Protein 8HN6 (pdb70)

Radius of gyration: 27.96 Å; Cα contacts (8 Å, |Δi|>4): 2318; chains: 6; bounding box: 73×72×74 Å

B-factor: mean 41.43, std 14.01, range [23.24, 123.13]

Structure (mmCIF, N/CA/C/O backbone):
data_8HN6
#
_entry.id   8HN6
#
_cell.length_a   98.680
_cell.length_b   105.730
_cell.length_c   209.760
_cell.angle_alpha   90.000
_cell.angle_beta   90.000
_cell.angle_gamma   90.000
#
_symmetry.space_group_name_H-M   'C 2 2 21'
#
loop_
_entity.id
_entity.type
_entity.pdbx_description
1 polymer 'Heavy chain of monoclonal antibody 3G10'
2 polymer 'Light chain of monoclonal antibody 3G10'
3 polymer 'Spike protein S1'
4 water water
#
loop_
_atom_site.group_PDB
_atom_site.id
_atom_site.type_symbol
_atom_site.label_atom_id
_atom_site.label_alt_id
_atom_site.label_comp_id
_atom_site.label_asym_id
_atom_site.label_entity_id
_atom_site.label_seq_id
_atom_site.pdbx_PDB_ins_code
_atom_site.Cartn_x
_atom_site.Cartn_y
_atom_site.Cartn_z
_atom_site.occupancy
_atom_site.B_iso_or_equiv
_atom_site.auth_seq_id
_atom_site.auth_comp_id
_atom_site.auth_asym_id
_atom_site.auth_atom_id
_atom_site.pdbx_PDB_model_num
ATOM 1 N N . VAL A 1 1 ? -53.48900 -10.04400 -12.91000 1.000 46.60674 2 VAL A N 1
ATOM 2 C CA . VAL A 1 1 ? -52.16600 -10.35500 -13.46900 1.000 45.46108 2 VAL A CA 1
ATOM 3 C C . VAL A 1 1 ? -51.81900 -11.82500 -13.29400 1.000 44.93799 2 VAL A C 1
ATOM 4 O O . VAL A 1 1 ? -51.76100 -12.32000 -12.16700 1.000 44.94065 2 VAL A O 1
ATOM 8 N N . GLN A 1 2 ? -51.55600 -12.52700 -14.39400 1.000 48.52012 3 GLN A N 1
ATOM 9 C CA . GLN A 1 2 ? -51.13300 -13.91300 -14.24600 1.000 48.96569 3 GLN A CA 1
ATOM 10 C C . GLN A 1 2 ? -50.50100 -14.42500 -15.53300 1.000 47.29897 3 GLN A C 1
ATOM 11 O O . GLN A 1 2 ? -50.80000 -13.94800 -16.63200 1.000 47.84716 3 GLN A O 1
ATOM 17 N N . LEU A 1 3 ? -49.60300 -15.38900 -15.37000 1.000 36.40452 4 LEU A N 1
ATOM 18 C CA . LEU A 1 3 ? -49.02000 -16.13900 -16.47000 1.000 35.66891 4 LEU A CA 1
ATOM 19 C C . LEU A 1 3 ? -49.44200 -17.58600 -16.27600 1.000 36.65708 4 LEU A C 1
ATOM 20 O O . LEU A 1 3 ? -49.35000 -18.10600 -15.16200 1.000 35.99240 4 LEU A O 1
ATOM 25 N N . VAL A 1 4 ? -49.94600 -18.22100 -17.33400 1.000 39.98469 5 VAL A N 1
ATOM 26 C CA . VAL A 1 4 ? -50.40000 -19.60800 -17.26200 1.000 39.92564 5 VAL A CA 1
ATOM 27 C C . VAL A 1 4 ? -49.69800 -20.39800 -18.35700 1.000 39.75900 5 VAL A C 1
ATOM 28 O O . VAL A 1 4 ? -49.94400 -20.18000 -19.55000 1.000 40.17449 5 VAL A O 1
ATOM 32 N N . GLU A 1 5 ? -48.93500 -21.36900 -17.87900 1.000 44.11693 6 GLU A N 1
ATOM 33 C CA . GLU A 1 5 ? -48.14400 -22.22400 -18.77700 1.000 43.49327 6 GLU A CA 1
ATOM 34 C C . GLU A 1 5 ? -48.89900 -23.51200 -19.04800 1.000 44.49630 6 GLU A C 1
ATOM 35 O O . GLU A 1 5 ? -49.73400 -23.89700 -18.22800 1.000 44.86789 6 GLU A O 1
ATOM 41 N N . SER A 1 6 ? -48.58500 -24.13900 -20.16200 1.000 44.18062 7 SER A N 1
ATOM 42 C CA . SER A 1 6 ? -49.18700 -25.40900 -20.53100 1.000 45.56847 7 SER A CA 1
ATOM 43 C C . SER A 1 6 ? -48.24500 -26.09500 -21.50900 1.000 44.65044 7 SER A C 1
ATOM 44 O O . SER A 1 6 ? -47.26600 -25.50300 -21.97100 1.000 43.61537 7 SER A O 1
ATOM 47 N N . GLY A 1 7 ? -48.57100 -27.33700 -21.86000 1.000 51.06991 8 GLY A N 1
ATOM 48 C CA . GLY A 1 7 ? -47.81300 -28.06600 -22.85600 1.000 50.57109 8 GLY A CA 1
ATOM 49 C C . GLY A 1 7 ? -46.85100 -29.08900 -22.30500 1.000 50.63016 8 GLY A C 1
ATOM 50 O O . GLY A 1 7 ? -46.21600 -29.80200 -23.09500 1.000 51.05031 8 GLY A O 1
ATOM 51 N N . GLY A 1 8 ? -46.71800 -29.17900 -20.97900 1.000 46.03095 9 GLY A N 1
ATOM 52 C CA . GLY A 1 8 ? -45.83200 -30.15800 -20.39100 1.000 45.82698 9 GLY A CA 1
ATOM 53 C C . GLY A 1 8 ? -46.42100 -31.55400 -20.43600 1.000 47.62583 9 GLY A C 1
ATOM 54 O O . GLY A 1 8 ? -47.63500 -31.74400 -20.52100 1.000 48.08563 9 GLY A O 1
ATOM 55 N N . GLY A 1 9 ? -45.53800 -32.54400 -20.38900 1.000 51.22320 10 GLY A N 1
ATOM 56 C CA . GLY A 1 9 ? -45.98800 -33.92300 -20.37600 1.000 52.17808 10 GLY A CA 1
ATOM 57 C C . GLY A 1 9 ? -44.81900 -34.87400 -20.48200 1.000 52.51762 10 GLY A C 1
ATOM 58 O O . GLY A 1 9 ? -43.65300 -34.46600 -20.53600 1.000 51.10309 10 GLY A O 1
ATOM 59 N N . LEU A 1 10 ? -45.16000 -36.16200 -20.48600 1.000 56.49477 11 LEU A N 1
ATOM 60 C CA . LEU A 1 10 ? -44.17400 -37.22200 -20.64000 1.000 56.81745 11 LEU A CA 1
ATOM 61 C C . LEU A 1 10 ? -43.68900 -37.28800 -22.07600 1.000 56.99649 11 LEU A C 1
ATOM 62 O O . LEU A 1 10 ? -44.48000 -37.20100 -23.01900 1.000 58.32639 11 LEU A O 1
ATOM 67 N N . VAL A 1 11 ? -42.38600 -37.48000 -22.25100 1.000 58.78396 12 VAL A N 1
ATOM 68 C CA . VAL A 1 11 ? -41.81300 -37.50600 -23.58400 1.000 59.68245 12 VAL A CA 1
ATOM 69 C C . VAL A 1 11 ? -40.66200 -38.50100 -23.54100 1.000 60.57531 12 VAL A C 1
ATOM 70 O O . VAL A 1 11 ? -40.12000 -38.80500 -22.47500 1.000 59.81731 12 VAL A O 1
ATOM 74 N N . GLN A 1 12 ? -40.31200 -39.04600 -24.70600 1.000 65.77326 13 GLN A N 1
ATOM 75 C CA . GLN A 1 12 ? -39.14700 -39.91500 -24.77000 1.000 66.23233 13 GLN A CA 1
ATOM 76 C C . GLN A 1 12 ? -37.92100 -39.10800 -25.16500 1.000 65.70530 13 GLN A C 1
ATOM 77 O O . GLN A 1 12 ? -38.03900 -38.04200 -25.78100 1.000 64.68548 13 GLN A O 1
ATOM 83 N N . PRO A 1 13 ? -36.72600 -39.58400 -24.82400 1.000 57.14745 14 PRO A N 1
ATOM 84 C CA . PRO A 1 13 ? -35.51800 -38.87200 -25.24400 1.000 56.44167 14 PRO A CA 1
ATOM 85 C C . PRO A 1 13 ? -35.50800 -38.69100 -26.75200 1.000 57.64141 14 PRO A C 1
ATOM 86 O O . PRO A 1 13 ? -35.98000 -39.54700 -27.50200 1.000 58.92504 14 PRO A O 1
ATOM 90 N N . GLY A 1 14 ? -35.02100 -37.53500 -27.19000 1.000 61.71571 15 GLY A N 1
ATOM 91 C CA . GLY A 1 14 ? -34.99600 -37.19900 -28.59300 1.000 61.66414 15 GLY A CA 1
ATOM 92 C C . GLY A 1 14 ? -36.26800 -36.59400 -29.13500 1.000 61.16735 15 GLY A C 1
ATOM 93 O O . GLY A 1 14 ? -36.22400 -35.94700 -30.18700 1.000 62.16295 15 GLY A O 1
ATOM 94 N N . GLU A 1 15 ? -37.40100 -36.76300 -28.45200 1.000 61.90002 16 GLU A N 1
ATOM 95 C CA . GLU A 1 15 ? -38.65800 -36.21700 -28.93900 1.000 61.24548 16 GLU A CA 1
ATOM 96 C C . GLU A 1 15 ? -38.69900 -34.70200 -28.71800 1.000 61.18714 16 GLU A C 1
ATOM 97 O O . GLU A 1 15 ? -37.74100 -34.08200 -28.23900 1.000 59.86501 16 GLU A O 1
ATOM 103 N N . SER A 1 16 ? -39.83200 -34.09100 -29.06000 1.000 56.21312 17 SER A N 1
ATOM 104 C CA . SER A 1 16 ? -39.95400 -32.64400 -29.03600 1.000 55.41835 17 SER A CA 1
ATOM 105 C C . SER A 1 16 ? -41.26100 -32.23700 -28.37100 1.000 55.21594 17 SER A C 1
ATOM 106 O O . SER A 1 16 ? -42.21700 -33.01200 -28.28300 1.000 55.88929 17 SER A O 1
ATOM 109 N N . LEU A 1 17 ? -41.29000 -30.99700 -27.89600 1.000 46.41837 18 LEU A N 1
ATOM 110 C CA . LEU A 1 17 ? -42.42600 -30.52100 -27.12800 1.000 45.73826 18 LEU A CA 1
ATOM 111 C C . LEU A 1 17 ? -42.46500 -29.00600 -27.23300 1.000 44.98510 18 LEU A C 1
ATOM 112 O O . LEU A 1 17 ? -41.41500 -28.35900 -27.25400 1.000 45.07663 18 LEU A O 1
ATOM 117 N N . ARG A 1 18 ? -43.66600 -28.44600 -27.33100 1.000 54.07119 19 ARG A N 1
ATOM 118 C CA . ARG A 1 18 ? -43.83800 -27.00100 -27.34600 1.000 53.75531 19 ARG A CA 1
ATOM 119 C C . ARG A 1 18 ? -44.60000 -26.58000 -26.10200 1.000 53.32759 19 ARG A C 1
ATOM 120 O O . ARG A 1 18 ? -45.69800 -27.07900 -25.83600 1.000 53.94843 19 ARG A O 1
ATOM 128 N N . LEU A 1 19 ? -44.01100 -25.66900 -25.34300 1.000 43.19078 20 LEU A N 1
ATOM 129 C CA . LEU A 1 19 ? -44.66100 -25.10000 -24.17600 1.000 42.68687 20 LEU A CA 1
ATOM 130 C C . LEU A 1 19 ? -45.23800 -23.74900 -24.55200 1.000 42.14072 20 LEU A C 1
ATOM 131 O O . LEU A 1 19 ? -44.69500 -23.03400 -25.39400 1.000 42.38785 20 LEU A O 1
ATOM 136 N N . SER A 1 20 ? -46.35400 -23.40600 -23.93600 1.000 42.71966 21 SER A N 1
ATOM 137 C CA . SER A 1 20 ? -46.95100 -22.10200 -24.15800 1.000 43.36875 21 SER A CA 1
ATOM 138 C C . SER A 1 20 ? -47.16200 -21.43800 -22.81100 1.000 42.51454 21 SER A C 1
ATOM 139 O O . SER A 1 20 ? -47.21600 -22.09800 -21.77300 1.000 42.36088 21 SER A O 1
ATOM 142 N N . CYS A 1 21 ? -47.24800 -20.11600 -22.83500 1.000 43.19193 22 CYS A N 1
ATOM 143 C CA . CYS A 1 21 ? -47.45800 -19.33300 -21.62500 1.000 43.37951 22 CYS A CA 1
ATOM 144 C C . CYS A 1 21 ? -48.42700 -18.21300 -21.96800 1.000 43.86963 22 CYS A C 1
ATOM 145 O O . CYS A 1 21 ? -48.05700 -17.25900 -22.66100 1.000 43.46873 22 CYS A O 1
ATOM 148 N N . ALA A 1 22 ? -49.65600 -18.32500 -21.47700 1.000 39.88594 23 ALA A N 1
ATOM 149 C CA . ALA A 1 22 ? -50.69500 -17.34500 -21.75800 1.000 41.16473 23 ALA A CA 1
ATOM 150 C C . ALA A 1 22 ? -50.65500 -16.26500 -20.68600 1.000 40.33938 23 ALA A C 1
ATOM 151 O O . ALA A 1 22 ? -50.80300 -16.56300 -19.49700 1.000 40.34991 23 ALA A O 1
ATOM 153 N N . ALA A 1 23 ? -50.46000 -15.01900 -21.10200 1.000 36.77639 24 ALA A N 1
ATOM 154 C CA . ALA A 1 23 ? -50.36400 -13.91700 -20.15700 1.000 37.69664 24 ALA A CA 1
ATOM 155 C C . ALA A 1 23 ? -51.64500 -13.10100 -20.13500 1.000 38.80781 24 ALA A C 1
ATOM 156 O O . ALA A 1 23 ? -52.32500 -12.92800 -21.15300 1.000 39.23119 24 ALA A O 1
ATOM 158 N N . SER A 1 24 ? -51.95100 -12.58000 -18.95300 1.000 40.20045 25 SER A N 1
ATOM 159 C CA . SER A 1 24 ? -53.00300 -11.59600 -18.79300 1.000 41.90560 25 SER A CA 1
ATOM 160 C C . SER A 1 24 ? -52.53900 -10.54600 -17.78500 1.000 40.89188 25 SER A C 1
ATOM 161 O O . SER A 1 24 ? -51.92600 -10.88100 -16.77000 1.000 40.87667 25 SER A O 1
ATOM 164 N N . GLY A 1 25 ? -52.81700 -9.27700 -18.07500 1.000 38.74614 26 GLY A N 1
ATOM 165 C CA . GLY A 1 25 ? -52.43000 -8.18700 -17.20100 1.000 38.56139 26 GLY A CA 1
ATOM 166 C C . GLY A 1 25 ? -51.04400 -7.63200 -17.44800 1.000 37.41830 26 GLY A C 1
ATOM 167 O O . GLY A 1 25 ? -50.57500 -6.80100 -16.66100 1.000 36.85489 26 GLY A O 1
ATOM 168 N N . LEU A 1 26 ? -50.36300 -8.10100 -18.48600 1.000 37.55469 27 LEU A N 1
ATOM 169 C CA . LEU A 1 26 ? -49.13800 -7.50900 -18.99600 1.000 36.58151 27 LEU A CA 1
ATOM 170 C C . LEU A 1 26 ? -49.03800 -7.94400 -20.44800 1.000 36.59517 27 LEU A C 1
ATOM 171 O O . LEU A 1 26 ? -49.59400 -8.97000 -20.83500 1.000 37.62796 27 LEU A O 1
ATOM 176 N N . THR A 1 27 ? -48.31400 -7.17300 -21.24100 1.000 36.48692 28 THR A N 1
ATOM 177 C CA . THR A 1 27 ? -48.19900 -7.41800 -22.67600 1.000 37.53986 28 THR A CA 1
ATOM 178 C C . THR A 1 27 ? -46.86900 -8.10700 -22.96100 1.000 36.47280 28 THR A C 1
ATOM 179 O O . THR A 1 27 ? -45.81400 -7.48900 -22.78600 1.000 35.33249 28 THR A O 1
ATOM 183 N N . VAL A 1 28 ? -46.91100 -9.36800 -23.42800 1.000 42.59384 29 VAL A N 1
ATOM 184 C CA . VAL A 1 28 ? -45.66700 -10.13900 -23.51300 1.000 42.12581 29 VAL A CA 1
ATOM 185 C C . VAL A 1 28 ? -44.69900 -9.45900 -24.46900 1.000 41.65041 29 VAL A C 1
ATOM 186 O O . VAL A 1 28 ? -43.49200 -9.38900 -24.20700 1.000 41.05953 29 VAL A O 1
ATOM 190 N N . SER A 1 29 ? -45.21200 -8.91600 -25.58000 1.000 35.73495 30 SER A N 1
ATOM 191 C CA . SER A 1 29 ? -44.34000 -8.29800 -26.57000 1.000 34.88885 30 SER A CA 1
ATOM 192 C C . SER A 1 29 ? -43.76700 -6.97700 -26.09400 1.000 35.11906 30 SER A C 1
ATOM 193 O O . SER A 1 29 ? -42.82700 -6.47000 -26.70900 1.000 35.07260 30 SER A O 1
ATOM 196 N N . SER A 1 30 ? -44.28800 -6.41600 -25.01600 1.000 34.75702 31 SER A N 1
ATOM 197 C CA . SER A 1 30 ? -43.70500 -5.21500 -24.44600 1.000 34.53071 31 SER A CA 1
ATOM 198 C C . SER A 1 30 ? -42.67400 -5.49300 -23.35600 1.000 33.45072 31 SER A C 1
ATOM 199 O O . SER A 1 30 ? -42.10600 -4.53600 -22.82400 1.000 32.09783 31 SER A O 1
ATOM 202 N N . ASN A 1 31 ? -42.39600 -6.76000 -23.03300 1.000 31.18849 32 ASN A N 1
ATOM 203 C CA . ASN A 1 31 ? -41.55600 -7.11400 -21.88900 1.000 31.06804 32 ASN A CA 1
ATOM 204 C C . ASN A 1 31 ? -40.42000 -8.04800 -22.27900 1.000 31.03421 32 ASN A C 1
ATOM 205 O O . ASN A 1 31 ? -40.49400 -8.77000 -23.27900 1.000 30.86972 32 ASN A O 1
ATOM 210 N N . TYR A 1 32 ? -39.35700 -8.02400 -21.46500 1.000 31.74510 33 TYR A N 1
ATOM 211 C CA . TYR A 1 32 ? -38.44700 -9.16000 -21.39100 1.000 30.90862 33 TYR A CA 1
ATOM 212 C C . TYR A 1 32 ? -39.21900 -10.33500 -20.81100 1.000 30.76789 33 TYR A C 1
ATOM 213 O O . TYR A 1 32 ? -39.75500 -10.24200 -19.70200 1.000 29.97323 33 TYR A O 1
ATOM 222 N N . MET A 1 33 ? -39.28400 -11.44400 -21.53200 1.000 31.27061 34 MET A N 1
ATOM 223 C CA . MET A 1 33 ? -40.00900 -12.60200 -21.03500 1.000 31.25004 34 MET A CA 1
ATOM 224 C C . MET A 1 33 ? -39.05700 -13.78700 -21.03300 1.000 31.25636 34 MET A C 1
ATOM 225 O O . MET A 1 33 ? -38.38300 -14.03700 -22.03700 1.000 31.36690 34 MET A O 1
ATOM 230 N N . SER A 1 34 ? -38.99300 -14.50300 -19.90900 1.000 33.94657 35 SER A N 1
ATOM 231 C CA . SER A 1 34 ? -38.04000 -15.59000 -19.73100 1.000 33.69512 35 SER A CA 1
ATOM 232 C C . SER A 1 34 ? -38.73400 -16.90700 -19.42100 1.000 33.88285 35 SER A C 1
ATOM 233 O O . SER A 1 34 ? -39.84300 -16.93300 -18.88700 1.000 33.54619 35 SER A O 1
ATOM 236 N N . TRP A 1 35 ? -38.06200 -17.99800 -19.78300 1.000 31.50306 36 TRP A N 1
ATOM 237 C CA . TRP A 1 35 ? -38.33800 -19.32000 -19.24300 1.000 31.53902 36 TRP A CA 1
ATOM 238 C C . TRP A 1 35 ? -37.23500 -19.66500 -18.25900 1.000 31.42343 36 TRP A C 1
ATOM 239 O O . TRP A 1 35 ? -36.05700 -19.45400 -18.55700 1.000 31.85488 36 TRP A O 1
ATOM 250 N N . VAL A 1 36 ? -37.60300 -20.15600 -17.07800 1.000 35.60655 37 VAL A N 1
ATOM 251 C CA . VAL A 1 36 ? -36.61000 -20.69600 -16.16100 1.000 36.32924 37 VAL A CA 1
ATOM 252 C C . VAL A 1 36 ? -37.16800 -22.03200 -15.68100 1.000 36.27690 37 VAL A C 1
ATOM 253 O O . VAL A 1 36 ? -38.37700 -22.16900 -15.46900 1.000 36.23482 37 VAL A O 1
ATOM 257 N N . ARG A 1 37 ? -36.30600 -23.02600 -15.54100 1.000 30.50013 38 ARG A N 1
ATOM 258 C CA . ARG A 1 37 ? -36.80000 -24.35100 -15.20000 1.000 31.83208 38 ARG A CA 1
ATOM 259 C C . ARG A 1 37 ? -36.16900 -24.82200 -13.90100 1.000 31.49520 38 ARG A C 1
ATOM 260 O O . ARG A 1 37 ? -35.20400 -24.24200 -13.40300 1.000 31.53540 38 ARG A O 1
ATOM 268 N N . GLN A 1 38 ? -36.72500 -25.90400 -13.36900 1.000 31.00742 39 GLN A N 1
ATOM 269 C CA . GLN A 1 38 ? -36.27000 -26.46300 -12.09900 1.000 31.74573 39 GLN A CA 1
ATOM 270 C C . GLN A 1 38 ? -36.41100 -27.97600 -12.18000 1.000 31.83950 39 GLN A C 1
ATOM 271 O O . GLN A 1 38 ? -37.53000 -28.49700 -12.23200 1.000 31.88894 39 GLN A O 1
ATOM 277 N N . ALA A 1 39 ? -35.28000 -28.67000 -12.21200 1.000 31.29178 40 ALA A N 1
ATOM 278 C CA . ALA A 1 39 ? -35.29900 -30.11900 -12.16900 1.000 31.95246 40 ALA A CA 1
ATOM 279 C C . ALA A 1 39 ? -35.67900 -30.58000 -10.76300 1.000 32.89857 40 ALA A C 1
ATOM 280 O O . ALA A 1 39 ? -35.44700 -29.86000 -9.78900 1.000 32.65379 40 ALA A O 1
ATOM 282 N N . PRO A 1 40 ? -36.26300 -31.77500 -10.62800 1.000 38.75547 41 PRO A N 1
ATOM 283 C CA . PRO A 1 40 ? -36.76000 -32.21100 -9.31100 1.000 38.96214 41 PRO A CA 1
ATOM 284 C C . PRO A 1 40 ? -35.65800 -32.17900 -8.25700 1.000 39.37360 41 PRO A C 1
ATOM 285 O O . PRO A 1 40 ? -34.56800 -32.70400 -8.46900 1.000 39.44610 41 PRO A O 1
ATOM 289 N N . GLY A 1 41 ? -35.94800 -31.54200 -7.11500 1.000 37.51484 42 GLY A N 1
ATOM 290 C CA . GLY A 1 41 ? -34.98700 -31.46300 -6.02300 1.000 37.66656 42 GLY A CA 1
ATOM 291 C C . GLY A 1 41 ? -33.81500 -30.52700 -6.24200 1.000 36.64996 42 GLY A C 1
ATOM 292 O O . GLY A 1 41 ? -32.91900 -30.46900 -5.39200 1.000 37.37376 42 GLY A O 1
ATOM 293 N N . LYS A 1 42 ? -33.79700 -29.78200 -7.34100 1.000 36.39777 43 LYS A N 1
ATOM 294 C CA . LYS A 1 42 ? -32.67800 -28.92200 -7.71800 1.000 36.24416 43 LYS A CA 1
ATOM 295 C C . LYS A 1 42 ? -33.14400 -27.47200 -7.77000 1.000 34.97960 43 LYS A C 1
ATOM 296 O O . LYS A 1 42 ? -34.30600 -27.16100 -7.49700 1.000 34.17627 43 LYS A O 1
ATOM 302 N N . GLY A 1 43 ? -32.21200 -26.58400 -8.11900 1.000 31.25417 44 GLY A N 1
ATOM 303 C CA . GLY A 1 43 ? -32.45100 -25.15800 -8.08900 1.000 30.92108 44 GLY A CA 1
ATOM 304 C C . GLY A 1 43 ? -32.92900 -24.61300 -9.42100 1.000 30.62815 44 GLY A C 1
ATOM 305 O O . GLY A 1 43 ? -33.20900 -25.34700 -10.37000 1.000 30.59124 44 GLY A O 1
ATOM 306 N N . LEU A 1 44 ? -33.02400 -23.28800 -9.47700 1.000 32.34940 45 LEU A N 1
ATOM 307 C CA . LEU A 1 44 ? -33.52900 -22.59300 -10.64900 1.000 32.48558 45 LEU A CA 1
ATOM 308 C C . LEU A 1 44 ? -32.44900 -22.49100 -11.70800 1.000 32.50173 45 LEU A C 1
ATOM 309 O O . LEU A 1 44 ? -31.28900 -22.20100 -11.40100 1.000 32.39488 45 LEU A O 1
ATOM 314 N N . GLU A 1 45 ? -32.83800 -22.71600 -12.96000 1.000 35.12711 46 GLU A N 1
ATOM 315 C CA . GLU A 1 45 ? -31.92100 -22.59300 -14.08300 1.000 36.17413 46 GLU A CA 1
ATOM 316 C C . GLU A 1 45 ? -32.61100 -21.79400 -15.18200 1.000 35.51344 46 GLU A C 1
ATOM 317 O O . GLU A 1 45 ? -33.65500 -22.20900 -15.69300 1.000 34.76818 46 GLU A O 1
ATOM 323 N N . TRP A 1 46 ? -32.04000 -20.64000 -15.52200 1.000 30.01140 47 TRP A N 1
ATOM 324 C CA . TRP A 1 46 ? -32.59800 -19.80800 -16.57600 1.000 29.34701 47 TRP A CA 1
ATOM 325 C C . TRP A 1 46 ? -32.35100 -20.45700 -17.93700 1.000 29.90680 47 TRP A C 1
ATOM 326 O O . TRP A 1 46 ? -31.27900 -21.01000 -18.19600 1.000 30.36068 47 TRP A O 1
ATOM 337 N N . VAL A 1 47 ? -33.35300 -20.38200 -18.80200 1.000 34.36163 48 VAL A N 1
ATOM 338 C CA . VAL A 1 47 ? -33.38800 -21.12100 -20.05600 1.000 35.21242 48 VAL A CA 1
ATOM 339 C C . VAL A 1 47 ? -33.25900 -20.19100 -21.25600 1.000 35.24879 48 VAL A C 1
ATOM 340 O O . VAL A 1 47 ? -32.43800 -20.42100 -22.14400 1.000 36.23337 48 VAL A O 1
ATOM 344 N N . SER A 1 48 ? -34.06000 -19.13000 -21.29400 1.000 34.42043 49 SER A N 1
ATOM 345 C CA . SER A 1 48 ? -34.12100 -18.28800 -22.48100 1.000 34.89559 49 SER A CA 1
ATOM 346 C C . SER A 1 48 ? -34.86500 -17.00300 -22.15000 1.000 34.51149 49 SER A C 1
ATOM 347 O O . SER A 1 48 ? -35.69200 -16.97400 -21.23600 1.000 34.02010 49 SER A O 1
ATOM 350 N N . VAL A 1 49 ? -34.58100 -15.95400 -22.92000 1.000 31.04049 50 VAL A N 1
ATOM 351 C CA . VAL A 1 49 ? -35.31600 -14.69900 -22.83800 1.000 31.21470 50 VAL A CA 1
ATOM 352 C C . VAL A 1 49 ? -35.57100 -14.19300 -24.25800 1.000 32.51409 50 VAL A C 1
ATOM 353 O O . VAL A 1 49 ? -34.77400 -14.42300 -25.17300 1.000 33.27314 50 VAL A O 1
ATOM 357 N N . ILE A 1 50 ? -36.69300 -13.50400 -24.44400 1.000 30.08244 51 ILE A N 1
ATOM 358 C CA . ILE A 1 50 ? -36.94400 -12.72500 -25.65000 1.000 31.23813 51 ILE A CA 1
ATOM 359 C C . ILE A 1 50 ? -37.21300 -11.28500 -25.23500 1.000 30.87169 51 ILE A C 1
ATOM 360 O O . ILE A 1 50 ? -38.05000 -11.02800 -24.36300 1.000 30.83277 51 ILE A O 1
ATOM 365 N N . TYR A 1 51 ? -36.47800 -10.35900 -25.83300 1.000 31.99750 52 TYR A N 1
ATOM 366 C CA . TYR A 1 51 ? -36.62700 -8.93500 -25.57700 1.000 32.69013 52 TYR A CA 1
ATOM 367 C C . TYR A 1 51 ? -37.90400 -8.39700 -26.22300 1.000 33.21742 52 TYR A C 1
ATOM 368 O O . TYR A 1 51 ? -38.42400 -8.95800 -27.19200 1.000 33.70111 52 TYR A O 1
ATOM 377 N N . ALA A 1 52 ? -38.37000 -7.25400 -25.71400 1.000 31.53887 53 ALA A N 1
ATOM 378 C CA . ALA A 1 52 ? -39.48600 -6.56300 -26.35900 1.000 32.26069 53 ALA A CA 1
ATOM 379 C C . ALA A 1 52 ? -39.19300 -6.29700 -27.82900 1.000 33.13358 53 ALA A C 1
ATOM 380 O O . ALA A 1 52 ? -40.07700 -6.43500 -28.68300 1.000 33.86758 53 ALA A O 1
ATOM 382 N N . GLY A 1 53 ? -37.96100 -5.90200 -28.13700 1.000 31.17092 54 GLY A N 1
ATOM 383 C CA . GLY A 1 53 ? -37.51000 -5.57400 -29.47300 1.000 31.78408 54 GLY A CA 1
ATOM 384 C C . GLY A 1 53 ? -37.21900 -6.76400 -30.34600 1.000 32.94819 54 GLY A C 1
ATOM 385 O O . GLY A 1 53 ? -36.86700 -6.59000 -31.51600 1.000 33.79747 54 GLY A O 1
ATOM 386 N N . GLY A 1 54 ? -37.35000 -7.97500 -29.79900 1.000 36.09772 55 GLY A N 1
ATOM 387 C CA . GLY A 1 54 ? -37.28300 -9.20300 -30.56600 1.000 36.63688 55 GLY A CA 1
ATOM 388 C C . GLY A 1 54 ? -36.00800 -10.01400 -30.41200 1.000 36.81736 55 GLY A C 1
ATOM 389 O O . GLY A 1 54 ? -36.00200 -11.18500 -30.81800 1.000 37.00060 55 GLY A O 1
ATOM 390 N N . SER A 1 55 ? -34.93200 -9.45500 -29.85200 1.000 33.91072 56 SER A N 1
ATOM 391 C CA . SER A 1 55 ? -33.72300 -10.24900 -29.65700 1.000 33.92602 56 SER A CA 1
ATOM 392 C C . SER A 1 55 ? -33.99600 -11.40800 -28.70000 1.000 34.03945 56 SER A C 1
ATOM 393 O O . SER A 1 55 ? -34.78600 -11.29300 -27.75100 1.000 32.58972 56 SER A O 1
ATOM 396 N N . THR A 1 56 ? -33.32100 -12.53200 -28.94600 1.000 33.71123 57 THR A N 1
ATOM 397 C CA . THR A 1 56 ? -33.48400 -13.73100 -28.13200 1.000 33.97479 57 THR A CA 1
ATOM 398 C C . THR A 1 56 ? -32.12800 -14.20100 -27.63500 1.000 33.87272 57 THR A C 1
ATOM 399 O O . THR A 1 56 ? -31.10400 -14.00500 -28.29800 1.000 34.77293 57 THR A O 1
ATOM 403 N N . PHE A 1 57 ? -32.12800 -14.84000 -26.46500 1.000 32.77766 58 PHE A N 1
ATOM 404 C CA . PHE A 1 57 ? -30.90700 -15.38400 -25.88500 1.000 33.20448 58 PHE A CA 1
ATOM 405 C C . PHE A 1 57 ? -31.21800 -16.70400 -25.19800 1.000 32.23625 58 PHE A C 1
ATOM 406 O O . PHE A 1 57 ? -32.35400 -16.95000 -24.78700 1.000 32.01173 58 PHE A O 1
ATOM 414 N N . TYR A 1 58 ? -30.19900 -17.56300 -25.09500 1.000 39.29567 59 TYR A N 1
ATOM 415 C CA . TYR A 1 58 ? -30.38200 -18.93600 -24.63400 1.000 38.98940 59 TYR A CA 1
ATOM 416 C C . TYR A 1 58 ? -29.26700 -19.33400 -23.68500 1.000 38.53364 59 TYR A C 1
ATOM 417 O O . TYR A 1 58 ? -28.13300 -18.86200 -23.80400 1.000 39.79286 59 TYR A O 1
ATOM 426 N N . ALA A 1 59 ? -29.59900 -20.21000 -22.73600 1.000 31.75137 60 ALA A N 1
ATOM 427 C CA . ALA A 1 59 ? -28.56100 -20.84000 -21.92800 1.000 32.26036 60 ALA A CA 1
ATOM 428 C C . ALA A 1 59 ? -27.68200 -21.73400 -22.81300 1.000 33.68013 60 ALA A C 1
ATOM 429 O O . ALA A 1 59 ? -28.12500 -22.25400 -23.83900 1.000 34.14193 60 ALA A O 1
ATOM 431 N N . ASP A 1 60 ? -26.42000 -21.91900 -22.41200 1.000 51.02593 61 ASP A N 1
ATOM 432 C CA . ASP A 1 60 ? -25.51900 -22.74900 -23.21900 1.000 52.51919 61 ASP A CA 1
ATOM 433 C C . ASP A 1 60 ? -26.06500 -24.16500 -23.40800 1.000 52.39743 61 ASP A C 1
ATOM 434 O O . ASP A 1 60 ? -25.93700 -24.74900 -24.49000 1.000 53.56484 61 ASP A O 1
ATOM 439 N N . SER A 1 61 ? -26.70300 -24.72100 -22.38400 1.000 45.84561 62 SER A N 1
ATOM 440 C CA . SER A 1 61 ? -27.11700 -26.11600 -22.42600 1.000 46.03931 62 SER A CA 1
ATOM 441 C C . SER A 1 61 ? -28.32400 -26.36900 -23.31600 1.000 46.91736 62 SER A C 1
ATOM 442 O O . SER A 1 61 ? -28.71500 -27.53400 -23.44900 1.000 47.23156 62 SER A O 1
ATOM 445 N N . VAL A 1 62 ? -28.93400 -25.33800 -23.90800 1.000 41.41704 63 VAL A N 1
ATOM 446 C CA . VAL A 1 62 ? -30.11200 -25.51400 -24.74900 1.000 41.03002 63 VAL A CA 1
ATOM 447 C C . VAL A 1 62 ? -29.97600 -24.84900 -26.11400 1.000 41.43362 63 VAL A C 1
ATOM 448 O O . VAL A 1 62 ? -30.89600 -24.95600 -26.93100 1.000 41.66365 63 VAL A O 1
ATOM 452 N N . LYS A 1 63 ? -28.85900 -24.17100 -26.40000 1.000 54.02116 64 LYS A N 1
ATOM 453 C CA . LYS A 1 63 ? -28.70800 -23.48500 -27.68400 1.000 55.16375 64 LYS A CA 1
ATOM 454 C C . LYS A 1 63 ? -28.78000 -24.45000 -28.85500 1.000 55.81789 64 LYS A C 1
ATOM 455 O O . LYS A 1 63 ? -28.36100 -25.60500 -28.76900 1.000 56.31228 64 LYS A O 1
ATOM 461 N N . GLY A 1 64 ? -29.29200 -23.94000 -29.97200 1.000 51.09150 65 GLY A N 1
ATOM 462 C CA . GLY A 1 64 ? -29.49700 -24.73000 -31.15900 1.000 51.46093 65 GLY A CA 1
ATOM 463 C C . GLY A 1 64 ? -30.56500 -25.78000 -31.01400 1.000 52.04484 65 GLY A C 1
ATOM 464 O O . GLY A 1 64 ? -30.83000 -26.51300 -31.97100 1.000 52.73624 65 GLY A O 1
ATOM 465 N N . ARG A 1 65 ? -31.20200 -25.86500 -29.85300 1.000 50.19609 66 ARG A N 1
ATOM 466 C CA . ARG A 1 65 ? -32.09400 -26.97500 -29.58800 1.000 49.37877 66 ARG A CA 1
ATOM 467 C C . ARG A 1 65 ? -33.44500 -26.47600 -29.08600 1.000 48.87256 66 ARG A C 1
ATOM 468 O O . ARG A 1 65 ? -34.47600 -27.09500 -29.35800 1.000 49.17404 66 ARG A O 1
ATOM 476 N N . PHE A 1 66 ? -33.45400 -25.34900 -28.36900 1.000 41.93339 67 PHE A N 1
ATOM 477 C CA . PHE A 1 66 ? -34.67700 -24.69900 -27.91400 1.000 41.01551 67 PHE A CA 1
ATOM 478 C C . PHE A 1 66 ? -34.87300 -23.40400 -28.69300 1.000 40.32353 67 PHE A C 1
ATOM 479 O O . PHE A 1 66 ? -33.90500 -22.74700 -29.08400 1.000 40.85556 67 PHE A O 1
ATOM 487 N N . THR A 1 67 ? -36.12600 -23.00800 -28.87200 1.000 37.57032 68 THR A N 1
ATOM 488 C CA . THR A 1 67 ? -36.43500 -21.74700 -29.53600 1.000 38.60060 68 THR A CA 1
ATOM 489 C C . THR A 1 67 ? -37.57000 -21.06200 -28.79000 1.000 37.90856 68 THR A C 1
ATOM 490 O O . THR A 1 67 ? -38.66000 -21.63000 -28.65200 1.000 37.68031 68 THR A O 1
ATOM 494 N N . ILE A 1 68 ? -37.31900 -19.82900 -28.32000 1.000 37.40389 69 ILE A N 1
ATOM 495 C CA . ILE A 1 68 ? -38.35500 -19.00400 -27.70700 1.000 37.36034 69 ILE A CA 1
ATOM 496 C C . ILE A 1 68 ? -39.02600 -18.15000 -28.78600 1.000 37.73756 69 ILE A C 1
ATOM 497 O O . ILE A 1 68 ? -38.39900 -17.72200 -29.76100 1.000 38.43696 69 ILE A O 1
ATOM 502 N N . SER A 1 69 ? -40.32600 -17.92700 -28.63100 1.000 36.40411 70 SER A N 1
ATOM 503 C CA . SER A 1 69 ? -41.07700 -17.09400 -29.56300 1.000 38.13776 70 SER A CA 1
ATOM 504 C C . SER A 1 69 ? -42.33500 -16.60300 -28.85900 1.000 37.48608 70 SER A C 1
ATOM 505 O O . SER A 1 69 ? -42.65200 -17.02900 -27.74600 1.000 37.49367 70 SER A O 1
ATOM 508 N N . ARG A 1 70 ? -43.05000 -15.69200 -29.51600 1.000 41.01061 71 ARG A N 1
ATOM 509 C CA . ARG A 1 70 ? -44.26600 -15.14700 -28.93100 1.000 41.40757 71 ARG A CA 1
ATOM 510 C C . ARG A 1 70 ? -45.28600 -14.89200 -30.03200 1.000 43.06259 71 ARG A C 1
ATOM 511 O O . ARG A 1 70 ? -44.94500 -14.79200 -31.21300 1.000 43.68587 71 ARG A O 1
ATOM 519 N N . ASP A 1 71 ? -46.54800 -14.79100 -29.62100 1.000 43.44889 72 ASP A N 1
ATOM 520 C CA . ASP A 1 71 ? -47.65200 -14.39600 -30.49000 1.000 44.65017 72 ASP A CA 1
ATOM 521 C C . ASP A 1 71 ? -48.33500 -13.17500 -29.87900 1.000 44.39661 72 ASP A C 1
ATOM 522 O O . ASP A 1 71 ? -49.04700 -13.29700 -28.87200 1.000 43.75309 72 ASP A O 1
ATOM 527 N N . ASN A 1 72 ? -48.14700 -12.00400 -30.50500 1.000 55.10708 73 ASN A N 1
ATOM 528 C CA . ASN A 1 72 ? -48.71200 -10.76800 -29.95900 1.000 55.73452 73 ASN A CA 1
ATOM 529 C C . ASN A 1 72 ? -50.23300 -10.84400 -29.87100 1.000 56.93030 73 ASN A C 1
ATOM 530 O O . ASN A 1 72 ? -50.82800 -10.46200 -28.85800 1.000 57.15405 73 ASN A O 1
ATOM 535 N N . SER A 1 73 ? -50.88500 -11.33900 -30.92900 1.000 56.19414 74 SER A N 1
ATOM 536 C CA . SER A 1 73 ? -52.34300 -11.32800 -30.95200 1.000 57.15180 74 SER A CA 1
ATOM 537 C C . SER A 1 73 ? -52.92600 -12.20400 -29.84900 1.000 57.20405 74 SER A C 1
ATOM 538 O O . SER A 1 73 ? -54.01600 -11.92200 -29.34300 1.000 57.54236 74 SER A O 1
ATOM 541 N N . LYS A 1 74 ? -52.21600 -13.25200 -29.44800 1.000 46.51166 75 LYS A N 1
ATOM 542 C CA . LYS A 1 74 ? -52.67900 -14.11100 -28.36900 1.000 45.50242 75 LYS A CA 1
ATOM 543 C C . LYS A 1 74 ? -52.06600 -13.76600 -27.01700 1.000 44.44851 75 LYS A C 1
ATOM 544 O O . LYS A 1 74 ? -52.38800 -14.43100 -26.02600 1.000 44.15125 75 LYS A O 1
ATOM 550 N N . ASN A 1 75 ? -51.19900 -12.75200 -26.95200 1.000 40.46903 76 ASN A N 1
ATOM 551 C CA . ASN A 1 75 ? -50.48600 -12.38800 -25.72100 1.000 39.47580 76 ASN A CA 1
ATOM 552 C C . ASN A 1 75 ? -49.88000 -13.62300 -25.05200 1.000 39.05511 76 ASN A C 1
ATOM 553 O O . ASN A 1 75 ? -50.12100 -13.90600 -23.87400 1.000 38.95991 76 ASN A O 1
ATOM 558 N N . THR A 1 76 ? -49.10900 -14.38200 -25.83400 1.000 42.40960 77 THR A N 1
ATOM 559 C CA . THR A 1 76 ? -48.66900 -15.71200 -25.44300 1.000 42.11522 77 THR A CA 1
ATOM 560 C C . THR A 1 76 ? -47.20800 -15.89900 -25.81100 1.000 41.30891 77 THR A C 1
ATOM 561 O O . THR A 1 76 ? -46.77500 -15.51100 -26.90000 1.000 41.85810 77 THR A O 1
ATOM 565 N N . LEU A 1 77 ? -46.45500 -16.48000 -24.88200 1.000 38.96996 78 LEU A N 1
ATOM 566 C CA . LEU A 1 77 ? -45.05000 -16.82100 -25.05500 1.000 38.29402 78 LEU A CA 1
ATOM 567 C C . LEU A 1 77 ? -44.92300 -18.32100 -25.30700 1.000 37.66446 78 LEU A C 1
ATOM 568 O O . LEU A 1 77 ? -45.68900 -19.11100 -24.75800 1.000 37.94270 78 LEU A O 1
ATOM 573 N N . TYR A 1 78 ? -43.94900 -18.71400 -26.13600 1.000 40.97934 79 TYR A N 1
ATOM 574 C CA . TYR A 1 78 ? -43.74700 -20.11900 -26.48400 1.000 41.50540 79 TYR A CA 1
ATOM 575 C C . TYR A 1 78 ? -42.29400 -20.52400 -26.27200 1.000 40.83115 79 TYR A C 1
ATOM 576 O O . TYR A 1 78 ? -41.38200 -19.70200 -26.35600 1.000 40.38295 79 TYR A O 1
ATOM 585 N N . LEU A 1 79 ? -42.08500 -21.81100 -26.01700 1.000 40.50443 80 LEU A N 1
ATOM 586 C CA . LEU A 1 79 ? -40.75200 -22.40100 -25.99500 1.000 40.42474 80 LEU A CA 1
ATOM 587 C C . LEU A 1 79 ? -40.79800 -23.71100 -26.76700 1.000 41.41613 80 LEU A C 1
ATOM 588 O O . LEU A 1 79 ? -41.37300 -24.69500 -26.29200 1.000 41.81669 80 LEU A O 1
ATOM 593 N N . GLN A 1 80 ? -40.18400 -23.73600 -27.94000 1.000 44.45278 81 GLN A N 1
ATOM 594 C CA . GLN A 1 80 ? -40.11900 -24.95000 -28.74300 1.000 45.42657 81 GLN A CA 1
ATOM 595 C C . GLN A 1 80 ? -38.90300 -25.75700 -28.30100 1.000 45.16031 81 GLN A C 1
ATOM 596 O O . GLN A 1 80 ? -37.77300 -25.27300 -28.39300 1.000 44.39369 81 GLN A O 1
ATOM 602 N N . MET A 1 81 ? -39.12900 -26.98100 -27.82500 1.000 46.51892 82 MET A N 1
ATOM 603 C CA . MET A 1 81 ? -38.05900 -27.82200 -27.29500 1.000 47.11213 82 MET A CA 1
ATOM 604 C C . MET A 1 81 ? -37.85900 -29.05000 -28.17900 1.000 47.56107 82 MET A C 1
ATOM 605 O O . MET A 1 81 ? -38.74500 -29.90500 -28.26300 1.000 48.66862 82 MET A O 1
ATOM 610 N N . ASN A 1 82 ? -36.69000 -29.14900 -28.80300 1.000 51.67066 83 ASN A N 1
ATOM 611 C CA . ASN A 1 82 ? -36.33300 -30.25800 -29.68000 1.000 53.56028 83 ASN A CA 1
ATOM 612 C C . ASN A 1 82 ? -35.24800 -31.11300 -29.03700 1.000 53.09374 83 ASN A C 1
ATOM 613 O O . ASN A 1 82 ? -34.48800 -30.64800 -28.18500 1.000 52.16953 83 ASN A O 1
ATOM 618 N N . SER A 1 83 ? -35.19100 -32.38100 -29.46100 1.000 52.53671 84 SER A N 1
ATOM 619 C CA . SER A 1 83 ? -34.15200 -33.32400 -29.03300 1.000 52.75793 84 SER A CA 1
ATOM 620 C C . SER A 1 83 ? -34.02400 -33.35600 -27.50900 1.000 51.28941 84 SER A C 1
ATOM 621 O O . SER A 1 83 ? -32.95000 -33.14400 -26.94000 1.000 50.73707 84 SER A O 1
ATOM 624 N N . LEU A 1 84 ? -35.14400 -33.63800 -26.85200 1.000 46.46642 85 LEU A N 1
ATOM 625 C CA . LEU A 1 84 ? -35.21700 -33.58700 -25.40000 1.000 45.79052 85 LEU A CA 1
ATOM 626 C C . LEU A 1 84 ? -34.34500 -34.66200 -24.76200 1.000 47.52529 85 LEU A C 1
ATOM 627 O O . LEU A 1 84 ? -34.31700 -35.81400 -25.20900 1.000 48.35569 85 LEU A O 1
ATOM 632 N N . ARG A 1 85 ? -33.63200 -34.27100 -23.70600 1.000 63.46881 86 ARG A N 1
ATOM 633 C CA . ARG A 1 85 ? -32.71100 -35.11800 -22.96200 1.000 64.04436 86 ARG A CA 1
ATOM 634 C C . ARG A 1 85 ? -33.17800 -35.21400 -21.51600 1.000 63.37008 86 ARG A C 1
ATOM 635 O O . ARG A 1 85 ? -34.09600 -34.50900 -21.09000 1.000 62.81382 86 ARG A O 1
ATOM 643 N N . ALA A 1 86 ? -32.52700 -36.09500 -20.74800 1.000 48.98084 87 ALA A N 1
ATOM 644 C CA . ALA A 1 86 ? -32.84800 -36.21100 -19.32700 1.000 48.63816 87 ALA A CA 1
ATOM 645 C C . ALA A 1 86 ? -32.51700 -34.92700 -18.57400 1.000 47.65086 87 ALA A C 1
ATOM 646 O O . ALA A 1 86 ? -33.17900 -34.59900 -17.57900 1.000 46.89289 87 ALA A O 1
ATOM 648 N N . GLU A 1 87 ? -31.50100 -34.19100 -19.03500 1.000 61.52342 88 GLU A N 1
ATOM 649 C CA . GLU A 1 87 ? -31.18600 -32.88900 -18.46100 1.000 61.36562 88 GLU A CA 1
ATOM 650 C C . GLU A 1 87 ? -32.34500 -31.90900 -18.58600 1.000 60.02269 88 GLU A C 1
ATOM 651 O O . GLU A 1 87 ? -32.38900 -30.92400 -17.84500 1.000 59.28305 88 GLU A O 1
ATOM 657 N N . ASP A 1 88 ? -33.26400 -32.13000 -19.52200 1.000 40.29790 89 ASP A N 1
ATOM 658 C CA . ASP A 1 88 ? -34.35100 -31.18500 -19.71200 1.000 39.75957 89 ASP A CA 1
ATOM 659 C C . ASP A 1 88 ? -35.54700 -31.47000 -18.82000 1.000 39.49760 89 ASP A C 1
ATOM 660 O O . ASP A 1 88 ? -36.46900 -30.65100 -18.78400 1.000 38.30451 89 ASP A O 1
ATOM 665 N N . MET A 1 89 ? -35.55600 -32.59400 -18.10300 1.000 41.10447 90 MET A N 1
ATOM 666 C CA . MET A 1 89 ? -36.68000 -32.92100 -17.23000 1.000 41.73176 90 MET A CA 1
ATOM 667 C C . MET A 1 89 ? -36.74800 -31.91900 -16.08400 1.000 40.30320 90 MET A C 1
ATOM 668 O O . MET A 1 89 ? -35.79900 -31.80100 -15.30200 1.000 40.52159 90 MET A O 1
ATOM 673 N N . ALA A 1 90 ? -37.87000 -31.21600 -15.97300 1.000 36.68777 91 ALA A N 1
ATOM 674 C CA . ALA A 1 90 ? -37.96200 -30.10000 -15.04200 1.000 35.81278 91 ALA A CA 1
ATOM 675 C C . ALA A 1 90 ? -39.37200 -29.53100 -15.07400 1.000 36.36344 91 ALA A C 1
ATOM 676 O O . ALA A 1 90 ? -40.15100 -29.78500 -16.00200 1.000 36.31237 91 ALA A O 1
ATOM 678 N N . ILE A 1 91 ? -39.68100 -28.72700 -14.06100 1.000 38.88016 92 ILE A N 1
ATOM 679 C CA . ILE A 1 91 ? -40.83000 -27.83200 -14.14200 1.000 38.65853 92 ILE A CA 1
ATOM 680 C C . ILE A 1 91 ? -40.37100 -26.56600 -14.84900 1.000 38.06816 92 ILE A C 1
ATOM 681 O O . ILE A 1 91 ? -39.31700 -26.01300 -14.52100 1.000 38.04746 92 ILE A O 1
ATOM 686 N N . TYR A 1 92 ? -41.13600 -26.11800 -15.83500 1.000 33.78661 93 TYR A N 1
ATOM 687 C CA . TYR A 1 92 ? -40.79000 -24.94000 -16.61300 1.000 33.24918 93 TYR A CA 1
ATOM 688 C C . TYR A 1 92 ? -41.68100 -23.78200 -16.18600 1.000 33.65679 93 TYR A C 1
ATOM 689 O O . TYR A 1 92 ? -42.90800 -23.87600 -16.28300 1.000 34.32139 93 TYR A O 1
ATOM 698 N N . TYR A 1 93 ? -41.06000 -22.69600 -15.72000 1.000 35.10452 94 TYR A N 1
ATOM 699 C CA . TYR A 1 93 ? -41.76800 -21.48800 -15.31900 1.000 34.67467 94 TYR A CA 1
ATOM 700 C C . TYR A 1 93 ? -41.59900 -20.40500 -16.37400 1.000 34.44582 94 TYR A C 1
ATOM 701 O O . TYR A 1 93 ? -40.50000 -20.17900 -16.89100 1.000 34.34040 94 TYR A O 1
ATOM 710 N N . CYS A 1 94 ? -42.69500 -19.73600 -16.67000 1.000 39.35534 95 CYS A N 1
ATOM 711 C CA . CYS A 1 94 ? -42.71600 -18.52500 -17.46200 1.000 40.17349 95 CYS A CA 1
ATOM 712 C C . CYS A 1 94 ? -42.61800 -17.33300 -16.51100 1.000 38.69524 95 CYS A C 1
ATOM 713 O O . CYS A 1 94 ? -43.26200 -17.33000 -15.46700 1.000 39.84721 95 CYS A O 1
ATOM 716 N N . ALA A 1 95 ? -41.80100 -16.33200 -16.84900 1.000 30.29589 96 ALA A N 1
ATOM 717 C CA . ALA A 1 95 ? -41.70400 -15.16700 -15.97400 1.000 30.09331 96 ALA A CA 1
ATOM 718 C C . ALA A 1 95 ? -41.49300 -13.90100 -16.77800 1.000 29.95065 96 ALA A C 1
ATOM 719 O O . ALA A 1 95 ? -40.82400 -13.91000 -17.81200 1.000 29.82860 96 ALA A O 1
ATOM 721 N N . ARG A 1 96 ? -42.03400 -12.79900 -16.25800 1.000 31.78254 97 ARG A N 1
ATOM 722 C CA . ARG A 1 96 ? -41.76100 -11.47000 -16.78900 1.000 31.37176 97 ARG A CA 1
ATOM 723 C C . ARG A 1 96 ? -40.53900 -10.90600 -16.08000 1.000 30.81826 97 ARG A C 1
ATOM 724 O O . ARG A 1 96 ? -40.48700 -10.90500 -14.84500 1.000 30.66134 97 ARG A O 1
ATOM 732 N N . ASP A 1 97 ? -39.56100 -10.42700 -16.85400 1.000 31.10790 98 ASP A N 1
ATOM 733 C CA . ASP A 1 97 ? -38.28500 -9.96900 -16.30900 1.000 31.59916 98 ASP A CA 1
ATOM 734 C C . ASP A 1 97 ? -38.21400 -8.45200 -16.38800 1.000 31.59797 98 ASP A C 1
ATOM 735 O O . ASP A 1 97 ? -38.36100 -7.87600 -17.47100 1.000 31.47345 98 ASP A O 1
ATOM 740 N N . LEU A 1 98 ? -37.98000 -7.80900 -15.24400 1.000 30.46032 99 LEU A N 1
ATOM 741 C CA . LEU A 1 98 ? -37.75500 -6.37400 -15.22700 1.000 31.44306 99 LEU A CA 1
ATOM 742 C C . LEU A 1 98 ? -36.28100 -6.02100 -15.15200 1.000 31.68775 99 LEU A C 1
ATOM 743 O O . LEU A 1 98 ? -35.95400 -4.85400 -14.91300 1.000 31.39234 99 LEU A O 1
ATOM 748 N N . SER A 1 99 ? -35.40600 -7.03000 -15.22600 1.000 47.07751 100 SER A N 1
ATOM 749 C CA . SER A 1 99 ? -33.97700 -6.98700 -15.52700 1.000 48.71717 100 SER A CA 1
ATOM 750 C C . SER A 1 99 ? -33.08800 -6.24100 -14.54000 1.000 48.95293 100 SER A C 1
ATOM 751 O O . SER A 1 99 ? -31.92400 -6.60400 -14.35400 1.000 51.52462 100 SER A O 1
ATOM 754 N N . TYR A 1 100 ? -33.63000 -5.27200 -13.83900 1.000 36.85519 101 TYR A N 1
ATOM 755 C CA . TYR A 1 100 ? -32.90100 -4.55500 -12.81000 1.000 36.56098 101 TYR A CA 1
ATOM 756 C C . TYR A 1 100 ? -33.75300 -4.74300 -11.56400 1.000 35.81620 101 TYR A C 1
ATOM 757 O O . TYR A 1 100 ? -33.25700 -4.77300 -10.43500 1.000 36.18272 101 TYR A O 1
ATOM 766 N N . TYR A 1 101 ? -35.05400 -4.90100 -11.79100 1.000 32.60736 102 TYR A N 1
ATOM 767 C CA . TYR A 1 101 ? -36.03900 -5.04100 -10.73000 1.000 32.42761 102 TYR A CA 1
ATOM 768 C C . TYR A 1 101 ? -36.40600 -6.48900 -10.47100 1.000 31.88374 102 TYR A C 1
ATOM 769 O O . TYR A 1 101 ? -37.41600 -6.74400 -9.80200 1.000 32.79310 102 TYR A O 1
ATOM 778 N N . GLY A 1 102 ? -35.62900 -7.44200 -11.00600 1.000 33.30994 103 GLY A N 1
ATOM 779 C CA . GLY A 1 102 ? -35.90700 -8.85700 -10.82700 1.000 33.13218 103 GLY A CA 1
ATOM 780 C C . GLY A 1 102 ? -37.04200 -9.33300 -11.71700 1.000 32.46447 103 GLY A C 1
ATOM 781 O O . GLY A 1 102 ? -37.59400 -8.59700 -12.53500 1.000 32.81762 103 GLY A O 1
ATOM 782 N N . MET A 1 103 ? -37.38300 -10.60700 -11.56000 1.000 31.30061 104 MET A N 1
ATOM 783 C CA . MET A 1 103 ? -38.55100 -11.19300 -12.20400 1.000 31.46074 104 MET A CA 1
ATOM 784 C C . MET A 1 103 ? -39.69900 -11.17200 -11.20600 1.000 31.91465 104 MET A C 1
ATOM 785 O O . MET A 1 103 ? -39.72900 -11.96800 -10.26000 1.000 31.69857 104 MET A O 1
ATOM 790 N N . ASP A 1 104 ? -40.65600 -10.28100 -11.43800 1.000 28.38067 105 ASP A N 1
ATOM 791 C CA . ASP A 1 104 ? -41.71200 -10.04700 -10.46600 1.000 29.17927 105 ASP A CA 1
ATOM 792 C C . ASP A 1 104 ? -42.94700 -10.92100 -10.68200 1.000 30.24206 105 ASP A C 1
ATOM 793 O O . ASP A 1 104 ? -43.61400 -11.26700 -9.70200 1.000 30.97074 105 ASP A O 1
ATOM 798 N N . VAL A 1 105 ? -43.26900 -11.31600 -11.91200 1.000 26.99152 106 VAL A N 1
ATOM 799 C CA . VAL A 1 105 ? -44.43400 -12.15800 -12.17900 1.000 28.12942 106 VAL A CA 1
ATOM 800 C C . VAL A 1 105 ? -43.95900 -13.50900 -12.69900 1.000 28.44708 106 VAL A C 1
ATOM 801 O O . VAL A 1 105 ? -43.19000 -13.57600 -13.67000 1.000 26.79826 106 VAL A O 1
ATOM 805 N N . TRP A 1 106 ? -44.42200 -14.57900 -12.04800 1.000 32.77658 107 TRP A N 1
ATOM 806 C CA . TRP A 1 106 ? -44.11300 -15.96300 -12.38900 1.000 32.81747 107 TRP A CA 1
ATOM 807 C C . TRP A 1 106 ? -45.41100 -16.71600 -12.64300 1.000 34.45280 107 TRP A C 1
ATOM 808 O O . TRP A 1 106 ? -46.41800 -16.45900 -11.97900 1.000 35.89871 107 TRP A O 1
ATOM 819 N N . GLY A 1 107 ? -45.39100 -17.64200 -13.60400 1.000 35.41602 108 GLY A N 1
ATOM 820 C CA . GLY A 1 107 ? -46.44800 -18.62700 -13.72100 1.000 36.61062 108 GLY A CA 1
ATOM 821 C C . GLY A 1 107 ? -46.23800 -19.72000 -12.70000 1.000 37.60070 108 GLY A C 1
ATOM 822 O O . GLY A 1 107 ? -45.25400 -19.72900 -11.96700 1.000 36.59214 108 GLY A O 1
ATOM 823 N N . GLN A 1 108 ? -47.17400 -20.66900 -12.63800 1.000 45.51294 109 GLN A N 1
ATOM 824 C CA . GLN A 1 108 ? -47.05500 -21.71900 -11.63000 1.000 46.76909 109 GLN A CA 1
ATOM 825 C C . GLN A 1 108 ? -46.38100 -22.98400 -12.16500 1.000 45.55279 109 GLN A C 1
ATOM 826 O O . GLN A 1 108 ? -46.24300 -23.96200 -11.42000 1.000 45.58723 109 GLN A O 1
ATOM 832 N N . GLY A 1 109 ? -45.91500 -22.96800 -13.40500 1.000 35.87537 110 GLY A N 1
ATOM 833 C CA . GLY A 1 109 ? -45.07800 -24.02300 -13.97700 1.000 35.74239 110 GLY A CA 1
ATOM 834 C C . GLY A 1 109 ? -45.88000 -25.08000 -14.71400 1.000 37.22079 110 GLY A C 1
ATOM 835 O O . GLY A 1 109 ? -47.04400 -25.34400 -14.41700 1.000 37.25017 110 GLY A O 1
ATOM 836 N N . THR A 1 110 ? -45.23900 -25.68600 -15.71600 1.000 38.15376 111 THR A N 1
ATOM 837 C CA . THR A 1 110 ? -45.75700 -26.86700 -16.39600 1.000 38.66100 111 THR A CA 1
ATOM 838 C C . THR A 1 110 ? -44.64500 -27.90900 -16.41000 1.000 38.94156 111 THR A C 1
ATOM 839 O O . THR A 1 110 ? -43.47100 -27.57000 -16.57500 1.000 37.70853 111 THR A O 1
ATOM 843 N N . THR A 1 111 ? -44.99400 -29.16900 -16.18000 1.000 42.17650 112 THR A N 1
ATOM 844 C CA . THR A 1 111 ? -43.98800 -30.18300 -15.89000 1.000 41.38827 112 THR A CA 1
ATOM 845 C C . THR A 1 111 ? -43.62900 -30.97600 -17.13700 1.000 41.71889 112 THR A C 1
ATOM 846 O O . THR A 1 111 ? -44.51600 -31.43700 -17.86000 1.000 42.88933 112 THR A O 1
ATOM 850 N N . VAL A 1 112 ? -42.32700 -31.11500 -17.38800 1.000 40.62257 113 VAL A N 1
ATOM 851 C CA . VAL A 1 112 ? -41.79800 -31.91500 -18.48400 1.000 40.85606 113 VAL A CA 1
ATOM 852 C C . VAL A 1 112 ? -41.08100 -33.11400 -17.87700 1.000 41.83592 113 VAL A C 1
ATOM 853 O O . VAL A 1 112 ? -40.16500 -32.95400 -17.05700 1.000 41.50073 113 VAL A O 1
ATOM 857 N N . THR A 1 113 ? -41.50600 -34.31000 -18.26900 1.000 47.54789 114 THR A N 1
ATOM 858 C CA . THR A 1 113 ? -40.90900 -35.55900 -17.82300 1.000 48.23431 114 THR A CA 1
ATOM 859 C C . THR A 1 113 ? -40.27400 -36.26500 -19.00600 1.000 49.82082 114 THR A C 1
ATOM 860 O O . THR A 1 113 ? -40.86800 -36.34300 -20.08500 1.000 50.80598 114 THR A O 1
ATOM 864 N N . VAL A 1 114 ? -39.06200 -36.76600 -18.80100 1.000 48.33705 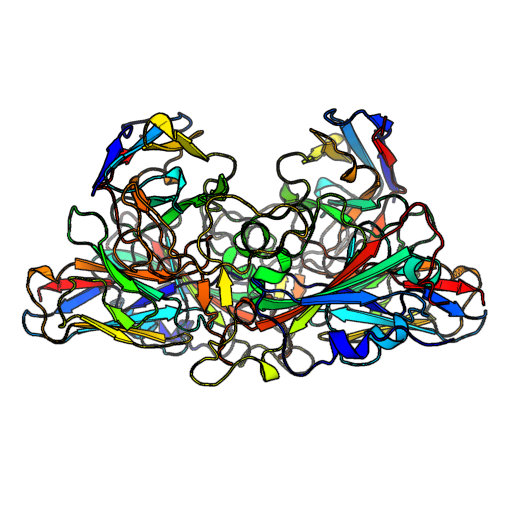115 VAL A N 1
ATOM 865 C CA . VAL A 1 114 ? -38.34500 -37.52700 -19.81100 1.000 49.39453 115 VAL A CA 1
ATOM 866 C C . VAL A 1 114 ? -38.13500 -38.94000 -19.28000 1.000 50.80008 115 VAL A C 1
ATOM 867 O O . VAL A 1 114 ? -37.49500 -39.13200 -18.23700 1.000 50.29695 115 VAL A O 1
ATOM 871 N N . SER A 1 115 ? -38.67400 -39.92400 -19.99800 1.000 66.59923 116 SER A N 1
ATOM 872 C CA . SER A 1 115 ? -38.55600 -41.31900 -19.60100 1.000 67.42229 116 SER A CA 1
ATOM 873 C C . SER A 1 115 ? -37.11700 -41.79300 -19.74900 1.000 68.18859 116 SER A C 1
ATOM 874 O O . SER A 1 115 ? -36.36400 -41.31000 -20.59900 1.000 67.93854 116 SER A O 1
ATOM 877 N N . SER A 1 116 ? -36.74200 -42.75100 -18.90700 1.000 88.00120 117 SER A N 1
ATOM 878 C CA . SER A 1 116 ? -35.40100 -43.32200 -18.93200 1.000 89.29378 117 SER A CA 1
ATOM 879 C C . SER A 1 116 ? -35.42100 -44.74300 -19.49300 1.000 91.17286 117 SER A C 1
ATOM 880 O O . SER A 1 116 ? -34.97600 -45.68700 -18.83600 1.000 92.95989 117 SER A O 1
ATOM 883 N N . MET B 2 1 ? -14.71100 -15.02300 -18.10400 1.000 62.14893 0 MET B N 1
ATOM 884 C CA . MET B 2 1 ? -15.33500 -15.73600 -16.99800 1.000 60.52940 0 MET B CA 1
ATOM 885 C C . MET B 2 1 ? -16.66900 -15.16500 -16.54600 1.000 59.67470 0 MET B C 1
ATOM 886 O O . MET B 2 1 ? -16.72500 -14.01000 -16.12500 1.000 59.21799 0 MET B O 1
ATOM 891 N N . ASP B 2 2 ? -17.72500 -15.97900 -16.56300 1.000 64.65723 1 ASP B N 1
ATOM 892 C CA . ASP B 2 2 ? -18.96600 -15.49400 -15.98400 1.000 63.66465 1 ASP B CA 1
ATOM 893 C C . ASP B 2 2 ? -18.87900 -15.40800 -14.46500 1.000 62.03825 1 ASP B C 1
ATOM 894 O O . ASP B 2 2 ? -18.02500 -16.01400 -13.80500 1.000 61.55135 1 ASP B O 1
ATOM 899 N N . ILE B 2 3 ? -19.80600 -14.62900 -13.91900 1.000 45.37193 2 ILE B N 1
ATOM 900 C CA . ILE B 2 3 ? -20.02100 -14.60200 -12.48900 1.000 44.31345 2 ILE B CA 1
ATOM 901 C C . ILE B 2 3 ? -20.66300 -15.91300 -12.07100 1.000 43.90399 2 ILE B C 1
ATOM 902 O O . ILE B 2 3 ? -21.52000 -16.46000 -12.77800 1.000 43.56795 2 ILE B O 1
ATOM 907 N N . GLN B 2 4 ? -20.22800 -16.44300 -10.93900 1.000 41.08964 3 GLN B N 1
ATOM 908 C CA . GLN B 2 4 ? -20.91300 -17.54400 -10.28300 1.000 40.04501 3 GLN B CA 1
ATOM 909 C C . GLN B 2 4 ? -21.43900 -17.04400 -8.94400 1.000 39.17702 3 GLN B C 1
ATOM 910 O O . GLN B 2 4 ? -20.78900 -16.23300 -8.28000 1.000 39.04617 3 GLN B O 1
ATOM 916 N N . LEU B 2 5 ? -22.62600 -17.49200 -8.55900 1.000 30.67838 4 LEU B N 1
ATOM 917 C CA . LEU B 2 5 ? -23.17000 -17.16200 -7.25000 1.000 29.92905 4 LEU B CA 1
ATOM 918 C C . LEU B 2 5 ? -23.15100 -18.39900 -6.36700 1.000 30.14367 4 LEU B C 1
ATOM 919 O O . LEU B 2 5 ? -23.52800 -19.48700 -6.80900 1.000 30.59817 4 LEU B O 1
ATOM 924 N N . THR B 2 6 ? -22.72600 -18.22900 -5.11600 1.000 28.74055 5 THR B N 1
ATOM 925 C CA . THR B 2 6 ? -22.72800 -19.32100 -4.15600 1.000 29.39883 5 THR B CA 1
ATOM 926 C C . THR B 2 6 ? -23.46000 -18.90500 -2.88700 1.000 29.83623 5 THR B C 1
ATOM 927 O O . THR B 2 6 ? -23.16600 -17.85600 -2.29700 1.000 29.00665 5 THR B O 1
ATOM 931 N N . GLN B 2 7 ? -24.39000 -19.75400 -2.46900 1.000 29.35908 6 GLN B N 1
ATOM 932 C CA . GLN B 2 7 ? -25.23200 -19.43800 -1.29600 1.000 29.81041 6 GLN B CA 1
ATOM 933 C C . GLN B 2 7 ? -24.87100 -20.34000 -0.11300 1.000 31.18387 6 GLN B C 1
ATOM 934 O O . GLN B 2 7 ? -24.61700 -21.52700 -0.33500 1.000 31.47744 6 GLN B O 1
ATOM 940 N N . PHE B 2 8 ? -24.87300 -19.78500 1.09100 1.000 32.73877 7 PHE B N 1
ATOM 941 C CA . PHE B 2 8 ? -24.62500 -20.58200 2.31300 1.000 34.02120 7 PHE B CA 1
ATOM 942 C C . PHE B 2 8 ? -25.28900 -19.86200 3.48700 1.000 34.19313 7 PHE B C 1
ATOM 943 O O . PHE B 2 8 ? -25.49400 -18.65400 3.40000 1.000 34.12865 7 PHE B O 1
ATOM 951 N N . PRO B 2 9 ? -25.68900 -20.56900 4.55800 1.000 33.20686 8 PRO B N 1
ATOM 952 C CA . PRO B 2 9 ? -25.54200 -22.02600 4.64100 1.000 34.07156 8 PRO B CA 1
ATOM 953 C C . PRO B 2 9 ? -26.38400 -22.83100 3.63100 1.000 33.63071 8 PRO B C 1
ATOM 954 O O . PRO B 2 9 ? -27.33800 -22.28700 3.15100 1.000 32.24724 8 PRO B O 1
ATOM 958 N N . PHE B 2 10 ? -25.99500 -24.08300 3.33000 1.000 33.01649 9 PHE B N 1
ATOM 959 C CA . PHE B 2 10 ? -26.76000 -24.85200 2.35500 1.000 32.71035 9 PHE B CA 1
ATOM 960 C C . PHE B 2 10 ? -28.14200 -25.16800 2.90100 1.000 32.76406 9 PHE B C 1
ATOM 961 O O . PHE B 2 10 ? -29.14200 -25.08600 2.18500 1.000 32.27030 9 PHE B O 1
ATOM 969 N N . SER B 2 11 ? -28.20600 -25.55100 4.16600 1.000 36.28733 10 SER B N 1
ATOM 970 C CA . SER B 2 11 ? -29.46100 -25.74400 4.85900 1.000 36.52598 10 SER B CA 1
ATOM 971 C C . SER B 2 11 ? -29.21800 -25.33500 6.29500 1.000 37.28485 10 SER B C 1
ATOM 972 O O . SER B 2 11 ? -28.10300 -25.46400 6.81100 1.000 37.99608 10 SER B O 1
ATOM 975 N N . LEU B 2 12 ? -30.26000 -24.80800 6.91600 1.000 37.73144 11 LEU B N 1
ATOM 976 C CA . LEU B 2 12 ? -30.18600 -24.24300 8.25200 1.000 38.07007 11 LEU B CA 1
ATOM 977 C C . LEU B 2 12 ? -31.45800 -24.62100 8.99400 1.000 38.45786 11 LEU B C 1
ATOM 978 O O . LEU B 2 12 ? -32.55800 -24.43700 8.47000 1.000 37.67304 11 LEU B O 1
ATOM 983 N N . SER B 2 13 ? -31.30800 -25.14500 10.19900 1.000 41.60724 12 SER B N 1
ATOM 984 C CA . SER B 2 13 ? -32.42800 -25.38500 11.09200 1.000 42.06717 12 SER B CA 1
ATOM 985 C C . SER B 2 13 ? -32.58600 -24.18200 12.00400 1.000 41.94586 12 SER B C 1
ATOM 986 O O . SER B 2 13 ? -31.59900 -23.64900 12.51400 1.000 42.50070 12 SER B O 1
ATOM 989 N N . ALA B 2 14 ? -33.82500 -23.74600 12.20200 1.000 38.82586 13 ALA B N 1
ATOM 990 C CA . ALA B 2 14 ? -34.06600 -22.62500 13.10000 1.000 38.79630 13 ALA B CA 1
ATOM 991 C C . ALA B 2 14 ? -35.47400 -22.72100 13.66400 1.000 38.74586 13 ALA B C 1
ATOM 992 O O . ALA B 2 14 ? -36.32900 -23.43900 13.14400 1.000 38.50554 13 ALA B O 1
ATOM 994 N N . SER B 2 15 ? -35.69500 -21.99600 14.75000 1.000 34.73844 14 SER B N 1
ATOM 995 C CA . SER B 2 15 ? -36.99100 -21.95400 15.40200 1.000 35.25465 14 SER B CA 1
ATOM 996 C C . SER B 2 15 ? -37.75500 -20.71500 14.97000 1.000 34.12727 14 SER B C 1
ATOM 997 O O . SER B 2 15 ? -37.16700 -19.67600 14.64500 1.000 33.26815 14 SER B O 1
ATOM 1000 N N . VAL B 2 16 ? -39.08100 -20.85100 14.95600 1.000 34.97709 15 VAL B N 1
ATOM 1001 C CA . VAL B 2 16 ? -39.95800 -19.69700 14.84500 1.000 34.38916 15 VAL B CA 1
ATOM 1002 C C . VAL B 2 16 ? -39.56400 -18.65900 15.88100 1.000 35.07334 15 VAL B C 1
ATOM 1003 O O . VAL B 2 16 ? -39.29700 -18.98500 17.04100 1.000 36.15295 15 VAL B O 1
ATOM 1007 N N . GLY B 2 17 ? -39.50200 -17.39900 15.45200 1.000 36.93516 16 GLY B N 1
ATOM 1008 C CA . GLY B 2 17 ? -39.02300 -16.31900 16.28700 1.000 37.16816 16 GLY B CA 1
ATOM 1009 C C . GLY B 2 17 ? -37.53800 -16.03300 16.19300 1.000 37.39603 16 GLY B C 1
ATOM 1010 O O . GLY B 2 17 ? -37.10300 -14.96200 16.64000 1.000 37.70369 16 GLY B O 1
ATOM 1011 N N . ASP B 2 18 ? -36.74300 -16.94300 15.62800 1.000 35.92981 17 ASP B N 1
ATOM 1012 C CA . ASP B 2 18 ? -35.31100 -16.69700 15.49000 1.000 35.87006 17 ASP B CA 1
ATOM 1013 C C . ASP B 2 18 ? -35.03800 -15.64100 14.42200 1.000 35.20002 17 ASP B C 1
ATOM 1014 O O . ASP B 2 18 ? -35.78100 -15.50700 13.44600 1.000 34.10260 17 ASP B O 1
ATOM 1019 N N . ARG B 2 19 ? -33.93400 -14.91500 14.60000 1.000 36.49399 18 ARG B N 1
ATOM 1020 C CA . ARG B 2 19 ? -33.35700 -14.08500 13.54600 1.000 36.11877 18 ARG B CA 1
ATOM 1021 C C . ARG B 2 19 ? -32.37600 -14.94100 12.75000 1.000 35.43386 18 ARG B C 1
ATOM 1022 O O . ARG B 2 19 ? -31.57200 -15.67100 13.33200 1.000 36.87705 18 ARG B O 1
ATOM 1030 N N . VAL B 2 20 ? -32.47600 -14.90300 11.42700 1.000 35.74446 19 VAL B N 1
ATOM 1031 C CA . VAL B 2 20 ? -31.59000 -15.69300 10.57600 1.000 35.56039 19 VAL B CA 1
ATOM 1032 C C . VAL B 2 20 ? -30.99400 -14.78100 9.52000 1.000 34.91123 19 VAL B C 1
ATOM 1033 O O . VAL B 2 20 ? -31.67000 -13.87900 9.00800 1.000 34.53487 19 VAL B O 1
ATOM 1037 N N . THR B 2 21 ? -29.72700 -15.00800 9.21500 1.000 33.06957 20 THR B N 1
ATOM 1038 C CA . THR B 2 21 ? -29.02600 -14.34500 8.12400 1.000 33.12020 20 THR B CA 1
ATOM 1039 C C . THR B 2 21 ? -28.43000 -15.41000 7.21800 1.000 33.53025 20 THR B C 1
ATOM 1040 O O . THR B 2 21 ? -27.73600 -16.31300 7.69000 1.000 34.37617 20 THR B O 1
ATOM 1044 N N . ILE B 2 22 ? -28.69500 -15.30000 5.92800 1.000 29.38909 21 ILE B N 1
ATOM 1045 C CA . ILE B 2 22 ? -28.14300 -16.21200 4.94500 1.000 30.23254 21 ILE B CA 1
ATOM 1046 C C . ILE B 2 22 ? -27.37300 -15.36900 3.93400 1.000 29.09938 21 ILE B C 1
ATOM 1047 O O . ILE B 2 22 ? -27.61900 -14.17200 3.77400 1.000 28.11677 21 ILE B O 1
ATOM 1052 N N . THR B 2 23 ? -26.42500 -16.00300 3.25300 1.000 30.10424 22 THR B N 1
ATOM 1053 C CA . THR B 2 23 ? -25.41100 -15.28500 2.49200 1.000 29.46375 22 THR B CA 1
ATOM 1054 C C . THR B 2 23 ? -25.38300 -15.73200 1.03800 1.000 29.36171 22 THR B C 1
ATOM 1055 O O . THR B 2 23 ? -25.62100 -16.90600 0.73400 1.000 29.50061 22 THR B O 1
ATOM 1059 N N . CYS B 2 24 ? -25.10200 -14.78200 0.14100 1.000 33.64354 23 CYS B N 1
ATOM 1060 C CA . CYS B 2 24 ? -24.82200 -15.06800 -1.26100 1.000 33.58576 23 CYS B CA 1
ATOM 1061 C C . CYS B 2 24 ? -23.49100 -14.41600 -1.61400 1.000 34.57482 23 CYS B C 1
ATOM 1062 O O . CYS B 2 24 ? -23.33400 -13.20000 -1.46600 1.000 34.31964 23 CYS B O 1
ATOM 1065 N N . ARG B 2 25 ? -22.52800 -15.21800 -2.05700 1.000 32.59997 24 ARG B N 1
ATOM 1066 C CA . ARG B 2 25 ? -21.21500 -14.71900 -2.43900 1.000 33.84116 24 ARG B CA 1
ATOM 1067 C C . ARG B 2 25 ? -21.06000 -14.78600 -3.95300 1.000 32.67608 24 ARG B C 1
ATOM 1068 O O . ARG B 2 25 ? -21.34300 -15.82100 -4.56000 1.000 32.91872 24 ARG B O 1
ATOM 1076 N N . ALA B 2 26 ? -20.61300 -13.68600 -4.55400 1.000 31.56078 25 ALA B N 1
ATOM 1077 C CA . ALA B 2 26 ? -20.34800 -13.61500 -5.98600 1.000 31.03039 25 ALA B CA 1
ATOM 1078 C C . ALA B 2 26 ? -18.85900 -13.83100 -6.26100 1.000 32.36023 25 ALA B C 1
ATOM 1079 O O . ALA B 2 26 ? -18.00500 -13.37900 -5.49400 1.000 32.52958 25 ALA B O 1
ATOM 1081 N N . SER B 2 27 ? -18.54600 -14.52500 -7.36100 1.000 32.15356 26 SER B N 1
ATOM 1082 C CA . SER B 2 27 ? -17.14800 -14.81300 -7.67700 1.000 32.84292 26 SER B CA 1
ATOM 1083 C C . SER B 2 27 ? -16.37400 -13.58400 -8.14400 1.000 33.82285 26 SER B C 1
ATOM 1084 O O . SER B 2 27 ? -15.14300 -13.64600 -8.20700 1.000 34.44627 26 SER B O 1
ATOM 1087 N N . GLN B 2 28 ? -17.05700 -12.49400 -8.49600 1.000 38.55708 27 GLN B N 1
ATOM 1088 C CA . GLN B 2 28 ? -16.43400 -11.19500 -8.74500 1.000 39.14658 27 GLN B CA 1
ATOM 1089 C C . GLN B 2 28 ? -17.40800 -10.10400 -8.31900 1.000 38.45792 27 GLN B C 1
ATOM 1090 O O . GLN B 2 28 ? -18.60400 -10.35200 -8.15100 1.000 38.02088 27 GLN B O 1
ATOM 1096 N N . GLY B 2 29 ? -16.89700 -8.88100 -8.18400 1.000 30.42722 28 GLY B N 1
ATOM 1097 C CA . GLY B 2 29 ? -17.72600 -7.76500 -7.76200 1.000 31.67687 28 GLY B CA 1
ATOM 1098 C C . GLY B 2 29 ? -18.86300 -7.45300 -8.72100 1.000 31.49619 28 GLY B C 1
ATOM 1099 O O . GLY B 2 29 ? -18.62000 -7.24800 -9.91600 1.000 31.04465 28 GLY B O 1
ATOM 1100 N N . ILE B 2 30 ? -20.10500 -7.41700 -8.21300 1.000 30.25619 29 ILE B N 1
ATOM 1101 C CA . ILE B 2 30 ? -21.30300 -7.23100 -9.04300 1.000 30.76776 29 ILE B CA 1
ATOM 1102 C C . ILE B 2 30 ? -22.16800 -6.06500 -8.57100 1.000 30.71817 29 ILE B C 1
ATOM 1103 O O . ILE B 2 30 ? -23.39700 -6.13500 -8.64300 1.000 29.85637 29 ILE B O 1
ATOM 1108 N N . SER B 2 31 ? -21.46200 -5.11000 -7.97900 1.000 34.95488 30 SER B N 1
ATOM 1109 C CA . SER B 2 31 ? -22.05600 -3.88300 -7.42900 1.000 35.47114 30 SER B CA 1
ATOM 1110 C C . SER B 2 31 ? -23.20900 -4.28300 -6.50700 1.000 34.48397 30 SER B C 1
ATOM 1111 O O . SER B 2 31 ? -22.99800 -4.95900 -5.54500 1.000 34.82810 30 SER B O 1
ATOM 1114 N N . THR B 2 32 ? -24.40600 -3.91700 -6.89100 1.000 29.02466 31 THR B N 1
ATOM 1115 C CA . THR B 2 32 ? -25.63200 -4.21300 -6.14800 1.000 29.23829 31 THR B CA 1
ATOM 1116 C C . THR B 2 32 ? -26.61200 -5.02100 -6.99300 1.000 28.70732 31 THR B C 1
ATOM 1117 O O . THR B 2 32 ? -27.81100 -5.02300 -6.71600 1.000 28.56695 31 THR B O 1
ATOM 1121 N N . TYR B 2 33 ? -26.10500 -5.74400 -7.99600 1.000 28.72826 32 TYR B N 1
ATOM 1122 C CA . TYR B 2 33 ? -26.95100 -6.42200 -8.98200 1.000 28.99483 32 TYR B CA 1
ATOM 1123 C C . TYR B 2 33 ? -27.39800 -7.79900 -8.48200 1.000 28.40760 32 TYR B C 1
ATOM 1124 O O . TYR B 2 33 ? -27.12300 -8.83600 -9.09900 1.000 28.03723 32 TYR B O 1
ATOM 1133 N N . LEU B 2 34 ? -28.12600 -7.80900 -7.36700 1.000 29.60578 33 LEU B N 1
ATOM 1134 C CA . LEU B 2 34 ? -28.57300 -9.06600 -6.77900 1.000 28.52758 33 LEU B CA 1
ATOM 1135 C C . LEU B 2 34 ? -30.04700 -8.99900 -6.37600 1.000 28.27085 33 LEU B C 1
ATOM 1136 O O . LEU B 2 34 ? -30.51500 -7.99200 -5.82700 1.000 28.28563 33 LEU B O 1
ATOM 1141 N N . ALA B 2 35 ? -30.78000 -10.07300 -6.66100 1.000 26.35047 34 ALA B N 1
ATOM 1142 C CA . ALA B 2 35 ? -32.14800 -10.22500 -6.20800 1.000 25.94432 34 ALA B CA 1
ATOM 1143 C C . ALA B 2 35 ? -32.25700 -11.48300 -5.36800 1.000 26.12510 34 ALA B C 1
ATOM 1144 O O . ALA B 2 35 ? -31.51500 -12.44900 -5.57600 1.000 25.38938 34 ALA B O 1
ATOM 1146 N N . TRP B 2 36 ? -33.19000 -11.45800 -4.41600 1.000 26.47685 35 TRP B N 1
ATOM 1147 C CA . TRP B 2 36 ? -33.49200 -12.60500 -3.57100 1.000 26.80206 35 TRP B CA 1
ATOM 1148 C C . TRP B 2 36 ? -34.91200 -13.09100 -3.83900 1.000 27.28671 35 TRP B C 1
ATOM 1149 O O . TRP B 2 36 ? -35.83600 -12.28100 -3.98400 1.000 27.75199 35 TRP B O 1
ATOM 1160 N N . TYR B 2 37 ? -35.08300 -14.41400 -3.87500 1.000 27.32179 36 TYR B N 1
ATOM 1161 C CA . TYR B 2 37 ? -36.36500 -15.05500 -4.13800 1.000 27.83732 36 TYR B CA 1
ATOM 1162 C C . TYR B 2 37 ? -36.67100 -16.04900 -3.03400 1.000 28.55906 36 TYR B C 1
ATOM 1163 O O . TYR B 2 37 ? -35.76700 -16.67500 -2.48700 1.000 28.05490 36 TYR B O 1
ATOM 1172 N N . GLN B 2 38 ? -37.95800 -16.20700 -2.73100 1.000 30.44554 37 GLN B N 1
ATOM 1173 C CA . GLN B 2 38 ? -38.42400 -17.20500 -1.78400 1.000 30.61700 37 GLN B CA 1
ATOM 1174 C C . GLN B 2 38 ? -39.22700 -18.23900 -2.54900 1.000 31.37822 37 GLN B C 1
ATOM 1175 O O . GLN B 2 38 ? -40.08400 -17.88100 -3.36200 1.000 32.13879 37 GLN B O 1
ATOM 1181 N N . GLN B 2 39 ? -38.95400 -19.51700 -2.29800 1.000 27.48029 38 GLN B N 1
ATOM 1182 C CA . GLN B 2 39 ? -39.73500 -20.58200 -2.91700 1.000 28.18582 38 GLN B CA 1
ATOM 1183 C C . GLN B 2 39 ? -40.23400 -21.51200 -1.82000 1.000 28.63687 38 GLN B C 1
ATOM 1184 O O . GLN B 2 39 ? -39.46300 -22.29200 -1.24600 1.000 28.26103 38 GLN B O 1
ATOM 1190 N N . LYS B 2 40 ? -41.52200 -21.40100 -1.53100 1.000 37.25203 39 LYS B N 1
ATOM 1191 C CA . LYS B 2 40 ? -42.28900 -22.25600 -0.64500 1.000 38.27446 39 LYS B CA 1
ATOM 1192 C C . LYS B 2 40 ? -42.57900 -23.59000 -1.32800 1.000 39.39998 39 LYS B C 1
ATOM 1193 O O . LYS B 2 40 ? -42.67400 -23.65400 -2.55700 1.000 39.12273 39 LYS B O 1
ATOM 1199 N N . PRO B 2 41 ? -42.72900 -24.66900 -0.55800 1.000 41.86150 40 PRO B N 1
ATOM 1200 C CA . PRO B 2 41 ? -42.92000 -25.98900 -1.18100 1.000 42.55929 40 PRO B CA 1
ATOM 1201 C C . PRO B 2 41 ? -44.09800 -26.00300 -2.14400 1.000 43.27379 40 PRO B C 1
ATOM 1202 O O . PRO B 2 41 ? -45.18100 -25.49800 -1.84000 1.000 43.44911 40 PRO B O 1
ATOM 1206 N N . GLY B 2 42 ? -43.86900 -26.58000 -3.32400 1.000 41.21963 41 GLY B N 1
ATOM 1207 C CA . GLY B 2 42 ? -44.92200 -26.70700 -4.31300 1.000 41.99181 41 GLY B CA 1
ATOM 1208 C C . GLY B 2 42 ? -45.33700 -25.42200 -4.99000 1.000 42.50876 41 GLY B C 1
ATOM 1209 O O . GLY B 2 42 ? -46.40200 -25.36800 -5.61200 1.000 43.43761 41 GLY B O 1
ATOM 1210 N N . ARG B 2 43 ? -44.52000 -24.38100 -4.90800 1.000 48.50171 42 ARG B N 1
ATOM 1211 C CA . ARG B 2 43 ? -44.87200 -23.09000 -5.46600 1.000 47.72808 42 ARG B CA 1
ATOM 1212 C C . ARG B 2 43 ? -43.74100 -22.55800 -6.33300 1.000 46.80134 42 ARG B C 1
ATOM 1213 O O . ARG B 2 43 ? -42.58700 -22.97900 -6.22300 1.000 46.02308 42 ARG B O 1
ATOM 1221 N N . ALA B 2 44 ? -44.09900 -21.61800 -7.19500 1.000 34.35502 43 ALA B N 1
ATOM 1222 C CA . ALA B 2 44 ? -43.13100 -20.89100 -7.97900 1.000 33.33543 43 ALA B CA 1
ATOM 1223 C C . ALA B 2 44 ? -42.34500 -19.92400 -7.09100 1.000 32.05058 43 ALA B C 1
ATOM 1224 O O . ALA B 2 44 ? -42.81200 -19.52700 -6.01900 1.000 32.04797 43 ALA B O 1
ATOM 1226 N N . PRO B 2 45 ? -41.14600 -19.52700 -7.52500 1.000 30.78168 44 PRO B N 1
ATOM 1227 C CA . PRO B 2 45 ? -40.37900 -18.52000 -6.78100 1.000 29.66834 44 PRO B CA 1
ATOM 1228 C C . PRO B 2 45 ? -41.13700 -17.20900 -6.68800 1.000 29.47191 44 PRO B C 1
ATOM 1229 O O . PRO B 2 45 ? -41.96500 -16.87800 -7.54100 1.000 30.38217 44 PRO B O 1
ATOM 1233 N N . LYS B 2 46 ? -40.85000 -16.47100 -5.62400 1.000 33.04284 45 LYS B N 1
ATOM 1234 C CA . LYS B 2 46 ? -41.45600 -15.17800 -5.36100 1.000 33.75948 45 LYS B CA 1
ATOM 1235 C C . LYS B 2 46 ? -40.35400 -14.16200 -5.09900 1.000 32.71600 45 LYS B C 1
ATOM 1236 O O . LYS B 2 46 ? -39.49500 -14.37800 -4.23700 1.000 31.54580 45 LYS B O 1
ATOM 1242 N N . LEU B 2 47 ? -40.41100 -13.04300 -5.81500 1.000 30.38490 46 LEU B N 1
ATOM 1243 C CA . LEU B 2 47 ? -39.40500 -11.99900 -5.68300 1.000 29.55693 46 LEU B CA 1
ATOM 1244 C C . LEU B 2 47 ? -39.55400 -11.28400 -4.34500 1.000 29.47779 46 LEU B C 1
ATOM 1245 O O . LEU B 2 47 ? -40.63600 -10.78000 -4.02300 1.000 29.90385 46 LEU B O 1
ATOM 1250 N N . LEU B 2 48 ? -38.46700 -11.23600 -3.56700 1.000 28.91111 47 LEU B N 1
ATOM 1251 C CA . LEU B 2 48 ? -38.43500 -10.55600 -2.27100 1.000 29.22706 47 LEU B CA 1
ATOM 1252 C C . LEU B 2 48 ? -37.70500 -9.22000 -2.31600 1.000 28.87613 47 LEU B C 1
ATOM 1253 O O . LEU B 2 48 ? -38.19100 -8.22600 -1.76600 1.000 29.32451 47 LEU B O 1
ATOM 1258 N N . ILE B 2 49 ? -36.52500 -9.19400 -2.92700 1.000 28.22310 48 ILE B N 1
ATOM 1259 C CA . ILE B 2 49 ? -35.62100 -8.05100 -2.88300 1.000 28.34441 48 ILE B CA 1
ATOM 1260 C C . ILE B 2 49 ? -34.93100 -7.95800 -4.23400 1.000 28.63996 48 ILE B C 1
ATOM 1261 O O . ILE B 2 49 ? -34.60200 -8.98000 -4.83800 1.000 28.26298 48 ILE B O 1
ATOM 1266 N N . TYR B 2 50 ? -34.72700 -6.74400 -4.71600 1.000 26.16412 49 TYR B N 1
ATOM 1267 C CA . TYR B 2 50 ? -33.90700 -6.51400 -5.89000 1.000 26.81844 49 TYR B CA 1
ATOM 1268 C C . TYR B 2 50 ? -32.95100 -5.36600 -5.58200 1.000 28.01885 49 TYR B C 1
ATOM 1269 O O . TYR B 2 50 ? -33.11100 -4.65800 -4.57800 1.000 27.53290 49 TYR B O 1
ATOM 1278 N N . ALA B 2 51 ? -31.94000 -5.19800 -6.45800 1.000 23.90082 50 ALA B N 1
ATOM 1279 C CA . ALA B 2 51 ? -30.88500 -4.19800 -6.27500 1.000 25.28668 50 ALA B CA 1
ATOM 1280 C C . ALA B 2 51 ? -30.25900 -4.32700 -4.89000 1.000 24.81010 50 ALA B C 1
ATOM 1281 O O . ALA B 2 51 ? -29.94100 -3.33300 -4.23600 1.000 24.61865 50 ALA B O 1
ATOM 1283 N N . ALA B 2 52 ? -30.15100 -5.57500 -4.43400 1.000 27.46384 51 ALA B N 1
ATOM 1284 C CA . ALA B 2 52 ? -29.51200 -6.02300 -3.20200 1.000 27.63189 51 ALA B CA 1
ATOM 1285 C C . ALA B 2 52 ? -30.25600 -5.64100 -1.92500 1.000 27.79221 51 ALA B C 1
ATOM 1286 O O . ALA B 2 52 ? -30.21500 -6.39600 -0.94900 1.000 26.98977 51 ALA B O 1
ATOM 1288 N N . SER B 2 53 ? -31.03500 -4.56000 -1.94100 1.000 28.63668 52 SER B N 1
ATOM 1289 C CA . SER B 2 53 ? -31.62800 -4.11600 -0.68600 1.000 29.51797 52 SER B CA 1
ATOM 1290 C C . SER B 2 53 ? -33.02900 -3.53500 -0.79200 1.000 29.52059 52 SER B C 1
ATOM 1291 O O . SER B 2 53 ? -33.60800 -3.21300 0.25200 1.000 30.78699 52 SER B O 1
ATOM 1294 N N . THR B 2 54 ? -33.61100 -3.40800 -1.98700 1.000 29.64611 53 THR B N 1
ATOM 1295 C CA . THR B 2 54 ? -34.95500 -2.84600 -2.12900 1.000 30.40941 53 THR B CA 1
ATOM 1296 C C . THR B 2 54 ? -35.99500 -3.95700 -2.03600 1.000 30.16018 53 THR B C 1
ATOM 1297 O O . THR B 2 54 ? -35.99100 -4.88200 -2.85700 1.000 29.50461 53 THR B O 1
ATOM 1301 N N . LEU B 2 55 ? -36.90700 -3.84100 -1.06900 1.000 31.68980 54 LEU B N 1
ATOM 1302 C CA . LEU B 2 55 ? -37.99700 -4.79800 -0.92700 1.000 31.78101 54 LEU B CA 1
ATOM 1303 C C . LEU B 2 55 ? -38.95900 -4.69700 -2.09000 1.000 32.62179 54 LEU B C 1
ATOM 1304 O O . LEU B 2 55 ? -39.36800 -3.59800 -2.46700 1.000 33.56387 54 LEU B O 1
ATOM 1309 N N . GLN B 2 56 ? -39.35200 -5.84900 -2.63100 1.000 28.99119 55 GLN B N 1
ATOM 1310 C CA . GLN B 2 56 ? -40.45000 -5.87700 -3.58000 1.000 30.17432 55 GLN B CA 1
ATOM 1311 C C . GLN B 2 56 ? -41.73500 -5.42100 -2.89000 1.000 31.24502 55 GLN B C 1
ATOM 1312 O O . GLN B 2 56 ? -41.96100 -5.69800 -1.70900 1.000 30.09057 55 GLN B O 1
ATOM 1318 N N . SER B 2 57 ? -42.57600 -4.70400 -3.63500 1.000 36.68225 56 SER B N 1
ATOM 1319 C CA . SER B 2 57 ? -43.83300 -4.21000 -3.09000 1.000 37.93050 56 SER B CA 1
ATOM 1320 C C . SER B 2 57 ? -44.62500 -5.34200 -2.44200 1.000 37.05723 56 SER B C 1
ATOM 1321 O O . SER B 2 57 ? -44.73900 -6.43700 -3.00300 1.000 36.71230 56 SER B O 1
ATOM 1324 N N . GLY B 2 58 ? -45.14400 -5.08500 -1.23800 1.000 38.61247 57 GLY B N 1
ATOM 1325 C CA . GLY B 2 58 ? -45.95100 -6.05500 -0.51800 1.000 38.00356 57 GLY B CA 1
ATOM 1326 C C . GLY B 2 58 ? -45.18200 -7.04700 0.33500 1.000 37.76549 57 GLY B C 1
ATOM 1327 O O . GLY B 2 58 ? -45.80400 -7.79200 1.10600 1.000 37.83811 57 GLY B O 1
ATOM 1328 N N . VAL B 2 59 ? -43.85900 -7.07400 0.23400 1.000 32.30931 58 VAL B N 1
ATOM 1329 C CA . VAL B 2 59 ? -43.04400 -8.03000 0.99000 1.000 31.16065 58 VAL B CA 1
ATOM 1330 C C . VAL B 2 59 ? -42.90600 -7.53600 2.43000 1.000 31.27303 58 VAL B C 1
ATOM 1331 O O . VAL B 2 59 ? -42.58200 -6.36000 2.64400 1.000 31.61233 58 VAL B O 1
ATOM 1335 N N . PRO B 2 60 ? -43.12800 -8.39100 3.42800 1.000 32.93053 59 PRO B N 1
ATOM 1336 C CA . PRO B 2 60 ? -43.09800 -7.93200 4.83000 1.000 33.85523 59 PRO B CA 1
ATOM 1337 C C . PRO B 2 60 ? -41.74200 -7.36200 5.22700 1.000 33.55767 59 PRO B C 1
ATOM 1338 O O . PRO B 2 60 ? -40.69500 -7.77900 4.72800 1.000 32.68324 59 PRO B O 1
ATOM 1342 N N . SER B 2 61 ? -41.76400 -6.42300 6.17900 1.000 37.11377 60 SER B N 1
ATOM 1343 C CA . SER B 2 61 ? -40.55200 -5.69400 6.54600 1.000 37.30395 60 SER B CA 1
ATOM 1344 C C . SER B 2 61 ? -39.57900 -6.50900 7.39000 1.000 36.69163 60 SER B C 1
ATOM 1345 O O . SER B 2 61 ? -38.45600 -6.04500 7.61100 1.000 36.76735 60 SER B O 1
ATOM 1348 N N . ARG B 2 62 ? -39.95900 -7.69900 7.86700 1.000 32.34386 61 ARG B N 1
ATOM 1349 C CA . ARG B 2 62 ? -38.97700 -8.52800 8.55200 1.000 32.91559 61 ARG B CA 1
ATOM 1350 C C . ARG B 2 62 ? -37.86800 -9.00100 7.61300 1.000 31.61687 61 ARG B C 1
ATOM 1351 O O . ARG B 2 62 ? -36.79700 -9.39200 8.09700 1.000 31.66011 61 ARG B O 1
ATOM 1359 N N . PHE B 2 63 ? -38.09600 -8.97000 6.29400 1.000 31.19405 62 PHE B N 1
ATOM 1360 C CA . PHE B 2 63 ? -37.06900 -9.29800 5.30900 1.000 30.60066 62 PHE B CA 1
ATOM 1361 C C . PHE B 2 63 ? -36.24100 -8.06300 5.02500 1.000 31.23460 62 PHE B C 1
ATOM 1362 O O . PHE B 2 63 ? -36.79500 -6.98800 4.78500 1.000 32.19524 62 PHE B O 1
ATOM 1370 N N . SER B 2 64 ? -34.92200 -8.21600 5.01700 1.000 30.38731 63 SER B N 1
ATOM 1371 C CA . SER B 2 64 ? -34.08800 -7.13400 4.51300 1.000 30.71477 63 SER B CA 1
ATOM 1372 C C . SER B 2 64 ? -32.84500 -7.71500 3.86300 1.000 30.56963 63 SER B C 1
ATOM 1373 O O . SER B 2 64 ? -32.37900 -8.79900 4.22700 1.000 30.42532 63 SER B O 1
ATOM 1376 N N . GLY B 2 65 ? -32.32700 -6.99200 2.87700 1.000 28.19024 64 GLY B N 1
ATOM 1377 C CA . GLY B 2 65 ? -31.13200 -7.40400 2.17000 1.000 27.78982 64 GLY B CA 1
ATOM 1378 C C . GLY B 2 65 ? -30.06300 -6.34300 2.31400 1.000 28.60535 64 GLY B C 1
ATOM 1379 O O . GLY B 2 65 ? -30.36700 -5.16200 2.47700 1.000 29.17310 64 GLY B O 1
ATOM 1380 N N . SER B 2 66 ? -28.80000 -6.77400 2.26200 1.000 31.74361 65 SER B N 1
ATOM 1381 C CA . SER B 2 66 ? -27.68600 -5.83100 2.27800 1.000 32.75581 65 SER B CA 1
ATOM 1382 C C . SER B 2 66 ? -26.49600 -6.41400 1.53700 1.000 32.07630 65 SER B C 1
ATOM 1383 O O . SER B 2 66 ? -26.49100 -7.57600 1.11400 1.000 31.77397 65 SER B O 1
ATOM 1386 N N . GLY B 2 67 ? -25.47400 -5.58700 1.39000 1.000 32.65658 66 GLY B N 1
ATOM 1387 C CA . GLY B 2 67 ? -24.23200 -6.00200 0.78300 1.000 32.94223 66 GLY B CA 1
ATOM 1388 C C . GLY B 2 67 ? -24.01800 -5.36500 -0.58100 1.000 32.75865 66 GLY B C 1
ATOM 1389 O O . GLY B 2 67 ? -24.89300 -4.71300 -1.14900 1.000 32.62478 66 GLY B O 1
ATOM 1390 N N . SER B 2 68 ? -22.81600 -5.57200 -1.09100 1.000 43.46396 67 SER B N 1
ATOM 1391 C CA . SER B 2 68 ? -22.37800 -4.94500 -2.32400 1.000 43.48068 67 SER B CA 1
ATOM 1392 C C . SER B 2 68 ? -21.09900 -5.65200 -2.74000 1.000 43.29489 67 SER B C 1
ATOM 1393 O O . SER B 2 68 ? -20.37700 -6.15900 -1.88800 1.000 43.88644 67 SER B O 1
ATOM 1396 N N . GLY B 2 69 ? -20.82900 -5.69600 -4.04200 1.000 31.76335 68 GLY B N 1
ATOM 1397 C CA . GLY B 2 69 ? -19.57800 -6.28400 -4.47400 1.000 32.21207 68 GLY B CA 1
ATOM 1398 C C . GLY B 2 69 ? -19.62400 -7.79400 -4.57300 1.000 31.38584 68 GLY B C 1
ATOM 1399 O O . GLY B 2 69 ? -20.19800 -8.32300 -5.52800 1.000 30.62799 68 GLY B O 1
ATOM 1400 N N . THR B 2 70 ? -19.02700 -8.50500 -3.60700 1.000 29.75137 69 THR B N 1
ATOM 1401 C CA . THR B 2 70 ? -19.01000 -9.96600 -3.64500 1.000 29.90055 69 THR B CA 1
ATOM 1402 C C . THR B 2 70 ? -19.80800 -10.62400 -2.52200 1.000 30.04949 69 THR B C 1
ATOM 1403 O O . THR B 2 70 ? -20.00600 -11.84400 -2.56300 1.000 30.06625 69 THR B O 1
ATOM 1407 N N . GLU B 2 71 ? -20.27300 -9.87400 -1.52700 1.000 37.76471 70 GLU B N 1
ATOM 1408 C CA . GLU B 2 71 ? -20.85500 -10.46200 -0.32400 1.000 37.99970 70 GLU B CA 1
ATOM 1409 C C . GLU B 2 71 ? -22.25000 -9.89800 -0.08300 1.000 37.15910 70 GLU B C 1
ATOM 1410 O O . GLU B 2 71 ? -22.40000 -8.70400 0.18800 1.000 37.68809 70 GLU B O 1
ATOM 1416 N N . PHE B 2 72 ? -23.26900 -10.75500 -0.13400 1.000 29.55256 71 PHE B N 1
ATOM 1417 C CA . PHE B 2 72 ? -24.64000 -10.29600 0.05000 1.000 28.94633 71 PHE B CA 1
ATOM 1418 C C . PHE B 2 72 ? -25.33600 -11.13000 1.11400 1.000 29.66631 71 PHE B C 1
ATOM 1419 O O . PHE B 2 72 ? -25.09200 -12.33700 1.23400 1.000 30.10934 71 PHE B O 1
ATOM 1427 N N . THR B 2 73 ? -26.22100 -10.48100 1.87700 1.000 32.67688 72 THR B N 1
ATOM 1428 C CA . THR B 2 73 ? -26.97700 -11.16000 2.92100 1.000 33.78088 72 THR B CA 1
ATOM 1429 C C . THR B 2 73 ? -28.46000 -10.82500 2.82800 1.000 33.35717 72 THR B C 1
ATOM 1430 O O . THR B 2 73 ? -28.84300 -9.69500 2.49400 1.000 32.71414 72 THR B O 1
ATOM 1434 N N . LEU B 2 74 ? -29.28200 -11.82700 3.12100 1.000 29.76850 73 LEU B N 1
ATOM 1435 C CA . LEU B 2 74 ? -30.70200 -11.66700 3.39800 1.000 29.96875 73 LEU B CA 1
ATOM 1436 C C . LEU B 2 74 ? -30.92800 -11.98600 4.86600 1.000 30.70950 73 LEU B C 1
ATOM 1437 O O . LEU B 2 74 ? -30.49000 -13.03700 5.35000 1.000 31.12696 73 LEU B O 1
ATOM 1442 N N . THR B 2 75 ? -31.60700 -11.08700 5.57100 1.000 28.92006 74 THR B N 1
ATOM 1443 C CA . THR B 2 75 ? -31.88600 -11.25800 6.99100 1.000 29.51089 74 THR B CA 1
ATOM 1444 C C . THR B 2 75 ? -33.38800 -11.32400 7.20900 1.000 28.89073 74 THR B C 1
ATOM 1445 O O . THR B 2 75 ? -34.14700 -10.55900 6.60900 1.000 28.75655 74 THR B O 1
ATOM 1449 N N . ILE B 2 76 ? -33.81300 -12.25600 8.04400 1.000 28.94263 75 ILE B N 1
ATOM 1450 C CA . ILE B 2 76 ? -35.19000 -12.32200 8.50900 1.000 29.28267 75 ILE B CA 1
ATOM 1451 C C . ILE B 2 76 ? -35.14600 -12.05900 10.01000 1.000 30.03497 75 ILE B C 1
ATOM 1452 O O . ILE B 2 76 ? -34.55600 -12.83200 10.77200 1.000 31.21302 75 ILE B O 1
ATOM 1457 N N . SER B 2 77 ? -35.75200 -10.95100 10.43800 1.000 36.30544 76 SER B N 1
ATOM 1458 C CA . SER B 2 77 ? -35.56000 -10.50200 11.81300 1.000 37.80874 76 SER B CA 1
ATOM 1459 C C . SER B 2 77 ? -36.24600 -11.42900 12.81000 1.000 39.34882 76 SER B C 1
ATOM 1460 O O . SER B 2 77 ? -35.74600 -11.63700 13.92400 1.000 40.02760 76 SER B O 1
ATOM 1463 N N . SER B 2 78 ? -37.40600 -11.96700 12.44700 1.000 37.22971 77 SER B N 1
ATOM 1464 C CA . SER B 2 78 ? -38.09700 -12.89900 13.32500 1.000 38.45576 77 SER B CA 1
ATOM 1465 C C . SER B 2 78 ? -38.84300 -13.87900 12.44200 1.000 37.97664 77 SER B C 1
ATOM 1466 O O . SER B 2 78 ? -39.81300 -13.50900 11.77400 1.000 37.16320 77 SER B O 1
ATOM 1469 N N . LEU B 2 79 ? -38.39300 -15.12100 12.47100 1.000 31.64250 78 LEU B N 1
ATOM 1470 C CA . LEU B 2 79 ? -38.80600 -16.08700 11.48200 1.000 32.00814 78 LEU B CA 1
ATOM 1471 C C . LEU B 2 79 ? -40.25200 -16.50700 11.77200 1.000 32.76652 78 LEU B C 1
ATOM 1472 O O . LEU B 2 79 ? -40.60300 -16.81500 12.91800 1.000 32.67067 78 LEU B O 1
ATOM 1477 N N . GLN B 2 80 ? -41.11600 -16.45100 10.74300 1.000 40.17481 79 GLN B N 1
ATOM 1478 C CA . GLN B 2 80 ? -42.49200 -16.94900 10.81300 1.000 41.11149 79 GLN B CA 1
ATOM 1479 C C . GLN B 2 80 ? -42.59100 -18.34200 10.19900 1.000 40.74142 79 GLN B C 1
ATOM 1480 O O . GLN B 2 80 ? -41.74900 -18.72800 9.38300 1.000 40.40666 79 GLN B O 1
ATOM 1486 N N . PRO B 2 81 ? -43.61500 -19.13000 10.56400 1.000 34.55217 80 PRO B N 1
ATOM 1487 C CA . PRO B 2 81 ? -43.71600 -20.49900 10.01800 1.000 34.97590 80 PRO B CA 1
ATOM 1488 C C . PRO B 2 81 ? -43.73000 -20.56600 8.49600 1.000 33.59108 80 PRO B C 1
ATOM 1489 O O . PRO B 2 81 ? -43.16900 -21.50900 7.93100 1.000 33.73974 80 PRO B O 1
ATOM 1493 N N . GLU B 2 82 ? -44.33900 -19.59900 7.81100 1.000 46.73305 81 GLU B N 1
ATOM 1494 C CA . GLU B 2 82 ? -44.34200 -19.62200 6.34900 1.000 47.17366 81 GLU B CA 1
ATOM 1495 C C . GLU B 2 82 ? -42.98000 -19.26800 5.75100 1.000 46.54476 81 GLU B C 1
ATOM 1496 O O . GLU B 2 82 ? -42.79500 -19.41500 4.53700 1.000 45.29332 81 GLU B O 1
ATOM 1502 N N . ASP B 2 83 ? -42.03100 -18.80400 6.56900 1.000 35.46142 82 ASP B N 1
ATOM 1503 C CA . ASP B 2 83 ? -40.71100 -18.43000 6.08200 1.000 35.26961 82 ASP B CA 1
ATOM 1504 C C . ASP B 2 83 ? -39.79500 -19.62700 5.88900 1.000 34.92184 82 ASP B C 1
ATOM 1505 O O . ASP B 2 83 ? -38.72400 -19.47400 5.29300 1.000 34.67306 82 ASP B O 1
ATOM 1510 N N . PHE B 2 84 ? -40.16900 -20.80100 6.38600 1.000 35.48555 83 PHE B N 1
ATOM 1511 C CA . PHE B 2 84 ? -39.37100 -21.98800 6.12200 1.000 35.41327 83 PHE B CA 1
ATOM 1512 C C . PHE B 2 84 ? -39.58300 -22.37200 4.66600 1.000 35.93373 83 PHE B C 1
ATOM 1513 O O . PHE B 2 84 ? -40.69200 -22.71200 4.24700 1.000 36.10703 83 PHE B O 1
ATOM 1521 N N . ALA B 2 85 ? -38.52600 -22.26300 3.88800 1.000 29.74732 84 ALA B N 1
ATOM 1522 C CA . ALA B 2 85 ? -38.61000 -22.36400 2.44600 1.000 29.50316 84 ALA B CA 1
ATOM 1523 C C . ALA B 2 85 ? -37.17500 -22.38800 1.94500 1.000 28.79963 84 ALA B C 1
ATOM 1524 O O . ALA B 2 85 ? -36.22900 -22.32600 2.73400 1.000 28.36522 84 ALA B O 1
ATOM 1526 N N . THR B 2 86 ? -37.01600 -22.45200 0.63200 1.000 29.74305 85 THR B N 1
ATOM 1527 C CA . THR B 2 86 ? -35.69900 -22.34800 0.01200 1.000 30.12087 85 THR B CA 1
ATOM 1528 C C . THR B 2 86 ? -35.56500 -20.97100 -0.61300 1.000 29.02774 85 THR B C 1
ATOM 1529 O O . THR B 2 86 ? -36.47900 -20.51200 -1.30600 1.000 29.29189 85 THR B O 1
ATOM 1533 N N . TYR B 2 87 ? -34.44000 -20.31100 -0.35300 1.000 27.91341 86 TYR B N 1
ATOM 1534 C CA . TYR B 2 87 ? -34.15900 -18.97700 -0.86900 1.000 27.11166 86 TYR B CA 1
ATOM 1535 C C . TYR B 2 87 ? -33.08200 -19.05100 -1.95200 1.000 27.16900 86 TYR B C 1
ATOM 1536 O O . TYR B 2 87 ? -32.08600 -19.76900 -1.79800 1.000 27.81723 86 TYR B O 1
ATOM 1545 N N . TYR B 2 88 ? -33.29500 -18.31600 -3.04900 1.000 27.25554 87 TYR B N 1
ATOM 1546 C CA . TYR B 2 88 ? -32.36600 -18.24000 -4.17200 1.000 27.66762 87 TYR B CA 1
ATOM 1547 C C . TYR B 2 88 ? -31.95900 -16.79200 -4.41700 1.000 27.46364 87 TYR B C 1
ATOM 1548 O O . TYR B 2 88 ? -32.79900 -15.88600 -4.35900 1.000 26.93957 87 TYR B O 1
ATOM 1557 N N . CYS B 2 89 ? -30.67400 -16.57200 -4.68900 1.000 31.06779 88 CYS B N 1
ATOM 1558 C CA . CYS B 2 89 ? -30.20500 -15.27200 -5.15300 1.000 31.56734 88 CYS B CA 1
ATOM 1559 C C . CYS B 2 89 ? -30.03200 -15.31900 -6.67200 1.000 32.00338 88 CYS B C 1
ATOM 1560 O O . CYS B 2 89 ? -29.88000 -16.39500 -7.26000 1.000 31.91570 88 CYS B O 1
ATOM 1563 N N . GLN B 2 90 ? -30.12900 -14.15200 -7.31200 1.000 29.61741 89 GLN B N 1
ATOM 1564 C CA . GLN B 2 90 ? -30.04800 -14.05200 -8.76700 1.000 30.48724 89 GLN B CA 1
ATOM 1565 C C . GLN B 2 90 ? -29.23400 -12.82900 -9.15900 1.000 31.06942 89 GLN B C 1
ATOM 1566 O O . GLN B 2 90 ? -29.45300 -11.73700 -8.62100 1.000 30.76152 89 GLN B O 1
ATOM 1572 N N . LEU B 2 91 ? -28.30400 -13.01800 -10.09600 1.000 26.48830 90 LEU B N 1
ATOM 1573 C CA . LEU B 2 91 ? -27.57600 -11.90100 -10.67800 1.000 27.36111 90 LEU B CA 1
ATOM 1574 C C . LEU B 2 91 ? -28.49200 -11.09900 -11.59600 1.000 27.98899 90 LEU B C 1
ATOM 1575 O O . LEU B 2 91 ? -29.14600 -11.65500 -12.48300 1.000 28.78238 90 LEU B O 1
ATOM 1580 N N . LEU B 2 92 ? -28.51600 -9.78800 -11.40700 1.000 26.74200 91 LEU B N 1
ATOM 1581 C CA . LEU B 2 92 ? -29.37200 -8.89900 -12.17800 1.000 28.19402 91 LEU B CA 1
ATOM 1582 C C . LEU B 2 92 ? -28.58600 -8.26200 -13.31700 1.000 28.77914 91 LEU B C 1
ATOM 1583 O O . LEU B 2 92 ? -27.36000 -8.18100 -13.28100 1.000 28.06077 91 LEU B O 1
ATOM 1588 N N . ASN B 2 93 ? -29.32300 -7.80900 -14.33400 1.000 34.16914 92 ASN B N 1
ATOM 1589 C CA . ASN B 2 93 ? -28.83300 -6.94800 -15.40800 1.000 35.35686 92 ASN B CA 1
ATOM 1590 C C . ASN B 2 93 ? -27.97600 -7.67800 -16.43600 1.000 35.87431 92 ASN B C 1
ATOM 1591 O O . ASN B 2 93 ? -27.31900 -7.02600 -17.25300 1.000 36.32305 92 ASN B O 1
ATOM 1596 N N . SER B 2 94 ? -27.92700 -9.00000 -16.36800 1.000 42.82312 93 SER B N 1
ATOM 1597 C CA . SER B 2 94 ? -27.09000 -9.79800 -17.29200 1.000 43.02823 93 SER B CA 1
ATOM 1598 C C . SER B 2 94 ? -27.93800 -10.95000 -17.81100 1.000 42.78952 93 SER B C 1
ATOM 1599 O O . SER B 2 94 ? -28.55400 -11.60500 -17.02100 1.000 41.90080 93 SER B O 1
ATOM 1602 N N . TYR B 2 95 ? -28.00400 -11.17400 -19.12600 1.000 58.27975 94 TYR B N 1
ATOM 1603 C CA . TYR B 2 95 ? -28.99200 -12.19600 -19.59300 1.000 60.16662 94 TYR B CA 1
ATOM 1604 C C . TYR B 2 95 ? -28.53600 -13.64700 -19.38300 1.000 61.25933 94 TYR B C 1
ATOM 1605 O O . TYR B 2 95 ? -29.44800 -14.47800 -19.21200 1.000 62.33313 94 TYR B O 1
ATOM 1614 N N . PRO B 2 96 ? -27.24500 -14.03000 -19.48800 1.000 42.15428 95 PRO B N 1
ATOM 1615 C CA . PRO B 2 96 ? -26.83300 -15.37500 -19.08600 1.000 41.01906 95 PRO B CA 1
ATOM 1616 C C . PRO B 2 96 ? -27.24500 -15.26900 -17.61600 1.000 39.44437 95 PRO B C 1
ATOM 1617 O O . PRO B 2 96 ? -26.40100 -14.93600 -16.80700 1.000 39.14323 95 PRO B O 1
ATOM 1621 N N . VAL B 2 97 ? -28.51800 -15.53100 -17.30200 1.000 36.38473 96 VAL B N 1
ATOM 1622 C CA . VAL B 2 97 ? -29.01700 -15.26100 -15.92200 1.000 34.20144 96 VAL B CA 1
ATOM 1623 C C . VAL B 2 97 ? -28.46200 -16.33300 -14.98200 1.000 33.74110 96 VAL B C 1
ATOM 1624 O O . VAL B 2 97 ? -28.67900 -17.50400 -15.24900 1.000 33.91415 96 VAL B O 1
ATOM 1628 N N . HIS B 2 98 ? -27.74000 -15.91200 -13.94900 1.000 36.00580 97 HIS B N 1
ATOM 1629 C CA . HIS B 2 98 ? -27.16700 -16.86600 -13.01400 1.000 35.68227 97 HIS B CA 1
ATOM 1630 C C . HIS B 2 98 ? -27.92800 -16.81000 -11.70200 1.000 35.03003 97 HIS B C 1
ATOM 1631 O O . HIS B 2 98 ? -28.24400 -15.72500 -11.20500 1.000 34.55726 97 HIS B O 1
ATOM 1638 N N . PHE B 2 99 ? -28.22300 -17.98600 -11.16200 1.000 27.66072 98 PHE B N 1
ATOM 1639 C CA . PHE B 2 99 ? -28.82500 -18.14900 -9.84900 1.000 27.80059 98 PHE B CA 1
ATOM 1640 C C . PHE B 2 99 ? -27.80500 -18.80100 -8.92500 1.000 27.98515 98 PHE B C 1
ATOM 1641 O O . PHE B 2 99 ? -26.93800 -19.55900 -9.37000 1.000 27.82464 98 PHE B O 1
ATOM 1649 N N . GLY B 2 100 ? -27.91400 -18.52000 -7.63300 1.000 29.92929 99 GLY B N 1
ATOM 1650 C CA . GLY B 2 100 ? -27.33100 -19.41900 -6.65500 1.000 29.67088 99 GLY B CA 1
ATOM 1651 C C . GLY B 2 100 ? -28.10900 -20.73000 -6.62100 1.000 30.10592 99 GLY B C 1
ATOM 1652 O O . GLY B 2 100 ? -29.18000 -20.88100 -7.22500 1.000 30.21031 99 GLY B O 1
ATOM 1653 N N . GLN B 2 101 ? -27.55900 -21.70700 -5.90600 1.000 26.66926 100 GLN B N 1
ATOM 1654 C CA . GLN B 2 101 ? -28.18000 -23.02000 -5.81300 1.000 27.42092 100 GLN B CA 1
ATOM 1655 C C . GLN B 2 101 ? -28.98300 -23.20500 -4.53200 1.000 27.46109 100 GLN B C 1
ATOM 1656 O O . GLN B 2 101 ? -29.36200 -24.33700 -4.20800 1.000 28.48333 100 GLN B O 1
ATOM 1662 N N . GLY B 2 102 ? -29.23500 -22.14400 -3.79000 1.000 28.69767 101 GLY B N 1
ATOM 1663 C CA . GLY B 2 102 ? -30.27800 -22.27000 -2.79200 1.000 29.10565 101 GLY B CA 1
ATOM 1664 C C . GLY B 2 102 ? -29.75300 -22.36000 -1.36100 1.000 29.91009 101 GLY B C 1
ATOM 1665 O O . GLY B 2 102 ? -28.65100 -22.86200 -1.09500 1.000 30.97069 101 GLY B O 1
ATOM 1666 N N . THR B 2 103 ? -30.55400 -21.83400 -0.43200 1.000 27.26179 102 THR B N 1
ATOM 1667 C CA . THR B 2 103 ? -30.42600 -22.08100 1.00500 1.000 28.21695 102 THR B CA 1
ATOM 1668 C C . THR B 2 103 ? -31.79200 -22.54100 1.50500 1.000 29.08978 102 THR B C 1
ATOM 1669 O O . THR B 2 103 ? -32.79000 -21.83100 1.32600 1.000 27.87521 102 THR B O 1
ATOM 1673 N N . LYS B 2 104 ? -31.84900 -23.71100 2.13100 1.000 32.67988 103 LYS B N 1
ATOM 1674 C CA . LYS B 2 104 ? -33.10300 -24.20800 2.68300 1.000 33.36985 103 LYS B CA 1
ATOM 1675 C C . LYS B 2 104 ? -33.15700 -23.93400 4.18000 1.000 34.17588 103 LYS B C 1
ATOM 1676 O O . LYS B 2 104 ? -32.26300 -24.35000 4.92100 1.000 34.38855 103 LYS B O 1
ATOM 1682 N N . LEU B 2 105 ? -34.21400 -23.25000 4.62400 1.000 38.04298 104 LEU B N 1
ATOM 1683 C CA . LEU B 2 105 ? -34.48700 -23.08900 6.05100 1.000 38.92185 104 LEU B CA 1
ATOM 1684 C C . LEU B 2 105 ? -35.48900 -24.14600 6.48700 1.000 39.60276 104 LEU B C 1
ATOM 1685 O O . LEU B 2 105 ? -36.59000 -24.21400 5.93700 1.000 39.27825 104 LEU B O 1
ATOM 1690 N N . GLU B 2 106 ? -35.12900 -24.91300 7.50700 1.000 51.10969 105 GLU B N 1
ATOM 1691 C CA . GLU B 2 106 ? -35.93700 -25.98600 8.06500 1.000 52.15765 105 GLU B CA 1
ATOM 1692 C C . GLU B 2 106 ? -36.25900 -25.68500 9.52100 1.000 52.72906 105 GLU B C 1
ATOM 1693 O O . GLU B 2 106 ? -35.47600 -25.04000 10.22300 1.000 52.15858 105 GLU B O 1
ATOM 1699 N N . ILE B 2 107 ? -37.40600 -26.18600 9.98200 1.000 50.77816 106 ILE B N 1
ATOM 1700 C CA . ILE B 2 107 ? -37.79600 -26.01300 11.37900 1.000 51.82612 106 ILE B CA 1
ATOM 1701 C C . ILE B 2 107 ? -36.91800 -26.89200 12.26600 1.000 52.80710 106 ILE B C 1
ATOM 1702 O O . ILE B 2 107 ? -36.58100 -28.02600 11.90300 1.000 53.93492 106 ILE B O 1
ATOM 1707 N N . LYS B 2 108 ? -36.50000 -26.35700 13.41600 1.000 66.43670 107 LYS B N 1
ATOM 1708 C CA . LYS B 2 108 ? -35.54500 -27.07000 14.28300 1.000 67.73974 107 LYS B CA 1
ATOM 1709 C C . LYS B 2 108 ? -36.22600 -28.04200 15.24600 1.000 70.45898 107 LYS B C 1
ATOM 1710 O O . LYS B 2 108 ? -37.33100 -27.79000 15.73700 1.000 71.32590 107 LYS B O 1
ATOM 1716 N N . THR C 3 1 ? -3.06800 21.27400 -42.81900 1.000 112.89929 333 THR E N 1
ATOM 1717 C CA . THR C 3 1 ? -1.99500 21.43500 -41.84100 1.000 114.53690 333 THR E CA 1
ATOM 1718 C C . THR C 3 1 ? -2.51300 21.36600 -40.40200 1.000 113.48206 333 THR E C 1
ATOM 1719 O O . THR C 3 1 ? -1.76500 21.03900 -39.47800 1.000 114.67442 333 THR E O 1
ATOM 1723 N N . ASN C 3 2 ? -3.79700 21.66900 -40.22000 1.000 91.85028 334 ASN E N 1
ATOM 1724 C CA . ASN C 3 2 ? -4.40700 21.66200 -38.89600 1.000 91.11228 334 ASN E CA 1
ATOM 1725 C C . ASN C 3 2 ? -4.84100 20.24400 -38.54200 1.000 89.41279 334 ASN E C 1
ATOM 1726 O O . ASN C 3 2 ? -5.60100 19.61500 -39.29100 1.000 87.99019 334 ASN E O 1
ATOM 1731 N N . LEU C 3 3 ? -4.35800 19.73800 -37.40900 1.000 82.84163 335 LEU E N 1
ATOM 1732 C CA . LEU C 3 3 ? -4.72000 18.39400 -36.98200 1.000 81.13744 335 LEU E CA 1
ATOM 1733 C C . LEU C 3 3 ? -6.19700 18.33000 -36.61900 1.000 79.59073 335 LEU E C 1
ATOM 1734 O O . LEU C 3 3 ? -6.79200 19.31000 -36.15800 1.000 80.05169 335 LEU E O 1
ATOM 1739 N N . CYS C 3 4 ? -6.79200 17.16300 -36.84400 1.000 64.41324 336 CYS E N 1
ATOM 1740 C CA . CYS C 3 4 ? -8.17700 16.95800 -36.44900 1.000 63.22801 336 CYS E CA 1
ATOM 1741 C C . CYS C 3 4 ? -8.30100 17.00200 -34.92700 1.000 62.64809 336 CYS E C 1
ATOM 1742 O O . CYS C 3 4 ? -7.46200 16.43600 -34.21700 1.000 62.60890 336 CYS E O 1
ATOM 1745 N N . PRO C 3 5 ? -9.33300 17.67000 -34.39600 1.000 65.65905 337 PRO E N 1
ATOM 1746 C CA . PRO C 3 5 ? -9.45000 17.81200 -32.93800 1.000 65.76323 337 PRO E CA 1
ATOM 1747 C C . PRO C 3 5 ? -9.90400 16.53100 -32.24700 1.000 65.89012 337 PRO E C 1
ATOM 1748 O O . PRO C 3 5 ? -11.01000 16.47000 -31.69200 1.000 64.77129 337 PRO E O 1
ATOM 1752 N N . PHE C 3 6 ? -9.05300 15.49600 -32.27900 1.000 69.96714 338 PHE E N 1
ATOM 1753 C CA . PHE C 3 6 ? -9.37300 14.23800 -31.61000 1.000 68.62760 338 PHE E CA 1
ATOM 1754 C C . PHE C 3 6 ? -9.26400 14.35800 -30.09400 1.000 70.56628 338 PHE E C 1
ATOM 1755 O O . PHE C 3 6 ? -9.93800 13.61600 -29.36700 1.000 69.96650 338 PHE E O 1
ATOM 1763 N N . GLY C 3 7 ? -8.41700 15.27100 -29.60400 1.000 67.68325 339 GLY E N 1
ATOM 1764 C CA . GLY C 3 7 ? -8.22000 15.40100 -28.16900 1.000 67.26801 339 GLY E CA 1
ATOM 1765 C C . GLY C 3 7 ? -9.46700 15.86800 -27.44700 1.000 67.35127 339 GLY E C 1
ATOM 1766 O O . GLY C 3 7 ? -9.72600 15.46400 -26.31000 1.000 67.97213 339 GLY E O 1
ATOM 1767 N N . GLU C 3 8 ? -10.25000 16.73300 -28.09400 1.000 70.82435 340 GLU E N 1
ATOM 1768 C CA . GLU C 3 8 ? -11.53300 17.15200 -27.53800 1.000 71.59222 340 GLU E CA 1
ATOM 1769 C C . GLU C 3 8 ? -12.40100 15.94700 -27.19800 1.000 70.20918 340 GLU E C 1
ATOM 1770 O O . GLU C 3 8 ? -12.98200 15.87000 -26.11100 1.000 70.14388 340 GLU E O 1
ATOM 1776 N N . VAL C 3 9 ? -12.49900 14.99500 -28.12900 1.000 61.31598 341 VAL E N 1
ATOM 1777 C CA . VAL C 3 9 ? -13.36200 13.83500 -27.93000 1.000 60.26521 341 VAL E CA 1
ATOM 1778 C C . VAL C 3 9 ? -12.74900 12.87900 -26.91000 1.000 60.60250 341 VAL E C 1
ATOM 1779 O O . VAL C 3 9 ? -13.36800 12.55200 -25.88800 1.000 60.23554 341 VAL E O 1
ATOM 1783 N N . PHE C 3 10 ? -11.51300 12.43300 -27.16500 1.000 55.97501 342 PHE E N 1
ATOM 1784 C CA . PHE C 3 10 ? -10.92300 11.35100 -26.37900 1.000 55.23737 342 PHE E CA 1
ATOM 1785 C C . PHE C 3 10 ? -10.62300 11.77000 -24.95700 1.000 56.19694 342 PHE E C 1
ATOM 1786 O O . PHE C 3 10 ? -10.69800 10.96100 -24.02900 1.000 55.30478 342 PHE E O 1
ATOM 1794 N N . ASN C 3 11 ? -10.21600 13.01300 -24.77500 1.000 72.10405 343 ASN E N 1
ATOM 1795 C CA . ASN C 3 11 ? -9.46200 13.38200 -23.59400 1.000 73.58295 343 ASN E CA 1
ATOM 1796 C C . ASN C 3 11 ? -10.31400 14.25800 -22.67800 1.000 74.05780 343 ASN E C 1
ATOM 1797 O O . ASN C 3 11 ? -9.81900 14.78900 -21.68100 1.000 75.39169 343 ASN E O 1
ATOM 1802 N N . ALA C 3 12 ? -11.60200 14.38300 -23.00800 1.000 57.43659 344 ALA E N 1
ATOM 1803 C CA . ALA C 3 12 ? -12.58400 15.18800 -22.28800 1.000 57.09481 344 ALA E CA 1
ATOM 1804 C C . ALA C 3 12 ? -12.88300 14.64000 -20.89500 1.000 56.16075 344 ALA E C 1
ATOM 1805 O O . ALA C 3 12 ? -12.87100 13.42900 -20.66200 1.000 55.92728 344 ALA E O 1
ATOM 1807 N N . THR C 3 13 ? -13.21700 15.55500 -19.97700 1.000 67.71251 345 THR E N 1
ATOM 1808 C CA . THR C 3 13 ? -13.34600 15.19800 -18.56300 1.000 68.85634 345 THR E CA 1
ATOM 1809 C C . THR C 3 13 ? -14.48900 14.21700 -18.32100 1.000 67.80601 345 THR E C 1
ATOM 1810 O O . THR C 3 13 ? -14.29200 13.15900 -17.71200 1.000 68.23431 345 THR E O 1
ATOM 1814 N N . ARG C 3 14 ? -15.69100 14.54800 -18.78800 1.000 81.57038 346 ARG E N 1
ATOM 1815 C CA . ARG C 3 14 ? -16.86100 13.70900 -18.57000 1.000 80.54194 346 ARG E CA 1
ATOM 1816 C C . ARG C 3 14 ? -17.37600 13.18000 -19.90100 1.000 78.13361 346 ARG E C 1
ATOM 1817 O O . ARG C 3 14 ? -17.32100 13.87900 -20.92500 1.000 78.67717 346 ARG E O 1
ATOM 1825 N N . PHE C 3 15 ? -17.81300 11.91900 -19.90100 1.000 42.80736 347 PHE E N 1
ATOM 1826 C CA . PHE C 3 15 ? -18.46700 11.35300 -21.07100 1.000 41.56638 347 PHE E CA 1
ATOM 1827 C C . PHE C 3 15 ? -19.98100 11.31400 -20.91100 1.000 39.49722 347 PHE E C 1
ATOM 1828 O O . PHE C 3 15 ? -20.53300 11.36500 -19.80800 1.000 39.57093 347 PHE E O 1
ATOM 1836 N N . ALA C 3 16 ? -20.64400 11.20700 -22.05200 1.000 36.92244 348 ALA E N 1
ATOM 1837 C CA . ALA C 3 16 ? -22.08200 11.03400 -22.08800 1.000 34.64232 348 ALA E CA 1
ATOM 1838 C C . ALA C 3 16 ? -22.47100 9.64800 -21.58300 1.000 33.80653 348 ALA E C 1
ATOM 1839 O O . ALA C 3 16 ? -21.69200 8.69100 -21.65200 1.000 33.42797 348 ALA E O 1
ATOM 1841 N N . SER C 3 17 ? -23.68400 9.56100 -21.04200 1.000 31.94030 349 SER E N 1
ATOM 1842 C CA . SER C 3 17 ? -24.36100 8.28400 -20.88400 1.000 30.88305 349 SER E CA 1
ATOM 1843 C C . SER C 3 17 ? -24.65500 7.69000 -22.24700 1.000 29.52310 349 SER E C 1
ATOM 1844 O O . SER C 3 17 ? -24.96800 8.41100 -23.19500 1.000 29.45397 349 SER E O 1
ATOM 1847 N N . VAL C 3 18 ? -24.60200 6.35600 -22.33300 1.000 29.71179 350 VAL E N 1
ATOM 1848 C CA . VAL C 3 18 ? -24.70400 5.70200 -23.64000 1.000 28.72557 350 VAL E CA 1
ATOM 1849 C C . VAL C 3 18 ? -26.05000 5.99100 -24.31000 1.000 27.91919 350 VAL E C 1
ATOM 1850 O O . VAL C 3 18 ? -26.11800 6.16500 -25.53400 1.000 27.59169 350 VAL E O 1
ATOM 1854 N N . TYR C 3 19 ? -27.14300 6.06700 -23.53900 1.000 29.49780 351 TYR E N 1
ATOM 1855 C CA . TYR C 3 19 ? -28.43500 6.33000 -24.18600 1.000 28.77624 351 TYR E CA 1
ATOM 1856 C C . TYR C 3 19 ? -28.45700 7.69500 -24.85700 1.000 28.99837 351 TYR E C 1
ATOM 1857 O O . TYR C 3 19 ? -29.16100 7.88400 -25.85800 1.000 29.45255 351 TYR E O 1
ATOM 1866 N N . ALA C 3 20 ? -27.66800 8.63400 -24.35300 1.000 28.89471 352 ALA E N 1
ATOM 1867 C CA . ALA C 3 20 ? -27.58300 10.00400 -24.85800 1.000 30.54839 352 ALA E CA 1
ATOM 1868 C C . ALA C 3 20 ? -26.20100 10.30000 -25.42800 1.000 30.97298 352 ALA E C 1
ATOM 1869 O O . ALA C 3 20 ? -25.61300 11.34600 -25.15000 1.000 32.41422 352 ALA E O 1
ATOM 1871 N N . TRP C 3 21 ? -25.67200 9.36300 -26.22400 1.000 30.80776 353 TRP E N 1
ATOM 1872 C CA . TRP C 3 21 ? -24.28600 9.41000 -26.68400 1.000 31.29899 353 TRP E CA 1
ATOM 1873 C C . TRP C 3 21 ? -23.98800 10.68600 -27.46700 1.000 32.55023 353 TRP E C 1
ATOM 1874 O O . TRP C 3 21 ? -24.80600 11.14300 -28.27100 1.000 31.97679 353 TRP E O 1
ATOM 1885 N N . ASN C 3 22 ? -22.79900 11.25400 -27.23500 1.000 42.70517 354 ASN E N 1
ATOM 1886 C CA . ASN C 3 22 ? -22.37500 12.45900 -27.94200 1.000 43.39406 354 ASN E CA 1
ATOM 1887 C C . ASN C 3 22 ? -21.82700 12.12400 -29.31900 1.000 43.70338 354 ASN E C 1
ATOM 1888 O O . ASN C 3 22 ? -21.27700 11.04500 -29.54500 1.000 43.80415 354 ASN E O 1
ATOM 1893 N N . ARG C 3 23 ? -21.99900 13.05700 -30.24800 1.000 39.37479 355 ARG E N 1
ATOM 1894 C CA . ARG C 3 23 ? -21.40100 12.95300 -31.57100 1.000 40.74457 355 ARG E CA 1
ATOM 1895 C C . ARG C 3 23 ? -20.67100 14.24900 -31.88000 1.000 42.33989 355 ARG E C 1
ATOM 1896 O O . ARG C 3 23 ? -21.20900 15.33600 -31.65800 1.000 42.65020 355 ARG E O 1
ATOM 1904 N N . LYS C 3 24 ? -19.44100 14.13700 -32.36000 1.000 41.78814 356 LYS E N 1
ATOM 1905 C CA . LYS C 3 24 ? -18.70700 15.28200 -32.86700 1.000 44.06695 356 LYS E CA 1
ATOM 1906 C C . LYS C 3 24 ? -18.38200 15.02300 -34.33000 1.000 43.85002 356 LYS E C 1
ATOM 1907 O O . LYS C 3 24 ? -17.93500 13.92900 -34.68300 1.000 42.61519 356 LYS E O 1
ATOM 1913 N N . ARG C 3 25 ? -18.64500 16.00200 -35.18400 1.000 57.26325 357 ARG E N 1
ATOM 1914 C CA . ARG C 3 25 ? -18.25900 15.87700 -36.57900 1.000 57.78772 357 ARG E CA 1
ATOM 1915 C C . ARG C 3 25 ? -16.82600 16.36100 -36.72700 1.000 59.24963 357 ARG E C 1
ATOM 1916 O O . ARG C 3 25 ? -16.41900 17.34400 -36.10200 1.000 60.42985 357 ARG E O 1
ATOM 1924 N N . ILE C 3 26 ? -16.04400 15.63900 -37.51900 1.000 52.86219 358 ILE E N 1
ATOM 1925 C CA . ILE C 3 26 ? -14.65900 16.00900 -37.76500 1.000 54.05578 358 ILE E CA 1
ATOM 1926 C C . ILE C 3 26 ? -14.45200 16.06800 -39.27000 1.000 54.65475 358 ILE E C 1
ATOM 1927 O O . ILE C 3 26 ? -14.74100 15.09600 -39.98000 1.000 53.26747 358 ILE E O 1
ATOM 1932 N N . SER C 3 27 ? -13.98800 17.21900 -39.75300 1.000 62.40594 359 SER E N 1
ATOM 1933 C CA . SER C 3 27 ? -13.81200 17.46300 -41.18000 1.000 63.25704 359 SER E CA 1
ATOM 1934 C C . SER C 3 27 ? -12.80400 18.59100 -41.35000 1.000 64.40016 359 SER E C 1
ATOM 1935 O O . SER C 3 27 ? -12.43300 19.26400 -40.38600 1.000 65.14107 359 SER E O 1
ATOM 1938 N N . ASN C 3 28 ? -12.32100 18.75200 -42.58800 1.000 64.95687 360 ASN E N 1
ATOM 1939 C CA . ASN C 3 28 ? -11.38600 19.82500 -42.95000 1.000 65.76105 360 ASN E CA 1
ATOM 1940 C C . ASN C 3 28 ? -10.13500 19.80800 -42.07200 1.000 66.60733 360 ASN E C 1
ATOM 1941 O O . ASN C 3 28 ? -9.77500 20.81700 -41.45900 1.000 68.02088 360 ASN E O 1
ATOM 1946 N N . CYS C 3 29 ? -9.46700 18.65800 -42.00200 1.000 61.37559 361 CYS E N 1
ATOM 1947 C CA . CYS C 3 29 ? -8.33200 18.56100 -41.09100 1.000 62.46122 361 CYS E CA 1
ATOM 1948 C C . CYS C 3 29 ? -7.50900 17.32500 -41.42200 1.000 62.59047 361 CYS E C 1
ATOM 1949 O O . CYS C 3 29 ? -7.91700 16.46800 -42.21200 1.000 61.80214 361 CYS E O 1
ATOM 1952 N N . VAL C 3 30 ? -6.34500 17.24300 -40.78100 1.000 59.16392 362 VAL E N 1
ATOM 1953 C CA . VAL C 3 30 ? -5.38400 16.16500 -40.98300 1.000 59.83832 362 VAL E CA 1
ATOM 1954 C C . VAL C 3 30 ? -5.53100 15.16700 -39.84300 1.000 58.67213 362 VAL E C 1
ATOM 1955 O O . VAL C 3 30 ? -5.29500 15.50400 -38.67600 1.000 59.57436 362 VAL E O 1
ATOM 1959 N N . ALA C 3 31 ? -5.90400 13.93400 -40.18500 1.000 62.15959 363 ALA E N 1
ATOM 1960 C CA . ALA C 3 31 ? -6.17700 12.88300 -39.20400 1.000 61.39903 363 ALA E CA 1
ATOM 1961 C C . ALA C 3 31 ? -4.91400 12.06400 -38.97700 1.000 61.94098 363 ALA E C 1
ATOM 1962 O O . ALA C 3 31 ? -4.64700 11.08000 -39.66600 1.000 61.26466 363 ALA E O 1
ATOM 1964 N N . ASP C 3 32 ? -4.13300 12.46300 -37.98500 1.000 79.08723 364 ASP E N 1
ATOM 1965 C CA . ASP C 3 32 ? -2.97900 11.67500 -37.56900 1.000 80.52024 364 ASP E CA 1
ATOM 1966 C C . ASP C 3 32 ? -3.46600 10.68800 -36.51800 1.000 79.89514 364 ASP E C 1
ATOM 1967 O O . ASP C 3 32 ? -3.62600 11.03600 -35.34800 1.000 80.19669 364 ASP E O 1
ATOM 1972 N N . TYR C 3 33 ? -3.73500 9.45300 -36.94000 1.000 60.75391 365 TYR E N 1
ATOM 1973 C CA . TYR C 3 33 ? -4.08400 8.43200 -35.96400 1.000 59.88399 365 TYR E CA 1
ATOM 1974 C C . TYR C 3 33 ? -2.88800 8.02700 -35.11900 1.000 60.64590 365 TYR E C 1
ATOM 1975 O O . TYR C 3 33 ? -3.06300 7.35300 -34.10200 1.000 59.71700 365 TYR E O 1
ATOM 1984 N N . SER C 3 34 ? -1.68200 8.45000 -35.50300 1.000 97.13424 366 SER E N 1
ATOM 1985 C CA . SER C 3 34 ? -0.49500 8.17200 -34.70300 1.000 97.99498 366 SER E CA 1
ATOM 1986 C C . SER C 3 34 ? -0.48900 8.96300 -33.40200 1.000 98.89130 366 SER E C 1
ATOM 1987 O O . SER C 3 34 ? -0.05200 8.44100 -32.37200 1.000 98.89177 366 SER E O 1
ATOM 1990 N N . VAL C 3 35 ? -0.96000 10.21500 -33.42100 1.000 104.81037 367 VAL E N 1
ATOM 1991 C CA . VAL C 3 35 ? -1.08400 10.97400 -32.17900 1.000 106.24470 367 VAL E CA 1
ATOM 1992 C C . VAL C 3 35 ? -2.13400 10.36500 -31.26600 1.000 105.28438 367 VAL E C 1
ATOM 1993 O O . VAL C 3 35 ? -2.18000 10.69000 -30.07300 1.000 106.34815 367 VAL E O 1
ATOM 1997 N N . LEU C 3 36 ? -2.96400 9.471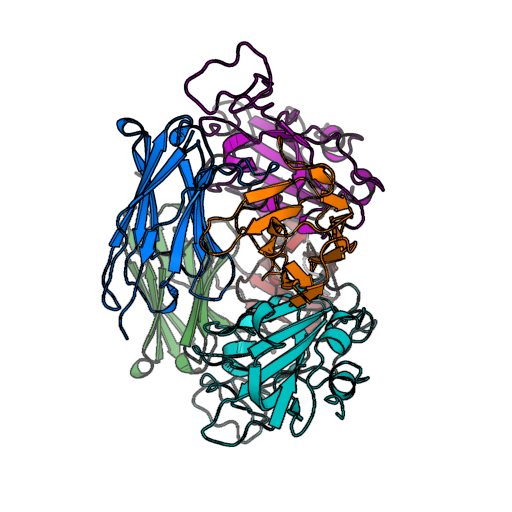00 -31.80900 1.000 92.78578 368 LEU E N 1
ATOM 1998 C CA . LEU C 3 36 ? -4.02700 8.82600 -31.05200 1.000 91.19059 368 LEU E CA 1
ATOM 1999 C C . LEU C 3 36 ? -3.49500 7.67600 -30.20300 1.000 91.67470 368 LEU E C 1
ATOM 2000 O O . LEU C 3 36 ? -3.80800 7.57900 -29.01100 1.000 93.00394 368 LEU E O 1
ATOM 2005 N N . TYR C 3 37 ? -2.72100 6.76800 -30.80900 1.000 86.19239 369 TYR E N 1
ATOM 2006 C CA . TYR C 3 37 ? -2.20600 5.62800 -30.05600 1.000 85.86485 369 TYR E CA 1
ATOM 2007 C C . TYR C 3 37 ? -1.16700 6.06900 -29.03000 1.000 86.90705 369 TYR E C 1
ATOM 2008 O O . TYR C 3 37 ? -1.22200 5.65100 -27.86800 1.000 86.87831 369 TYR E O 1
ATOM 2010 N N . ASN C 3 38 ? -0.23500 6.94100 -29.43300 1.000 78.08618 370 ASN E N 1
ATOM 2011 C CA . ASN C 3 38 ? 0.94300 7.21700 -28.61200 1.000 79.68342 370 ASN E CA 1
ATOM 2012 C C . ASN C 3 38 ? 0.58600 7.92300 -27.31100 1.000 80.75277 370 ASN E C 1
ATOM 2013 O O . ASN C 3 38 ? 1.17000 7.62800 -26.26100 1.000 80.84451 370 ASN E O 1
ATOM 2018 N N . SER C 3 39 ? -0.35200 8.86200 -27.35700 1.000 91.35250 371 SER E N 1
ATOM 2019 C CA . SER C 3 39 ? -0.76600 9.60000 -26.17300 1.000 92.46215 371 SER E CA 1
ATOM 2020 C C . SER C 3 39 ? -2.09700 9.05200 -25.67500 1.000 90.88610 371 SER E C 1
ATOM 2021 O O . SER C 3 39 ? -2.78500 8.29700 -26.37300 1.000 88.69742 371 SER E O 1
ATOM 2024 N N . ALA C 3 40 ? -2.43000 9.42100 -24.43700 1.000 122.66865 372 ALA E N 1
ATOM 2025 C CA . ALA C 3 40 ? -3.73700 9.14000 -23.83900 1.000 121.74458 372 ALA E CA 1
ATOM 2026 C C . ALA C 3 40 ? -4.07200 7.65000 -23.93900 1.000 119.87976 372 ALA E C 1
ATOM 2027 O O . ALA C 3 40 ? -4.96400 7.24800 -24.68800 1.000 118.58836 372 ALA E O 1
ATOM 2029 N N . SER C 3 41 ? -3.32400 6.84800 -23.15800 1.000 94.58744 373 SER E N 1
ATOM 2030 C CA . SER C 3 41 ? -3.21100 5.40500 -23.37200 1.000 91.68807 373 SER E CA 1
ATOM 2031 C C . SER C 3 41 ? -4.55700 4.80900 -23.73200 1.000 89.85664 373 SER E C 1
ATOM 2032 O O . SER C 3 41 ? -5.42600 4.62700 -22.87300 1.000 89.35158 373 SER E O 1
ATOM 2035 N N . PHE C 3 42 ? -4.78300 4.60400 -25.04200 1.000 106.04995 374 PHE E N 1
ATOM 2036 C CA . PHE C 3 42 ? -6.13600 4.22900 -25.55800 1.000 105.81246 374 PHE E CA 1
ATOM 2037 C C . PHE C 3 42 ? -6.26900 2.73100 -25.74000 1.000 101.62294 374 PHE E C 1
ATOM 2038 O O . PHE C 3 42 ? -6.80900 2.30600 -26.75200 1.000 100.75258 374 PHE E O 1
ATOM 2040 N N . SER C 3 43 ? -5.83600 1.99800 -24.73900 1.000 70.68754 375 SER E N 1
ATOM 2041 C CA . SER C 3 43 ? -5.85300 0.52500 -24.78200 1.000 68.62177 375 SER E CA 1
ATOM 2042 C C . SER C 3 43 ? -6.40900 -0.12600 -26.03900 1.000 67.82096 375 SER E C 1
ATOM 2043 O O . SER C 3 43 ? -5.58600 -0.63700 -26.80200 1.000 68.20943 375 SER E O 1
ATOM 2046 N N . THR C 3 44 ? -7.71400 -0.06300 -26.29300 1.000 69.10048 376 THR E N 1
ATOM 2047 C CA . THR C 3 44 ? -8.36000 -0.94400 -27.27000 1.000 68.11486 376 THR E CA 1
ATOM 2048 C C . THR C 3 44 ? -8.83000 -0.19700 -28.51200 1.000 67.13442 376 THR E C 1
ATOM 2049 O O . THR C 3 44 ? -9.43600 0.86600 -28.39600 1.000 67.34211 376 THR E O 1
ATOM 2053 N N . PHE C 3 45 ? -8.56800 -0.77500 -29.69700 1.000 54.00906 377 PHE E N 1
ATOM 2054 C CA . PHE C 3 45 ? -8.67900 -0.05500 -30.97400 1.000 54.64186 377 PHE E CA 1
ATOM 2055 C C . PHE C 3 45 ? -8.93700 -1.07500 -32.08500 1.000 54.72181 377 PHE E C 1
ATOM 2056 O O . PHE C 3 45 ? -7.98400 -1.67400 -32.59000 1.000 54.73073 377 PHE E O 1
ATOM 2064 N N . LYS C 3 46 ? -10.19500 -1.23700 -32.49800 1.000 48.13403 378 LYS E N 1
ATOM 2065 C CA . LYS C 3 46 ? -10.53600 -2.23900 -33.50300 1.000 47.01010 378 LYS E CA 1
ATOM 2066 C C . LYS C 3 46 ? -11.34400 -1.63200 -34.64800 1.000 47.67170 378 LYS E C 1
ATOM 2067 O O . LYS C 3 46 ? -12.31100 -0.90400 -34.40800 1.000 47.56301 378 LYS E O 1
ATOM 2073 N N . CYS C 3 47 ? -10.98300 -1.97300 -35.88600 1.000 37.22908 379 CYS E N 1
ATOM 2074 C CA . CYS C 3 47 ? -11.57000 -1.36500 -37.07200 1.000 37.62406 379 CYS E CA 1
ATOM 2075 C C . CYS C 3 47 ? -12.35700 -2.38300 -37.88100 1.000 37.77306 379 CYS E C 1
ATOM 2076 O O . CYS C 3 47 ? -12.06200 -3.58200 -37.87100 1.000 36.89246 379 CYS E O 1
ATOM 2079 N N . TYR C 3 48 ? -13.37200 -1.88100 -38.57700 1.000 38.85352 380 TYR E N 1
ATOM 2080 C CA . TYR C 3 48 ? -14.27900 -2.68800 -39.37300 1.000 38.84836 380 TYR E CA 1
ATOM 2081 C C . TYR C 3 48 ? -14.39200 -2.06800 -40.75600 1.000 40.15406 380 TYR E C 1
ATOM 2082 O O . TYR C 3 48 ? -14.38400 -0.83800 -40.89300 1.000 39.79034 380 TYR E O 1
ATOM 2091 N N . GLY C 3 49 ? -14.47800 -2.92200 -41.77700 1.000 36.26132 381 GLY E N 1
ATOM 2092 C CA . GLY C 3 49 ? -14.59600 -2.45900 -43.14400 1.000 37.57099 381 GLY E CA 1
ATOM 2093 C C . GLY C 3 49 ? -13.37100 -1.75500 -43.68300 1.000 37.97614 381 GLY E C 1
ATOM 2094 O O . GLY C 3 49 ? -13.39400 -1.28400 -44.82200 1.000 39.29592 381 GLY E O 1
ATOM 2095 N N . VAL C 3 50 ? -12.29600 -1.67900 -42.90600 1.000 41.26050 382 VAL E N 1
ATOM 2096 C CA . VAL C 3 50 ? -11.07300 -1.01700 -43.32500 1.000 41.59157 382 VAL E CA 1
ATOM 2097 C C . VAL C 3 50 ? -9.98000 -1.53100 -42.40900 1.000 41.61397 382 VAL E C 1
ATOM 2098 O O . VAL C 3 50 ? -10.22500 -1.81600 -41.23100 1.000 41.00766 382 VAL E O 1
ATOM 2102 N N . SER C 3 51 ? -8.77700 -1.66300 -42.95100 1.000 40.91092 383 SER E N 1
ATOM 2103 C CA . SER C 3 51 ? -7.65800 -2.09200 -42.12300 1.000 41.42527 383 SER E CA 1
ATOM 2104 C C . SER C 3 51 ? -6.99200 -0.89000 -41.46500 1.000 40.78640 383 SER E C 1
ATOM 2105 O O . SER C 3 51 ? -6.82800 0.14800 -42.10200 1.000 42.00854 383 SER E O 1
ATOM 2108 N N . PRO C 3 52 ? -6.57000 -1.00500 -40.20800 1.000 39.60483 384 PRO E N 1
ATOM 2109 C CA . PRO C 3 52 ? -5.78200 0.08200 -39.61700 1.000 40.51128 384 PRO E CA 1
ATOM 2110 C C . PRO C 3 52 ? -4.53200 0.38900 -40.42000 1.000 41.48087 384 PRO E C 1
ATOM 2111 O O . PRO C 3 52 ? -4.12300 1.55300 -40.47700 1.000 42.26864 384 PRO E O 1
ATOM 2115 N N . THR C 3 53 ? -3.91500 -0.62800 -41.03700 1.000 41.14740 385 THR E N 1
ATOM 2116 C CA . THR C 3 53 ? -2.71300 -0.42800 -41.84800 1.000 42.51170 385 THR E CA 1
ATOM 2117 C C . THR C 3 53 ? -2.96500 0.46300 -43.05900 1.000 43.36073 385 THR E C 1
ATOM 2118 O O . THR C 3 53 ? -2.01200 1.00400 -43.62700 1.000 44.04407 385 THR E O 1
ATOM 2122 N N . LYS C 3 54 ? -4.21600 0.62400 -43.47100 1.000 55.65564 386 LYS E N 1
ATOM 2123 C CA . LYS C 3 54 ? -4.55600 1.41800 -44.64100 1.000 56.26367 386 LYS E CA 1
ATOM 2124 C C . LYS C 3 54 ? -4.93400 2.85000 -44.27500 1.000 56.93133 386 LYS E C 1
ATOM 2125 O O . LYS C 3 54 ? -5.01000 3.70200 -45.16400 1.000 57.73435 386 LYS E O 1
ATOM 2131 N N . LEU C 3 55 ? -5.09300 3.14100 -42.97600 1.000 52.95346 387 LEU E N 1
ATOM 2132 C CA . LEU C 3 55 ? -5.73300 4.38000 -42.53200 1.000 53.07589 387 LEU E CA 1
ATOM 2133 C C . LEU C 3 55 ? -4.98900 5.61700 -43.01400 1.000 54.64097 387 LEU E C 1
ATOM 2134 O O . LEU C 3 55 ? -5.60900 6.59700 -43.44500 1.000 55.13804 387 LEU E O 1
ATOM 2139 N N . ASN C 3 56 ? -3.66200 5.59900 -42.94000 1.000 69.55334 388 ASN E N 1
ATOM 2140 C CA . ASN C 3 56 ? -2.88300 6.76900 -43.31400 1.000 70.94851 388 ASN E CA 1
ATOM 2141 C C . ASN C 3 56 ? -2.86100 6.98800 -44.82200 1.000 71.19395 388 ASN E C 1
ATOM 2142 O O . ASN C 3 56 ? -2.37400 8.02500 -45.27800 1.000 73.31902 388 ASN E O 1
ATOM 2147 N N . ASP C 3 57 ? -3.37700 6.03600 -45.59300 1.000 79.65194 389 ASP E N 1
ATOM 2148 C CA . ASP C 3 57 ? -3.47600 6.11500 -47.04100 1.000 80.51651 389 ASP E CA 1
ATOM 2149 C C . ASP C 3 57 ? -4.84900 6.58600 -47.52000 1.000 80.27907 389 ASP E C 1
ATOM 2150 O O . ASP C 3 57 ? -5.04700 6.71600 -48.72900 1.000 80.88744 389 ASP E O 1
ATOM 2155 N N . LEU C 3 58 ? -5.80400 6.83100 -46.61700 1.000 57.55645 390 LEU E N 1
ATOM 2156 C CA . LEU C 3 58 ? -7.19700 7.04800 -46.99300 1.000 56.95094 390 LEU E CA 1
ATOM 2157 C C . LEU C 3 58 ? -7.69600 8.43200 -46.59800 1.000 57.55521 390 LEU E C 1
ATOM 2158 O O . LEU C 3 58 ? -7.26300 9.01400 -45.59600 1.000 57.40540 390 LEU E O 1
ATOM 2163 N N . CYS C 3 59 ? -8.62300 8.94300 -47.41100 1.000 58.16906 391 CYS E N 1
ATOM 2164 C CA . CYS C 3 59 ? -9.29900 10.21200 -47.19500 1.000 58.33309 391 CYS E CA 1
ATOM 2165 C C . CYS C 3 59 ? -10.79800 9.98200 -47.11700 1.000 57.39314 391 CYS E C 1
ATOM 2166 O O . CYS C 3 59 ? -11.34200 9.10000 -47.78900 1.000 57.42076 391 CYS E O 1
ATOM 2169 N N . PHE C 3 60 ? -11.46900 10.79200 -46.30000 1.000 51.29117 392 PHE E N 1
ATOM 2170 C CA . PHE C 3 60 ? -12.90700 10.66300 -46.10500 1.000 51.02477 392 PHE E CA 1
ATOM 2171 C C . PHE C 3 60 ? -13.58000 12.02800 -46.16100 1.000 50.85236 392 PHE E C 1
ATOM 2172 O O . PHE C 3 60 ? -12.96500 13.05300 -45.85000 1.000 51.83966 392 PHE E O 1
ATOM 2180 N N . THR C 3 61 ? -14.85800 12.02300 -46.55500 1.000 60.18721 393 THR E N 1
ATOM 2181 C CA . THR C 3 61 ? -15.65300 13.25000 -46.53900 1.000 60.85141 393 THR E CA 1
ATOM 2182 C C . THR C 3 61 ? -15.77800 13.79900 -45.12600 1.000 61.47473 393 THR E C 1
ATOM 2183 O O . THR C 3 61 ? -15.46900 14.96900 -44.86700 1.000 62.03825 393 THR E O 1
ATOM 2187 N N . ASN C 3 62 ? -16.22400 12.95800 -44.19300 1.000 55.51291 394 ASN E N 1
ATOM 2188 C CA . ASN C 3 62 ? -16.37800 13.33100 -42.79500 1.000 54.45410 394 ASN E CA 1
ATOM 2189 C C . ASN C 3 62 ? -16.00200 12.15600 -41.90800 1.000 53.65709 394 ASN E C 1
ATOM 2190 O O . ASN C 3 62 ? -16.21700 10.99300 -42.26100 1.000 52.86008 394 ASN E O 1
ATOM 2195 N N . VAL C 3 63 ? -15.47900 12.47500 -40.73000 1.000 45.80394 395 VAL E N 1
ATOM 2196 C CA . VAL C 3 63 ? -15.34300 11.51800 -39.64400 1.000 44.58132 395 VAL E CA 1
ATOM 2197 C C . VAL C 3 63 ? -16.27800 11.95300 -38.52700 1.000 44.96772 395 VAL E C 1
ATOM 2198 O O . VAL C 3 63 ? -16.24100 13.11600 -38.10100 1.000 45.19753 395 VAL E O 1
ATOM 2202 N N . TYR C 3 64 ? -17.12600 11.02700 -38.07000 1.000 48.98077 396 TYR E N 1
ATOM 2203 C CA . TYR C 3 64 ? -17.93600 11.22400 -36.87500 1.000 48.72130 396 TYR E CA 1
ATOM 2204 C C . TYR C 3 64 ? -17.31500 10.47600 -35.69900 1.000 48.38830 396 TYR E C 1
ATOM 2205 O O . TYR C 3 64 ? -16.90200 9.31600 -35.83900 1.000 48.30173 396 TYR E O 1
ATOM 2214 N N . ALA C 3 65 ? -17.23300 11.14900 -34.55400 1.000 35.70606 397 ALA E N 1
ATOM 2215 C CA . ALA C 3 65 ? -16.71600 10.57600 -33.31800 1.000 35.78961 397 ALA E CA 1
ATOM 2216 C C . ALA C 3 65 ? -17.83900 10.53800 -32.28100 1.000 35.63139 397 ALA E C 1
ATOM 2217 O O . ALA C 3 65 ? -18.26100 11.58200 -31.77100 1.000 36.12301 397 ALA E O 1
ATOM 2219 N N . ASP C 3 66 ? -18.32100 9.34000 -31.97800 1.000 35.22934 398 ASP E N 1
ATOM 2220 C CA . ASP C 3 66 ? -19.36100 9.12200 -30.98300 1.000 33.88740 398 ASP E CA 1
ATOM 2221 C C . ASP C 3 66 ? -18.72000 8.59700 -29.70800 1.000 35.51441 398 ASP E C 1
ATOM 2222 O O . ASP C 3 66 ? -17.82300 7.75000 -29.77000 1.000 36.08496 398 ASP E O 1
ATOM 2227 N N . SER C 3 67 ? -19.15700 9.10800 -28.55100 1.000 33.68304 399 SER E N 1
ATOM 2228 C CA . SER C 3 67 ? -18.52700 8.72800 -27.29300 1.000 34.88051 399 SER E CA 1
ATOM 2229 C C . SER C 3 67 ? -19.56700 8.57500 -26.18800 1.000 34.28094 399 SER E C 1
ATOM 2230 O O . SER C 3 67 ? -20.60200 9.24900 -26.17900 1.000 33.24306 399 SER E O 1
ATOM 2233 N N . PHE C 3 68 ? -19.26500 7.67900 -25.25100 1.000 33.89963 400 PHE E N 1
ATOM 2234 C CA . PHE C 3 68 ? -20.18100 7.30800 -24.17600 1.000 33.33518 400 PHE E CA 1
ATOM 2235 C C . PHE C 3 68 ? -19.45100 6.34400 -23.24800 1.000 34.33918 400 PHE E C 1
ATOM 2236 O O . PHE C 3 68 ? -18.33700 5.90100 -23.53200 1.000 34.63509 400 PHE E O 1
ATOM 2244 N N . VAL C 3 69 ? -20.11300 6.00800 -22.14600 1.000 32.50537 401 VAL E N 1
ATOM 2245 C CA . VAL C 3 69 ? -19.60000 5.07200 -21.15100 1.000 32.59754 401 VAL E CA 1
ATOM 2246 C C . VAL C 3 69 ? -20.54400 3.87500 -21.10100 1.000 31.38838 401 VAL E C 1
ATOM 2247 O O . VAL C 3 69 ? -21.77400 4.03600 -21.09500 1.000 29.59332 401 VAL E O 1
ATOM 2251 N N . ILE C 3 70 ? -19.96900 2.67400 -21.12000 1.000 30.77884 402 ILE E N 1
ATOM 2252 C CA . ILE C 3 70 ? -20.71000 1.45100 -20.89800 1.000 28.58475 402 ILE E CA 1
ATOM 2253 C C . ILE C 3 70 ? -19.87600 0.54300 -20.00200 1.000 29.30540 402 ILE E C 1
ATOM 2254 O O . ILE C 3 70 ? -18.77900 0.88700 -19.56000 1.000 30.62640 402 ILE E O 1
ATOM 2259 N N . ARG C 3 71 ? -20.40800 -0.64000 -19.77500 1.000 38.87588 403 ARG E N 1
ATOM 2260 C CA . ARG C 3 71 ? -19.85000 -1.65200 -18.90400 1.000 39.20276 403 ARG E CA 1
ATOM 2261 C C . ARG C 3 71 ? -18.88000 -2.49000 -19.73600 1.000 39.06503 403 ARG E C 1
ATOM 2262 O O . ARG C 3 71 ? -19.11900 -2.72200 -20.92500 1.000 38.23649 403 ARG E O 1
ATOM 2270 N N . GLY C 3 72 ? -17.80100 -2.96600 -19.10500 1.000 34.34539 404 GLY E N 1
ATOM 2271 C CA . GLY C 3 72 ? -16.76800 -3.67700 -19.85500 1.000 33.84637 404 GLY E CA 1
ATOM 2272 C C . GLY C 3 72 ? -17.30200 -4.84400 -20.66700 1.000 33.02753 404 GLY E C 1
ATOM 2273 O O . GLY C 3 72 ? -16.98200 -4.99300 -21.85100 1.000 32.87417 404 GLY E O 1
ATOM 2274 N N . ASP C 3 73 ? -18.16000 -5.66300 -20.06800 1.000 41.17478 405 ASP E N 1
ATOM 2275 C CA . ASP C 3 73 ? -18.70000 -6.78800 -20.82700 1.000 40.36788 405 ASP E CA 1
ATOM 2276 C C . ASP C 3 73 ? -19.78600 -6.36400 -21.82700 1.000 39.92444 405 ASP E C 1
ATOM 2277 O O . ASP C 3 73 ? -20.38000 -7.22800 -22.49200 1.000 39.30844 405 ASP E O 1
ATOM 2282 N N . GLU C 3 74 ? -20.04000 -5.06200 -21.97300 1.000 31.58827 406 GLU E N 1
ATOM 2283 C CA . GLU C 3 74 ? -20.92500 -4.57400 -23.02800 1.000 31.25497 406 GLU E CA 1
ATOM 2284 C C . GLU C 3 74 ? -20.16500 -4.00800 -24.22600 1.000 32.01143 406 GLU E C 1
ATOM 2285 O O . GLU C 3 74 ? -20.78600 -3.75600 -25.26200 1.000 31.42669 406 GLU E O 1
ATOM 2291 N N . VAL C 3 75 ? -18.84200 -3.82400 -24.12200 1.000 34.59966 407 VAL E N 1
ATOM 2292 C CA . VAL C 3 75 ? -18.07500 -3.26500 -25.23800 1.000 35.09592 407 VAL E CA 1
ATOM 2293 C C . VAL C 3 75 ? -18.20500 -4.14400 -26.47600 1.000 35.25373 407 VAL E C 1
ATOM 2294 O O . VAL C 3 75 ? -18.26200 -3.63000 -27.60500 1.000 35.02841 407 VAL E O 1
ATOM 2298 N N . ARG C 3 76 ? -18.34400 -5.46500 -26.29000 1.000 40.20826 408 ARG E N 1
ATOM 2299 C CA . ARG C 3 76 ? -18.54900 -6.35800 -27.42700 1.000 40.70000 408 ARG E CA 1
ATOM 2300 C C . ARG C 3 76 ? -19.82500 -6.04800 -28.19800 1.000 40.96308 408 ARG E C 1
ATOM 2301 O O . ARG C 3 76 ? -19.95900 -6.48400 -29.34900 1.000 40.66741 408 ARG E O 1
ATOM 2309 N N . GLN C 3 77 ? -20.77900 -5.32700 -27.60400 1.000 30.03374 409 GLN E N 1
ATOM 2310 C CA . GLN C 3 77 ? -21.96100 -4.96900 -28.38500 1.000 30.29401 409 GLN E CA 1
ATOM 2311 C C . GLN C 3 77 ? -21.72100 -3.77500 -29.29300 1.000 29.87429 409 GLN E C 1
ATOM 2312 O O . GLN C 3 77 ? -22.53200 -3.53800 -30.19600 1.000 31.29329 409 GLN E O 1
ATOM 2318 N N . ILE C 3 78 ? -20.63300 -3.03500 -29.10000 1.000 29.25817 410 ILE E N 1
ATOM 2319 C CA . ILE C 3 78 ? -20.31900 -1.89700 -29.98700 1.000 30.11365 410 ILE E CA 1
ATOM 2320 C C . ILE C 3 78 ? -19.54200 -2.48600 -31.16800 1.000 30.89309 410 ILE E C 1
ATOM 2321 O O . ILE C 3 78 ? -18.33100 -2.32100 -31.30900 1.000 30.78473 410 ILE E O 1
ATOM 2326 N N . ALA C 3 79 ? -20.28200 -3.10400 -32.07600 1.000 32.37646 411 ALA E N 1
ATOM 2327 C CA . ALA C 3 79 ? -19.70800 -3.76900 -33.24100 1.000 33.49343 411 ALA E CA 1
ATOM 2328 C C . ALA C 3 79 ? -20.84900 -4.14600 -34.18500 1.000 33.85774 411 ALA E C 1
ATOM 2329 O O . ALA C 3 79 ? -21.99000 -4.31300 -33.73900 1.000 33.43632 411 ALA E O 1
ATOM 2331 N N . PRO C 3 80 ? -20.54900 -4.31600 -35.47700 1.000 35.38189 412 PRO E N 1
ATOM 2332 C CA . PRO C 3 80 ? -21.57400 -4.76400 -36.43100 1.000 36.07554 412 PRO E CA 1
ATOM 2333 C C . PRO C 3 80 ? -22.19000 -6.10000 -36.02800 1.000 36.80895 412 PRO E C 1
ATOM 2334 O O . PRO C 3 80 ? -21.49600 -7.01000 -35.57000 1.000 35.93799 412 PRO E O 1
ATOM 2338 N N . GLY C 3 81 ? -23.49900 -6.22100 -36.24600 1.000 39.34291 413 GLY E N 1
ATOM 2339 C CA . GLY C 3 81 ? -24.18000 -7.49600 -36.12400 1.000 39.97935 413 GLY E CA 1
ATOM 2340 C C . GLY C 3 81 ? -24.47400 -7.98000 -34.71800 1.000 39.58698 413 GLY E C 1
ATOM 2341 O O . GLY C 3 81 ? -24.77200 -9.16400 -34.53900 1.000 41.13702 413 GLY E O 1
ATOM 2342 N N . GLN C 3 82 ? -24.42100 -7.11700 -33.71300 1.000 38.13750 414 GLN E N 1
ATOM 2343 C CA . GLN C 3 82 ? -24.60900 -7.55200 -32.33300 1.000 36.83527 414 GLN E CA 1
ATOM 2344 C C . GLN C 3 82 ? -26.02900 -7.27600 -31.86200 1.000 37.60507 414 GLN E C 1
ATOM 2345 O O . GLN C 3 82 ? -26.73600 -6.41800 -32.40000 1.000 37.24531 414 GLN E O 1
ATOM 2351 N N . THR C 3 83 ? -26.45300 -8.03900 -30.85600 1.000 35.06918 415 THR E N 1
ATOM 2352 C CA . THR C 3 83 ? -27.71400 -7.79800 -30.17200 1.000 35.20265 415 THR E CA 1
ATOM 2353 C C . THR C 3 83 ? -27.46300 -7.72000 -28.67300 1.000 34.48383 415 THR E C 1
ATOM 2354 O O . THR C 3 83 ? -26.39200 -8.08000 -28.16800 1.000 33.09543 415 THR E O 1
ATOM 2358 N N . GLY C 3 84 ? -28.47100 -7.25000 -27.96000 1.000 31.15316 416 GLY E N 1
ATOM 2359 C CA . GLY C 3 84 ? -28.37400 -7.02300 -26.53900 1.000 29.91985 416 GLY E CA 1
ATOM 2360 C C . GLY C 3 84 ? -28.84900 -5.64100 -26.17600 1.000 29.46776 416 GLY E C 1
ATOM 2361 O O . GLY C 3 84 ? -29.20600 -4.82700 -27.03000 1.000 29.64333 416 GLY E O 1
ATOM 2362 N N . LYS C 3 85 ? -28.81900 -5.36000 -24.88700 1.000 35.60441 417 LYS E N 1
ATOM 2363 C CA . LYS C 3 85 ? -29.48100 -4.17200 -24.37700 1.000 35.90898 417 LYS E CA 1
ATOM 2364 C C . LYS C 3 85 ? -28.85000 -2.89700 -24.93900 1.000 35.61836 417 LYS E C 1
ATOM 2365 O O . LYS C 3 85 ? -29.56300 -1.95400 -25.30500 1.000 35.13958 417 LYS E O 1
ATOM 2371 N N . ILE C 3 86 ? -27.52300 -2.87300 -25.07100 1.000 29.41524 418 ILE E N 1
ATOM 2372 C CA . ILE C 3 86 ? -26.84700 -1.69600 -25.60900 1.000 29.02657 418 ILE E CA 1
ATOM 2373 C C . ILE C 3 86 ? -27.10700 -1.56700 -27.11100 1.000 30.70565 418 ILE E C 1
ATOM 2374 O O . ILE C 3 86 ? -27.57700 -0.52500 -27.59100 1.000 30.69600 418 ILE E O 1
ATOM 2379 N N . ALA C 3 87 ? -26.82300 -2.62400 -27.87500 1.000 31.66077 419 ALA E N 1
ATOM 2380 C CA . ALA C 3 87 ? -27.00200 -2.54300 -29.32700 1.000 32.77828 419 ALA E CA 1
ATOM 2381 C C . ALA C 3 87 ? -28.46400 -2.36500 -29.71000 1.000 33.88884 419 ALA E C 1
AT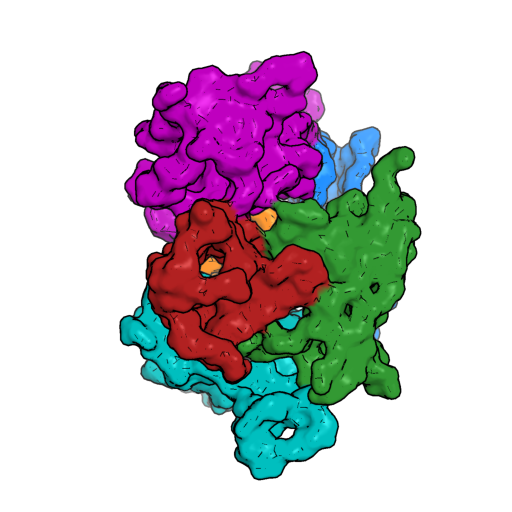OM 2382 O O . ALA C 3 87 ? -28.77100 -1.66600 -30.68400 1.000 34.61811 419 ALA E O 1
ATOM 2384 N N . ASP C 3 88 ? -29.38500 -3.02200 -28.99400 1.000 31.06964 420 ASP E N 1
ATOM 2385 C CA . ASP C 3 88 ? -30.79800 -2.92900 -29.36600 1.000 32.36024 420 ASP E CA 1
ATOM 2386 C C . ASP C 3 88 ? -31.40600 -1.58200 -28.97900 1.000 32.11281 420 ASP E C 1
ATOM 2387 O O . ASP C 3 88 ? -32.25200 -1.04600 -29.71000 1.000 32.92665 420 ASP E O 1
ATOM 2392 N N . TYR C 3 89 ? -31.03600 -1.03600 -27.81800 1.000 32.83846 421 TYR E N 1
ATOM 2393 C CA . TYR C 3 89 ? -31.79300 0.07800 -27.26100 1.000 33.16959 421 TYR E CA 1
ATOM 2394 C C . TYR C 3 89 ? -30.98600 1.33700 -26.98800 1.000 31.81004 421 TYR E C 1
ATOM 2395 O O . TYR C 3 89 ? -31.58100 2.34000 -26.57400 1.000 31.00899 421 TYR E O 1
ATOM 2404 N N . ASN C 3 90 ? -29.66200 1.31000 -27.12800 1.000 28.69053 422 ASN E N 1
ATOM 2405 C CA . ASN C 3 90 ? -28.85500 2.46800 -26.76200 1.000 28.16249 422 ASN E CA 1
ATOM 2406 C C . ASN C 3 90 ? -27.98700 2.98600 -27.89300 1.000 29.02860 422 ASN E C 1
ATOM 2407 O O . ASN C 3 90 ? -28.04000 4.17800 -28.20300 1.000 28.62821 422 ASN E O 1
ATOM 2412 N N . TYR C 3 91 ? -27.17300 2.12600 -28.51100 1.000 28.44909 423 TYR E N 1
ATOM 2413 C CA . TYR C 3 91 ? -26.27600 2.55500 -29.57500 1.000 28.61800 423 TYR E CA 1
ATOM 2414 C C . TYR C 3 91 ? -26.09200 1.38500 -30.52800 1.000 30.15018 423 TYR E C 1
ATOM 2415 O O . TYR C 3 91 ? -25.55700 0.34100 -30.13400 1.000 28.96002 423 TYR E O 1
ATOM 2424 N N . LYS C 3 92 ? -26.53500 1.56400 -31.77300 1.000 28.94334 424 LYS E N 1
ATOM 2425 C CA . LYS C 3 92 ? -26.54500 0.50500 -32.77400 1.000 30.65029 424 LYS E CA 1
ATOM 2426 C C . LYS C 3 92 ? -25.59100 0.84100 -33.91300 1.000 31.50066 424 LYS E C 1
ATOM 2427 O O . LYS C 3 92 ? -25.69700 1.91300 -34.52100 1.000 32.05738 424 LYS E O 1
ATOM 2433 N N . LEU C 3 93 ? -24.61600 -0.10500 -34.20000 1.000 32.23649 425 LEU E N 1
ATOM 2434 C CA . LEU C 3 93 ? -23.78800 0.05200 -35.38700 1.000 32.79769 425 LEU E CA 1
ATOM 2435 C C . LEU C 3 93 ? -24.40900 -0.69900 -36.56500 1.000 34.45757 425 LEU E C 1
ATOM 2436 O O . LEU C 3 93 ? -25.06200 -1.73400 -36.37500 1.000 34.42858 425 LEU E O 1
ATOM 2441 N N . PRO C 3 94 ? -24.25500 -0.18700 -37.79100 1.000 34.30412 426 PRO E N 1
ATOM 2442 C CA . PRO C 3 94 ? -24.82500 -0.87500 -38.95800 1.000 35.56200 426 PRO E CA 1
ATOM 2443 C C . PRO C 3 94 ? -24.00300 -2.10100 -39.32700 1.000 35.83950 426 PRO E C 1
ATOM 2444 O O . PRO C 3 94 ? -22.82800 -2.22100 -38.97500 1.000 34.59858 426 PRO E O 1
ATOM 2448 N N . ASP C 3 95 ? -24.64800 -3.01200 -40.06300 1.000 52.03941 427 ASP E N 1
ATOM 2449 C CA . ASP C 3 95 ? -23.97400 -4.22900 -40.52000 1.000 52.20181 427 ASP E CA 1
ATOM 2450 C C . ASP C 3 95 ? -22.74600 -3.90700 -41.35800 1.000 52.61803 427 ASP E C 1
ATOM 2451 O O . ASP C 3 95 ? -21.69400 -4.53900 -41.20000 1.000 52.16442 427 ASP E O 1
ATOM 2456 N N . ASP C 3 96 ? -22.84900 -2.90100 -42.22800 1.000 49.27702 428 ASP E N 1
ATOM 2457 C CA . ASP C 3 96 ? -21.76800 -2.52300 -43.13100 1.000 49.90942 428 ASP E CA 1
ATOM 2458 C C . ASP C 3 96 ? -20.87400 -1.42500 -42.55700 1.000 49.49668 428 ASP E C 1
ATOM 2459 O O . ASP C 3 96 ? -20.33900 -0.60100 -43.31300 1.000 50.30019 428 ASP E O 1
ATOM 2464 N N . PHE C 3 97 ? -20.68700 -1.40700 -41.23900 1.000 37.55759 429 PHE E N 1
ATOM 2465 C CA . PHE C 3 97 ? -19.95200 -0.33600 -40.58700 1.000 36.68217 429 PHE E CA 1
ATOM 2466 C C . PHE C 3 97 ? -18.53300 -0.21900 -41.13200 1.000 37.31975 429 PHE E C 1
ATOM 2467 O O . PHE C 3 97 ? -17.82000 -1.21500 -41.27400 1.000 37.26957 429 PHE E O 1
ATOM 2475 N N . THR C 3 98 ? -18.12500 1.01300 -41.42700 1.000 41.33994 430 THR E N 1
ATOM 2476 C CA . THR C 3 98 ? -16.75300 1.34300 -41.79600 1.000 42.11026 430 THR E CA 1
ATOM 2477 C C . THR C 3 98 ? -16.23500 2.34600 -40.76800 1.000 41.52774 430 THR E C 1
ATOM 2478 O O . THR C 3 98 ? -16.60400 3.52300 -40.79800 1.000 41.31608 430 THR E O 1
ATOM 2482 N N . GLY C 3 99 ? -15.38900 1.87300 -39.85800 1.000 38.57002 431 GLY E N 1
ATOM 2483 C CA . GLY C 3 99 ? -14.78500 2.74400 -38.87000 1.000 38.93771 431 GLY E CA 1
ATOM 2484 C C . GLY C 3 99 ? -14.06500 1.92900 -37.81200 1.000 38.59728 431 GLY E C 1
ATOM 2485 O O . GLY C 3 99 ? -13.78600 0.74600 -38.00500 1.000 38.28686 431 GLY E O 1
ATOM 2486 N N . CYS C 3 100 ? -13.75700 2.58200 -36.69700 1.000 39.46695 432 CYS E N 1
ATOM 2487 C CA . CYS C 3 100 ? -13.00900 1.93500 -35.63100 1.000 39.29304 432 CYS E CA 1
ATOM 2488 C C . CYS C 3 100 ? -13.68100 2.19800 -34.29200 1.000 39.52418 432 CYS E C 1
ATOM 2489 O O . CYS C 3 100 ? -14.27400 3.25600 -34.07100 1.000 39.96338 432 CYS E O 1
ATOM 2492 N N . VAL C 3 101 ? -13.58200 1.21800 -33.40300 1.000 35.40071 433 VAL E N 1
ATOM 2493 C CA . VAL C 3 101 ? -14.14400 1.29400 -32.05700 1.000 34.49097 433 VAL E CA 1
ATOM 2494 C C . VAL C 3 101 ? -12.97900 1.30000 -31.07000 1.000 35.97339 433 VAL E C 1
ATOM 2495 O O . VAL C 3 101 ? -12.19500 0.34700 -31.01900 1.000 35.07511 433 VAL E O 1
ATOM 2499 N N . ILE C 3 102 ? -12.87100 2.36900 -30.28600 1.000 33.61691 434 ILE E N 1
ATOM 2500 C CA . ILE C 3 102 ? -11.77800 2.57200 -29.34500 1.000 34.68510 434 ILE E CA 1
ATOM 2501 C C . ILE C 3 102 ? -12.35200 2.54900 -27.93000 1.000 35.41402 434 ILE E C 1
ATOM 2502 O O . ILE C 3 102 ? -13.33900 3.23400 -27.64100 1.000 34.66164 434 ILE E O 1
ATOM 2507 N N . ALA C 3 103 ? -11.74700 1.75800 -27.05400 1.000 34.25626 435 ALA E N 1
ATOM 2508 C CA . ALA C 3 103 ? -12.26800 1.61200 -25.70200 1.000 35.16376 435 ALA E CA 1
ATOM 2509 C C . ALA C 3 103 ? -11.11300 1.55100 -24.71600 1.000 36.23593 435 ALA E C 1
ATOM 2510 O O . ALA C 3 103 ? -10.03700 1.03400 -25.02900 1.000 35.44905 435 ALA E O 1
ATOM 2512 N N . TRP C 3 104 ? -11.33800 2.09200 -23.52100 1.000 36.09678 436 TRP E N 1
ATOM 2513 C CA . TRP C 3 104 ? -10.36700 1.92900 -22.45400 1.000 36.82258 436 TRP E CA 1
ATOM 2514 C C . TRP C 3 104 ? -11.09300 1.86500 -21.11600 1.000 37.08038 436 TRP E C 1
ATOM 2515 O O . TRP C 3 104 ? -12.15100 2.47300 -20.92800 1.000 36.46743 436 TRP E O 1
ATOM 2526 N N . ASN C 3 105 ? -10.50900 1.10200 -20.19700 1.000 36.84674 437 ASN E N 1
ATOM 2527 C CA . ASN C 3 105 ? -11.03500 1.00800 -18.84800 1.000 36.66769 437 ASN E CA 1
ATOM 2528 C C . ASN C 3 105 ? -10.94400 2.36100 -18.15700 1.000 38.06311 437 ASN E C 1
ATOM 2529 O O . ASN C 3 105 ? -9.87200 2.95700 -18.07900 1.000 39.09289 437 ASN E O 1
ATOM 2534 N N . SER C 3 106 ? -12.07200 2.84200 -17.63100 1.000 36.35128 438 SER E N 1
ATOM 2535 C CA . SER C 3 106 ? -12.11000 4.13200 -16.95100 1.000 37.60099 438 SER E CA 1
ATOM 2536 C C . SER C 3 106 ? -12.46200 3.98500 -15.46900 1.000 38.02960 438 SER E C 1
ATOM 2537 O O . SER C 3 106 ? -12.99800 4.91000 -14.85900 1.000 38.32382 438 SER E O 1
ATOM 2540 N N . ASN C 3 107 ? -12.11800 2.83700 -14.87100 1.000 39.59046 439 ASN E N 1
ATOM 2541 C CA . ASN C 3 107 ? -12.46000 2.57200 -13.47600 1.000 39.93947 439 ASN E CA 1
ATOM 2542 C C . ASN C 3 107 ? -11.92700 3.64700 -12.53800 1.000 41.90827 439 ASN E C 1
ATOM 2543 O O . ASN C 3 107 ? -12.57000 3.96400 -11.53500 1.000 41.75141 439 ASN E O 1
ATOM 2548 N N . ASN C 3 108 ? -10.75900 4.21700 -12.83900 1.000 54.82779 440 ASN E N 1
ATOM 2549 C CA . ASN C 3 108 ? -10.13800 5.18100 -11.94000 1.000 56.10314 440 ASN E CA 1
ATOM 2550 C C . ASN C 3 108 ? -10.81800 6.54000 -11.99800 1.000 57.25418 440 ASN E C 1
ATOM 2551 O O . ASN C 3 108 ? -10.67000 7.33300 -11.06500 1.000 58.85995 440 ASN E O 1
ATOM 2556 N N . LEU C 3 109 ? -11.56400 6.81800 -13.06300 1.000 47.24384 441 LEU E N 1
ATOM 2557 C CA . LEU C 3 109 ? -12.26500 8.08500 -13.23700 1.000 48.22138 441 LEU E CA 1
ATOM 2558 C C . LEU C 3 109 ? -13.76300 7.99600 -12.98300 1.000 48.11327 441 LEU E C 1
ATOM 2559 O O . LEU C 3 109 ? -14.35400 8.97200 -12.52300 1.000 47.69318 441 LEU E O 1
ATOM 2564 N N . ASP C 3 110 ? -14.39300 6.85400 -13.28300 1.000 38.38390 442 ASP E N 1
ATOM 2565 C CA . ASP C 3 110 ? -15.84100 6.77500 -13.38000 1.000 37.94860 442 ASP E CA 1
ATOM 2566 C C . ASP C 3 110 ? -16.50400 5.90700 -12.31100 1.000 36.96444 442 ASP E C 1
ATOM 2567 O O . ASP C 3 110 ? -17.73000 5.93100 -12.20400 1.000 37.25604 442 ASP E O 1
ATOM 2572 N N . SER C 3 111 ? -15.74500 5.14200 -11.53400 1.000 50.20127 443 SER E N 1
ATOM 2573 C CA . SER C 3 111 ? -16.27600 4.43600 -10.38100 1.000 50.32415 443 SER E CA 1
ATOM 2574 C C . SER C 3 111 ? -16.06400 5.30100 -9.15200 1.000 52.02434 443 SER E C 1
ATOM 2575 O O . SER C 3 111 ? -15.06000 6.00200 -9.04900 1.000 52.03290 443 SER E O 1
ATOM 2578 N N . LYS C 3 112 ? -17.00200 5.21900 -8.20800 1.000 53.91281 444 LYS E N 1
ATOM 2579 C CA . LYS C 3 112 ? -16.88500 5.87000 -6.90800 1.000 55.16023 444 LYS E CA 1
ATOM 2580 C C . LYS C 3 112 ? -17.11900 4.82600 -5.82800 1.000 55.05720 444 LYS E C 1
ATOM 2581 O O . LYS C 3 112 ? -17.93800 3.91900 -6.00700 1.000 54.04766 444 LYS E O 1
ATOM 2587 N N . VAL C 3 113 ? -16.40300 4.94900 -4.70800 1.000 60.99106 445 VAL E N 1
ATOM 2588 C CA . VAL C 3 113 ? -16.73900 4.14400 -3.54200 1.000 60.92483 445 VAL E CA 1
ATOM 2589 C C . VAL C 3 113 ? -18.18700 4.41300 -3.17100 1.000 60.58302 445 VAL E C 1
ATOM 2590 O O . VAL C 3 113 ? -18.63400 5.56700 -3.14400 1.000 61.62666 445 VAL E O 1
ATOM 2594 N N . GLY C 3 114 ? -18.94200 3.34800 -2.92000 1.000 53.69623 446 GLY E N 1
ATOM 2595 C CA . GLY C 3 114 ? -20.36100 3.50100 -2.69000 1.000 53.34002 446 GLY E CA 1
ATOM 2596 C C . GLY C 3 114 ? -21.16600 3.58200 -3.96000 1.000 53.28604 446 GLY E C 1
ATOM 2597 O O . GLY C 3 114 ? -22.40400 3.62000 -3.89900 1.000 52.60324 446 GLY E O 1
ATOM 2598 N N . GLY C 3 115 ? -20.49600 3.61100 -5.10800 1.000 56.49136 447 GLY E N 1
ATOM 2599 C CA . GLY C 3 115 ? -21.16600 3.58200 -6.38000 1.000 54.81097 447 GLY E CA 1
ATOM 2600 C C . GLY C 3 115 ? -21.32200 4.92000 -7.06000 1.000 55.79139 447 GLY E C 1
ATOM 2601 O O . GLY C 3 115 ? -21.80700 5.88100 -6.46100 1.000 56.31954 447 GLY E O 1
ATOM 2602 N N . ASN C 3 116 ? -20.90900 4.99600 -8.31900 1.000 49.14926 448 ASN E N 1
ATOM 2603 C CA . ASN C 3 116 ? -21.28800 6.11600 -9.15900 1.000 49.47798 448 ASN E CA 1
ATOM 2604 C C . ASN C 3 116 ? -22.54000 5.73500 -9.93300 1.000 49.33492 448 ASN E C 1
ATOM 2605 O O . ASN C 3 116 ? -22.61600 4.64400 -10.50300 1.000 48.33903 448 ASN E O 1
ATOM 2610 N N . TYR C 3 117 ? -23.51800 6.64500 -9.95400 1.000 63.34039 449 TYR E N 1
ATOM 2611 C CA . TYR C 3 117 ? -24.80600 6.36500 -10.56600 1.000 62.28246 449 TYR E CA 1
ATOM 2612 C C . TYR C 3 117 ? -25.20300 7.40100 -11.60600 1.000 61.91504 449 TYR E C 1
ATOM 2613 O O . TYR C 3 117 ? -26.35700 7.40000 -12.04900 1.000 61.55023 449 TYR E O 1
ATOM 2622 N N . ASN C 3 118 ? -24.27600 8.26000 -12.03100 1.000 51.85097 450 ASN E N 1
ATOM 2623 C CA . ASN C 3 118 ? -24.59000 9.26300 -13.03400 1.000 51.24189 450 ASN E CA 1
ATOM 2624 C C . ASN C 3 118 ? -24.61100 8.70800 -14.45800 1.000 50.39431 450 ASN E C 1
ATOM 2625 O O . ASN C 3 118 ? -25.12600 9.38700 -15.35000 1.000 49.90390 450 ASN E O 1
ATOM 2630 N N . TYR C 3 119 ? -24.06300 7.51200 -14.70900 1.000 35.04842 451 TYR E N 1
ATOM 2631 C CA . TYR C 3 119 ? -24.08900 6.93600 -16.05200 1.000 33.32868 451 TYR E CA 1
ATOM 2632 C C . TYR C 3 119 ? -25.30700 6.03200 -16.18200 1.000 31.95307 451 TYR E C 1
ATOM 2633 O O . TYR C 3 119 ? -25.49300 5.10200 -15.38600 1.000 31.96165 451 TYR E O 1
ATOM 2642 N N . LEU C 3 120 ? -26.12600 6.30500 -17.19000 1.000 34.97186 452 LEU E N 1
ATOM 2643 C CA . LEU C 3 120 ? -27.39400 5.63200 -17.40800 1.000 34.20677 452 LEU E CA 1
ATOM 2644 C C . LEU C 3 120 ? -27.37000 4.85400 -18.72000 1.000 32.67550 452 LEU E C 1
ATOM 2645 O O . LEU C 3 120 ? -26.59200 5.14200 -19.63500 1.000 32.85698 452 LEU E O 1
ATOM 2650 N N . TYR C 3 121 ? -28.24400 3.86000 -18.80000 1.000 35.15620 453 TYR E N 1
ATOM 2651 C CA . TYR C 3 121 ? -28.55200 3.19100 -20.05500 1.000 34.09713 453 TYR E CA 1
ATOM 2652 C C . TYR C 3 121 ? -30.06700 3.03200 -20.14700 1.000 34.30000 453 TYR E C 1
ATOM 2653 O O . TYR C 3 121 ? -30.76700 3.00500 -19.12500 1.000 33.69101 453 TYR E O 1
ATOM 2662 N N . ARG C 3 122 ? -30.57300 2.94100 -21.37500 1.000 29.31981 454 ARG E N 1
ATOM 2663 C CA . ARG C 3 122 ? -31.98000 2.63200 -21.56400 1.000 29.52812 454 ARG E CA 1
ATOM 2664 C C . ARG C 3 122 ? -32.17400 1.13600 -21.38200 1.000 29.97428 454 ARG E C 1
ATOM 2665 O O . ARG C 3 122 ? -31.49100 0.32600 -22.02100 1.000 29.88896 454 ARG E O 1
ATOM 2673 N N . LEU C 3 123 ? -33.10600 0.78400 -20.50500 1.000 31.99640 455 LEU E N 1
ATOM 2674 C CA . LEU C 3 123 ? -33.45100 -0.57300 -20.11300 1.000 32.84776 455 LEU E CA 1
ATOM 2675 C C . LEU C 3 123 ? -34.68900 -1.09500 -20.82000 1.000 34.56593 455 LEU E C 1
ATOM 2676 O O . LEU C 3 123 ? -34.74000 -2.27300 -21.19100 1.000 35.16352 455 LEU E O 1
ATOM 2681 N N . PHE C 3 124 ? -35.69200 -0.24200 -21.02500 1.000 29.39989 456 PHE E N 1
ATOM 2682 C CA . PHE C 3 124 ? -36.96100 -0.64500 -21.62100 1.000 31.16995 456 PHE E CA 1
ATOM 2683 C C . PHE C 3 124 ? -37.19600 0.15400 -22.88900 1.000 31.12174 456 PHE E C 1
ATOM 2684 O O . PHE C 3 124 ? -37.09400 1.39000 -22.88200 1.000 30.18740 456 PHE E O 1
ATOM 2692 N N . ARG C 3 125 ? -37.51100 -0.55600 -23.96600 1.000 32.09536 457 ARG E N 1
ATOM 2693 C CA . ARG C 3 125 ? -37.88500 0.04100 -25.23900 1.000 33.13826 457 ARG E CA 1
ATOM 2694 C C . ARG C 3 125 ? -38.63700 -1.02000 -26.02200 1.000 35.28520 457 ARG E C 1
ATOM 2695 O O . ARG C 3 125 ? -38.34300 -2.21200 -25.90700 1.000 36.29172 457 ARG E O 1
ATOM 2703 N N . LYS C 3 126 ? -39.63300 -0.57400 -26.79200 1.000 43.74490 458 LYS E N 1
ATOM 2704 C CA . LYS C 3 126 ? -40.53000 -1.49900 -27.47800 1.000 45.50326 458 LYS E CA 1
ATOM 2705 C C . LYS C 3 126 ? -39.90700 -2.07500 -28.74300 1.000 46.19968 458 LYS E C 1
ATOM 2706 O O . LYS C 3 126 ? -40.21900 -3.20900 -29.12600 1.000 48.24150 458 LYS E O 1
ATOM 2712 N N . SER C 3 127 ? -39.03300 -1.32400 -29.40400 1.000 35.38813 459 SER E N 1
ATOM 2713 C CA . SER C 3 127 ? -38.42500 -1.77300 -30.64700 1.000 37.09153 459 SER E CA 1
ATOM 2714 C C . SER C 3 127 ? -36.96600 -1.33600 -30.68600 1.000 35.57882 459 SER E C 1
ATOM 2715 O O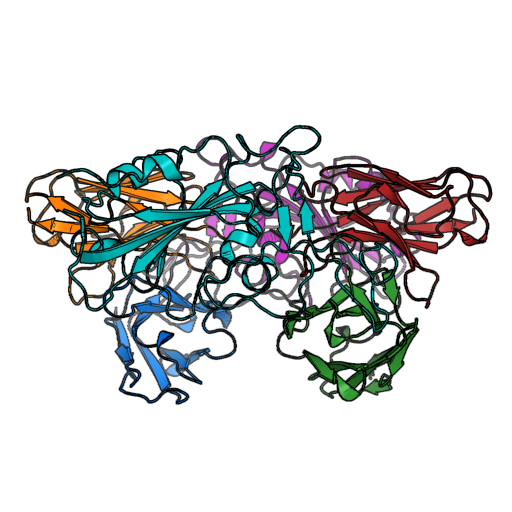 . SER C 3 127 ? -36.55200 -0.43300 -29.96200 1.000 33.91847 459 SER E O 1
ATOM 2718 N N . ASN C 3 128 ? -36.19300 -1.99300 -31.54300 1.000 34.89743 460 ASN E N 1
ATOM 2719 C CA . ASN C 3 128 ? -34.76000 -1.77500 -31.61500 1.000 34.07690 460 ASN E CA 1
ATOM 2720 C C . ASN C 3 128 ? -34.45500 -0.46400 -32.31400 1.000 34.01679 460 ASN E C 1
ATOM 2721 O O . ASN C 3 128 ? -35.18000 -0.02700 -33.21600 1.000 34.40261 460 ASN E O 1
ATOM 2726 N N . LEU C 3 129 ? -33.34900 0.14500 -31.89700 1.000 32.17600 461 LEU E N 1
ATOM 2727 C CA . LEU C 3 129 ? -32.79100 1.26700 -32.62800 1.000 31.60707 461 LEU E CA 1
ATOM 2728 C C . LEU C 3 129 ? -32.29100 0.84600 -34.01100 1.000 33.46727 461 LEU E C 1
ATOM 2729 O O . LEU C 3 129 ? -31.68400 -0.22700 -34.18600 1.000 33.55977 461 LEU E O 1
ATOM 2734 N N . LYS C 3 130 ? -32.54500 1.73000 -34.98900 1.000 39.86848 462 LYS E N 1
ATOM 2735 C CA . LYS C 3 130 ? -31.87300 1.66500 -36.26200 1.000 40.54798 462 LYS E CA 1
ATOM 2736 C C . LYS C 3 130 ? -30.42300 2.14100 -36.09700 1.000 39.73382 462 LYS E C 1
ATOM 2737 O O . LYS C 3 130 ? -30.08900 2.80600 -35.10800 1.000 37.49370 462 LYS E O 1
ATOM 2743 N N . PRO C 3 131 ? -29.54200 1.81100 -37.05400 1.000 32.65486 463 PRO E N 1
ATOM 2744 C CA . PRO C 3 131 ? -28.12400 2.18300 -36.92000 1.000 31.75189 463 PRO E CA 1
ATOM 2745 C C . PRO C 3 131 ? -27.99400 3.68500 -36.76600 1.000 30.46894 463 PRO E C 1
ATOM 2746 O O . PRO C 3 131 ? -28.63500 4.44600 -37.47900 1.000 31.33185 463 PRO E O 1
ATOM 2750 N N . PHE C 3 132 ? -27.18700 4.09900 -35.79400 1.000 31.18548 464 PHE E N 1
ATOM 2751 C CA . PHE C 3 132 ? -26.89500 5.49300 -35.47200 1.000 31.15359 464 PHE E CA 1
ATOM 2752 C C . PHE C 3 132 ? -28.11900 6.28200 -34.99500 1.000 31.17182 464 PHE E C 1
ATOM 2753 O O . PHE C 3 132 ? -28.06100 7.51600 -34.91000 1.000 31.25433 464 PHE E O 1
ATOM 2761 N N . GLU C 3 133 ? -29.21600 5.61100 -34.65900 1.000 35.72212 465 GLU E N 1
ATOM 2762 C CA . GLU C 3 133 ? -30.36300 6.28500 -34.06300 1.000 36.16016 465 GLU E CA 1
ATOM 2763 C C . GLU C 3 133 ? -30.07500 6.62400 -32.60300 1.000 34.77978 465 GLU E C 1
ATOM 2764 O O . GLU C 3 133 ? -29.37200 5.89600 -31.90200 1.000 34.03586 465 GLU E O 1
ATOM 2770 N N . ARG C 3 134 ? -30.62300 7.74800 -32.14800 1.000 37.28633 466 ARG E N 1
ATOM 2771 C CA . ARG C 3 134 ? -30.39400 8.25400 -30.79500 1.000 36.28643 466 ARG E CA 1
ATOM 2772 C C . ARG C 3 134 ? -31.73800 8.56800 -30.14900 1.000 36.46101 466 ARG E C 1
ATOM 2773 O O . ARG C 3 134 ? -32.52700 9.33800 -30.70300 1.000 36.67667 466 ARG E O 1
ATOM 2781 N N . ASP C 3 135 ? -31.99500 7.98100 -28.98100 1.000 32.59154 467 ASP E N 1
ATOM 2782 C CA . ASP C 3 135 ? -33.25600 8.15100 -28.26400 1.000 32.47519 467 ASP E CA 1
ATOM 2783 C C . ASP C 3 135 ? -32.93300 8.61700 -26.85000 1.000 32.25337 467 ASP E C 1
ATOM 2784 O O . ASP C 3 135 ? -32.41400 7.83800 -26.04400 1.000 31.47578 467 ASP E O 1
ATOM 2789 N N . ILE C 3 136 ? -33.24700 9.87500 -26.53900 1.000 32.98538 468 ILE E N 1
ATOM 2790 C CA . ILE C 3 136 ? -33.02200 10.42400 -25.20400 1.000 32.30850 468 ILE E CA 1
ATOM 2791 C C . ILE C 3 136 ? -34.33900 10.64900 -24.45400 1.000 32.72446 468 ILE E C 1
ATOM 2792 O O . ILE C 3 136 ? -34.35300 11.32900 -23.42700 1.000 33.34549 468 ILE E O 1
ATOM 2797 N N . SER C 3 137 ? -35.44500 10.07200 -24.92300 1.000 33.04147 469 SER E N 1
ATOM 2798 C CA . SER C 3 137 ? -36.71200 10.28500 -24.23700 1.000 32.88862 469 SER E CA 1
ATOM 2799 C C . SER C 3 137 ? -36.71000 9.60400 -22.87000 1.000 33.36425 469 SER E C 1
ATOM 2800 O O . SER C 3 137 ? -36.01600 8.61000 -22.64100 1.000 32.09943 469 SER E O 1
ATOM 2803 N N . THR C 3 138 ? -37.49300 10.15700 -21.94600 1.000 35.39414 470 THR E N 1
ATOM 2804 C CA . THR C 3 138 ? -37.63300 9.57500 -20.62000 1.000 35.54250 470 THR E CA 1
ATOM 2805 C C . THR C 3 138 ? -39.09500 9.32600 -20.26900 1.000 35.66709 470 THR E C 1
ATOM 2806 O O . THR C 3 138 ? -39.49300 9.43700 -19.11100 1.000 36.76881 470 THR E O 1
ATOM 2810 N N . GLU C 3 139 ? -39.89500 8.96700 -21.26500 1.000 45.73846 471 GLU E N 1
ATOM 2811 C CA . GLU C 3 139 ? -41.29700 8.63200 -21.05200 1.000 46.41905 471 GLU E CA 1
ATOM 2812 C C . GLU C 3 139 ? -41.43600 7.37800 -20.18400 1.000 46.44769 471 GLU E C 1
ATOM 2813 O O . GLU C 3 139 ? -40.72900 6.38500 -20.37600 1.000 45.70370 471 GLU E O 1
ATOM 2819 N N . ILE C 3 140 ? -42.36700 7.41700 -19.22800 1.000 35.80457 472 ILE E N 1
ATOM 2820 C CA . ILE C 3 140 ? -42.71100 6.20900 -18.48400 1.000 35.27331 472 ILE E CA 1
ATOM 2821 C C . ILE C 3 140 ? -43.11800 5.11700 -19.46500 1.000 36.28651 472 ILE E C 1
ATOM 2822 O O . ILE C 3 140 ? -43.97700 5.32500 -20.33000 1.000 37.17396 472 ILE E O 1
ATOM 2827 N N . TYR C 3 141 ? -42.50200 3.94200 -19.33900 1.000 28.84677 473 TYR E N 1
ATOM 2828 C CA . TYR C 3 141 ? -42.65500 2.86600 -20.31500 1.000 28.94227 473 TYR E CA 1
ATOM 2829 C C . TYR C 3 141 ? -43.87100 1.99700 -19.98800 1.000 30.26932 473 TYR E C 1
ATOM 2830 O O . TYR C 3 141 ? -43.99800 1.48700 -18.87400 1.000 30.28530 473 TYR E O 1
ATOM 2839 N N . GLN C 3 142 ? -44.74800 1.80100 -20.97400 1.000 35.87658 474 GLN E N 1
ATOM 2840 C CA . GLN C 3 142 ? -46.00400 1.07400 -20.78000 1.000 36.64054 474 GLN E CA 1
ATOM 2841 C C . GLN C 3 142 ? -45.79400 -0.41600 -21.04600 1.000 37.46781 474 GLN E C 1
ATOM 2842 O O . GLN C 3 142 ? -45.69100 -0.84500 -22.19700 1.000 38.75970 474 GLN E O 1
ATOM 2848 N N . ALA C 3 143 ? -45.75600 -1.21300 -19.98000 1.000 34.64460 475 ALA E N 1
ATOM 2849 C CA . ALA C 3 143 ? -45.50200 -2.64100 -20.08800 1.000 35.49530 475 ALA E CA 1
ATOM 2850 C C . ALA C 3 143 ? -46.77400 -3.46500 -20.19000 1.000 37.71523 475 ALA E C 1
ATOM 2851 O O . ALA C 3 143 ? -46.69100 -4.67200 -20.43100 1.000 38.65783 475 ALA E O 1
ATOM 2853 N N . GLY C 3 144 ? -47.93900 -2.84900 -20.00100 1.000 37.84364 476 GLY E N 1
ATOM 2854 C CA . GLY C 3 144 ? -49.21100 -3.52200 -20.19100 1.000 39.08789 476 GLY E CA 1
ATOM 2855 C C . GLY C 3 144 ? -50.16900 -2.71500 -21.04600 1.000 39.54929 476 GLY E C 1
ATOM 2856 O O . GLY C 3 144 ? -49.74900 -1.82200 -21.79600 1.000 38.78390 476 GLY E O 1
ATOM 2857 N N . SER C 3 145 ? -51.46400 -3.01200 -20.93600 1.000 40.97831 477 SER E N 1
ATOM 2858 C CA A SER C 3 145 ? -52.47100 -2.33300 -21.74600 0.680 41.97077 477 SER E CA 1
ATOM 2859 C CA B SER C 3 145 ? -52.47100 -2.33200 -21.74400 0.320 42.21451 477 SER E CA 1
ATOM 2860 C C . SER C 3 145 ? -52.90600 -0.99500 -21.15600 1.000 41.08581 477 SER E C 1
ATOM 2861 O O . SER C 3 145 ? -53.43200 -0.15400 -21.88800 1.000 41.31965 477 SER E O 1
ATOM 2866 N N . THR C 3 146 ? -52.69700 -0.77600 -19.86600 1.000 51.26469 478 THR E N 1
ATOM 2867 C CA . THR C 3 146 ? -53.11400 0.47200 -19.23100 1.000 50.44943 478 THR E CA 1
ATOM 2868 C C . THR C 3 146 ? -52.10700 1.58400 -19.52100 1.000 50.28286 478 THR E C 1
ATOM 2869 O O . THR C 3 146 ? -50.92700 1.44900 -19.16500 1.000 48.65583 478 THR E O 1
ATOM 2873 N N . PRO C 3 147 ? -52.51400 2.68700 -20.15400 1.000 47.40178 479 PRO E N 1
ATOM 2874 C CA . PRO C 3 147 ? -51.57400 3.79400 -20.36100 1.000 45.17325 479 PRO E CA 1
ATOM 2875 C C . PRO C 3 147 ? -51.14200 4.39900 -19.03500 1.000 45.01994 479 PRO E C 1
ATOM 2876 O O . PRO C 3 147 ? -51.87800 4.38800 -18.04900 1.000 45.15044 479 PRO E O 1
ATOM 2880 N N . CYS C 3 148 ? -49.90600 4.89500 -19.01200 1.000 40.76749 480 CYS E N 1
ATOM 2881 C CA . CYS C 3 148 ? -49.27900 5.32500 -17.76800 1.000 40.36843 480 CYS E CA 1
ATOM 2882 C C . CYS C 3 148 ? -49.56700 6.78100 -17.42600 1.000 40.21163 480 CYS E C 1
ATOM 2883 O O . CYS C 3 148 ? -49.54800 7.13800 -16.24100 1.000 39.53018 480 CYS E O 1
ATOM 2886 N N . ASN C 3 149 ? -49.83800 7.62500 -18.43300 1.000 39.07608 481 ASN E N 1
ATOM 2887 C CA . ASN C 3 149 ? -50.07500 9.05300 -18.21000 1.000 38.94911 481 ASN E CA 1
ATOM 2888 C C . ASN C 3 149 ? -48.95800 9.67400 -17.38500 1.000 38.47354 481 ASN E C 1
ATOM 2889 O O . ASN C 3 149 ? -49.18600 10.60600 -16.60300 1.000 38.58087 481 ASN E O 1
ATOM 2894 N N . GLY C 3 150 ? -47.74300 9.14300 -17.55100 1.000 37.37555 482 GLY E N 1
ATOM 2895 C CA . GLY C 3 150 ? -46.56200 9.67300 -16.90400 1.000 36.49838 482 GLY E CA 1
ATOM 2896 C C . GLY C 3 150 ? -46.39800 9.30700 -15.44900 1.000 36.17992 482 GLY E C 1
ATOM 2897 O O . GLY C 3 150 ? -45.53700 9.89000 -14.78400 1.000 36.73753 482 GLY E O 1
ATOM 2898 N N . VAL C 3 151 ? -47.18600 8.36500 -14.93200 1.000 35.69608 483 VAL E N 1
ATOM 2899 C CA . VAL C 3 151 ? -47.12600 7.97700 -13.52600 1.000 36.45318 483 VAL E CA 1
ATOM 2900 C C . VAL C 3 151 ? -46.40200 6.63800 -13.41500 1.000 35.66868 483 VAL E C 1
ATOM 2901 O O . VAL C 3 151 ? -46.82600 5.64500 -14.01900 1.000 35.97689 483 VAL E O 1
ATOM 2905 N N . GLU C 3 152 ? -45.32000 6.61100 -12.63800 1.000 44.61095 484 GLU E N 1
ATOM 2906 C CA . GLU C 3 152 ? -44.61700 5.36400 -12.36000 1.000 44.77317 484 GLU E CA 1
ATOM 2907 C C . GLU C 3 152 ? -45.47200 4.46600 -11.48100 1.000 45.13970 484 GLU E C 1
ATOM 2908 O O . GLU C 3 152 ? -46.08400 4.92600 -10.51300 1.000 46.00716 484 GLU E O 1
ATOM 2914 N N . GLY C 3 153 ? -45.51500 3.18300 -11.81800 1.000 34.16836 485 GLY E N 1
ATOM 2915 C CA . GLY C 3 153 ? -46.29200 2.23000 -11.04500 1.000 34.52354 485 GLY E CA 1
ATOM 2916 C C . GLY C 3 153 ? -46.13900 0.85200 -11.65000 1.000 34.94360 485 GLY E C 1
ATOM 2917 O O . GLY C 3 153 ? -45.25000 0.62100 -12.47000 1.000 35.08472 485 GLY E O 1
ATOM 2918 N N . PHE C 3 154 ? -47.01900 -0.06800 -11.25900 1.000 33.44740 486 PHE E N 1
ATOM 2919 C CA . PHE C 3 154 ? -46.98100 -1.38900 -11.87000 1.000 35.01444 486 PHE E CA 1
ATOM 2920 C C . PHE C 3 154 ? -47.19000 -1.26800 -13.37500 1.000 35.09985 486 PHE E C 1
ATOM 2921 O O . PHE C 3 154 ? -48.08400 -0.54600 -13.83300 1.000 34.78718 486 PHE E O 1
ATOM 2929 N N . ASN C 3 155 ? -46.34100 -1.96200 -14.14200 1.000 32.95969 487 ASN E N 1
ATOM 2930 C CA . ASN C 3 155 ? -46.35000 -1.94600 -15.60800 1.000 33.67188 487 ASN E CA 1
ATOM 2931 C C . ASN C 3 155 ? -46.06600 -0.56400 -16.18500 1.000 32.82811 487 ASN E C 1
ATOM 2932 O O . ASN C 3 155 ? -46.32500 -0.31900 -17.36800 1.000 33.14054 487 ASN E O 1
ATOM 2937 N N . CYS C 3 156 ? -45.52800 0.35300 -15.38600 1.000 34.75696 488 CYS E N 1
ATOM 2938 C CA . CYS C 3 156 ? -45.29400 1.73600 -15.81800 1.000 34.10180 488 CYS E CA 1
ATOM 2939 C C . CYS C 3 156 ? -43.95500 2.12900 -15.20600 1.000 33.17319 488 CYS E C 1
ATOM 2940 O O . CYS C 3 156 ? -43.91000 2.56100 -14.05100 1.000 32.90122 488 CYS E O 1
ATOM 2943 N N . TYR C 3 157 ? -42.87500 1.97100 -15.98000 1.000 32.32558 489 TYR E N 1
ATOM 2944 C CA . TYR C 3 157 ? -41.50800 2.04100 -15.45700 1.000 31.38181 489 TYR E CA 1
ATOM 2945 C C . TYR C 3 157 ? -40.71400 3.16600 -16.09600 1.000 30.71435 489 TYR E C 1
ATOM 2946 O O . TYR C 3 157 ? -40.82300 3.41900 -17.30100 1.000 30.39338 489 TYR E O 1
ATOM 2955 N N . PHE C 3 158 ? -39.93400 3.85300 -15.28100 1.000 30.82890 490 PHE E N 1
ATOM 2956 C CA . PHE C 3 158 ? -38.93600 4.75300 -15.82500 1.000 30.62800 490 PHE E CA 1
ATOM 2957 C C . PHE C 3 158 ? -38.02900 3.93600 -16.74800 1.000 30.57731 490 PHE E C 1
ATOM 2958 O O . PHE C 3 158 ? -37.61800 2.82900 -16.37700 1.000 30.46611 490 PHE E O 1
ATOM 2966 N N . PRO C 3 159 ? -37.74700 4.41200 -17.96600 1.000 31.93447 491 PRO E N 1
ATOM 2967 C CA . PRO C 3 159 ? -37.10100 3.55600 -18.97300 1.000 31.16267 491 PRO E CA 1
ATOM 2968 C C . PRO C 3 159 ? -35.58400 3.48100 -18.88500 1.000 31.22296 491 PRO E C 1
ATOM 2969 O O . PRO C 3 159 ? -34.98500 2.63800 -19.57200 1.000 30.60733 491 PRO E O 1
ATOM 2973 N N . LEU C 3 160 ? -34.94900 4.33200 -18.08700 1.000 29.50076 492 LEU E N 1
ATOM 2974 C CA . LEU C 3 160 ? -33.51200 4.30500 -17.89000 1.000 29.44579 492 LEU E CA 1
ATOM 2975 C C . LEU C 3 160 ? -33.19300 3.73200 -16.52400 1.000 30.59786 492 LEU E C 1
ATOM 2976 O O . LEU C 3 160 ? -33.99100 3.81000 -15.59000 1.000 30.86470 492 LEU E O 1
ATOM 2981 N N . GLN C 3 161 ? -32.00300 3.17100 -16.40400 1.000 35.90370 493 GLN E N 1
ATOM 2982 C CA . GLN C 3 161 ? -31.54200 2.80300 -15.08300 1.000 36.82787 493 GLN E CA 1
ATOM 2983 C C . GLN C 3 161 ? -30.03700 3.02300 -15.04300 1.000 37.70818 493 GLN E C 1
ATOM 2984 O O . GLN C 3 161 ? -29.39500 3.32400 -16.05300 1.000 37.02118 493 GLN E O 1
ATOM 2990 N N . SER C 3 162 ? -29.49900 2.96900 -13.84800 1.000 38.03847 494 SER E N 1
ATOM 2991 C CA . SER C 3 162 ? -28.18600 3.51100 -13.57100 1.000 39.14000 494 SER E CA 1
ATOM 2992 C C . SER C 3 162 ? -27.19100 2.36100 -13.51200 1.000 39.11335 494 SER E C 1
ATOM 2993 O O . SER C 3 162 ? -27.52100 1.27000 -13.02300 1.000 38.75002 494 SER E O 1
ATOM 2996 N N . TYR C 3 163 ? -26.00900 2.57900 -14.09500 1.000 34.83224 495 TYR E N 1
ATOM 2997 C CA . TYR C 3 163 ? -24.90700 1.64200 -13.91000 1.000 34.84201 495 TYR E CA 1
ATOM 2998 C C . TYR C 3 163 ? -24.43900 1.70300 -12.46800 1.000 36.45459 495 TYR E C 1
ATOM 2999 O O . TYR C 3 163 ? -24.36500 2.78300 -11.87000 1.000 37.81690 495 TYR E O 1
ATOM 3008 N N . GLY C 3 164 ? -24.13600 0.54500 -11.89800 1.000 42.90469 496 GLY E N 1
ATOM 3009 C CA . GLY C 3 164 ? -23.46600 0.56600 -10.61500 1.000 44.97709 496 GLY E CA 1
ATOM 3010 C C . GLY C 3 164 ? -21.96300 0.44100 -10.79100 1.000 45.28359 496 GLY E C 1
ATOM 3011 O O . GLY C 3 164 ? -21.46600 -0.68000 -10.96000 1.000 43.77499 496 GLY E O 1
ATOM 3012 N N . PHE C 3 165 ? -21.22700 1.57300 -10.78100 1.000 35.11200 497 PHE E N 1
ATOM 3013 C CA . PHE C 3 165 ? -19.76900 1.57400 -10.97900 1.000 35.51189 497 PHE E CA 1
ATOM 3014 C C . PHE C 3 165 ? -19.11000 1.78500 -9.62100 1.000 36.04034 497 PHE E C 1
ATOM 3015 O O . PHE C 3 165 ? -19.05400 2.90800 -9.11000 1.000 37.44875 497 PHE E O 1
ATOM 3023 N N . GLN C 3 166 ? -18.61400 0.69800 -9.03800 1.000 48.23685 498 GLN E N 1
ATOM 3024 C CA . GLN C 3 166 ? -17.80000 0.72400 -7.84100 1.000 49.63154 498 GLN E CA 1
ATOM 3025 C C . GLN C 3 166 ? -16.41400 0.18200 -8.14900 1.000 49.12255 498 GLN E C 1
ATOM 3026 O O . GLN C 3 166 ? -16.29200 -0.77600 -8.91100 1.000 48.82188 498 GLN E O 1
ATOM 3032 N N . PRO C 3 167 ? -15.36400 0.72700 -7.53200 1.000 46.80483 499 PRO E N 1
ATOM 3033 C CA . PRO C 3 167 ? -14.00500 0.26700 -7.86300 1.000 46.68566 499 PRO E CA 1
ATOM 3034 C C . PRO C 3 167 ? -13.79000 -1.21800 -7.62900 1.000 45.94628 499 PRO E C 1
ATOM 3035 O O . PRO C 3 167 ? -12.91800 -1.81000 -8.27200 1.000 45.82169 499 PRO E O 1
ATOM 3039 N N . THR C 3 168 ? -14.57100 -1.84400 -6.75800 1.000 47.40150 500 THR E N 1
ATOM 3040 C CA . THR C 3 168 ? -14.42700 -3.26800 -6.49400 1.000 47.68237 500 THR E CA 1
ATOM 3041 C C . THR C 3 168 ? -15.18900 -4.14000 -7.49100 1.000 46.38683 500 THR E C 1
ATOM 3042 O O . THR C 3 168 ? -15.20400 -5.36300 -7.32800 1.000 45.45970 500 THR E O 1
ATOM 3046 N N . ASN C 3 169 ? -15.81000 -3.55400 -8.51600 1.000 36.65713 501 ASN E N 1
ATOM 3047 C CA . ASN C 3 169 ? -16.46500 -4.35200 -9.54700 1.000 35.46535 501 ASN E CA 1
ATOM 3048 C C . ASN C 3 169 ? -15.46700 -5.25900 -10.26300 1.000 35.62994 501 ASN E C 1
ATOM 3049 O O . ASN C 3 169 ? -14.31200 -4.88800 -10.49300 1.000 35.10412 501 ASN E O 1
ATOM 3054 N N . GLY C 3 170 ? -15.92600 -6.45400 -10.63700 1.000 36.12276 502 GLY E N 1
ATOM 3055 C CA . GLY C 3 170 ? -15.19200 -7.22500 -11.62000 1.000 35.65163 502 GLY E CA 1
ATOM 3056 C C . GLY C 3 170 ? -15.02500 -6.42800 -12.90000 1.000 35.76918 502 GLY E C 1
ATOM 3057 O O . GLY C 3 170 ? -15.82700 -5.53900 -13.21300 1.000 34.35609 502 GLY E O 1
ATOM 3058 N N . VAL C 3 171 ? -13.96100 -6.74000 -13.64700 1.000 38.51124 503 VAL E N 1
ATOM 3059 C CA . VAL C 3 171 ? -13.55200 -5.83300 -14.71900 1.000 38.36211 503 VAL E CA 1
ATOM 3060 C C . VAL C 3 171 ? -14.63500 -5.76000 -15.79100 1.000 37.41490 503 VAL E C 1
ATOM 3061 O O . VAL C 3 171 ? -14.86200 -4.69900 -16.38100 1.000 38.11082 503 VAL E O 1
ATOM 3065 N N . GLY C 3 172 ? -15.37000 -6.85100 -16.00800 1.000 34.50858 504 GLY E N 1
ATOM 3066 C CA . GLY C 3 172 ? -16.52900 -6.80500 -16.89100 1.000 34.18739 504 GLY E CA 1
ATOM 3067 C C . GLY C 3 172 ? -17.63400 -5.86100 -16.43800 1.000 33.81852 504 GLY E C 1
ATOM 3068 O O . GLY C 3 172 ? -18.49800 -5.49800 -17.24600 1.000 33.72484 504 GLY E O 1
ATOM 3069 N N . TYR C 3 173 ? -17.64500 -5.48000 -15.16100 1.000 38.60188 505 TYR E N 1
ATOM 3070 C CA . TYR C 3 173 ? -18.65300 -4.58900 -14.59800 1.000 39.17618 505 TYR E CA 1
ATOM 3071 C C . TYR C 3 173 ? -18.10000 -3.20200 -14.34200 1.000 39.63256 505 TYR E C 1
ATOM 3072 O O . TYR C 3 173 ? -18.80700 -2.36000 -13.78500 1.000 39.35895 505 TYR E O 1
ATOM 3081 N N . GLN C 3 174 ? -16.86000 -2.96200 -14.70100 1.000 34.87412 506 GLN E N 1
ATOM 3082 C CA . GLN C 3 174 ? -16.24700 -1.65500 -14.54100 1.000 35.91331 506 GLN E CA 1
ATOM 3083 C C . GLN C 3 174 ? -16.56900 -0.77700 -15.73800 1.000 35.17737 506 GLN E C 1
ATOM 3084 O O . GLN C 3 174 ? -16.89400 -1.27900 -16.81900 1.000 35.07705 506 GLN E O 1
ATOM 3090 N N . PRO C 3 175 ? -16.50800 0.54300 -15.57300 1.000 30.83628 507 PRO E N 1
ATOM 3091 C CA . PRO C 3 175 ? -16.85400 1.43700 -16.68200 1.000 32.11451 507 PRO E CA 1
ATOM 3092 C C . PRO C 3 175 ? -15.76400 1.45100 -17.74400 1.000 32.37350 507 PRO E C 1
ATOM 3093 O O . PRO C 3 175 ? -14.57300 1.44500 -17.43000 1.000 32.61130 507 PRO E O 1
ATOM 3097 N N . TYR C 3 176 ? -16.18600 1.49600 -19.00500 1.000 32.29095 508 TYR E N 1
ATOM 3098 C CA . TYR C 3 176 ? -15.29300 1.67300 -20.14200 1.000 32.76442 508 TYR E CA 1
ATOM 3099 C C . TYR C 3 176 ? -15.74700 2.89300 -20.92300 1.000 33.75677 508 TYR E C 1
ATOM 3100 O O . TYR C 3 176 ? -16.93100 3.01600 -21.25000 1.000 33.25723 508 TYR E O 1
ATOM 3109 N N . ARG C 3 177 ? -14.81500 3.80000 -21.18900 1.000 34.47501 509 ARG E N 1
ATOM 3110 C CA . ARG C 3 177 ? -15.05800 4.90200 -22.10600 1.000 35.32318 509 ARG E CA 1
ATOM 3111 C C . ARG C 3 177 ? -14.84700 4.42600 -23.53000 1.000 35.27237 509 ARG E C 1
ATOM 3112 O O . ARG C 3 177 ? -13.85400 3.75700 -23.83100 1.000 34.35086 509 ARG E O 1
ATOM 3120 N N . VAL C 3 178 ? -15.79400 4.74800 -24.40000 1.000 34.92946 510 VAL E N 1
ATOM 3121 C CA . VAL C 3 178 ? -15.80500 4.25700 -25.76900 1.000 33.71220 510 VAL E CA 1
ATOM 3122 C C . VAL C 3 178 ? -15.88900 5.45600 -26.70100 1.000 35.17376 510 VAL E C 1
ATOM 3123 O O . VAL C 3 178 ? -16.67500 6.38300 -26.46400 1.000 35.00669 510 VAL E O 1
ATOM 3127 N N . VAL C 3 179 ? -15.07200 5.44200 -27.74800 1.000 33.71478 511 VAL E N 1
ATOM 3128 C CA . VAL C 3 179 ? -15.17300 6.38300 -28.85500 1.000 34.13588 511 VAL E CA 1
ATOM 3129 C C . VAL C 3 179 ? -15.31900 5.56700 -30.13000 1.000 33.17814 511 VAL E C 1
ATOM 3130 O O . VAL C 3 179 ? -14.50300 4.67500 -30.39900 1.000 33.16805 511 VAL E O 1
ATOM 3134 N N . VAL C 3 180 ? -16.36500 5.85800 -30.89400 1.000 34.60375 512 VAL E N 1
ATOM 3135 C CA . VAL C 3 180 ? -16.62400 5.21500 -32.17300 1.000 34.15695 512 VAL E CA 1
ATOM 3136 C C . VAL C 3 180 ? -16.36000 6.23300 -33.27600 1.000 35.95883 512 VAL E C 1
ATOM 3137 O O . VAL C 3 180 ? -17.02300 7.27800 -33.34600 1.000 34.97277 512 VAL E O 1
ATOM 3141 N N . LEU C 3 181 ? -15.38700 5.92800 -34.13000 1.000 36.37656 513 LEU E N 1
ATOM 3142 C CA . LEU C 3 181 ? -15.07400 6.73600 -35.29700 1.000 36.99256 513 LEU E CA 1
ATOM 3143 C C . LEU C 3 181 ? -15.77700 6.12800 -36.50100 1.000 36.31053 513 LEU E C 1
ATOM 3144 O O . LEU C 3 181 ? -15.53400 4.96600 -36.84200 1.000 36.60329 513 LEU E O 1
ATOM 3149 N N . SER C 3 182 ? -16.66000 6.90400 -37.12400 1.000 40.60094 514 SER E N 1
ATOM 3150 C CA . SER C 3 182 ? -17.31400 6.52500 -38.36900 1.000 41.26372 514 SER E CA 1
ATOM 3151 C C . SER C 3 182 ? -16.62100 7.22300 -39.52900 1.000 42.06945 514 SER E C 1
ATOM 3152 O O . SER C 3 182 ? -16.39900 8.43600 -39.47800 1.000 42.28640 514 SER E O 1
ATOM 3155 N N . PHE C 3 183 ? -16.30300 6.46100 -40.57700 1.000 47.54119 515 PHE E N 1
ATOM 3156 C CA . PHE C 3 183 ? -15.63400 6.98700 -41.76400 1.000 48.61162 515 PHE E CA 1
ATOM 3157 C C . PHE C 3 183 ? -16.67100 7.12300 -42.87600 1.000 48.86621 515 PHE E C 1
ATOM 3158 O O . PHE C 3 183 ? -17.13600 6.12200 -43.42600 1.000 48.56753 515 PHE E O 1
ATOM 3166 N N . GLU C 3 184 ? -17.05100 8.35600 -43.19200 1.000 55.70012 516 GLU E N 1
ATOM 3167 C CA . GLU C 3 184 ? -18.08800 8.61500 -44.18300 1.000 56.34506 516 GLU E CA 1
ATOM 3168 C C . GLU C 3 184 ? -17.45300 9.02000 -45.50800 1.000 57.91206 516 GLU E C 1
ATOM 3169 O O . GLU C 3 184 ? -16.61600 9.93100 -45.55300 1.000 57.43440 516 GLU E O 1
ATOM 3175 N N . LEU C 3 185 ? -17.83900 8.33500 -46.58000 1.000 73.80368 517 LEU E N 1
ATOM 3176 C CA . LEU C 3 185 ? -17.38300 8.68600 -47.92200 1.000 75.92855 517 LEU E CA 1
ATOM 3177 C C . LEU C 3 185 ? -18.61400 9.01700 -48.75000 1.000 76.63923 517 LEU E C 1
ATOM 3178 O O . LEU C 3 185 ? -19.30500 8.11700 -49.24100 1.000 77.42806 517 LEU E O 1
ATOM 3183 N N . LEU C 3 186 ? -18.89000 10.30800 -48.88300 1.000 72.58789 518 LEU E N 1
ATOM 3184 C CA . LEU C 3 186 ? -20.02500 10.76900 -49.66100 1.000 73.98193 518 LEU E CA 1
ATOM 3185 C C . LEU C 3 186 ? -19.57400 11.11000 -51.08000 1.000 75.53815 518 LEU E C 1
ATOM 3186 O O . LEU C 3 186 ? -18.37900 11.19600 -51.38000 1.000 75.01884 518 LEU E O 1
ATOM 3191 N N . HIS C 3 187 ? -20.55600 11.30100 -51.96300 1.000 113.00492 519 HIS E N 1
ATOM 3192 C CA . HIS C 3 187 ? -20.29300 11.75400 -53.33000 1.000 114.34156 519 HIS E CA 1
ATOM 3193 C C . HIS C 3 187 ? -20.00200 13.25600 -53.28100 1.000 113.95580 519 HIS E C 1
ATOM 3194 O O . HIS C 3 187 ? -20.81500 14.10600 -53.65200 1.000 115.80883 519 HIS E O 1
ATOM 3201 N N . ALA C 3 188 ? -18.80200 13.57300 -52.79000 1.000 81.17018 520 ALA E N 1
ATOM 3202 C CA . ALA C 3 188 ? -18.39600 14.92900 -52.44000 1.000 81.23249 520 ALA E CA 1
ATOM 3203 C C . ALA C 3 188 ? -16.88600 14.96200 -52.22200 1.000 80.76872 520 ALA E C 1
ATOM 3204 O O . ALA C 3 188 ? -16.25200 13.90100 -52.16000 1.000 80.58968 520 ALA E O 1
ATOM 3206 N N . PRO C 3 189 ? -16.27100 16.14100 -52.11900 1.000 82.19243 521 PRO E N 1
ATOM 3207 C CA . PRO C 3 189 ? -14.82400 16.19800 -51.87200 1.000 81.71596 521 PRO E CA 1
ATOM 3208 C C . PRO C 3 189 ? -14.42900 15.63600 -50.51400 1.000 80.67646 521 PRO E C 1
ATOM 3209 O O . PRO C 3 189 ? -15.20200 15.65100 -49.55200 1.000 79.72469 521 PRO E O 1
ATOM 3213 N N . ALA C 3 190 ? -13.19200 15.14200 -50.44700 1.000 67.84490 522 ALA E N 1
ATOM 3214 C CA . ALA C 3 190 ? -12.63600 14.58100 -49.22300 1.000 66.05838 522 ALA E CA 1
ATOM 3215 C C . ALA C 3 190 ? -11.99700 15.68400 -48.39500 1.000 67.04945 522 ALA E C 1
ATOM 3216 O O . ALA C 3 190 ? -11.22500 16.49400 -48.91600 1.000 68.54439 522 ALA E O 1
ATOM 3218 N N . THR C 3 191 ? -12.31500 15.70800 -47.10300 1.000 73.51281 523 THR E N 1
ATOM 3219 C CA . THR C 3 191 ? -11.86100 16.75900 -46.20900 1.000 73.83360 523 THR E CA 1
ATOM 3220 C C . THR C 3 191 ? -10.98700 16.26800 -45.05900 1.000 73.04484 523 THR E C 1
ATOM 3221 O O . THR C 3 191 ? -10.36000 17.09900 -44.38900 1.000 74.07183 523 THR E O 1
ATOM 3225 N N . VAL C 3 192 ? -10.91700 14.96000 -44.81200 1.000 57.26506 524 VAL E N 1
ATOM 3226 C CA . VAL C 3 192 ? -10.10700 14.38400 -43.73900 1.000 57.22287 524 VAL E CA 1
ATOM 3227 C C . VAL C 3 192 ? -9.15900 13.38700 -44.38400 1.000 56.57864 524 VAL E C 1
ATOM 3228 O O . VAL C 3 192 ? -9.61100 12.38800 -44.95800 1.000 55.89147 524 VAL E O 1
ATOM 3232 N N . CYS C 3 193 ? -7.85600 13.65100 -44.32200 1.000 64.32288 525 CYS E N 1
ATOM 3233 C CA . CYS C 3 193 ? -6.90600 12.75800 -44.97900 1.000 64.77248 525 CYS E CA 1
ATOM 3234 C C . CYS C 3 193 ? -5.85700 12.18400 -44.04200 1.000 65.20859 525 CYS E C 1
ATOM 3235 O O . CYS C 3 193 ? -5.67300 10.96300 -44.00800 1.000 65.81902 525 CYS E O 1
ATOM 3238 N N . GLY C 3 194 ? -5.14300 13.02500 -43.30300 1.000 78.05976 526 GLY E N 1
ATOM 3239 C CA . GLY C 3 194 ? -4.12400 12.55300 -42.39400 1.000 79.41946 526 GLY E CA 1
ATOM 3240 C C . GLY C 3 194 ? -2.94300 11.82700 -43.02500 1.000 80.54752 526 GLY E C 1
ATOM 3241 O O . GLY C 3 194 ? -2.80700 10.60600 -42.88900 1.000 80.39901 526 GLY E O 1
ATOM 3242 N N . PRO C 3 195 ? -2.05700 12.55500 -43.73300 1.000 89.70186 527 PRO E N 1
ATOM 3243 C CA . PRO C 3 195 ? -0.84700 11.88300 -44.23900 1.000 90.89486 527 PRO E CA 1
ATOM 3244 C C . PRO C 3 195 ? 0.04900 11.37400 -43.11400 1.000 90.29404 527 PRO E C 1
ATOM 3245 O O . PRO C 3 195 ? -0.14100 11.79700 -41.97200 1.000 90.19151 527 PRO E O 1
ATOM 3249 N N . VAL D 1 1 ? 6.98800 -31.40100 -45.56500 1.000 43.07567 2 VAL C N 1
ATOM 3250 C CA . VAL D 1 1 ? 5.77100 -31.05500 -44.82800 1.000 42.69455 2 VAL C CA 1
ATOM 3251 C C . VAL D 1 1 ? 4.95200 -30.06000 -45.64500 1.000 42.34471 2 VAL C C 1
ATOM 3252 O O . VAL D 1 1 ? 5.41600 -28.95700 -45.94900 1.000 42.03831 2 VAL C O 1
ATOM 3256 N N . GLN D 1 2 ? 3.73500 -30.46100 -46.00800 1.000 43.65203 3 GLN C N 1
ATOM 3257 C CA . GLN D 1 2 ? 2.87000 -29.67100 -46.87400 1.000 43.84520 3 GLN C CA 1
ATOM 3258 C C . GLN D 1 2 ? 1.43500 -29.70300 -46.36100 1.000 43.11648 3 GLN C C 1
ATOM 3259 O O . GLN D 1 2 ? 0.94200 -30.74800 -45.92400 1.000 42.83184 3 GLN C O 1
ATOM 3265 N N . LEU D 1 3 ? 0.76300 -28.55800 -46.43300 1.000 31.72400 4 LEU C N 1
ATOM 3266 C CA . LEU D 1 3 ? -0.68500 -28.48400 -46.31700 1.000 31.21250 4 LEU C CA 1
ATOM 3267 C C . LEU D 1 3 ? -1.21000 -27.89000 -47.61600 1.000 31.49464 4 LEU C C 1
ATOM 3268 O O . LEU D 1 3 ? -0.72600 -26.84500 -48.05300 1.000 31.86186 4 LEU C O 1
ATOM 3273 N N . VAL D 1 4 ? -2.19000 -28.54400 -48.23600 1.000 29.23559 5 VAL C N 1
ATOM 3274 C CA . VAL D 1 4 ? -2.64700 -28.14400 -49.56600 1.000 30.20621 5 VAL C CA 1
ATOM 3275 C C . VAL D 1 4 ? -4.16700 -28.00200 -49.55700 1.000 29.70027 5 VAL C C 1
ATOM 3276 O O . VAL D 1 4 ? -4.88300 -29.00900 -49.55100 1.000 30.13605 5 VAL C O 1
ATOM 3280 N N . GLU D 1 5 ? -4.65800 -26.76200 -49.60200 1.000 31.89640 6 GLU C N 1
ATOM 3281 C CA . GLU D 1 5 ? -6.08900 -26.50100 -49.57900 1.000 32.18543 6 GLU C CA 1
ATOM 3282 C C . GLU D 1 5 ? -6.68000 -26.55400 -50.98200 1.000 32.92381 6 GLU C C 1
ATOM 3283 O O . GLU D 1 5 ? -6.01300 -26.25200 -51.97200 1.000 33.70262 6 GLU C O 1
ATOM 3289 N N . SER D 1 6 ? -7.94900 -26.93100 -51.06000 1.000 34.52131 7 SER C N 1
ATOM 3290 C CA . SER D 1 6 ? -8.67500 -26.82700 -52.32200 1.000 35.60833 7 SER C CA 1
ATOM 3291 C C . SER D 1 6 ? -10.15400 -26.67400 -52.03400 1.000 35.58379 7 SER C C 1
ATOM 3292 O O . SER D 1 6 ? -10.60700 -26.76300 -50.88400 1.000 35.22197 7 SER C O 1
ATOM 3295 N N . GLY D 1 7 ? -10.91300 -26.42800 -53.10300 1.000 35.91693 8 GLY C N 1
ATOM 3296 C CA . GLY D 1 7 ? -12.34500 -26.30200 -53.00900 1.000 34.85117 8 GLY C CA 1
ATOM 3297 C C . GLY D 1 7 ? -12.86700 -24.88200 -53.02100 1.000 35.70436 8 GLY C C 1
ATOM 3298 O O . GLY D 1 7 ? -14.09400 -24.69000 -52.99700 1.000 35.49191 8 GLY C O 1
ATOM 3299 N N . GLY D 1 8 ? -11.98900 -23.88500 -53.05500 1.000 34.07160 9 GLY C N 1
ATOM 3300 C CA . GLY D 1 8 ? -12.45200 -22.52300 -53.18400 1.000 34.56008 9 GLY C CA 1
ATOM 3301 C C . GLY D 1 8 ? -13.06800 -22.26600 -54.54800 1.000 34.98699 9 GLY C C 1
ATOM 3302 O O . GLY D 1 8 ? -12.90400 -23.02900 -55.49500 1.000 35.30701 9 GLY C O 1
ATOM 3303 N N . GLY D 1 9 ? -13.79800 -21.16500 -54.65200 1.000 33.68033 10 GLY C N 1
ATOM 3304 C CA . GLY D 1 9 ? -14.44100 -20.84100 -55.90500 1.000 34.51340 10 GLY C CA 1
ATOM 3305 C C . GLY D 1 9 ? -15.44300 -19.72600 -55.70400 1.000 33.99332 10 GLY C C 1
ATOM 3306 O O . GLY D 1 9 ? -15.53100 -19.12900 -54.62700 1.000 33.85494 10 GLY C O 1
ATOM 3307 N N . LEU D 1 10 ? -16.18900 -19.45900 -56.76700 1.000 37.41792 11 LEU C N 1
ATOM 3308 C CA . LEU D 1 10 ? -17.19500 -18.40400 -56.77000 1.000 38.0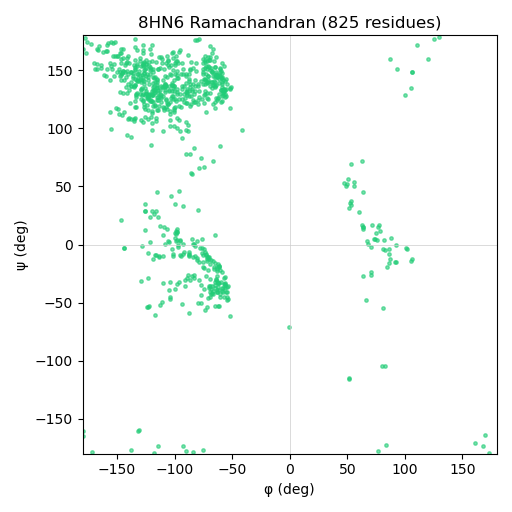0467 11 LEU C CA 1
ATOM 3309 C C . LEU D 1 10 ? -18.53100 -18.96000 -56.29100 1.000 37.70688 11 LEU C C 1
ATOM 3310 O O . LEU D 1 10 ? -18.98900 -19.99800 -56.77900 1.000 38.75645 11 LEU C O 1
ATOM 3315 N N . VAL D 1 11 ? -19.15600 -18.26900 -55.34100 1.000 40.48748 12 VAL C N 1
ATOM 3316 C CA . VAL D 1 11 ? -20.45000 -18.68100 -54.81100 1.000 41.33537 12 VAL C CA 1
ATOM 3317 C C . VAL D 1 11 ? -21.37400 -17.47800 -54.76900 1.000 42.16697 12 VAL C C 1
ATOM 3318 O O . VAL D 1 11 ? -20.92500 -16.32800 -54.71200 1.000 41.77428 12 VAL C O 1
ATOM 3322 N N . GLN D 1 12 ? -22.69400 -17.76200 -54.81800 1.000 48.65924 13 GLN C N 1
ATOM 3323 C CA . GLN D 1 12 ? -23.74300 -16.79900 -54.52400 1.000 49.22432 13 GLN C CA 1
ATOM 3324 C C . GLN D 1 12 ? -24.02100 -16.79800 -53.02800 1.000 48.30816 13 GLN C C 1
ATOM 3325 O O . GLN D 1 12 ? -23.88100 -17.83300 -52.37200 1.000 48.27396 13 GLN C O 1
ATOM 3331 N N . PRO D 1 13 ? -24.44800 -15.66700 -52.47100 1.000 47.15161 14 PRO C N 1
ATOM 3332 C CA . PRO D 1 13 ? -24.85400 -15.66600 -51.06400 1.000 46.91399 14 PRO C CA 1
ATOM 3333 C C . PRO D 1 13 ? -25.91700 -16.72700 -50.83000 1.000 47.49153 14 PRO C C 1
ATOM 3334 O O . PRO D 1 13 ? -26.82100 -16.91700 -51.64500 1.000 47.94950 14 PRO C O 1
ATOM 3338 N N . GLY D 1 14 ? -25.77900 -17.44000 -49.71700 1.000 50.33574 15 GLY C N 1
ATOM 3339 C CA . GLY D 1 14 ? -26.69300 -18.49900 -49.36900 1.000 49.45689 15 GLY C CA 1
ATOM 3340 C C . GLY D 1 14 ? -26.27500 -19.86800 -49.84100 1.000 49.57592 15 GLY C C 1
ATOM 3341 O O . GLY D 1 14 ? -26.82600 -20.86500 -49.36300 1.000 50.12648 15 GLY C O 1
ATOM 3342 N N . GLU D 1 15 ? -25.31900 -19.96000 -50.75600 1.000 45.37816 16 GLU C N 1
ATOM 3343 C CA . GLU D 1 15 ? -24.87900 -21.27400 -51.18200 1.000 46.00334 16 GLU C CA 1
ATOM 3344 C C . GLU D 1 15 ? -23.88500 -21.86300 -50.17200 1.000 45.28741 16 GLU C C 1
ATOM 3345 O O . GLU D 1 15 ? -23.49700 -21.23400 -49.17700 1.000 44.45043 16 GLU C O 1
ATOM 3351 N N . SER D 1 16 ? -23.48700 -23.10000 -50.42800 1.000 48.90852 17 SER C N 1
ATOM 3352 C CA . SER D 1 16 ? -22.59100 -23.79900 -49.53000 1.000 48.62031 17 SER C CA 1
ATOM 3353 C C . SER D 1 16 ? -21.36700 -24.27000 -50.30000 1.000 48.60178 17 SER C C 1
ATOM 3354 O O . SER D 1 16 ? -21.38100 -24.37800 -51.53000 1.000 48.49839 17 SER C O 1
ATOM 3357 N N . LEU D 1 17 ? -20.28800 -24.52500 -49.56200 1.000 39.80241 18 LEU C N 1
ATOM 3358 C CA . LEU D 1 17 ? -19.02600 -24.91600 -50.16700 1.000 39.56427 18 LEU C CA 1
ATOM 3359 C C . LEU D 1 17 ? -18.25200 -25.75700 -49.16300 1.000 39.40992 18 LEU C C 1
ATOM 3360 O O . LEU D 1 17 ? -18.34500 -25.52000 -47.95500 1.000 38.84650 18 LEU C O 1
ATOM 3365 N N . ARG D 1 18 ? -17.50900 -26.74600 -49.66000 1.000 41.34898 19 ARG C N 1
ATOM 3366 C CA . ARG D 1 18 ? -16.67300 -27.58900 -48.81100 1.000 41.94282 19 ARG C CA 1
ATOM 3367 C C . ARG D 1 18 ? -15.20600 -27.42800 -49.18300 1.000 41.59327 19 ARG C C 1
ATOM 3368 O O . ARG D 1 18 ? -14.80600 -27.75100 -50.30500 1.000 41.60189 19 ARG C O 1
ATOM 3376 N N . LEU D 1 19 ? -14.40200 -26.96600 -48.23600 1.000 33.75062 20 LEU C N 1
ATOM 3377 C CA . LEU D 1 19 ? -12.96300 -26.89500 -48.44400 1.000 33.20575 20 LEU C CA 1
ATOM 3378 C C . LEU D 1 19 ? -12.30300 -28.16600 -47.92700 1.000 34.05465 20 LEU C C 1
ATOM 3379 O O . LEU D 1 19 ? -12.81400 -28.83000 -47.01700 1.000 34.04535 20 LEU C O 1
ATOM 3384 N N . SER D 1 20 ? -11.17800 -28.51300 -48.54700 1.000 34.25257 21 SER C N 1
ATOM 3385 C CA . SER D 1 20 ? -10.33700 -29.63500 -48.15800 1.000 35.40961 21 SER C CA 1
ATOM 3386 C C . SER D 1 20 ? -8.92000 -29.14400 -47.91400 1.000 34.84735 21 SER C C 1
ATOM 3387 O O . SER D 1 20 ? -8.46800 -28.17800 -48.53100 1.000 33.71980 21 SER C O 1
ATOM 3390 N N . CYS D 1 21 ? -8.20700 -29.84300 -47.03600 1.000 34.07655 22 CYS C N 1
ATOM 3391 C CA . CYS D 1 21 ? -6.80800 -29.53500 -46.76900 1.000 34.13012 22 CYS C CA 1
ATOM 3392 C C . CYS D 1 21 ? -6.05500 -30.84700 -46.62900 1.000 35.12462 22 CYS C C 1
ATOM 3393 O O . CYS D 1 21 ? -6.23100 -31.56800 -45.64100 1.000 35.26564 22 CYS C O 1
ATOM 3396 N N . ALA D 1 22 ? -5.22800 -31.15400 -47.61800 1.000 35.20666 23 ALA C N 1
ATOM 3397 C CA . ALA D 1 22 ? -4.49800 -32.41000 -47.65600 1.000 36.42643 23 ALA C CA 1
ATOM 3398 C C . ALA D 1 22 ? -3.11800 -32.19000 -47.05900 1.000 36.40984 23 ALA C C 1
ATOM 3399 O O . ALA D 1 22 ? -2.41100 -31.24700 -47.44300 1.000 35.80219 23 ALA C O 1
ATOM 3401 N N . ALA D 1 23 ? -2.74600 -33.04800 -46.11000 1.000 34.29461 24 ALA C N 1
ATOM 3402 C CA . ALA D 1 23 ? -1.50400 -32.90500 -45.37600 1.000 33.92946 24 ALA C CA 1
ATOM 3403 C C . ALA D 1 23 ? -0.51300 -33.97900 -45.79600 1.000 34.53553 24 ALA C C 1
ATOM 3404 O O . ALA D 1 23 ? -0.89300 -35.11400 -46.10000 1.000 35.02761 24 ALA C O 1
ATOM 3406 N N . SER D 1 24 ? 0.75700 -33.60400 -45.82100 1.000 37.33328 25 SER C N 1
ATOM 3407 C CA . SER D 1 24 ? 1.85300 -34.54600 -45.92300 1.000 37.74605 25 SER C CA 1
ATOM 3408 C C . SER D 1 24 ? 2.91300 -34.12800 -44.92600 1.000 37.88771 25 SER C C 1
ATOM 3409 O O . SER D 1 24 ? 3.23800 -32.94200 -44.82900 1.000 38.28370 25 SER C O 1
ATOM 3412 N N . GLY D 1 25 ? 3.46800 -35.09100 -44.19900 1.000 33.69355 26 GLY C N 1
ATOM 3413 C CA . GLY D 1 25 ? 4.55100 -34.77400 -43.29400 1.000 33.93202 26 GLY C CA 1
ATOM 3414 C C . GLY D 1 25 ? 4.12300 -34.44800 -41.87900 1.000 33.03682 26 GLY C C 1
ATOM 3415 O O . GLY D 1 25 ? 4.98400 -34.13800 -41.04200 1.000 32.73560 26 GLY C O 1
ATOM 3416 N N . LEU D 1 26 ? 2.82500 -34.46700 -41.60200 1.000 31.62767 27 LEU C N 1
ATOM 3417 C CA . LEU D 1 26 ? 2.28600 -34.46400 -40.25000 1.000 31.34958 27 LEU C CA 1
ATOM 3418 C C . LEU D 1 26 ? 0.97600 -35.21900 -40.31800 1.000 31.47286 27 LEU C C 1
ATOM 3419 O O . LEU D 1 26 ? 0.40800 -35.39000 -41.40000 1.000 31.97283 27 LEU C O 1
ATOM 3424 N N . THR D 1 27 ? 0.48900 -35.65900 -39.15600 1.000 31.00160 28 THR C N 1
ATOM 3425 C CA . THR D 1 27 ? -0.72600 -36.46600 -39.07600 1.000 31.56456 28 THR C CA 1
ATOM 3426 C C . THR D 1 27 ? -1.86900 -35.58800 -38.58600 1.000 31.55510 28 THR C C 1
ATOM 3427 O O . THR D 1 27 ? -1.87600 -35.17400 -37.42100 1.000 31.06522 28 THR C O 1
ATOM 3431 N N . VAL D 1 28 ? -2.84800 -35.34200 -39.47200 1.000 30.87005 29 VAL C N 1
ATOM 3432 C CA . VAL D 1 28 ? -3.94800 -34.41600 -39.18200 1.000 30.67913 29 VAL C CA 1
ATOM 3433 C C . VAL D 1 28 ? -4.65000 -34.81400 -37.89000 1.000 31.46435 29 VAL C C 1
ATOM 3434 O O . VAL D 1 28 ? -4.88300 -33.98400 -37.00600 1.000 30.83568 29 VAL C O 1
ATOM 3438 N N . SER D 1 29 ? -4.96700 -36.10100 -37.75100 1.000 30.53299 30 SER C N 1
ATOM 3439 C CA . SER D 1 29 ? -5.69400 -36.58300 -36.58800 1.000 31.30566 30 SER C CA 1
ATOM 3440 C C . SER D 1 29 ? -4.88700 -36.50900 -35.29700 1.000 30.98023 30 SER C C 1
ATOM 3441 O O . SER D 1 29 ? -5.46800 -36.67300 -34.22200 1.000 31.69252 30 SER C O 1
ATOM 3444 N N . SER D 1 30 ? -3.57700 -36.29500 -35.37000 1.000 31.43284 31 SER C N 1
ATOM 3445 C CA . SER D 1 30 ? -2.73800 -36.17700 -34.18700 1.000 31.22397 31 SER C CA 1
ATOM 3446 C C . SER D 1 30 ? -2.50200 -34.73600 -33.75700 1.000 30.41069 31 SER C C 1
ATOM 3447 O O . SER D 1 30 ? -1.75500 -34.51300 -32.79200 1.000 29.90403 31 SER C O 1
ATOM 3450 N N . ASN D 1 31 ? -3.10800 -33.75300 -34.43100 1.000 27.05736 32 ASN C N 1
ATOM 3451 C CA . ASN D 1 31 ? -2.77500 -32.35500 -34.17900 1.000 26.66329 32 ASN C CA 1
ATOM 3452 C C . ASN D 1 31 ? -4.01000 -31.50000 -33.94000 1.000 26.83126 32 ASN C C 1
ATOM 3453 O O . ASN D 1 31 ? -5.11100 -31.80800 -34.39800 1.000 27.61804 32 ASN C O 1
ATOM 3458 N N . TYR D 1 32 ? -3.78100 -30.37000 -33.27300 1.000 27.74942 33 TYR C N 1
ATOM 3459 C CA . TYR D 1 32 ? -4.65700 -29.21800 -33.42600 1.000 27.48414 33 TYR C CA 1
ATOM 3460 C C . TYR D 1 32 ? -4.54600 -28.71200 -34.86100 1.000 27.01965 33 TYR C C 1
ATOM 3461 O O . TYR D 1 32 ? -3.47200 -28.28000 -35.29200 1.000 27.48177 33 TYR C O 1
ATOM 3470 N N . MET D 1 33 ? -5.64900 -28.76400 -35.59600 1.000 28.28416 34 MET C N 1
ATOM 3471 C CA . MET D 1 33 ? -5.72600 -28.32500 -36.98300 1.000 27.85787 34 MET C CA 1
ATOM 3472 C C . MET D 1 33 ? -6.75700 -27.20200 -37.05900 1.000 28.46467 34 MET C C 1
ATOM 3473 O O . MET D 1 33 ? -7.92100 -27.39800 -36.67500 1.000 28.35277 34 MET C O 1
ATOM 3478 N N . SER D 1 34 ? -6.34500 -26.03700 -37.56700 1.000 31.75767 35 SER C N 1
ATOM 3479 C CA . SER D 1 34 ? -7.21500 -24.87100 -37.64400 1.000 31.08669 35 SER C CA 1
ATOM 3480 C C . SER D 1 34 ? -7.41900 -24.40100 -39.08200 1.000 31.97216 35 SER C C 1
ATOM 3481 O O . SER D 1 34 ? -6.61100 -24.66500 -39.98800 1.000 31.14197 35 SER C O 1
ATOM 3484 N N . TRP D 1 35 ? -8.51900 -23.67900 -39.28100 1.000 28.66830 36 TRP C N 1
ATOM 3485 C CA . TRP D 1 35 ? -8.70900 -22.84800 -40.46500 1.000 28.77026 36 TRP C CA 1
ATOM 3486 C C . TRP D 1 35 ? -8.61200 -21.39100 -40.04200 1.000 28.54847 36 TRP C C 1
ATOM 3487 O O . TRP D 1 35 ? -9.21100 -21.00300 -39.03400 1.000 29.21898 36 TRP C O 1
ATOM 3498 N N . VAL D 1 36 ? -7.84700 -20.58500 -40.78300 1.000 28.75406 37 VAL C N 1
ATOM 3499 C CA . VAL D 1 36 ? -7.84700 -19.14700 -40.55000 1.000 30.12238 37 VAL C CA 1
ATOM 3500 C C . VAL D 1 36 ? -8.02300 -18.48000 -41.91100 1.000 30.82901 37 VAL C C 1
ATOM 3501 O O . VAL D 1 36 ? -7.47500 -18.94000 -42.92100 1.000 30.37191 37 VAL C O 1
ATOM 3505 N N . ARG D 1 37 ? -8.80300 -17.41000 -41.94300 1.000 28.98933 38 ARG C N 1
ATOM 3506 C CA . ARG D 1 37 ? -9.16400 -16.78600 -43.19900 1.000 29.54215 38 ARG C CA 1
ATOM 3507 C C . ARG D 1 37 ? -8.69500 -15.34200 -43.20100 1.000 30.76696 38 ARG C C 1
ATOM 3508 O O . ARG D 1 37 ? -8.35100 -14.77000 -42.16000 1.000 31.15613 38 ARG C O 1
ATOM 3516 N N . GLN D 1 38 ? -8.66000 -14.76200 -44.39600 1.000 29.10104 39 GLN C N 1
ATOM 3517 C CA . GLN D 1 38 ? -8.22400 -13.38300 -44.56400 1.000 29.87553 39 GLN C CA 1
ATOM 3518 C C . GLN D 1 38 ? -9.05800 -12.74200 -45.66400 1.000 30.78983 39 GLN C C 1
ATOM 3519 O O . GLN D 1 38 ? -8.95700 -13.13200 -46.83500 1.000 29.71019 39 GLN C O 1
ATOM 3525 N N . ALA D 1 39 ? -9.86300 -11.75400 -45.29200 1.000 30.75441 40 ALA C N 1
ATOM 3526 C CA . ALA D 1 39 ? -10.66100 -11.04900 -46.27900 1.000 31.92215 40 ALA C CA 1
ATOM 3527 C C . ALA D 1 39 ? -9.75900 -10.13700 -47.10900 1.000 33.12366 40 ALA C C 1
ATOM 3528 O O . ALA D 1 39 ? -8.71800 -9.66400 -46.62000 1.000 32.59490 40 ALA C O 1
ATOM 3530 N N . PRO D 1 40 ? -10.13900 -9.86200 -48.36700 1.000 36.36439 41 PRO C N 1
ATOM 3531 C CA . PRO D 1 40 ? -9.29300 -9.01500 -49.21700 1.000 37.21849 41 PRO C CA 1
ATOM 3532 C C . PRO D 1 40 ? -8.94400 -7.71000 -48.52900 1.000 38.08960 41 PRO C C 1
ATOM 3533 O O . PRO D 1 40 ? -9.83700 -6.92400 -48.19600 1.000 38.62133 41 PRO C O 1
ATOM 3537 N N . GLY D 1 41 ? -7.65400 -7.49100 -48.28800 1.000 36.07227 42 GLY C N 1
ATOM 3538 C CA . GLY D 1 41 ? -7.17700 -6.26600 -47.68600 1.000 38.10502 42 GLY C CA 1
ATOM 3539 C C . GLY D 1 41 ? -7.26100 -6.17600 -46.16900 1.000 37.91589 42 GLY C C 1
ATOM 3540 O O . GLY D 1 41 ? -6.93100 -5.11800 -45.62100 1.000 38.77035 42 GLY C O 1
ATOM 3541 N N . LYS D 1 42 ? -7.68400 -7.24000 -45.46700 1.000 38.19516 43 LYS C N 1
ATOM 3542 C CA . LYS D 1 42 ? -7.88700 -7.20800 -44.02200 1.000 38.73001 43 LYS C CA 1
ATOM 3543 C C . LYS D 1 42 ? -6.89400 -8.13300 -43.32700 1.000 37.04023 43 LYS C C 1
ATOM 3544 O O . LYS D 1 42 ? -6.02800 -8.74800 -43.95600 1.000 36.94209 43 LYS C O 1
ATOM 3550 N N . GLY D 1 43 ? -7.08600 -8.29200 -42.01500 1.000 32.27845 44 GLY C N 1
ATOM 3551 C CA . GLY D 1 43 ? -6.20700 -9.10100 -41.20600 1.000 32.66161 44 GLY C CA 1
ATOM 3552 C C . GLY D 1 43 ? -6.64400 -10.55300 -41.13400 1.000 30.97262 44 GLY C C 1
ATOM 3553 O O . GLY D 1 43 ? -7.62700 -10.96400 -41.74600 1.000 30.36352 44 GLY C O 1
ATOM 3554 N N . LEU D 1 44 ? -5.88300 -11.32700 -40.36000 1.000 30.85796 45 LEU C N 1
ATOM 3555 C CA . LEU D 1 44 ? -6.15600 -12.74200 -40.15300 1.000 29.61441 45 LEU C CA 1
ATOM 3556 C C . LEU D 1 44 ? -7.30800 -12.91700 -39.18200 1.000 29.87649 45 LEU C C 1
ATOM 3557 O O . LEU D 1 44 ? -7.41000 -12.20000 -38.17700 1.000 30.13854 45 LEU C O 1
ATOM 3562 N N . GLU D 1 45 ? -8.15900 -13.89500 -39.46400 1.000 33.85732 46 GLU C N 1
ATOM 3563 C CA . GLU D 1 45 ? -9.29100 -14.21200 -38.60300 1.000 32.88284 46 GLU C CA 1
ATOM 3564 C C . GLU D 1 45 ? -9.35800 -15.71900 -38.42600 1.000 32.25636 46 GLU C C 1
ATOM 3565 O O . GLU D 1 45 ? -9.52800 -16.45400 -39.40600 1.000 31.95828 46 GLU C O 1
ATOM 3571 N N . TRP D 1 46 ? -9.22100 -16.18000 -37.18500 1.000 29.56033 47 TRP C N 1
ATOM 3572 C CA . TRP D 1 46 ? -9.33700 -17.60600 -36.91500 1.000 28.23413 47 TRP C CA 1
ATOM 3573 C C . TRP D 1 46 ? -10.79400 -18.04400 -37.06700 1.000 28.60355 47 TRP C C 1
ATOM 3574 O O . TRP D 1 46 ? -11.72000 -17.32600 -36.67300 1.000 28.60671 47 TRP C O 1
ATOM 3585 N N . VAL D 1 47 ? -10.99700 -19.23800 -37.62600 1.000 30.08967 48 VAL C N 1
ATOM 3586 C CA . VAL D 1 47 ? -12.31900 -19.72300 -38.00400 1.000 29.50399 48 VAL C CA 1
ATOM 3587 C C . VAL D 1 47 ? -12.75800 -20.91600 -37.15700 1.000 29.89632 48 VAL C C 1
ATOM 3588 O O . VAL D 1 47 ? -13.87000 -20.93400 -36.63400 1.000 30.19235 48 VAL C O 1
ATOM 3592 N N . SER D 1 48 ? -11.91900 -21.94700 -37.06200 1.000 28.12906 49 SER C N 1
ATOM 3593 C CA . SER D 1 48 ? -12.30600 -23.19300 -36.41700 1.000 28.44568 49 SER C CA 1
ATOM 3594 C C . SER D 1 48 ? -11.05200 -23.99900 -36.11300 1.000 29.16630 49 SER C C 1
ATOM 3595 O O . SER D 1 48 ? -10.02800 -23.84500 -36.78300 1.000 28.56582 49 SER C O 1
ATOM 3598 N N . VAL D 1 49 ? -11.14000 -24.85600 -35.09800 1.000 25.67427 50 VAL C N 1
ATOM 3599 C CA . VAL D 1 49 ? -10.08100 -25.81100 -34.79100 1.000 25.84408 50 VAL C CA 1
ATOM 3600 C C . VAL D 1 49 ? -10.73200 -27.16100 -34.53800 1.000 27.38761 50 VAL C C 1
ATOM 3601 O O . VAL D 1 49 ? -11.88500 -27.24500 -34.09400 1.000 27.33017 50 VAL C O 1
ATOM 3605 N N . ILE D 1 50 ? -10.00200 -28.22900 -34.85000 1.000 26.11662 51 ILE C N 1
ATOM 3606 C CA . ILE D 1 50 ? -10.36500 -29.56400 -34.38700 1.000 27.00966 51 ILE C CA 1
ATOM 3607 C C . ILE D 1 50 ? -9.18200 -30.14000 -33.61400 1.000 26.97325 51 ILE C C 1
ATOM 3608 O O . ILE D 1 50 ? -8.04500 -30.13900 -34.11000 1.000 26.01189 51 ILE C O 1
ATOM 3613 N N . TYR D 1 51 ? -9.45400 -30.59300 -32.38600 1.000 30.58274 52 TYR C N 1
ATOM 3614 C CA . TYR D 1 51 ? -8.45600 -31.20200 -31.51200 1.000 30.41028 52 TYR C CA 1
ATOM 3615 C C . TYR D 1 51 ? -8.09300 -32.61100 -31.99300 1.000 30.45687 52 TYR C C 1
ATOM 3616 O O . TYR D 1 51 ? -8.88400 -33.29400 -32.64600 1.000 31.20651 52 TYR C O 1
ATOM 3625 N N . ALA D 1 52 ? -6.90100 -33.07400 -31.60800 1.000 27.41077 53 ALA C N 1
ATOM 3626 C CA . ALA D 1 52 ? -6.54800 -34.46700 -31.88300 1.000 28.19509 53 ALA C CA 1
ATOM 3627 C C . ALA D 1 52 ? -7.59500 -35.41000 -31.31200 1.000 29.60786 53 ALA C C 1
ATOM 3628 O O . ALA D 1 52 ? -8.01400 -36.37000 -31.97800 1.000 30.02627 53 ALA C O 1
ATOM 3630 N N . GLY D 1 53 ? -8.08500 -35.11300 -30.11000 1.000 29.49708 54 GLY C N 1
ATOM 3631 C CA . GLY D 1 53 ? -9.10100 -35.95000 -29.50800 1.000 29.77659 54 GLY C CA 1
ATOM 3632 C C . GLY D 1 53 ? -10.49700 -35.78800 -30.06000 1.000 30.65975 54 GLY C C 1
ATOM 3633 O O . GLY D 1 53 ? -11.42300 -36.48600 -29.62000 1.000 31.58186 54 GLY C O 1
ATOM 3634 N N . GLY D 1 54 ? -10.69000 -34.86500 -30.99600 1.000 31.58842 55 GLY C N 1
ATOM 3635 C CA . GLY D 1 54 ? -11.95300 -34.72100 -31.68600 1.000 32.29452 55 GLY C CA 1
ATOM 3636 C C . GLY D 1 54 ? -12.80600 -33.52900 -31.29600 1.000 31.71826 55 GLY C C 1
ATOM 3637 O O . GLY D 1 54 ? -13.76700 -33.24100 -32.01700 1.000 32.10548 55 GLY C O 1
ATOM 3638 N N . SER D 1 55 ? -12.51300 -32.82700 -30.20100 1.000 29.78179 56 SER C N 1
ATOM 3639 C CA . SER D 1 55 ? -13.29500 -31.64000 -29.86600 1.000 30.05128 56 SER C CA 1
ATOM 3640 C C . SER D 1 55 ? -13.17700 -30.57900 -30.96500 1.000 30.06623 56 SER C C 1
ATOM 3641 O O . SER D 1 55 ? -12.13300 -30.42600 -31.60400 1.000 29.42323 56 SER C O 1
ATOM 3644 N N . THR D 1 56 ? -14.25600 -29.82900 -31.18500 1.000 29.51379 57 THR C N 1
ATOM 3645 C CA . THR D 1 56 ? -14.23600 -28.76800 -32.18500 1.000 29.05350 57 THR C CA 1
ATOM 3646 C C . THR D 1 56 ? -14.65600 -27.44500 -31.56300 1.000 28.91056 57 THR C C 1
ATOM 3647 O O . THR D 1 56 ? -15.40600 -27.40800 -30.58100 1.000 28.56712 57 THR C O 1
ATOM 3651 N N . PHE D 1 57 ? -14.13300 -26.35600 -32.12600 1.000 30.13249 58 PHE C N 1
ATOM 3652 C CA . PHE D 1 57 ? -14.46800 -25.01200 -31.67400 1.000 29.25338 58 PHE C CA 1
ATOM 3653 C C . PHE D 1 57 ? -14.56100 -24.09100 -32.88500 1.000 29.09783 58 PHE C C 1
ATOM 3654 O O . PHE D 1 57 ? -13.97500 -24.36300 -33.93100 1.000 28.30767 58 PHE C O 1
ATOM 3662 N N . TYR D 1 58 ? -15.32100 -22.99700 -32.73900 1.000 30.57194 59 TYR C N 1
ATOM 3663 C CA . TYR D 1 58 ? -15.69400 -22.14300 -33.86400 1.000 30.68806 59 TYR C CA 1
ATOM 3664 C C . TYR D 1 58 ? -15.69300 -20.67600 -33.45900 1.000 30.67367 59 TYR C C 1
ATOM 3665 O O . TYR D 1 58 ? -16.07800 -20.33800 -32.33800 1.000 30.58991 59 TYR C O 1
ATOM 3674 N N . ALA D 1 59 ? -15.27800 -19.80400 -34.37800 1.000 30.22078 60 ALA C N 1
ATOM 3675 C CA . ALA D 1 59 ? -15.50100 -18.37900 -34.16700 1.000 31.14447 60 ALA C CA 1
ATOM 3676 C C . ALA D 1 59 ? -16.99900 -18.10800 -34.11400 1.000 32.11150 60 ALA C C 1
ATOM 3677 O O . ALA D 1 59 ? -17.78000 -18.75500 -34.81800 1.000 31.63203 60 ALA C O 1
ATOM 3679 N N . ASP D 1 60 ? -17.39800 -17.14900 -33.26700 1.000 42.58537 61 ASP C N 1
ATOM 3680 C CA . ASP D 1 60 ? -18.81800 -16.81500 -33.12800 1.000 42.28651 61 ASP C CA 1
ATOM 3681 C C . ASP D 1 60 ? -19.44700 -16.49500 -34.47900 1.000 43.04554 61 ASP C C 1
ATOM 3682 O O . ASP D 1 60 ? -20.60200 -16.85000 -34.73300 1.000 43.37579 61 ASP C O 1
ATOM 3687 N N . SER D 1 61 ? -18.68900 -15.85400 -35.37500 1.000 47.25480 62 SER C N 1
ATOM 3688 C CA . SER D 1 61 ? -19.25000 -15.43100 -36.65300 1.000 47.56147 62 SER C CA 1
ATOM 3689 C C . SER D 1 61 ? -19.55700 -16.59000 -37.60200 1.000 47.45755 62 SER C C 1
ATOM 3690 O O . SER D 1 61 ? -20.21500 -16.35900 -38.62100 1.000 47.86732 62 SER C O 1
ATOM 3693 N N . VAL D 1 62 ? -19.12000 -17.81700 -37.31200 1.000 36.14377 63 VAL C N 1
ATOM 3694 C CA . VAL D 1 62 ? -19.42000 -18.95500 -38.17600 1.000 35.99468 63 VAL C CA 1
ATOM 3695 C C . VAL D 1 62 ? -20.16300 -20.07600 -37.45700 1.000 36.80941 63 VAL C C 1
ATOM 3696 O O . VAL D 1 62 ? -20.45900 -21.10200 -38.08300 1.000 36.66420 63 VAL C O 1
ATOM 3700 N N . LYS D 1 63 ? -20.49400 -19.91200 -36.17300 1.000 45.50703 64 LYS C N 1
ATOM 3701 C CA . LYS D 1 63 ? -21.20700 -20.95100 -35.43100 1.000 45.52610 64 LYS C CA 1
ATOM 3702 C C . LYS D 1 63 ? -22.54900 -21.25300 -36.08200 1.000 47.09792 64 LYS C C 1
ATOM 3703 O O . LYS D 1 63 ? -23.31400 -20.34000 -36.40900 1.000 46.82727 64 LYS C O 1
ATOM 3709 N N . GLY D 1 64 ? -22.84700 -22.53800 -36.25300 1.000 40.48752 65 GLY C N 1
ATOM 3710 C CA . GLY D 1 64 ? -24.09600 -22.94100 -36.84500 1.000 41.50429 65 GLY C CA 1
ATOM 3711 C C . GLY D 1 64 ? -24.08900 -23.00500 -38.35500 1.000 41.11096 65 GLY C C 1
ATOM 3712 O O . GLY D 1 64 ? -24.98200 -23.62400 -38.93300 1.000 41.96585 65 GLY C O 1
ATOM 3713 N N . ARG D 1 65 ? -23.09500 -22.40300 -39.00900 1.000 39.77763 66 ARG C N 1
ATOM 3714 C CA . ARG D 1 65 ? -22.97000 -22.46600 -40.46000 1.000 39.33330 66 ARG C CA 1
ATOM 3715 C C . ARG D 1 65 ? -21.79200 -23.30500 -40.93400 1.000 39.24198 66 ARG C C 1
ATOM 3716 O O . ARG D 1 65 ? -21.91100 -23.96600 -41.97100 1.000 38.90632 66 ARG C O 1
ATOM 3724 N N . PHE D 1 66 ? -20.68000 -23.32800 -40.18900 1.000 35.32583 67 PHE C N 1
ATOM 3725 C CA . PHE D 1 66 ? -19.46900 -24.04000 -40.58100 1.000 34.82598 67 PHE C CA 1
ATOM 3726 C C . PHE D 1 66 ? -19.30100 -25.29700 -39.73300 1.000 35.62358 67 PHE C C 1
ATOM 3727 O O . PHE D 1 66 ? -19.62800 -25.30700 -38.54000 1.000 36.11368 67 PHE C O 1
ATOM 3735 N N . THR D 1 67 ? -18.79100 -26.35700 -40.34400 1.000 35.47758 68 THR C N 1
ATOM 3736 C CA . THR D 1 67 ? -18.44300 -27.56600 -39.61200 1.000 35.63853 68 THR C CA 1
ATOM 3737 C C . THR D 1 67 ? -17.06400 -28.01900 -40.05500 1.000 35.77553 68 THR C C 1
ATOM 3738 O O . THR D 1 67 ? -16.80200 -28.13500 -41.25700 1.000 35.81334 68 THR C O 1
ATOM 3742 N N . ILE D 1 68 ? -16.18100 -28.25600 -39.08700 1.000 30.04759 69 ILE C N 1
ATOM 3743 C CA . ILE D 1 68 ? -14.83800 -28.75300 -39.35600 1.000 29.83825 69 ILE C CA 1
ATOM 3744 C C . ILE D 1 68 ? -14.84400 -30.26000 -39.14100 1.000 31.17420 69 ILE C C 1
ATOM 3745 O O . ILE D 1 68 ? -15.53900 -30.77200 -38.25600 1.000 31.83864 69 ILE C O 1
ATOM 3750 N N . SER D 1 69 ? -14.09900 -30.98200 -39.96900 1.000 30.85907 70 SER C N 1
ATOM 3751 C CA . SER D 1 69 ? -14.02900 -32.43000 -39.83400 1.000 32.01341 70 SER C CA 1
ATOM 3752 C C . SER D 1 69 ? -12.72300 -32.90000 -40.44300 1.000 31.87680 70 SER C C 1
ATOM 3753 O O . SER D 1 69 ? -11.97100 -32.11600 -41.03200 1.000 30.97336 70 SER C O 1
ATOM 3756 N N . ARG D 1 70 ? -12.45700 -34.19400 -40.29600 1.000 29.08059 71 ARG C N 1
ATOM 3757 C CA . ARG D 1 70 ? -11.26600 -34.77300 -40.89200 1.000 29.65313 71 ARG C CA 1
ATOM 3758 C C . ARG D 1 70 ? -11.56800 -36.19900 -41.32200 1.000 30.69427 71 ARG C C 1
ATOM 3759 O O . ARG D 1 70 ? -12.59400 -36.78500 -40.96100 1.000 31.06880 71 ARG C O 1
ATOM 3767 N N . ASP D 1 71 ? -10.64400 -36.74500 -42.10300 1.000 38.93487 72 ASP C N 1
ATOM 3768 C CA . ASP D 1 71 ? -10.70400 -38.11500 -42.60200 1.000 39.96622 72 ASP C CA 1
ATOM 3769 C C . ASP D 1 71 ? -9.30800 -38.67700 -42.40200 1.000 40.13673 72 ASP C C 1
ATOM 3770 O O . ASP D 1 71 ? -8.36700 -38.27200 -43.09600 1.000 39.45424 72 ASP C O 1
ATOM 3775 N N . ASN D 1 72 ? -9.16400 -39.58500 -41.43900 1.000 48.57032 73 ASN C N 1
ATOM 3776 C CA . ASN D 1 72 ? -7.82600 -40.02200 -41.06800 1.000 48.11548 73 ASN C CA 1
ATOM 3777 C C . ASN D 1 72 ? -7.18300 -40.82300 -42.18700 1.000 48.58379 73 ASN C C 1
ATOM 3778 O O . ASN D 1 72 ? -5.99100 -40.67300 -42.45300 1.000 48.52863 73 ASN C O 1
ATOM 3783 N N . SER D 1 73 ? -7.96400 -41.65700 -42.87200 1.000 43.87924 74 SER C N 1
ATOM 3784 C CA . SER D 1 73 ? -7.41000 -42.48200 -43.93500 1.000 43.69763 74 SER C CA 1
ATOM 3785 C C . SER D 1 73 ? -6.92300 -41.64400 -45.10200 1.000 43.34265 74 SER C C 1
ATOM 3786 O O . SER D 1 73 ? -6.07600 -42.10600 -45.87200 1.000 44.64295 74 SER C O 1
ATOM 3789 N N . LYS D 1 74 ? -7.41200 -40.41700 -45.23900 1.000 38.26056 75 LYS C N 1
ATOM 3790 C CA . LYS D 1 74 ? -6.94400 -39.52000 -46.28600 1.000 38.09132 75 LYS C CA 1
ATOM 3791 C C . LYS D 1 74 ? -5.97900 -38.46700 -45.77100 1.000 37.19607 75 LYS C C 1
ATOM 3792 O O . LYS D 1 74 ? -5.44300 -37.69300 -46.57600 1.000 36.28761 75 LYS C O 1
ATOM 3798 N N . ASN D 1 75 ? -5.73800 -38.43000 -44.45700 1.000 35.65860 76 ASN C N 1
ATOM 3799 C CA . ASN D 1 75 ? -4.91400 -37.40000 -43.82600 1.000 34.13894 76 ASN C CA 1
ATOM 3800 C C . ASN D 1 75 ? -5.34300 -36.01500 -44.30200 1.000 33.55894 76 ASN C C 1
ATOM 3801 O O . ASN D 1 75 ? -4.53700 -35.20200 -44.76200 1.000 32.92488 76 ASN C O 1
ATOM 3806 N N . THR D 1 76 ? -6.64300 -35.76400 -44.22000 1.000 34.40411 77 THR C N 1
ATOM 3807 C CA . THR D 1 76 ? -7.22900 -34.58100 -44.82600 1.000 33.72117 77 THR C CA 1
ATOM 3808 C C . THR D 1 76 ? -8.19100 -33.92000 -43.85700 1.000 33.95325 77 THR C C 1
ATOM 3809 O O . THR D 1 76 ? -8.98800 -34.59300 -43.19400 1.000 34.78635 77 THR C O 1
ATOM 3813 N N . LEU D 1 77 ? -8.11100 -32.59500 -43.79200 1.000 33.18070 78 LEU C N 1
ATOM 3814 C CA . LEU D 1 77 ? -8.99900 -31.75600 -43.00600 1.000 33.29865 78 LEU C CA 1
ATOM 3815 C C . LEU D 1 77 ? -10.04300 -31.12800 -43.92900 1.000 32.70616 78 LEU C C 1
ATOM 3816 O O . LEU D 1 77 ? -9.76900 -30.88300 -45.10600 1.000 32.43367 78 LEU C O 1
ATOM 3821 N N . TYR D 1 78 ? -11.24500 -30.86600 -43.39300 1.000 32.54498 79 TYR C N 1
ATOM 3822 C CA . TYR D 1 78 ? -12.33700 -30.29600 -44.18000 1.000 32.34257 79 TYR C CA 1
ATOM 3823 C C . TYR D 1 78 ? -12.99600 -29.13500 -43.43900 1.000 32.06428 79 TYR C C 1
ATOM 3824 O O . TYR D 1 78 ? -12.97500 -29.06600 -42.20700 1.000 31.95784 79 TYR C O 1
ATOM 3833 N N . LEU D 1 79 ? -13.58800 -28.22100 -44.20600 1.000 32.26574 80 LEU C N 1
ATOM 3834 C CA . LEU D 1 79 ? -14.43200 -27.16200 -43.66100 1.000 32.40684 80 LEU C CA 1
ATOM 3835 C C . LEU D 1 79 ? -15.68400 -27.08100 -44.53000 1.000 33.23290 80 LEU C C 1
ATOM 3836 O O . LEU D 1 79 ? -15.62400 -26.61900 -45.67600 1.000 32.60666 80 LEU C O 1
ATOM 3841 N N . GLN D 1 80 ? -16.80400 -27.56400 -44.00100 1.000 36.19472 81 GLN C N 1
ATOM 3842 C CA . GLN D 1 80 ? -18.09500 -27.41200 -44.65600 1.000 37.03073 81 GLN C CA 1
ATOM 3843 C C . GLN D 1 80 ? -18.66000 -26.04300 -44.30600 1.000 37.20269 81 GLN C C 1
ATOM 3844 O O . GLN D 1 80 ? -18.83000 -25.72300 -43.12500 1.000 37.21097 81 GLN C O 1
ATOM 3850 N N . MET D 1 81 ? -18.94600 -25.22700 -45.31800 1.000 38.90245 82 MET C N 1
ATOM 3851 C CA . MET D 1 81 ? -19.46200 -23.88000 -45.09800 1.000 38.78492 82 MET C CA 1
ATOM 3852 C C . MET D 1 81 ? -20.83900 -23.74400 -45.73300 1.000 40.62833 82 MET C C 1
ATOM 3853 O O . MET D 1 81 ? -20.97600 -23.85400 -46.95800 1.000 40.26630 82 MET C O 1
ATOM 3858 N N . ASN D 1 82 ? -21.84300 -23.45900 -44.91100 1.000 41.47380 83 ASN C N 1
ATOM 3859 C CA . ASN D 1 82 ? -23.20800 -23.29100 -45.37700 1.000 42.50698 83 ASN C CA 1
ATOM 3860 C C . ASN D 1 82 ? -23.62700 -21.83300 -45.23600 1.000 42.68521 83 ASN C C 1
ATOM 3861 O O . ASN D 1 82 ? -23.01200 -21.05900 -44.49500 1.000 42.35889 83 ASN C O 1
ATOM 3866 N N . SER D 1 83 ? -24.66800 -21.45700 -45.98900 1.000 41.55383 84 SER C N 1
ATOM 3867 C CA . SER D 1 83 ? -25.26000 -20.11300 -45.92500 1.000 41.69360 84 SER C CA 1
ATOM 3868 C C . SER D 1 83 ? -24.19400 -19.01800 -46.03400 1.000 41.52700 84 SER C C 1
ATOM 3869 O O . SER D 1 83 ? -24.11800 -18.09600 -45.21300 1.000 41.28569 84 SER C O 1
ATOM 3872 N N . LEU D 1 84 ? -23.36300 -19.12400 -47.06400 1.000 40.79823 85 LEU C N 1
ATOM 3873 C CA . LEU D 1 84 ? -22.25400 -18.19000 -47.21000 1.000 40.36276 85 LEU C CA 1
ATOM 3874 C C . LEU D 1 84 ? -22.77200 -16.77200 -47.39400 1.000 41.40416 85 LEU C C 1
ATOM 3875 O O . LEU D 1 84 ? -23.81600 -16.55100 -48.00600 1.000 41.92092 85 LEU C O 1
ATOM 3880 N N . ARG D 1 85 ? -22.04600 -15.81600 -46.83400 1.000 50.66600 86 ARG C N 1
ATOM 3881 C CA . ARG D 1 85 ? -22.39300 -14.40400 -46.88000 1.000 51.84772 86 ARG C CA 1
ATOM 3882 C C . ARG D 1 85 ? -21.19500 -13.62900 -47.40100 1.000 52.31975 86 ARG C C 1
ATOM 3883 O O . ARG D 1 85 ? -20.08700 -14.16600 -47.50600 1.000 51.16236 86 ARG C O 1
ATOM 3891 N N . ALA D 1 86 ? -21.42100 -12.33500 -47.66100 1.000 38.12686 87 ALA C N 1
ATOM 3892 C CA . ALA D 1 86 ? -20.34900 -11.47000 -48.14300 1.000 39.38452 87 ALA C CA 1
ATOM 3893 C C . ALA D 1 86 ? -19.14300 -11.50500 -47.21200 1.000 39.01462 87 ALA C C 1
ATOM 3894 O O . ALA D 1 86 ? -17.99600 -11.47200 -47.67300 1.000 38.21277 87 ALA C O 1
ATOM 3896 N N . GLU D 1 87 ? -19.38000 -11.59300 -45.90000 1.000 51.56873 88 GLU C N 1
ATOM 3897 C CA . GLU D 1 87 ? -18.30000 -11.52900 -44.92700 1.000 51.66882 88 GLU C CA 1
ATOM 3898 C C . GLU D 1 87 ? -17.49100 -12.82000 -44.84200 1.000 50.61182 88 GLU C C 1
ATOM 3899 O O . GLU D 1 87 ? -16.49600 -12.85200 -44.11700 1.000 49.90364 88 GLU C O 1
ATOM 3905 N N . ASP D 1 88 ? -17.91100 -13.88800 -45.52200 1.000 40.10165 89 ASP C N 1
ATOM 3906 C CA . ASP D 1 88 ? -17.10600 -15.09600 -45.65600 1.000 39.15187 89 ASP C CA 1
ATOM 3907 C C . ASP D 1 88 ? -16.15500 -15.04300 -46.85100 1.000 39.26522 89 ASP C C 1
ATOM 3908 O O . ASP D 1 88 ? -15.30600 -15.93300 -46.99200 1.000 38.20169 89 ASP C O 1
ATOM 3913 N N . MET D 1 89 ? -16.27600 -14.03500 -47.71400 1.000 35.68596 90 MET C N 1
ATOM 3914 C CA . MET D 1 89 ? -15.32200 -13.86300 -48.80600 1.000 36.06732 90 MET C CA 1
ATOM 3915 C C . MET D 1 89 ? -13.91900 -13.69000 -48.23800 1.000 35.55174 90 MET C C 1
ATOM 3916 O O . MET D 1 89 ? -13.68100 -12.76900 -47.45100 1.000 36.26470 90 MET C O 1
ATOM 3921 N N . ALA D 1 90 ? -12.98900 -14.55900 -48.64100 1.000 29.77426 91 ALA C N 1
ATOM 3922 C CA . ALA D 1 90 ? -11.65600 -14.54100 -48.03900 1.000 30.56826 91 ALA C CA 1
ATOM 3923 C C . ALA D 1 90 ? -10.80100 -15.62100 -48.68100 1.000 30.12431 91 ALA C C 1
ATOM 3924 O O . ALA D 1 90 ? -11.30300 -16.51300 -49.37400 1.000 29.31587 91 ALA C O 1
ATOM 3926 N N . ILE D 1 91 ? -9.50600 -15.56000 -48.40200 1.000 30.76520 92 ILE C N 1
ATOM 3927 C CA . ILE D 1 91 ? -8.62900 -16.70800 -48.61800 1.000 30.38394 92 ILE C CA 1
ATOM 3928 C C . ILE D 1 91 ? -8.62900 -17.52200 -47.33400 1.000 29.17286 92 ILE C C 1
ATOM 3929 O O . ILE D 1 91 ? -8.48500 -16.96400 -46.24000 1.000 29.59195 92 ILE C O 1
ATOM 3934 N N . TYR D 1 92 ? -8.83300 -18.83200 -47.45800 1.000 30.44534 93 TYR C N 1
ATOM 3935 C CA . TYR D 1 92 ? -8.94800 -19.72900 -46.31300 1.000 30.40030 93 TYR C CA 1
ATOM 3936 C C . TYR D 1 92 ? -7.67500 -20.55700 -46.20800 1.000 29.70622 93 TYR C C 1
ATOM 3937 O O . TYR D 1 92 ? -7.38200 -21.35000 -47.10600 1.000 29.97310 93 TYR C O 1
ATOM 3946 N N . TYR D 1 93 ? -6.93400 -20.37900 -45.11200 1.000 29.20022 94 TYR C N 1
ATOM 3947 C CA . TYR D 1 93 ? -5.70900 -21.12800 -44.84600 1.000 29.06630 94 TYR C CA 1
ATOM 3948 C C . TYR D 1 93 ? -5.97800 -22.25000 -43.85300 1.000 28.55132 94 TYR C C 1
ATOM 3949 O O . TYR D 1 93 ? -6.63300 -22.05100 -42.83300 1.000 28.15819 94 TYR C O 1
ATOM 3958 N N . CYS D 1 94 ? -5.43200 -23.40800 -44.15100 1.000 34.15422 95 CYS C N 1
ATOM 3959 C CA . CYS D 1 94 ? -5.31400 -24.51700 -43.22500 1.000 34.47097 95 CYS C CA 1
ATOM 3960 C C . CYS D 1 94 ? -3.98500 -24.40200 -42.47500 1.000 34.59185 95 CYS C C 1
ATOM 3961 O O . CYS D 1 94 ? -2.96200 -24.07000 -43.07700 1.000 34.96970 95 CYS C O 1
ATOM 3964 N N . ALA D 1 95 ? -3.98900 -24.68500 -41.16700 1.000 26.80847 96 ALA C N 1
ATOM 3965 C CA . ALA D 1 95 ? -2.77100 -24.54200 -40.37100 1.000 26.03092 96 ALA C CA 1
ATOM 3966 C C . ALA D 1 95 ? -2.69400 -25.58500 -39.26100 1.000 26.55738 96 ALA C C 1
ATOM 3967 O O . ALA D 1 95 ? -3.70200 -25.90300 -38.61700 1.000 26.43642 96 ALA C O 1
ATOM 3969 N N . ARG D 1 96 ? -1.48000 -26.09200 -39.01800 1.000 27.50787 97 ARG C N 1
ATOM 3970 C CA . ARG D 1 96 ? -1.23400 -26.92100 -37.84600 1.000 27.22057 97 ARG C CA 1
ATOM 3971 C C . ARG D 1 96 ? -0.90900 -26.01700 -36.66500 1.000 27.20917 97 ARG C C 1
ATOM 3972 O O . ARG D 1 96 ? -0.02600 -25.15000 -36.75900 1.000 27.11600 97 ARG C O 1
ATOM 3980 N N . ASP D 1 97 ? -1.63000 -26.21300 -35.56100 1.000 28.07574 98 ASP C N 1
ATOM 3981 C CA . ASP D 1 97 ? -1.49300 -25.37100 -34.38000 1.000 28.31775 98 ASP C CA 1
ATOM 3982 C C . ASP D 1 97 ? -0.77700 -26.17500 -33.30600 1.000 28.39488 98 ASP C C 1
ATOM 3983 O O . ASP D 1 97 ? -1.19000 -27.29600 -32.99200 1.000 28.44923 98 ASP C O 1
ATOM 3988 N N . LEU D 1 98 ? 0.31500 -25.63100 -32.78600 1.000 27.71995 99 LEU C N 1
ATOM 3989 C CA . LEU D 1 98 ? 1.01400 -26.20300 -31.64100 1.000 28.25995 99 LEU C CA 1
ATOM 3990 C C . LEU D 1 98 ? 0.64700 -25.50000 -30.33900 1.000 28.84383 99 LEU C C 1
ATOM 3991 O O . LEU D 1 98 ? 1.27900 -25.74500 -29.30000 1.000 28.73882 99 LEU C O 1
ATOM 3996 N N . SER D 1 99 ? -0.27100 -24.54100 -30.42300 1.000 35.12739 100 SER C N 1
ATOM 3997 C CA . SER D 1 99 ? -1.03700 -23.87500 -29.37300 1.000 35.61442 100 SER C CA 1
ATOM 3998 C C . SER D 1 99 ? -0.23400 -23.01600 -28.41000 1.000 36.06509 100 SER C C 1
ATOM 3999 O O . SER D 1 99 ? -0.44900 -21.80400 -28.35300 1.000 37.52072 100 SER C O 1
ATOM 4002 N N . TYR D 1 100 ? 0.85700 -23.54700 -27.90300 1.000 29.90649 101 TYR C N 1
ATOM 4003 C CA . TYR D 1 100 ? 1.77700 -22.77900 -27.08400 1.000 30.40037 101 TYR C CA 1
ATOM 4004 C C . TYR D 1 100 ? 2.91700 -22.25800 -27.93300 1.000 30.22440 101 TYR C C 1
ATOM 4005 O O . TYR D 1 100 ? 3.40000 -21.14000 -27.71900 1.000 31.40744 101 TYR C O 1
ATOM 4014 N N . TYR D 1 101 ? 3.28300 -23.03400 -28.94200 1.000 30.13754 102 TYR C N 1
ATOM 4015 C CA . TYR D 1 101 ? 4.37300 -22.73400 -29.86000 1.000 30.54492 102 TYR C CA 1
ATOM 4016 C C . TYR D 1 101 ? 3.88600 -22.10700 -31.15900 1.000 30.49517 102 TYR C C 1
ATOM 4017 O O . TYR D 1 101 ? 4.66500 -22.00700 -32.11100 1.000 30.49546 102 TYR C O 1
ATOM 4026 N N . GLY D 1 102 ? 2.60900 -21.70800 -31.22900 1.000 28.90223 103 GLY C N 1
ATOM 4027 C CA . GLY D 1 102 ? 2.09200 -21.02900 -32.40200 1.000 28.66725 103 GLY C CA 1
ATOM 4028 C C . GLY D 1 102 ? 1.67400 -21.98300 -33.51100 1.000 28.39910 103 GLY C C 1
ATOM 4029 O O . GLY D 1 102 ? 1.63100 -23.20400 -33.35500 1.000 27.71345 103 GLY C O 1
ATOM 4030 N N . MET D 1 103 ? 1.33800 -21.39100 -34.65500 1.000 29.69554 104 MET C N 1
ATOM 4031 C CA . MET D 1 103 ? 0.95600 -22.13800 -35.85800 1.000 29.67121 104 MET C CA 1
ATOM 4032 C C . MET D 1 103 ? 2.18100 -22.15500 -36.76400 1.000 29.71084 104 MET C C 1
ATOM 4033 O O . MET D 1 103 ? 2.51500 -21.14900 -37.39400 1.000 29.52504 104 MET C O 1
ATOM 4038 N N . ASP D 1 104 ? 2.88600 -23.28500 -36.78400 1.000 28.71050 105 ASP C N 1
ATOM 4039 C CA . ASP D 1 104 ? 4.14700 -23.34200 -37.49600 1.000 28.89128 105 ASP C CA 1
ATOM 4040 C C . ASP D 1 104 ? 3.98900 -23.74900 -38.95300 1.000 29.25497 105 ASP C C 1
ATOM 4041 O O . ASP D 1 104 ? 4.80200 -23.32500 -39.78100 1.000 29.67998 105 ASP C O 1
ATOM 4046 N N . VAL D 1 105 ? 2.96400 -24.53000 -39.30600 1.000 29.30236 106 VAL C N 1
ATOM 4047 C CA . VAL D 1 105 ? 2.78900 -25.01600 -40.67700 1.000 29.37903 106 VAL C CA 1
ATOM 4048 C C . VAL D 1 105 ? 1.46700 -24.50500 -41.23800 1.000 28.82754 106 VAL C C 1
ATOM 4049 O O . VAL D 1 105 ? 0.41400 -24.68100 -40.61600 1.000 28.61998 106 VAL C O 1
ATOM 4053 N N . TRP D 1 106 ? 1.53200 -23.88900 -42.42600 1.000 27.61671 107 TRP C N 1
ATOM 4054 C CA . TRP D 1 106 ? 0.38500 -23.34100 -43.14000 1.000 27.85326 107 TRP C CA 1
ATOM 4055 C C . TRP D 1 106 ? 0.39400 -23.80300 -44.59200 1.000 28.89971 107 TRP C C 1
ATOM 4056 O O . TRP D 1 106 ? 1.45500 -24.00000 -45.17900 1.000 29.65663 107 TRP C O 1
ATOM 4067 N N . GLY D 1 107 ? -0.79700 -23.95200 -45.18400 1.000 32.35955 108 GLY C N 1
ATOM 4068 C CA . GLY D 1 107 ? -0.88800 -24.03900 -46.62200 1.000 33.06281 108 GLY C CA 1
ATOM 4069 C C . GLY D 1 107 ? -0.91500 -22.65300 -47.20800 1.000 33.02723 108 GLY C C 1
ATOM 4070 O O . GLY D 1 107 ? -0.80800 -21.63900 -46.51200 1.000 32.60001 108 GLY C O 1
ATOM 4071 N N . GLN D 1 108 ? -1.02600 -22.59500 -48.53100 1.000 40.08460 109 GLN C N 1
ATOM 4072 C CA . GLN D 1 108 ? -1.01500 -21.28700 -49.17600 1.000 41.40518 109 GLN C CA 1
ATOM 4073 C C . GLN D 1 108 ? -2.41200 -20.79300 -49.48500 1.000 39.87146 109 GLN C C 1
ATOM 4074 O O . GLN D 1 108 ? -2.57500 -19.72200 -50.08300 1.000 40.71354 109 GLN C O 1
ATOM 4080 N N . GLY D 1 109 ? -3.41800 -21.55300 -49.05700 1.000 28.59217 110 GLY C N 1
ATOM 4081 C CA . GLY D 1 109 ? -4.78300 -21.08500 -48.95300 1.000 27.90742 110 GLY C CA 1
ATOM 4082 C C . GLY D 1 109 ? -5.56400 -21.24600 -50.25000 1.000 28.44126 110 GLY C C 1
ATOM 4083 O O . GLY D 1 109 ? -5.00800 -21.40400 -51.33300 1.000 28.55418 110 GLY C O 1
ATOM 4084 N N . THR D 1 110 ? -6.89200 -21.24200 -50.12200 1.000 30.40965 111 THR C N 1
ATOM 4085 C CA . THR D 1 110 ? -7.79300 -21.35100 -51.26600 1.000 30.41910 111 THR C CA 1
ATOM 4086 C C . THR D 1 110 ? -8.77700 -20.19100 -51.17700 1.000 30.90564 111 THR C C 1
ATOM 4087 O O . THR D 1 110 ? -9.18900 -19.80700 -50.07700 1.000 30.36193 111 THR C O 1
ATOM 4091 N N . THR D 1 111 ? -9.12000 -19.60900 -52.32300 1.000 31.10444 112 THR C N 1
ATOM 4092 C CA . THR D 1 111 ? -9.87400 -18.36200 -52.36800 1.000 32.16944 112 THR C CA 1
ATOM 4093 C C . THR D 1 111 ? -11.37200 -18.64000 -52.44500 1.000 32.19151 112 THR C C 1
ATOM 4094 O O . THR D 1 111 ? -11.82500 -19.44000 -53.26700 1.000 31.76828 112 THR C O 1
ATOM 4098 N N . VAL D 1 112 ? -12.13800 -18.00100 -51.57500 1.000 35.16740 113 VAL C N 1
ATOM 4099 C CA . VAL D 1 112 ? -13.59100 -18.05500 -51.64000 1.000 35.77986 113 VAL C CA 1
ATOM 4100 C C . VAL D 1 112 ? -14.07400 -16.68000 -52.07600 1.000 35.82812 113 VAL C C 1
ATOM 4101 O O . VAL D 1 112 ? -13.83400 -15.68700 -51.38000 1.000 35.99446 113 VAL C O 1
ATOM 4105 N N . THR D 1 113 ? -14.73900 -16.61500 -53.23000 1.000 34.51279 114 THR C N 1
ATOM 4106 C CA . THR D 1 113 ? -15.31000 -15.37100 -53.73400 1.000 35.47552 114 THR C CA 1
ATOM 4107 C C . THR D 1 113 ? -16.82800 -15.44400 -53.64700 1.000 35.52824 114 THR C C 1
ATOM 4108 O O . THR D 1 113 ? -17.43700 -16.39200 -54.15700 1.000 35.78430 114 THR C O 1
ATOM 4112 N N . VAL D 1 114 ? -17.43600 -14.44100 -53.02300 1.000 37.16030 115 VAL C N 1
ATOM 4113 C CA . VAL D 1 114 ? -18.89000 -14.34300 -52.90900 1.000 37.77217 115 VAL C CA 1
ATOM 4114 C C . VAL D 1 114 ? -19.35600 -13.22900 -53.84000 1.000 38.57829 115 VAL C C 1
ATOM 4115 O O . VAL D 1 114 ? -18.96200 -12.07000 -53.67100 1.000 39.09353 115 VAL C O 1
ATOM 4119 N N . SER D 1 115 ? -20.18500 -13.57000 -54.82400 1.000 46.04655 116 SER C N 1
ATOM 4120 C CA . SER D 1 115 ? -20.58600 -12.58100 -55.82400 1.000 47.69584 116 SER C CA 1
ATOM 4121 C C . SER D 1 115 ? -21.46800 -11.49800 -55.21000 1.000 48.71628 116 SER C C 1
ATOM 4122 O O . SER D 1 115 ? -22.32100 -11.77400 -54.36200 1.000 47.41204 116 SER C O 1
ATOM 4125 N N . SER D 1 116 ? -21.23900 -10.25200 -55.63700 1.000 72.17538 117 SER C N 1
ATOM 4126 C CA . SER D 1 116 ? -21.92200 -9.08500 -55.08200 1.000 73.51492 117 SER C CA 1
ATOM 4127 C C . SER D 1 116 ? -23.24700 -8.80700 -55.78600 1.000 76.17322 117 SER C C 1
ATOM 4128 O O . SER D 1 116 ? -24.30300 -8.79000 -55.14300 1.000 78.62262 117 SER C O 1
ATOM 4131 N N . ALA D 1 117 ? -23.20900 -8.57400 -57.09800 1.000 76.00468 118 ALA C N 1
ATOM 4132 C CA . ALA D 1 117 ? -24.44800 -8.38400 -57.86500 1.000 78.36114 118 ALA C CA 1
ATOM 4133 C C . ALA D 1 117 ? -24.18400 -8.53200 -59.35100 1.000 78.23846 118 ALA C C 1
ATOM 4134 O O . ALA D 1 117 ? -23.05700 -8.82000 -59.75200 1.000 78.04194 118 ALA C O 1
ATOM 4136 N N . MET E 2 1 ? -13.60400 -10.77600 -19.85600 1.000 65.14070 0 MET D N 1
ATOM 4137 C CA . MET E 2 1 ? -13.97900 -10.50600 -21.24100 1.000 63.53785 0 MET D CA 1
ATOM 4138 C C . MET E 2 1 ? -12.94600 -11.10000 -22.18700 1.000 62.31777 0 MET D C 1
ATOM 4139 O O . MET E 2 1 ? -11.93800 -11.65800 -21.73800 1.000 62.79207 0 MET D O 1
ATOM 4144 N N . ASP E 2 2 ? -13.18900 -10.97000 -23.49000 1.000 69.87014 1 ASP D N 1
ATOM 4145 C CA . ASP E 2 2 ? -12.14900 -11.28900 -24.45500 1.000 69.51583 1 ASP D CA 1
ATOM 4146 C C . ASP E 2 2 ? -10.96500 -10.35100 -24.33400 1.000 67.48777 1 ASP D C 1
ATOM 4147 O O . ASP E 2 2 ? -11.10800 -9.14100 -24.12500 1.000 66.50985 1 ASP D O 1
ATOM 4152 N N . ILE E 2 3 ? -9.78400 -10.94800 -24.46300 1.000 47.43008 2 ILE D N 1
ATOM 4153 C CA . ILE E 2 3 ? -8.58600 -10.20500 -24.78100 1.000 46.41576 2 ILE D CA 1
ATOM 4154 C C . ILE E 2 3 ? -8.74300 -9.59900 -26.16500 1.000 45.78352 2 ILE D C 1
ATOM 4155 O O . ILE E 2 3 ? -9.22600 -10.25700 -27.09900 1.000 46.03864 2 ILE D O 1
ATOM 4160 N N . GLN E 2 4 ? -8.33400 -8.34400 -26.30700 1.000 50.27966 3 GLN D N 1
ATOM 4161 C CA . GLN E 2 4 ? -8.11400 -7.74200 -27.61300 1.000 50.70258 3 GLN D CA 1
ATOM 4162 C C . GLN E 2 4 ? -6.64500 -7.36600 -27.73200 1.000 49.12224 3 GLN D C 1
ATOM 4163 O O . GLN E 2 4 ? -6.03200 -6.91300 -26.76000 1.000 49.05611 3 GLN D O 1
ATOM 4169 N N . LEU E 2 5 ? -6.07400 -7.58400 -28.91100 1.000 37.90750 4 LEU D N 1
ATOM 4170 C CA . LEU E 2 5 ? -4.69300 -7.22200 -29.19600 1.000 37.48194 4 LEU D CA 1
ATOM 4171 C C . LEU E 2 5 ? -4.69900 -6.02800 -30.13100 1.000 37.68899 4 LEU D C 1
ATOM 4172 O O . LEU E 2 5 ? -5.51200 -5.96700 -31.05700 1.000 37.88838 4 LEU D O 1
ATOM 4177 N N . THR E 2 6 ? -3.81500 -5.06800 -29.88100 1.000 35.80634 5 THR D N 1
ATOM 4178 C CA . THR E 2 6 ? -3.76900 -3.87600 -30.71500 1.000 36.22031 5 THR D CA 1
ATOM 4179 C C . THR E 2 6 ? -2.32700 -3.60000 -31.09700 1.000 35.58137 5 THR D C 1
ATOM 4180 O O . THR E 2 6 ? -1.44500 -3.57400 -30.23000 1.000 35.10144 5 THR D O 1
ATOM 4184 N N . GLN E 2 7 ? -2.14000 -3.40000 -32.39800 1.000 31.72121 6 GLN D N 1
ATOM 4185 C CA . GLN E 2 7 ? -0.77900 -3.22700 -32.94500 1.000 31.59358 6 GLN D CA 1
ATOM 4186 C C . GLN E 2 7 ? -0.50700 -1.78400 -33.37300 1.000 31.92792 6 GLN D C 1
ATOM 4187 O O . GLN E 2 7 ? -1.37500 -1.18500 -33.98600 1.000 33.39979 6 GLN D O 1
ATOM 4193 N N . PHE E 2 8 ? 0.68900 -1.30200 -33.06500 1.000 36.02584 7 PHE D N 1
ATOM 4194 C CA . PHE E 2 8 ? 1.13800 0.04800 -33.46800 1.000 37.70069 7 PHE D CA 1
ATOM 4195 C C . PHE E 2 8 ? 2.63700 -0.06000 -33.75000 1.000 36.51769 7 PHE D C 1
ATOM 4196 O O . PHE E 2 8 ? 3.29800 -0.88000 -33.11800 1.000 36.37250 7 PHE D O 1
ATOM 4198 N N . PRO E 2 9 ? 3.20400 0.73600 -34.67200 1.000 41.06446 8 PRO D N 1
ATOM 4199 C CA . PRO E 2 9 ? 2.40600 1.55900 -35.58500 1.000 41.85156 8 PRO D CA 1
ATOM 4200 C C . PRO E 2 9 ? 1.51500 0.79700 -36.57700 1.000 41.42186 8 PRO D C 1
ATOM 4201 O O . PRO E 2 9 ? 1.75700 -0.35000 -36.78400 1.000 40.63375 8 PRO D O 1
ATOM 4205 N N . PHE E 2 10 ? 0.51400 1.46800 -37.15100 1.000 37.21536 9 PHE D N 1
ATOM 4206 C CA . PHE E 2 10 ? -0.35900 0.84800 -38.18100 1.000 37.95849 9 PHE D CA 1
ATOM 4207 C C . PHE E 2 10 ? 0.45400 0.67000 -39.46200 1.000 38.20585 9 PHE D C 1
ATOM 4208 O O . PHE E 2 10 ? 0.38200 -0.40400 -40.05400 1.000 37.79939 9 PHE D O 1
ATOM 4216 N N . SER E 2 11 ? 1.18800 1.70000 -39.86700 1.000 44.50515 10 SER D N 1
ATOM 4217 C CA . SER E 2 11 ? 2.09000 1.64700 -41.00700 1.000 45.30545 10 SER D CA 1
ATOM 4218 C C . SER E 2 11 ? 3.38000 2.33400 -40.61500 1.000 45.31444 10 SER D C 1
ATOM 4219 O O . SER E 2 11 ? 3.35800 3.32600 -39.88400 1.000 45.29927 10 SER D O 1
ATOM 4222 N N . LEU E 2 12 ? 4.49300 1.82200 -41.12700 1.000 46.34428 11 LEU D N 1
ATOM 4223 C CA . LEU E 2 12 ? 5.80300 2.34800 -40.78600 1.000 47.37288 11 LEU D CA 1
ATOM 4224 C C . LEU E 2 12 ? 6.68300 2.24100 -42.02100 1.000 47.89162 11 LEU D C 1
ATOM 4225 O O . LEU E 2 12 ? 6.72500 1.18000 -42.65100 1.000 47.75142 11 LEU D O 1
ATOM 4230 N N . SER E 2 13 ? 7.34900 3.34000 -42.38400 1.000 56.83829 12 SER D N 1
ATOM 4231 C CA . SER E 2 13 ? 8.34800 3.34900 -43.45000 1.000 57.08365 12 SER D CA 1
ATOM 4232 C C . SER E 2 13 ? 9.74200 3.31700 -42.84800 1.000 57.50365 12 SER D C 1
ATOM 4233 O O . SER E 2 13 ? 10.02700 4.02200 -41.87500 1.000 58.72054 12 SER D O 1
ATOM 4236 N N . ALA E 2 14 ? 10.60900 2.49400 -43.42700 1.000 44.34597 13 ALA D N 1
ATOM 4237 C CA . ALA E 2 14 ? 11.95300 2.35500 -42.90100 1.000 43.75126 13 ALA D CA 1
ATOM 4238 C C . ALA E 2 14 ? 12.88700 1.97000 -44.03500 1.000 44.60687 13 ALA D C 1
ATOM 4239 O O . ALA E 2 14 ? 12.45400 1.53400 -45.10500 1.000 44.52835 13 ALA D O 1
ATOM 4241 N N . SER E 2 15 ? 14.17600 2.16100 -43.79500 1.000 50.87978 14 SER D N 1
ATOM 4242 C CA . SER E 2 15 ? 15.19200 1.93000 -44.80600 1.000 51.66861 14 SER D CA 1
ATOM 4243 C C . SER E 2 15 ? 15.92800 0.63000 -44.51900 1.000 50.74246 14 SER D C 1
ATOM 4244 O O . SER E 2 15 ? 16.01800 0.18900 -43.36900 1.000 49.59128 14 SER D O 1
ATOM 4247 N N . VAL E 2 16 ? 16.44400 0.01200 -45.58500 1.000 45.33753 15 VAL D N 1
ATOM 4248 C CA . VAL E 2 16 ? 17.31900 -1.13800 -45.41000 1.000 45.15904 15 VAL D CA 1
ATOM 4249 C C . VAL E 2 16 ? 18.42900 -0.77100 -44.43500 1.000 45.82029 15 VAL D C 1
ATOM 4250 O O . VAL E 2 16 ? 19.00800 0.31700 -44.51200 1.000 46.79921 15 VAL D O 1
ATOM 4254 N N . GLY E 2 17 ? 18.70500 -1.66800 -43.49200 1.000 47.93258 16 GLY D N 1
ATOM 4255 C CA . GLY E 2 17 ? 19.66900 -1.41500 -42.44900 1.000 48.98807 16 GLY D CA 1
ATOM 4256 C C . GLY E 2 17 ? 19.13100 -0.72100 -41.21000 1.000 48.67011 16 GLY D C 1
ATOM 4257 O O . GLY E 2 17 ? 19.83300 -0.68800 -40.19100 1.000 48.95641 16 GLY D O 1
ATOM 4258 N N . ASP E 2 18 ? 17.91700 -0.16900 -41.25100 1.000 51.85392 17 ASP D N 1
ATOM 4259 C CA . ASP E 2 18 ? 17.37300 0.47900 -40.06400 1.000 51.23372 17 ASP D CA 1
ATOM 4260 C C . ASP E 2 18 ? 17.05900 -0.54600 -38.97900 1.000 50.03733 17 ASP D C 1
ATOM 4261 O O . ASP E 2 18 ? 16.92900 -1.75000 -39.22400 1.000 49.52011 17 ASP D O 1
ATOM 4266 N N . ARG E 2 19 ? 16.93800 -0.05000 -37.76100 1.000 57.01446 18 ARG D N 1
ATOM 4267 C CA . ARG E 2 19 ? 16.42300 -0.83100 -36.65200 1.000 56.23914 18 ARG D CA 1
ATOM 4268 C C . ARG E 2 19 ? 14.97700 -0.41200 -36.41600 1.000 55.68633 18 ARG D C 1
ATOM 4269 O O . ARG E 2 19 ? 14.68900 0.78400 -36.31600 1.000 56.34694 18 ARG D O 1
ATOM 4277 N N . VAL E 2 20 ? 14.06000 -1.37800 -36.37500 1.000 45.30204 19 VAL D N 1
ATOM 4278 C CA . VAL E 2 20 ? 12.64900 -1.05400 -36.20200 1.000 44.51095 19 VAL D CA 1
ATOM 4279 C C . VAL E 2 20 ? 12.10200 -1.84300 -35.02800 1.000 43.71187 19 VAL D C 1
ATOM 4280 O O . VAL E 2 20 ? 12.45900 -3.01000 -34.81800 1.000 42.82759 19 VAL D O 1
ATOM 4284 N N . THR E 2 21 ? 11.25300 -1.19200 -34.24800 1.000 38.24953 20 THR D N 1
ATOM 4285 C CA . THR E 2 21 ? 10.50900 -1.85100 -33.19700 1.000 37.23980 20 THR D CA 1
ATOM 4286 C C . THR E 2 21 ? 9.03500 -1.57800 -33.43300 1.000 37.57939 20 THR D C 1
ATOM 4287 O O . THR E 2 21 ? 8.64800 -0.43400 -33.69600 1.000 37.92979 20 THR D O 1
ATOM 4291 N N . ILE E 2 22 ? 8.22200 -2.63100 -33.37600 1.000 33.92419 21 ILE D N 1
ATOM 4292 C CA . ILE E 2 22 ? 6.77900 -2.49600 -33.48500 1.000 33.63409 21 ILE D CA 1
ATOM 4293 C C . ILE E 2 22 ? 6.16900 -3.15100 -32.25800 1.000 33.11136 21 ILE D C 1
ATOM 4294 O O . ILE E 2 22 ? 6.78600 -3.99700 -31.60900 1.000 32.74252 21 ILE D O 1
ATOM 4299 N N . THR E 2 23 ? 4.96700 -2.71900 -31.90400 1.000 37.62037 22 THR D N 1
ATOM 4300 C CA . THR E 2 23 ? 4.42400 -3.12300 -30.61800 1.000 37.53727 22 THR D CA 1
ATOM 4301 C C . THR E 2 23 ? 3.04000 -3.73300 -30.77700 1.000 37.73142 22 THR D C 1
ATOM 4302 O O . THR E 2 23 ? 2.31400 -3.47100 -31.74500 1.000 37.84716 22 THR D O 1
ATOM 4306 N N . CYS E 2 24 ? 2.71300 -4.59100 -29.81500 1.000 36.27681 23 CYS D N 1
ATOM 4307 C CA . CYS E 2 24 ? 1.41100 -5.20500 -29.68900 1.000 36.34850 23 CYS D CA 1
ATOM 4308 C C . CYS E 2 24 ? 0.97300 -5.00700 -28.24800 1.000 37.65702 23 CYS D C 1
ATOM 4309 O O . CYS E 2 24 ? 1.74400 -5.27400 -27.32200 1.000 37.23586 23 CYS D O 1
ATOM 4312 N N . ARG E 2 25 ? -0.23600 -4.49900 -28.05600 1.000 36.56929 24 ARG D N 1
ATOM 4313 C CA . ARG E 2 25 ? -0.76300 -4.23800 -26.72800 1.000 37.74062 24 ARG D CA 1
ATOM 4314 C C . ARG E 2 25 ? -1.94900 -5.15300 -26.48400 1.000 37.44241 24 ARG D C 1
ATOM 4315 O O . ARG E 2 25 ? -2.84700 -5.23700 -27.32700 1.000 38.23225 24 ARG D O 1
ATOM 4323 N N . ALA E 2 26 ? -1.96800 -5.80100 -25.32000 1.000 33.73800 25 ALA D N 1
ATOM 4324 C CA . ALA E 2 26 ? -3.07700 -6.65800 -24.92300 1.000 34.87936 25 ALA D CA 1
ATOM 4325 C C . ALA E 2 26 ? -3.99800 -5.92700 -23.94500 1.000 35.42238 25 ALA D C 1
ATOM 4326 O O . ALA E 2 26 ? -3.53400 -5.19100 -23.07200 1.000 35.68389 25 ALA D O 1
ATOM 4328 N N . SER E 2 27 ? -5.30500 -6.14600 -24.09500 1.000 34.50910 26 SER D N 1
ATOM 4329 C CA . SER E 2 27 ? -6.28600 -5.46000 -23.25800 1.000 36.09719 26 SER D CA 1
ATOM 4330 C C . SER E 2 27 ? -6.25300 -5.91700 -21.80100 1.000 36.49084 26 SER D C 1
ATOM 4331 O O . SER E 2 27 ? -6.80800 -5.22500 -20.95000 1.000 37.40758 26 SER D O 1
ATOM 4334 N N . GLN E 2 28 ? -5.63800 -7.06100 -21.50100 1.000 39.90017 27 GLN D N 1
ATOM 4335 C CA . GLN E 2 28 ? -5.42800 -7.54500 -20.13800 1.000 40.80587 27 GLN D CA 1
ATOM 4336 C C . GLN E 2 28 ? -4.14000 -8.35400 -20.13200 1.000 39.99373 27 GLN D C 1
ATOM 4337 O O . GLN E 2 28 ? -3.65300 -8.76400 -21.18500 1.000 39.39989 27 GLN D O 1
ATOM 4343 N N . GLY E 2 29 ? -3.58500 -8.57700 -18.93500 1.000 31.92662 28 GLY D N 1
ATOM 4344 C CA . GLY E 2 29 ? -2.35400 -9.34000 -18.80100 1.000 31.89267 28 GLY D CA 1
ATOM 4345 C C . GLY E 2 29 ? -2.43800 -10.75600 -19.35000 1.000 31.99606 28 GLY D C 1
ATOM 4346 O O . GLY E 2 29 ? -3.30300 -11.53100 -18.93100 1.000 32.24783 28 GLY D O 1
ATOM 4347 N N . ILE E 2 30 ? -1.54700 -11.10500 -20.28900 1.000 33.66786 29 ILE D N 1
ATOM 4348 C CA . ILE E 2 30 ? -1.56100 -12.40300 -20.97500 1.000 33.84659 29 ILE D CA 1
ATOM 4349 C C . ILE E 2 30 ? -0.22500 -13.13400 -20.88000 1.000 33.97840 29 ILE D C 1
ATOM 4350 O O . ILE E 2 30 ? 0.18500 -13.81600 -21.82300 1.000 33.70768 29 ILE D O 1
ATOM 4355 N N . SER E 2 31 ? 0.44200 -12.82400 -19.77300 1.000 40.18440 30 SER D N 1
ATOM 4356 C CA . SER E 2 31 ? 1.75700 -13.37100 -19.41500 1.000 40.71155 30 SER D CA 1
ATOM 4357 C C . SER E 2 31 ? 2.67800 -13.17500 -20.61200 1.000 39.88391 30 SER D C 1
ATOM 4358 O O . SER E 2 31 ? 2.88700 -12.07100 -21.01300 1.000 39.75262 30 SER D O 1
ATOM 4361 N N . THR E 2 32 ? 3.11900 -14.27100 -21.18200 1.000 33.65642 31 THR D N 1
ATOM 4362 C CA . THR E 2 32 ? 3.97300 -14.30600 -22.37700 1.000 33.21894 31 THR D CA 1
ATOM 4363 C C . THR E 2 32 ? 3.29000 -15.02200 -23.53500 1.000 32.61053 31 THR D C 1
ATOM 4364 O O . THR E 2 32 ? 3.96200 -15.55600 -24.41700 1.000 32.47161 31 THR D O 1
ATOM 4368 N N . TYR E 2 33 ? 1.96100 -15.03600 -23.55500 1.000 30.10944 32 TYR D N 1
ATOM 4369 C CA . TYR E 2 33 ? 1.23300 -15.85300 -24.52300 1.000 30.30924 32 TYR D CA 1
ATOM 4370 C C . TYR E 2 33 ? 1.04900 -15.10600 -25.84200 1.000 29.54637 32 TYR D C 1
ATOM 4371 O O . TYR E 2 33 ? -0.06600 -14.85800 -26.29400 1.000 29.18562 32 TYR D O 1
ATOM 4380 N N . LEU E 2 34 ? 2.16600 -14.76700 -26.47500 1.000 32.20252 33 LEU D N 1
ATOM 4381 C CA . LEU E 2 34 ? 2.11600 -13.95900 -27.68300 1.000 31.78404 33 LEU D CA 1
ATOM 4382 C C . LEU E 2 34 ? 3.04400 -14.52200 -28.75300 1.000 30.92586 33 LEU D C 1
ATOM 4383 O O . LEU E 2 34 ? 4.18400 -14.89900 -28.45900 1.000 30.74622 33 LEU D O 1
ATOM 4388 N N . ALA E 2 35 ? 2.54000 -14.58800 -29.99000 1.000 29.19337 34 ALA D N 1
ATOM 4389 C CA . ALA E 2 35 ? 3.33700 -14.98700 -31.14100 1.000 29.24876 34 ALA D CA 1
ATOM 4390 C C . ALA E 2 35 ? 3.32300 -13.87300 -32.16900 1.000 28.47294 34 ALA D C 1
ATOM 4391 O O . ALA E 2 35 ? 2.36500 -13.09600 -32.24500 1.000 28.31782 34 ALA D O 1
ATOM 4393 N N . TRP E 2 36 ? 4.39300 -13.82000 -32.97200 1.000 29.22225 35 TRP D N 1
ATOM 4394 C CA . TRP E 2 36 ? 4.54400 -12.86100 -34.05600 1.000 28.45195 35 TRP D CA 1
ATOM 4395 C C . TRP E 2 36 ? 4.66000 -13.59900 -35.38600 1.000 28.94313 35 TRP D C 1
ATOM 4396 O O . TRP E 2 36 ? 5.40200 -14.58300 -35.49900 1.000 28.56054 35 TRP D O 1
ATOM 4407 N N . TYR E 2 37 ? 3.94500 -13.09500 -36.39200 1.000 27.27599 36 TYR D N 1
ATOM 4408 C CA . TYR E 2 37 ? 3.94000 -13.62300 -37.74500 1.000 26.88841 36 TYR D CA 1
ATOM 4409 C C . TYR E 2 37 ? 4.31800 -12.53600 -38.72900 1.000 27.33497 36 TYR D C 1
ATOM 4410 O O . TYR E 2 37 ? 3.99800 -11.36300 -38.53700 1.000 28.44827 36 TYR D O 1
ATOM 4419 N N . GLN E 2 38 ? 4.99300 -12.94700 -39.79200 1.000 28.85721 37 GLN D N 1
ATOM 4420 C CA . GLN E 2 38 ? 5.29300 -12.09700 -40.93200 1.000 29.30442 37 GLN D CA 1
ATOM 4421 C C . GLN E 2 38 ? 4.45900 -12.57500 -42.11200 1.000 30.35033 37 GLN D C 1
ATOM 4422 O O . GLN E 2 38 ? 4.37800 -13.77700 -42.37100 1.000 30.40263 37 GLN D O 1
ATOM 4428 N N . GLN E 2 39 ? 3.84300 -11.65000 -42.84100 1.000 25.94975 38 GLN D N 1
ATOM 4429 C CA . GLN E 2 39 ? 3.06200 -12.04000 -44.00800 1.000 27.57683 38 GLN D CA 1
ATOM 4430 C C . GLN E 2 39 ? 3.38200 -11.14400 -45.19100 1.000 28.89719 38 GLN D C 1
ATOM 4431 O O . GLN E 2 39 ? 3.23100 -9.92400 -45.10300 1.000 29.60717 38 GLN D O 1
ATOM 4437 N N . LYS E 2 40 ? 3.79900 -11.75900 -46.30500 1.000 33.54475 39 LYS D N 1
ATOM 4438 C CA . LYS E 2 40 ? 3.87700 -11.08600 -47.59000 1.000 34.62401 39 LYS D CA 1
ATOM 4439 C C . LYS E 2 40 ? 2.50600 -11.12100 -48.26100 1.000 35.45054 39 LYS D C 1
ATOM 4440 O O . LYS E 2 40 ? 1.70800 -12.03000 -48.01000 1.000 35.54375 39 LYS D O 1
ATOM 4446 N N . PRO E 2 41 ? 2.20400 -10.14400 -49.10800 1.000 36.54370 40 PRO D N 1
ATOM 4447 C CA . PRO E 2 41 ? 0.86200 -10.06800 -49.70500 1.000 37.91749 40 PRO D CA 1
ATOM 4448 C C . PRO E 2 41 ? 0.49000 -11.35700 -50.43200 1.000 37.38459 40 PRO D C 1
ATOM 4449 O O . PRO E 2 41 ? 1.24100 -11.86300 -51.27000 1.000 38.20378 40 PRO D O 1
ATOM 4453 N N . GLY E 2 42 ? -0.66300 -11.90600 -50.07300 1.000 39.50811 41 GLY D N 1
ATOM 4454 C CA . GLY E 2 42 ? -1.16700 -13.10800 -50.70500 1.000 40.06942 41 GLY D CA 1
ATOM 4455 C C . GLY E 2 42 ? -0.47100 -14.39700 -50.32000 1.000 38.23116 41 GLY D C 1
ATOM 4456 O O . GLY E 2 42 ? -0.79000 -15.44200 -50.90000 1.000 39.01383 41 GLY D O 1
ATOM 4457 N N . ARG E 2 43 ? 0.47600 -14.36400 -49.38200 1.000 32.01667 42 ARG D N 1
ATOM 4458 C CA . ARG E 2 43 ? 1.18800 -15.55300 -48.93400 1.000 31.44342 42 ARG D CA 1
ATOM 4459 C C . ARG E 2 43 ? 0.72600 -15.94200 -47.52900 1.000 30.15766 42 ARG D C 1
ATOM 4460 O O . ARG E 2 43 ? 0.22700 -15.11100 -46.77200 1.000 29.94679 42 ARG D O 1
ATOM 4468 N N . ALA E 2 44 ? 0.89100 -17.21600 -47.18600 1.000 32.82610 43 ALA D N 1
ATOM 4469 C CA . ALA E 2 44 ? 0.60900 -17.64700 -45.82000 1.000 31.93354 43 ALA D CA 1
ATOM 4470 C C . ALA E 2 44 ? 1.49900 -16.88400 -44.84400 1.000 31.10341 43 ALA D C 1
ATOM 4471 O O . ALA E 2 44 ? 2.67300 -16.63900 -45.14500 1.000 31.22325 43 ALA D O 1
ATOM 4473 N N . PRO E 2 45 ? 0.99100 -16.52800 -43.66300 1.000 28.80218 44 PRO D N 1
ATOM 4474 C CA . PRO E 2 45 ? 1.86800 -15.96000 -42.62400 1.000 28.22350 44 PRO D CA 1
ATOM 4475 C C . PRO E 2 45 ? 2.95900 -16.95400 -42.25800 1.000 27.39798 44 PRO D C 1
ATOM 4476 O O . PRO E 2 45 ? 2.75600 -18.16600 -42.33700 1.000 27.71642 44 PRO D O 1
ATOM 4480 N N . LYS E 2 46 ? 4.12900 -16.43500 -41.86600 1.000 35.02692 45 LYS D N 1
ATOM 4481 C CA . LYS E 2 46 ? 5.24600 -17.24800 -41.38000 1.000 34.61989 45 LYS D CA 1
ATOM 4482 C C . LYS E 2 46 ? 5.48400 -16.97200 -39.90100 1.000 33.72449 45 LYS D C 1
ATOM 4483 O O . LYS E 2 46 ? 5.62300 -15.81100 -39.50000 1.000 33.55881 45 LYS D O 1
ATOM 4489 N N . LEU E 2 47 ? 5.56800 -18.03200 -39.10500 1.000 26.52864 46 LEU D N 1
ATOM 4490 C CA . LEU E 2 47 ? 5.74600 -17.87400 -37.66600 1.000 26.46946 46 LEU D CA 1
ATOM 4491 C C . LEU E 2 47 ? 7.16500 -17.39100 -37.37200 1.000 27.11941 46 LEU D C 1
ATOM 4492 O O . LEU E 2 47 ? 8.14200 -17.98900 -37.83600 1.000 27.85565 46 LEU D O 1
ATOM 4497 N N . LEU E 2 48 ? 7.28800 -16.28400 -36.63700 1.000 29.55274 47 LEU D N 1
ATOM 4498 C CA . LEU E 2 48 ? 8.60400 -15.75000 -36.27000 1.000 30.47029 47 LEU D CA 1
ATOM 4499 C C . LEU E 2 48 ? 8.97400 -16.02200 -34.81600 1.000 31.38868 47 LEU D C 1
ATOM 4500 O O . LEU E 2 48 ? 10.10800 -16.42500 -34.51500 1.000 31.90858 47 LEU D O 1
ATOM 4505 N N . ILE E 2 49 ? 8.03100 -15.80100 -33.90400 1.000 30.93787 48 ILE D N 1
ATOM 4506 C CA . ILE E 2 49 ? 8.28900 -15.78000 -32.46700 1.000 31.52461 48 ILE D CA 1
ATOM 4507 C C . ILE E 2 49 ? 7.09100 -16.42500 -31.78800 1.000 31.24374 48 ILE D C 1
ATOM 4508 O O . ILE E 2 49 ? 5.95200 -16.14000 -32.15900 1.000 30.77672 48 ILE D O 1
ATOM 4513 N N . TYR E 2 50 ? 7.33600 -17.30500 -30.81400 1.000 28.05265 49 TYR D N 1
ATOM 4514 C CA . TYR E 2 50 ? 6.28600 -17.75700 -29.91200 1.000 28.77584 49 TYR D CA 1
ATOM 4515 C C . TYR E 2 50 ? 6.74500 -17.56000 -28.46700 1.000 29.65637 49 TYR D C 1
ATOM 4516 O O . TYR E 2 50 ? 7.92300 -17.31200 -28.19300 1.000 29.51946 49 TYR D O 1
ATOM 4525 N N . ALA E 2 51 ? 5.78400 -17.63500 -27.53700 1.000 27.86947 50 ALA D N 1
ATOM 4526 C CA . ALA E 2 51 ? 6.03500 -17.41100 -26.10800 1.000 28.98413 50 ALA D CA 1
ATOM 4527 C C . ALA E 2 51 ? 6.73900 -16.07800 -25.87500 1.000 28.80236 50 ALA D C 1
ATOM 4528 O O . ALA E 2 51 ? 7.58600 -15.94600 -24.99400 1.000 29.16664 50 ALA D O 1
ATOM 4530 N N . ALA E 2 52 ? 6.40000 -15.11100 -26.72000 1.000 34.10262 51 ALA D N 1
ATOM 4531 C CA . ALA E 2 52 ? 6.78300 -13.70500 -26.70200 1.000 33.59733 51 ALA D CA 1
ATOM 4532 C C . ALA E 2 52 ? 8.24400 -13.42600 -27.04700 1.000 33.19828 51 ALA D C 1
ATOM 4533 O O . ALA E 2 52 ? 8.53800 -12.35100 -27.59100 1.000 32.96251 51 ALA D O 1
ATOM 4535 N N . SER E 2 53 ? 9.15100 -14.40100 -26.87100 1.000 32.90297 52 SER D N 1
ATOM 4536 C CA . SER E 2 53 ? 10.55900 -14.13400 -27.15300 1.000 33.55601 52 SER D CA 1
ATOM 4537 C C . SER E 2 53 ? 11.34400 -15.29900 -27.75100 1.000 33.84017 52 SER D C 1
ATOM 4538 O O . SER E 2 53 ? 12.52000 -15.11200 -28.06600 1.000 34.58335 52 SER D O 1
ATOM 4541 N N . THR E 2 54 ? 10.75500 -16.47800 -27.91900 1.000 33.44062 53 THR D N 1
ATOM 4542 C CA . THR E 2 54 ? 11.47000 -17.63200 -28.45800 1.000 33.18684 53 THR D CA 1
ATOM 4543 C C . THR E 2 54 ? 11.40800 -17.59100 -29.97900 1.000 33.31978 53 THR D C 1
ATOM 4544 O O . THR E 2 54 ? 10.32100 -17.59200 -30.56600 1.000 32.86754 53 THR D O 1
ATOM 4548 N N . LEU E 2 55 ? 12.57000 -17.54400 -30.60800 1.000 38.78105 54 LEU D N 1
ATOM 4549 C CA . LEU E 2 55 ? 12.65400 -17.51600 -32.06000 1.000 39.07645 54 LEU D CA 1
ATOM 4550 C C . LEU E 2 55 ? 12.21200 -18.85600 -32.63900 1.000 39.53536 54 LEU D C 1
ATOM 4551 O O . LEU E 2 55 ? 12.66000 -19.91300 -32.18900 1.000 40.19126 54 LEU D O 1
ATOM 4556 N N . GLN E 2 56 ? 11.32000 -18.82000 -33.62700 1.000 29.57690 55 GLN D N 1
ATOM 4557 C CA . GLN E 2 56 ? 10.99600 -20.04000 -34.35200 1.000 30.23252 55 GLN D CA 1
ATOM 4558 C C . GLN E 2 56 ? 12.23300 -20.54000 -35.10100 1.000 31.25686 55 GLN D C 1
ATOM 4559 O O . GLN E 2 56 ? 13.06000 -19.75200 -35.56900 1.000 31.45085 55 GLN D O 1
ATOM 4565 N N . SER E 2 57 ? 12.35500 -21.86500 -35.21300 1.000 45.65946 56 SER D N 1
ATOM 4566 C CA . SER E 2 57 ? 13.52800 -22.47200 -35.84200 1.000 46.61915 56 SER D CA 1
ATOM 4567 C C . SER E 2 57 ? 13.71500 -21.97600 -37.26700 1.000 46.30462 56 SER D C 1
ATOM 4568 O O . SER E 2 57 ? 12.77700 -21.98100 -38.06700 1.000 45.67825 56 SER D O 1
ATOM 4571 N N . GLY E 2 58 ? 14.94100 -21.56500 -37.59200 1.000 45.51294 57 GLY D N 1
ATOM 4572 C CA . GLY E 2 58 ? 15.25000 -21.10100 -38.92100 1.000 45.85999 57 GLY D CA 1
ATOM 4573 C C . GLY E 2 58 ? 14.98000 -19.63600 -39.16800 1.000 45.11498 57 GLY D C 1
ATOM 4574 O O . GLY E 2 58 ? 15.26300 -19.15000 -40.26600 1.000 45.09467 57 GLY D O 1
ATOM 4575 N N . VAL E 2 59 ? 14.42800 -18.91600 -38.19800 1.000 37.51059 58 VAL D N 1
ATOM 4576 C CA . VAL E 2 59 ? 14.19500 -17.48600 -38.38100 1.000 36.94890 58 VAL D CA 1
ATOM 4577 C C . VAL E 2 59 ? 15.52300 -16.77400 -38.15000 1.000 37.54469 58 VAL D C 1
ATOM 4578 O O . VAL E 2 59 ? 16.24900 -17.11500 -37.20700 1.000 38.30183 58 VAL D O 1
ATOM 4582 N N . PRO E 2 60 ? 15.88000 -15.80000 -38.98300 1.000 38.51518 59 PRO D N 1
ATOM 4583 C CA . PRO E 2 60 ? 17.14200 -15.07400 -38.77500 1.000 39.07474 59 PRO D CA 1
ATOM 4584 C C . PRO E 2 60 ? 17.18500 -14.39300 -37.41500 1.000 39.22886 59 PRO D C 1
ATOM 4585 O O . PRO E 2 60 ? 16.17200 -13.90900 -36.90200 1.000 37.88182 59 PRO D O 1
ATOM 4589 N N . SER E 2 61 ? 18.39400 -14.31700 -36.85300 1.000 45.32608 60 SER D N 1
ATOM 4590 C CA . SER E 2 61 ? 18.57800 -13.82200 -35.49700 1.000 44.56373 60 SER D CA 1
ATOM 4591 C C . SER E 2 61 ? 18.41000 -12.30900 -35.37700 1.000 44.97076 60 SER D C 1
ATOM 4592 O O . SER E 2 61 ? 18.38700 -11.80300 -34.25300 1.000 44.61634 60 SER D O 1
ATOM 4595 N N . ARG E 2 62 ? 18.24700 -11.57600 -36.48300 1.000 41.33805 61 ARG D N 1
ATOM 4596 C CA . ARG E 2 62 ? 17.92300 -10.15900 -36.35700 1.000 40.79646 61 ARG D CA 1
ATOM 4597 C C . ARG E 2 62 ? 16.50600 -9.90100 -35.84100 1.000 40.33263 61 ARG D C 1
ATOM 4598 O O . ARG E 2 62 ? 16.19200 -8.75400 -35.50000 1.000 39.62273 61 ARG D O 1
ATOM 4606 N N . PHE E 2 63 ? 15.63600 -10.91100 -35.80500 1.000 34.87646 62 PHE D N 1
ATOM 4607 C CA . PHE E 2 63 ? 14.31500 -10.77000 -35.20000 1.000 34.04797 62 PHE D CA 1
ATOM 4608 C C . PHE E 2 63 ? 14.40100 -11.12300 -33.72200 1.000 33.85097 62 PHE D C 1
ATOM 4609 O O . PHE E 2 63 ? 14.98300 -12.14600 -33.36000 1.000 33.91755 62 PHE D O 1
ATOM 4617 N N . SER E 2 64 ? 13.81000 -10.29400 -32.87200 1.000 38.76820 63 SER D N 1
ATOM 4618 C CA . SER E 2 64 ? 13.68000 -10.66400 -31.47200 1.000 39.22978 63 SER D CA 1
ATOM 4619 C C . SER E 2 64 ? 12.36500 -10.12600 -30.92500 1.000 37.96045 63 SER D C 1
ATOM 4620 O O . SER E 2 64 ? 11.84900 -9.10000 -31.37600 1.000 38.03433 63 SER D O 1
ATOM 4623 N N . GLY E 2 65 ? 11.81500 -10.84500 -29.96800 1.000 32.05477 64 GLY D N 1
ATOM 4624 C CA . GLY E 2 65 ? 10.55100 -10.47200 -29.35100 1.000 32.19611 64 GLY D CA 1
ATOM 4625 C C . GLY E 2 65 ? 10.77600 -10.22000 -27.87600 1.000 33.28545 64 GLY D C 1
ATOM 4626 O O . GLY E 2 65 ? 11.58500 -10.90000 -27.23800 1.000 33.04650 64 GLY D O 1
ATOM 4627 N N . SER E 2 66 ? 10.05800 -9.24500 -27.33700 1.000 34.58090 65 SER D N 1
ATOM 4628 C CA . SER E 2 66 ? 10.18700 -8.93800 -25.92900 1.000 35.95989 65 SER D CA 1
ATOM 4629 C C . SER E 2 66 ? 8.81100 -8.63200 -25.35900 1.000 36.06445 65 SER D C 1
ATOM 4630 O O . SER E 2 66 ? 7.86200 -8.34900 -26.09300 1.000 34.63556 65 SER D O 1
ATOM 4633 N N . GLY E 2 67 ? 8.71900 -8.68800 -24.03400 1.000 37.95649 66 GLY D N 1
ATOM 4634 C CA . GLY E 2 67 ? 7.54000 -8.19400 -23.36000 1.000 38.91557 66 GLY D CA 1
ATOM 4635 C C . GLY E 2 67 ? 6.80900 -9.23200 -22.54000 1.000 38.96267 66 GLY D C 1
ATOM 4636 O O . GLY E 2 67 ? 6.94400 -10.43900 -22.76700 1.000 38.29506 66 GLY D O 1
ATOM 4637 N N . SER E 2 68 ? 6.00600 -8.75500 -21.59400 1.000 46.65667 67 SER D N 1
ATOM 4638 C CA . SER E 2 68 ? 5.20600 -9.62200 -20.74500 1.000 47.20075 67 SER D CA 1
ATOM 4639 C C . SER E 2 68 ? 3.97200 -8.84300 -20.30800 1.000 47.73930 67 SER D C 1
ATOM 4640 O O . SER E 2 68 ? 3.97800 -7.61200 -20.28400 1.000 48.19660 67 SER D O 1
ATOM 4643 N N . GLY E 2 69 ? 2.90300 -9.56100 -19.97400 1.000 35.09827 68 GLY D N 1
ATOM 4644 C CA . GLY E 2 69 ? 1.72100 -8.87400 -19.47900 1.000 34.99259 68 GLY D CA 1
ATOM 4645 C C . GLY E 2 69 ? 0.84900 -8.27100 -20.56700 1.000 33.94106 68 GLY D C 1
ATOM 4646 O O . GLY E 2 69 ? 0.11800 -9.00100 -21.24500 1.000 33.58534 68 GLY D O 1
ATOM 4647 N N . THR E 2 70 ? 0.90300 -6.94600 -20.74600 1.000 36.16237 69 THR D N 1
ATOM 4648 C CA . THR E 2 70 ? 0.09100 -6.27900 -21.75900 1.000 36.38354 69 THR D CA 1
ATOM 4649 C C . THR E 2 70 ? 0.88700 -5.60200 -22.86800 1.000 36.14202 69 THR D C 1
ATOM 4650 O O . THR E 2 70 ? 0.27500 -5.15200 -23.84400 1.000 35.75846 69 THR D O 1
ATOM 4654 N N . GLU E 2 71 ? 2.21000 -5.48900 -22.75800 1.000 43.82082 70 GLU D N 1
ATOM 4655 C CA . GLU E 2 71 ? 2.98300 -4.72700 -23.73300 1.000 43.75953 70 GLU D CA 1
ATOM 4656 C C . GLU E 2 71 ? 4.06100 -5.60900 -24.34300 1.000 43.06792 70 GLU D C 1
ATOM 4657 O O . GLU E 2 71 ? 4.94500 -6.09100 -23.63100 1.000 43.45372 70 GLU D O 1
ATOM 4663 N N . PHE E 2 72 ? 4.01500 -5.78600 -25.65800 1.000 33.87539 71 PHE D N 1
ATOM 4664 C CA . PHE E 2 72 ? 4.94500 -6.67100 -26.35100 1.000 33.24455 71 PHE D CA 1
ATOM 4665 C C . PHE E 2 72 ? 5.56400 -5.93500 -27.52600 1.000 32.48666 71 PHE D C 1
ATOM 4666 O O . PHE E 2 72 ? 4.91700 -5.09300 -28.15300 1.000 33.30481 71 PHE D O 1
ATOM 4674 N N . THR E 2 73 ? 6.82800 -6.24500 -27.82100 1.000 34.19424 72 THR D N 1
ATOM 4675 C CA . THR E 2 73 ? 7.50400 -5.61300 -28.94800 1.000 33.93367 72 THR D CA 1
ATOM 4676 C C . THR E 2 73 ? 8.20500 -6.66000 -29.80400 1.000 33.90841 72 THR D C 1
ATOM 4677 O O . THR E 2 73 ? 8.67900 -7.69200 -29.30900 1.000 33.48874 72 THR D O 1
ATOM 4681 N N . LEU E 2 74 ? 8.24500 -6.38400 -31.10800 1.000 36.15652 73 LEU D N 1
ATOM 4682 C CA . LEU E 2 74 ? 9.06100 -7.12400 -32.06200 1.000 36.07371 73 LEU D CA 1
ATOM 4683 C C . LEU E 2 74 ? 10.10400 -6.17900 -32.63200 1.000 36.98638 73 LEU D C 1
ATOM 4684 O O . LEU E 2 74 ? 9.75500 -5.11200 -33.15100 1.000 37.19016 73 LEU D O 1
ATOM 4689 N N . THR E 2 75 ? 11.37000 -6.58600 -32.56500 1.000 36.71783 74 THR D N 1
ATOM 4690 C CA . THR E 2 75 ? 12.49600 -5.77800 -33.01800 1.000 37.65183 74 THR D CA 1
ATOM 4691 C C . THR E 2 75 ? 13.20700 -6.48700 -34.16000 1.000 37.66440 74 THR D C 1
ATOM 4692 O O . THR E 2 75 ? 13.48500 -7.68900 -34.07400 1.000 37.63115 74 THR D O 1
ATOM 4696 N N . ILE E 2 76 ? 13.48900 -5.75200 -35.23000 1.000 40.17419 75 ILE D N 1
ATOM 4697 C CA . ILE E 2 76 ? 14.38600 -6.21200 -36.28400 1.000 41.21278 75 ILE D CA 1
ATOM 4698 C C . ILE E 2 76 ? 15.66200 -5.38300 -36.19300 1.000 42.66796 75 ILE D C 1
ATOM 4699 O O . ILE E 2 76 ? 15.62100 -4.16900 -36.43000 1.000 42.81173 75 ILE D O 1
ATOM 4704 N N . SER E 2 77 ? 16.79300 -6.04600 -35.87900 1.000 57.65699 76 SER D N 1
ATOM 4705 C CA . SER E 2 77 ? 18.09500 -5.38100 -35.71300 1.000 57.92149 76 SER D CA 1
ATOM 4706 C C . SER E 2 77 ? 18.43800 -4.50300 -36.90100 1.000 59.52681 76 SER D C 1
ATOM 4707 O O . SER E 2 77 ? 18.62800 -3.29000 -36.76700 1.000 61.56922 76 SER D O 1
ATOM 4710 N N . SER E 2 78 ? 18.55700 -5.12000 -38.07500 1.000 48.93371 77 SER D N 1
ATOM 4711 C CA . SER E 2 78 ? 19.05600 -4.46000 -39.27600 1.000 50.23902 77 SER D CA 1
ATOM 4712 C C . SER E 2 78 ? 18.17900 -4.90500 -40.43500 1.000 49.20321 77 SER D C 1
ATOM 4713 O O . SER E 2 78 ? 18.26600 -6.05400 -40.87000 1.000 48.97681 77 SER D O 1
ATOM 4716 N N . LEU E 2 79 ? 17.34200 -4.00000 -40.92900 1.000 47.66474 78 LEU D N 1
ATOM 4717 C CA . LEU E 2 79 ? 16.31500 -4.37400 -41.88400 1.000 46.86002 78 LEU D CA 1
ATOM 4718 C C . LEU E 2 79 ? 16.93900 -4.85800 -43.18500 1.000 48.44197 78 LEU D C 1
ATOM 4719 O O . LEU E 2 79 ? 17.87000 -4.24000 -43.71400 1.000 49.22667 78 LEU D O 1
ATOM 4724 N N . GLN E 2 80 ? 16.40800 -5.95600 -43.70800 1.000 43.10107 79 GLN D N 1
ATOM 4725 C CA . GLN E 2 80 ? 16.77200 -6.46600 -45.01500 1.000 43.04781 79 GLN D CA 1
ATOM 4726 C C . GLN E 2 80 ? 15.66000 -6.19600 -46.02000 1.000 43.01008 79 GLN D C 1
ATOM 4727 O O . GLN E 2 80 ? 14.50800 -5.96500 -45.64000 1.000 42.51094 79 GLN D O 1
ATOM 4733 N N . PRO E 2 81 ? 15.96900 -6.20200 -47.32300 1.000 45.24219 80 PRO D N 1
ATOM 4734 C CA . PRO E 2 81 ? 14.91100 -5.94900 -48.31600 1.000 44.81308 80 PRO D CA 1
ATOM 4735 C C . PRO E 2 81 ? 13.74900 -6.91900 -48.21500 1.000 44.55291 80 PRO D C 1
ATOM 4736 O O . PRO E 2 81 ? 12.61800 -6.54700 -48.54700 1.000 44.40190 80 PRO D O 1
ATOM 4740 N N . GLU E 2 82 ? 13.98500 -8.14800 -47.75200 1.000 38.57228 81 GLU D N 1
ATOM 4741 C CA . GLU E 2 82 ? 12.92700 -9.14900 -47.66900 1.000 37.86945 81 GLU D CA 1
ATOM 4742 C C . GLU E 2 82 ? 12.10000 -9.03300 -46.39400 1.000 37.13797 81 GLU D C 1
ATOM 4743 O O . GLU E 2 82 ? 11.19100 -9.83700 -46.19100 1.000 36.50010 81 GLU D O 1
ATOM 4749 N N . ASP E 2 83 ? 12.40800 -8.07600 -45.52800 1.000 36.87067 82 ASP D N 1
ATOM 4750 C CA . ASP E 2 83 ? 11.70300 -7.90000 -44.27200 1.000 36.16158 82 ASP D CA 1
ATOM 4751 C C . ASP E 2 83 ? 10.48000 -7.02400 -44.39800 1.000 36.06781 82 ASP D C 1
ATOM 4752 O O . ASP E 2 83 ? 9.71300 -6.92400 -43.43900 1.000 35.22174 82 ASP D O 1
ATOM 4757 N N . PHE E 2 84 ? 10.28700 -6.36000 -45.53000 1.000 40.45215 83 PHE D N 1
ATOM 4758 C CA . PHE E 2 84 ? 9.10300 -5.53100 -45.66300 1.000 41.17934 83 PHE D CA 1
ATOM 4759 C C . PHE E 2 84 ? 7.89100 -6.42500 -45.87100 1.000 40.75654 83 PHE D C 1
ATOM 4760 O O . PHE E 2 84 ? 7.91100 -7.33000 -46.70400 1.000 40.25597 83 PHE D O 1
ATOM 4768 N N . ALA E 2 85 ? 6.86100 -6.20400 -45.06000 1.000 31.96149 84 ALA D N 1
ATOM 4769 C CA . ALA E 2 85 ? 5.74300 -7.13000 -44.93300 1.000 31.31520 84 ALA D CA 1
ATOM 4770 C C . ALA E 2 85 ? 4.72500 -6.54200 -43.97200 1.000 31.72048 84 ALA D C 1
ATOM 4771 O O . ALA E 2 85 ? 4.95800 -5.47400 -43.39500 1.000 31.76812 84 ALA D O 1
ATOM 4773 N N . THR E 2 86 ? 3.61400 -7.23600 -43.76500 1.000 32.98600 85 THR D N 1
ATOM 4774 C CA . THR E 2 86 ? 2.70300 -6.91200 -42.67300 1.000 33.63112 85 THR D CA 1
ATOM 4775 C C . THR E 2 86 ? 2.91600 -7.91600 -41.54500 1.000 31.87894 85 THR D C 1
ATOM 4776 O O . THR E 2 86 ? 2.99100 -9.12500 -41.78900 1.000 31.63976 85 THR D O 1
ATOM 4780 N N . TYR E 2 87 ? 3.04900 -7.41400 -40.32400 1.000 31.42466 86 TYR D N 1
ATOM 4781 C CA . TYR E 2 87 ? 3.33400 -8.24900 -39.16700 1.000 29.89869 86 TYR D CA 1
ATOM 4782 C C . TYR E 2 87 ? 2.08900 -8.33200 -38.29000 1.000 30.05470 86 TYR D C 1
ATOM 4783 O O . TYR E 2 87 ? 1.40100 -7.32800 -38.09100 1.000 30.37111 86 TYR D O 1
ATOM 4792 N N . TYR E 2 88 ? 1.78100 -9.53900 -37.80000 1.000 29.39375 87 TYR D N 1
ATOM 4793 C CA . TYR E 2 88 ? 0.61500 -9.79400 -36.94900 1.000 29.54876 87 TYR D CA 1
ATOM 4794 C C . TYR E 2 88 ? 1.04500 -10.42500 -35.62900 1.000 28.78080 87 TYR D C 1
ATOM 4795 O O . TYR E 2 88 ? 1.93800 -11.27900 -35.60700 1.000 28.12962 87 TYR D O 1
ATOM 4804 N N . CYS E 2 89 ? 0.39800 -10.03300 -34.53300 1.000 34.16350 88 CYS D N 1
ATOM 4805 C CA . CYS E 2 89 ? 0.56700 -10.74000 -33.26800 1.000 33.55225 88 CYS D CA 1
ATOM 4806 C C . CYS E 2 89 ? -0.65200 -11.62700 -33.01900 1.000 34.47264 88 CYS D C 1
ATOM 4807 O O . CYS E 2 89 ? -1.74000 -11.39000 -33.54800 1.000 35.39695 88 CYS D O 1
ATOM 4810 N N . GLN E 2 90 ? -0.44600 -12.68700 -32.25200 1.000 31.36995 89 GLN D N 1
ATOM 4811 C CA . GLN E 2 90 ? -1.48600 -13.67300 -31.99100 1.000 32.02453 89 GLN D CA 1
ATOM 4812 C C . GLN E 2 90 ? -1.44800 -14.06400 -30.52500 1.000 33.02735 89 GLN D C 1
ATOM 4813 O O . GLN E 2 90 ? -0.37000 -14.33300 -29.98100 1.000 32.52237 89 GLN D O 1
ATOM 4819 N N . LEU E 2 91 ? -2.63300 -14.14900 -29.91200 1.000 32.51861 90 LEU D N 1
ATOM 4820 C CA . LEU E 2 91 ? -2.76200 -14.64000 -28.54600 1.000 33.01102 90 LEU D CA 1
ATOM 4821 C C . LEU E 2 91 ? -2.55500 -16.15300 -28.59100 1.000 33.28653 90 LEU D C 1
ATOM 4822 O O . LEU E 2 91 ? -3.18800 -16.84300 -29.40600 1.000 33.34925 90 LEU D O 1
ATOM 4827 N N . LEU E 2 92 ? -1.71800 -16.68200 -27.70700 1.000 27.67061 91 LEU D N 1
ATOM 4828 C CA . LEU E 2 92 ? -1.43700 -18.11600 -27.67800 1.000 28.45484 91 LEU D CA 1
ATOM 4829 C C . LEU E 2 92 ? -2.22300 -18.79400 -26.55800 1.000 30.13454 91 LEU D C 1
ATOM 4830 O O . LEU E 2 92 ? -2.70300 -18.14500 -25.62800 1.000 29.77128 91 LEU D O 1
ATOM 4835 N N . ASN E 2 93 ? -2.27700 -20.11800 -26.63500 1.000 41.26371 92 ASN D N 1
ATOM 4836 C CA . ASN E 2 93 ? -2.87400 -21.03300 -25.62700 1.000 42.62365 92 ASN D CA 1
ATOM 4837 C C . ASN E 2 93 ? -4.35600 -20.78200 -25.39900 1.000 42.53493 92 ASN D C 1
ATOM 4838 O O . ASN E 2 93 ? -4.79800 -21.03300 -24.31800 1.000 44.26042 92 ASN D O 1
ATOM 4843 N N . SER E 2 94 ? -5.06400 -20.26600 -26.41200 1.000 41.98050 93 SER D N 1
ATOM 4844 C CA . SER E 2 94 ? -6.52500 -19.99400 -26.31300 1.000 42.51493 93 SER D CA 1
ATOM 4845 C C . SER E 2 94 ? -7.15700 -20.21400 -27.69100 1.000 42.42884 93 SER D C 1
ATOM 4846 O O . SER E 2 94 ? -6.63700 -19.64600 -28.66500 1.000 41.23015 93 SER D O 1
ATOM 4849 N N . TYR E 2 95 ? -8.25400 -20.97400 -27.77800 1.000 59.94448 94 TYR D N 1
ATOM 4850 C CA . TYR E 2 95 ? -8.78700 -21.30700 -29.13300 1.000 60.24761 94 TYR D CA 1
ATOM 4851 C C . TYR E 2 95 ? -9.67300 -20.20100 -29.72400 1.000 61.19778 94 TYR D C 1
ATOM 4852 O O . TYR E 2 95 ? -9.76300 -20.18700 -30.96500 1.000 62.45718 94 TYR D O 1
ATOM 4861 N N . PRO E 2 96 ? -10.39400 -19.35300 -28.95400 1.000 53.70781 95 PRO D N 1
ATOM 4862 C CA . PRO E 2 96 ? -11.06400 -18.18900 -29.53700 1.000 52.66699 95 PRO D CA 1
ATOM 4863 C C . PRO E 2 96 ? -9.79100 -17.43700 -29.93000 1.000 50.75949 95 PRO D C 1
ATOM 4864 O O . PRO E 2 96 ? -9.47600 -16.45700 -29.28800 1.000 49.91857 95 PRO D O 1
ATOM 4868 N N . VAL E 2 97 ? -9.08600 -17.92300 -30.95300 1.000 36.53841 96 VAL D N 1
ATOM 4869 C CA . VAL E 2 97 ? -7.74500 -17.37000 -31.31200 1.000 35.37484 96 VAL D CA 1
ATOM 4870 C C . VAL E 2 97 ? -7.89700 -15.90600 -31.73400 1.000 34.93384 96 VAL D C 1
ATOM 4871 O O . VAL E 2 97 ? -8.67500 -15.64700 -32.64500 1.000 36.02180 96 VAL D O 1
ATOM 4875 N N . HIS E 2 98 ? -7.16700 -15.00400 -31.09100 1.000 32.85054 97 HIS D N 1
ATOM 4876 C CA . HIS E 2 98 ? -7.27400 -13.58100 -31.37400 1.000 33.28036 97 HIS D CA 1
ATOM 4877 C C . HIS E 2 98 ? -5.98700 -13.09700 -32.02300 1.000 32.19155 97 HIS D C 1
ATOM 4878 O O . HIS E 2 98 ? -4.89000 -13.47200 -31.59600 1.000 31.80778 97 HIS D O 1
ATOM 4885 N N . PHE E 2 99 ? -6.12800 -12.28400 -33.06600 1.000 31.96365 98 PHE D N 1
ATOM 4886 C CA . PHE E 2 99 ? -5.01200 -11.67800 -33.77700 1.000 31.37452 98 PHE D CA 1
ATOM 4887 C C . PHE E 2 99 ? -5.02800 -10.16700 -33.58600 1.000 31.28236 98 PHE D C 1
ATOM 4888 O O . PHE E 2 99 ? -6.09000 -9.55900 -33.42900 1.000 32.07428 98 PHE D O 1
ATOM 4896 N N . GLY E 2 100 ? -3.85000 -9.55300 -33.63500 1.000 28.96586 99 GLY D N 1
ATOM 4897 C CA . GLY E 2 100 ? -3.80100 -8.13000 -33.90500 1.000 29.57207 99 GLY D CA 1
ATOM 4898 C C . GLY E 2 100 ? -4.28200 -7.86400 -35.32000 1.000 30.06261 99 GLY D C 1
ATOM 4899 O O . GLY E 2 100 ? -4.45200 -8.77800 -36.12500 1.000 30.35390 99 GLY D O 1
ATOM 4900 N N . GLN E 2 101 ? -4.52100 -6.59200 -35.64000 1.000 28.99009 100 GLN D N 1
ATOM 4901 C CA . GLN E 2 101 ? -4.93500 -6.23400 -36.98800 1.000 29.79828 100 GLN D CA 1
ATOM 4902 C C . GLN E 2 101 ? -3.77400 -5.73800 -37.85500 1.000 30.57305 100 GLN D C 1
ATOM 4903 O O . GLN E 2 101 ? -4.00600 -5.24600 -38.97200 1.000 30.94957 100 GLN D O 1
ATOM 4909 N N . GLY E 2 102 ? -2.54300 -5.89300 -37.39100 1.000 28.92544 101 GLY D N 1
ATOM 4910 C CA . GLY E 2 102 ? -1.40500 -5.82300 -38.28800 1.000 29.04813 101 GLY D CA 1
ATOM 4911 C C . GLY E 2 102 ? -0.60200 -4.53400 -38.15000 1.000 29.04272 101 GLY D C 1
ATOM 4912 O O . GLY E 2 102 ? -1.13100 -3.46500 -37.81600 1.000 29.49340 101 GLY D O 1
ATOM 4913 N N . THR E 2 103 ? 0.70600 -4.64400 -38.39900 1.000 31.03995 102 THR D N 1
ATOM 4914 C CA . THR E 2 103 ? 1.57500 -3.50100 -38.67100 1.000 30.99837 102 THR D CA 1
ATOM 4915 C C . THR E 2 103 ? 2.19100 -3.69500 -40.05200 1.000 31.98029 102 THR D C 1
ATOM 4916 O O . THR E 2 103 ? 2.84500 -4.71400 -40.30800 1.000 31.20207 102 THR D O 1
ATOM 4920 N N . LYS E 2 104 ? 1.99600 -2.72000 -40.93700 1.000 37.29026 103 LYS D N 1
ATOM 4921 C CA . LYS E 2 104 ? 2.52500 -2.78700 -42.29700 1.000 38.14208 103 LYS D CA 1
ATOM 4922 C C . LYS E 2 104 ? 3.86300 -2.07000 -42.34800 1.000 38.94381 103 LYS D C 1
ATOM 4923 O O . LYS E 2 104 ? 3.93500 -0.86000 -42.11900 1.000 39.09927 103 LYS D O 1
ATOM 4929 N N . LEU E 2 105 ? 4.90700 -2.80300 -42.68900 1.000 39.10764 104 LEU D N 1
ATOM 4930 C CA . LEU E 2 105 ? 6.25100 -2.25400 -42.76600 1.000 39.66824 104 LEU D CA 1
ATOM 4931 C C . LEU E 2 105 ? 6.62000 -2.04600 -44.23800 1.000 41.74876 104 LEU D C 1
ATOM 4932 O O . LEU E 2 105 ? 6.75500 -3.02000 -44.99200 1.000 41.63455 104 LEU D O 1
ATOM 4937 N N . GLU E 2 106 ? 6.80200 -0.78300 -44.64200 1.000 58.27590 105 GLU D N 1
ATOM 4938 C CA . GLU E 2 106 ? 7.10600 -0.40200 -46.02200 1.000 60.01122 105 GLU D CA 1
ATOM 4939 C C . GLU E 2 106 ? 8.51100 0.18300 -46.14700 1.000 60.27576 105 GLU D C 1
ATOM 4940 O O . GLU E 2 106 ? 9.11300 0.62900 -45.16500 1.000 60.32286 105 GLU D O 1
ATOM 4946 N N . ILE E 2 107 ? 9.02500 0.20800 -47.38200 1.000 52.14051 106 ILE D N 1
ATOM 4947 C CA . ILE E 2 107 ? 10.35000 0.77200 -47.63900 1.000 53.56346 106 ILE D CA 1
ATOM 4948 C C . ILE E 2 107 ? 10.23900 2.29100 -47.76100 1.000 54.77007 106 ILE D C 1
ATOM 4949 O O . ILE E 2 107 ? 9.26400 2.82200 -48.31300 1.000 54.80614 106 ILE D O 1
ATOM 4954 N N . LYS E 2 108 ? 11.23600 3.00200 -47.22900 1.000 75.24912 107 LYS D N 1
ATOM 4955 C CA . LYS E 2 108 ? 11.12600 4.45700 -47.04300 1.000 76.89164 107 LYS D CA 1
ATOM 4956 C C . LYS E 2 108 ? 11.25200 5.25700 -48.35000 1.000 78.30344 107 LYS D C 1
ATOM 4957 O O . LYS E 2 108 ? 11.99800 4.88900 -49.26200 1.000 77.70219 107 LYS D O 1
ATOM 4963 N N . THR F 3 1 ? -18.17800 -39.13700 15.54300 1.000 87.23963 333 THR F N 1
ATOM 4964 C CA . THR F 3 1 ? -18.45200 -37.70100 15.50300 1.000 87.61005 333 THR F CA 1
ATOM 4965 C C . THR F 3 1 ? -17.22400 -36.90500 15.03000 1.000 87.22123 333 THR F C 1
ATOM 4966 O O . THR F 3 1 ? -17.16100 -35.67900 15.18100 1.000 87.01118 333 THR F O 1
ATOM 4970 N N . ASN F 3 2 ? -16.24500 -37.60900 14.46600 1.000 84.36908 334 ASN F N 1
ATOM 4971 C CA . ASN F 3 2 ? -15.04100 -36.97000 13.94600 1.000 83.97156 334 ASN F CA 1
ATOM 4972 C C . ASN F 3 2 ? -15.34900 -36.30400 12.60700 1.000 83.12904 334 ASN F C 1
ATOM 4973 O O . ASN F 3 2 ? -15.85800 -36.95400 11.68500 1.000 81.87398 334 ASN F O 1
ATOM 4978 N N . LEU F 3 3 ? -15.05500 -35.00900 12.50200 1.000 71.92899 335 LEU F N 1
ATOM 4979 C CA . LEU F 3 3 ? -15.32200 -34.27600 11.27200 1.000 70.55078 335 LEU F CA 1
ATOM 4980 C C . LEU F 3 3 ? -14.33200 -34.66600 10.17300 1.000 69.25504 335 LEU F C 1
ATOM 4981 O O . LEU F 3 3 ? -13.15900 -34.95900 10.42900 1.000 68.83576 335 LEU F O 1
ATOM 4986 N N . CYS F 3 4 ? -14.82000 -34.64700 8.93600 1.000 60.20321 336 CYS F N 1
ATOM 4987 C CA . CYS F 3 4 ? -14.00000 -35.04300 7.79900 1.000 59.92829 336 CYS F CA 1
ATOM 4988 C C . CYS F 3 4 ? -12.82500 -34.07600 7.62000 1.000 58.95496 336 CYS F C 1
ATOM 4989 O O . CYS F 3 4 ? -12.96300 -32.87400 7.86400 1.000 58.76853 336 CYS F O 1
ATOM 4992 N N . PRO F 3 5 ? -11.64900 -34.56800 7.20700 1.000 72.59686 337 PRO F N 1
ATOM 4993 C CA . PRO F 3 5 ? -10.46900 -33.68100 7.07800 1.000 72.86104 337 PRO F CA 1
ATOM 4994 C C . PRO F 3 5 ? -10.50100 -32.84800 5.80200 1.000 72.75159 337 PRO F C 1
ATOM 4995 O O . PRO F 3 5 ? -9.67700 -32.99800 4.89000 1.000 72.63046 337 PRO F O 1
ATOM 4999 N N . PHE F 3 6 ? -11.48300 -31.94600 5.72100 1.000 76.59056 338 PHE F N 1
ATOM 5000 C CA . PHE F 3 6 ? -11.59000 -31.07500 4.55500 1.000 76.77853 338 PHE F CA 1
ATOM 5001 C C . PHE F 3 6 ? -10.44400 -30.06600 4.51100 1.000 76.87763 338 PHE F C 1
ATOM 5002 O O . PHE F 3 6 ? -9.87400 -29.81300 3.44100 1.000 75.81626 338 PHE F O 1
ATOM 5010 N N . GLY F 3 7 ? -10.07400 -29.50300 5.66400 1.000 63.37605 339 GLY F N 1
ATOM 5011 C CA . GLY F 3 7 ? -9.05000 -28.47300 5.67600 1.000 62.12391 339 GLY F CA 1
ATOM 5012 C C . GLY F 3 7 ? -7.73400 -28.94900 5.09600 1.000 62.11386 339 GLY F C 1
ATOM 5013 O O . GLY F 3 7 ? -7.05100 -28.19900 4.39300 1.000 62.02332 339 GLY F O 1
ATOM 5014 N N . GLU F 3 8 ? -7.37200 -30.21000 5.35600 1.000 78.45472 340 GLU F N 1
ATOM 5015 C CA . GLU F 3 8 ? -6.11600 -30.74700 4.83500 1.000 79.40687 340 GLU F CA 1
ATOM 5016 C C . GLU F 3 8 ? -6.03000 -30.62200 3.31700 1.000 78.70675 340 GLU F C 1
ATOM 5017 O O . GLU F 3 8 ? -4.92700 -30.52600 2.76300 1.000 77.70966 340 GLU F O 1
ATOM 5023 N N . VAL F 3 9 ? -7.17100 -30.62000 2.63200 1.000 68.89876 341 VAL F N 1
ATOM 5024 C CA . VAL F 3 9 ? -7.16800 -30.50000 1.18000 1.000 68.04165 341 VAL F CA 1
ATOM 5025 C C . VAL F 3 9 ? -7.25300 -29.04400 0.72300 1.000 66.95115 341 VAL F C 1
ATOM 5026 O O . VAL F 3 9 ? -6.62000 -28.67600 -0.27200 1.000 66.33598 341 VAL F O 1
ATOM 5030 N N . PHE F 3 10 ? -7.99200 -28.19600 1.44600 1.000 55.96874 342 PHE F N 1
ATOM 5031 C CA . PHE F 3 10 ? -8.19800 -26.80900 1.03600 1.000 54.91619 342 PHE F CA 1
ATOM 5032 C C . PHE F 3 10 ? -7.09400 -25.85600 1.47500 1.000 55.57901 342 PHE F C 1
ATOM 5033 O O . PHE F 3 10 ? -6.87200 -24.84400 0.80000 1.000 54.77519 342 PHE F O 1
ATOM 5041 N N . ASN F 3 11 ? -6.39500 -26.14900 2.57500 1.000 73.13628 343 ASN F N 1
ATOM 5042 C CA . ASN F 3 11 ? -5.39700 -25.24600 3.14600 1.000 73.80447 343 ASN F CA 1
ATOM 5043 C C . ASN F 3 11 ? -3.96800 -25.62100 2.74200 1.000 73.72315 343 ASN F C 1
ATOM 5044 O O . ASN F 3 11 ? -3.01200 -25.04900 3.27400 1.000 74.36570 343 ASN F O 1
ATOM 5049 N N . ALA F 3 12 ? -3.79500 -26.55700 1.81100 1.000 55.08777 344 ALA F N 1
ATOM 5050 C CA . ALA F 3 12 ? -2.45000 -26.96200 1.42300 1.000 55.13351 344 ALA F CA 1
ATOM 5051 C C . ALA F 3 12 ? -1.65200 -25.77100 0.90100 1.000 54.42340 344 ALA F C 1
ATOM 5052 O O . ALA F 3 12 ? -2.19000 -24.88000 0.23900 1.000 55.28578 344 ALA F O 1
ATOM 5054 N N . THR F 3 13 ? -0.35800 -25.75600 1.22500 1.000 48.14717 345 THR F N 1
ATOM 5055 C CA . THR F 3 13 ? 0.53500 -24.68000 0.79800 1.000 47.66451 345 THR F CA 1
ATOM 5056 C C . THR F 3 13 ? 0.74800 -24.67300 -0.71500 1.000 47.22666 345 THR F C 1
ATOM 5057 O O . THR F 3 13 ? 0.81000 -23.60500 -1.33200 1.000 47.38591 345 THR F O 1
ATOM 5061 N N . ARG F 3 14 ? 0.91400 -25.84500 -1.32700 1.000 53.57108 346 ARG F N 1
ATOM 5062 C CA . ARG F 3 14 ? 1.04300 -25.96100 -2.77700 1.000 52.97582 346 ARG F CA 1
ATOM 5063 C C . ARG F 3 14 ? 0.01600 -26.97100 -3.28200 1.000 51.73433 346 ARG F C 1
ATOM 5064 O O . ARG F 3 14 ? -0.19900 -28.01000 -2.64600 1.000 51.43139 346 ARG F O 1
ATOM 5072 N N . PHE F 3 15 ? -0.63600 -26.66900 -4.40900 1.000 32.51598 347 PHE F N 1
ATOM 5073 C CA . PHE F 3 15 ? -1.56700 -27.63300 -4.99200 1.000 31.61754 347 PHE F CA 1
ATOM 5074 C C . PHE F 3 15 ? -0.89300 -28.46300 -6.09200 1.000 30.94001 347 PHE F C 1
ATOM 5075 O O . PHE F 3 15 ? 0.17300 -28.12100 -6.60500 1.000 30.91414 347 PHE F O 1
ATOM 5083 N N . ALA F 3 16 ? -1.56400 -29.55100 -6.47000 1.000 32.99885 348 ALA F N 1
ATOM 5084 C CA . ALA F 3 16 ? -1.11800 -30.40800 -7.56600 1.000 32.31327 348 ALA F CA 1
ATOM 5085 C C . ALA F 3 16 ? -1.28300 -29.72500 -8.92100 1.000 31.02960 348 ALA F C 1
ATOM 5086 O O . ALA F 3 16 ? -2.10100 -28.82200 -9.09400 1.000 31.35086 348 ALA F O 1
ATOM 5088 N N . SER F 3 17 ? -0.45500 -30.13300 -9.87400 1.000 31.18116 349 SER F N 1
ATOM 5089 C CA . SER F 3 17 ? -0.67800 -29.78800 -11.26700 1.000 30.93429 349 SER F CA 1
ATOM 5090 C C . SER F 3 17 ? -1.88800 -30.56100 -11.78500 1.000 30.03385 349 SER F C 1
ATOM 5091 O O . SER F 3 17 ? -2.13500 -31.70500 -11.38800 1.000 30.33392 349 SER F O 1
ATOM 5094 N N . VAL F 3 18 ? -2.65700 -29.92700 -12.67400 1.000 25.46971 350 VAL F N 1
ATOM 5095 C CA . VAL F 3 18 ? -3.94000 -30.50800 -13.05700 1.000 24.98145 350 VAL F CA 1
ATOM 5096 C C . VAL F 3 18 ? -3.75100 -31.85500 -13.74500 1.000 25.08790 350 VAL F C 1
ATOM 5097 O O . VAL F 3 18 ? -4.51300 -32.79600 -13.49800 1.000 25.79002 350 VAL F O 1
ATOM 5101 N N . TYR F 3 19 ? -2.74900 -31.97600 -14.62200 1.000 27.99287 351 TYR F N 1
ATOM 5102 C CA . TYR F 3 19 ? -2.52800 -33.26200 -15.28900 1.000 28.04949 351 TYR F CA 1
ATOM 5103 C C . TYR F 3 19 ? -2.16000 -34.34700 -14.28800 1.000 28.55177 351 TYR F C 1
ATOM 5104 O O . TYR F 3 19 ? -2.50400 -35.52100 -14.49200 1.000 29.55996 351 TYR F O 1
ATOM 5113 N N . ALA F 3 20 ? -1.49100 -33.97200 -13.19900 1.000 30.77946 352 ALA F N 1
ATOM 5114 C CA . ALA F 3 20 ? -1.09100 -34.87600 -12.11600 1.000 31.59427 352 ALA F CA 1
ATOM 5115 C C . ALA F 3 20 ? -2.00000 -34.72600 -10.90100 1.000 32.31690 352 ALA F C 1
ATOM 5116 O O . ALA F 3 20 ? -1.51800 -34.69300 -9.76500 1.000 32.02899 352 ALA F O 1
ATOM 5118 N N . TRP F 3 21 ? -3.31100 -34.59600 -11.12700 1.000 27.69274 353 TRP F N 1
ATOM 5119 C CA . TRP F 3 21 ? -4.21800 -34.11800 -10.09000 1.000 28.27187 353 TRP F CA 1
ATOM 5120 C C . TRP F 3 21 ? -4.24300 -35.03900 -8.87000 1.000 29.33711 353 TRP F C 1
ATOM 5121 O O . TRP F 3 21 ? -4.25300 -36.26800 -8.98500 1.000 29.67612 353 TRP F O 1
ATOM 5132 N N . ASN F 3 22 ? -4.26900 -34.43000 -7.68900 1.000 35.71011 354 ASN F N 1
ATOM 5133 C CA . ASN F 3 22 ? -4.22300 -35.18600 -6.43800 1.000 36.45860 354 ASN F CA 1
ATOM 5134 C C . ASN F 3 22 ? -5.61600 -35.66500 -6.02900 1.000 37.63666 354 ASN F C 1
ATOM 5135 O O . ASN F 3 22 ? -6.60000 -34.93700 -6.15100 1.000 37.79055 354 ASN F O 1
ATOM 5140 N N . ARG F 3 23 ? -5.70300 -36.90500 -5.55700 1.000 33.49017 355 ARG F N 1
ATOM 5141 C CA . ARG F 3 23 ? -6.94500 -37.44500 -5.03200 1.000 35.13060 355 ARG F CA 1
ATOM 5142 C C . ARG F 3 23 ? -6.74100 -37.82200 -3.57200 1.000 36.17407 355 ARG F C 1
ATOM 5143 O O . ARG F 3 23 ? -5.73500 -38.45100 -3.22300 1.000 36.18468 355 ARG F O 1
ATOM 5151 N N . LYS F 3 24 ? -7.68200 -37.42600 -2.72300 1.000 40.12847 356 LYS F N 1
ATOM 5152 C CA . LYS F 3 24 ? -7.72400 -37.86400 -1.33300 1.000 40.97346 356 LYS F CA 1
ATOM 5153 C C . LYS F 3 24 ? -9.06800 -38.53300 -1.07600 1.000 41.92364 356 LYS F C 1
ATOM 5154 O O . LYS F 3 24 ? -10.11800 -37.97000 -1.40600 1.000 41.81290 356 LYS F O 1
ATOM 5160 N N . ARG F 3 25 ? -9.04400 -39.74000 -0.51700 1.000 52.60305 357 ARG F N 1
ATOM 5161 C CA . ARG F 3 25 ? -10.28500 -40.42000 -0.17200 1.000 54.14164 357 ARG F CA 1
ATOM 5162 C C . ARG F 3 25 ? -10.72200 -39.98300 1.21800 1.000 54.68416 357 ARG F C 1
ATOM 5163 O O . ARG F 3 25 ? -9.90400 -39.87200 2.13400 1.000 54.55248 357 ARG F O 1
ATOM 5171 N N . ILE F 3 26 ? -12.01200 -39.69600 1.35200 1.000 43.12459 358 ILE F N 1
ATOM 5172 C CA . ILE F 3 26 ? -12.60000 -39.23300 2.59700 1.000 43.38004 358 ILE F CA 1
ATOM 5173 C C . ILE F 3 26 ? -13.69800 -40.21000 2.98500 1.000 44.80050 358 ILE F C 1
ATOM 5174 O O . ILE F 3 26 ? -14.55200 -40.55100 2.15900 1.000 44.74703 358 ILE F O 1
ATOM 5179 N N . SER F 3 27 ? -13.66000 -40.67800 4.23000 1.000 51.00383 359 SER F N 1
ATOM 5180 C CA . SER F 3 27 ? -14.61800 -41.67600 4.67900 1.000 52.49264 359 SER F CA 1
ATOM 5181 C C . SER F 3 27 ? -14.56000 -41.78900 6.19500 1.000 52.48605 359 SER F C 1
ATOM 5182 O O . SER F 3 27 ? -13.65000 -41.26600 6.84600 1.000 51.66113 359 SER F O 1
ATOM 5185 N N . ASN F 3 28 ? -15.56500 -42.47400 6.74400 1.000 57.56344 360 ASN F N 1
ATOM 5186 C CA . ASN F 3 28 ? -15.66500 -42.74600 8.18000 1.000 58.46512 360 ASN F CA 1
ATOM 5187 C C . ASN F 3 28 ? -15.61200 -41.46000 8.99900 1.000 58.50703 360 ASN F C 1
ATOM 5188 O O . ASN F 3 28 ? -14.84400 -41.33100 9.95500 1.000 58.82094 360 ASN F O 1
ATOM 5193 N N . CYS F 3 29 ? -16.44000 -40.49200 8.61400 1.000 51.93402 361 CYS F N 1
ATOM 5194 C CA . CYS F 3 29 ? -16.35600 -39.17100 9.21900 1.000 52.45723 361 CYS F CA 1
ATOM 5195 C C . CYS F 3 29 ? -17.66400 -38.43800 8.99200 1.000 52.90193 361 CYS F C 1
ATOM 5196 O O . CYS F 3 29 ? -18.49000 -38.82800 8.16000 1.000 52.99185 361 CYS F O 1
ATOM 5199 N N . VAL F 3 30 ? -17.82500 -37.34800 9.73100 1.000 63.47483 362 VAL F N 1
ATOM 5200 C CA . VAL F 3 30 ? -19.00700 -36.50100 9.65100 1.000 64.16766 362 VAL F CA 1
ATOM 5201 C C . VAL F 3 30 ? -18.67100 -35.31200 8.75700 1.000 63.34315 362 VAL F C 1
ATOM 5202 O O . VAL F 3 30 ? -17.70300 -34.58100 9.01000 1.000 63.55243 362 VAL F O 1
ATOM 5206 N N . ALA F 3 31 ? -19.46200 -35.12600 7.70400 1.000 63.32194 363 ALA F N 1
ATOM 5207 C CA . ALA F 3 31 ? -19.19700 -34.10300 6.69500 1.000 63.68514 363 ALA F CA 1
ATOM 5208 C C . ALA F 3 31 ? -19.89200 -32.81400 7.10600 1.000 63.95131 363 ALA F C 1
ATOM 5209 O O . ALA F 3 31 ? -21.09100 -32.63600 6.87000 1.000 64.01704 363 ALA F O 1
ATOM 5211 N N . ASP F 3 32 ? -19.14300 -31.90500 7.71600 1.000 68.88569 364 ASP F N 1
ATOM 5212 C CA . ASP F 3 32 ? -19.66700 -30.58100 8.03300 1.000 69.64346 364 ASP F CA 1
ATOM 5213 C C . ASP F 3 32 ? -19.18800 -29.63800 6.93600 1.000 68.09052 364 ASP F C 1
ATOM 5214 O O . ASP F 3 32 ? -18.03700 -29.20400 6.93200 1.000 67.81225 364 ASP F O 1
ATOM 5219 N N . TYR F 3 33 ? -20.06800 -29.34100 5.98200 1.000 56.91887 365 TYR F N 1
ATOM 5220 C CA . TYR F 3 33 ? -19.66500 -28.45100 4.90200 1.000 55.77514 365 TYR F CA 1
ATOM 5221 C C . TYR F 3 33 ? -19.53500 -27.00800 5.37100 1.000 55.64379 365 TYR F C 1
ATOM 5222 O O . TYR F 3 33 ? -18.98600 -26.18200 4.63800 1.000 55.63348 365 TYR F O 1
ATOM 5231 N N . SER F 3 34 ? -20.00400 -26.69600 6.58300 1.000 61.46007 366 SER F N 1
ATOM 5232 C CA . SER F 3 34 ? -19.83500 -25.35200 7.12800 1.000 61.24909 366 SER F CA 1
ATOM 5233 C C . SER F 3 34 ? -18.38100 -25.05700 7.45900 1.000 61.33455 366 SER F C 1
ATOM 5234 O O . SER F 3 34 ? -17.96100 -23.90100 7.38400 1.000 61.57970 366 SER F O 1
ATOM 5237 N N . VAL F 3 35 ? -17.59300 -26.07300 7.82100 1.000 68.26623 367 VAL F N 1
ATOM 5238 C CA . VAL F 3 35 ? -16.16400 -25.82900 8.00600 1.000 69.15295 367 VAL F CA 1
ATOM 5239 C C . VAL F 3 35 ? -15.54000 -25.44500 6.67500 1.000 67.90164 367 VAL F C 1
ATOM 5240 O O . VAL F 3 35 ? -14.41900 -24.92200 6.62900 1.000 67.60075 367 VAL F O 1
ATOM 5244 N N . LEU F 3 36 ? -16.25100 -25.70600 5.58300 1.000 64.04819 368 LEU F N 1
ATOM 5245 C CA . LEU F 3 36 ? -15.81700 -25.35200 4.24500 1.000 63.62301 368 LEU F CA 1
ATOM 5246 C C . LEU F 3 36 ? -16.36800 -23.99300 3.81900 1.000 64.28023 368 LEU F C 1
ATOM 5247 O O . LEU F 3 36 ? -15.59800 -23.12200 3.40100 1.000 64.16261 368 LEU F O 1
ATOM 5252 N N . TYR F 3 37 ? -17.68600 -23.76900 3.95200 1.000 63.77195 369 TYR F N 1
ATOM 5253 C CA . TYR F 3 37 ? -18.23300 -22.48800 3.49900 1.000 64.08477 369 TYR F CA 1
ATOM 5254 C C . TYR F 3 37 ? -18.08000 -21.37900 4.52900 1.000 64.81773 369 TYR F C 1
ATOM 5255 O O . TYR F 3 37 ? -18.51500 -20.25300 4.26400 1.000 64.99017 369 TYR F O 1
ATOM 5264 N N . ASN F 3 38 ? -17.48200 -21.66200 5.68700 1.000 64.27044 370 ASN F N 1
ATOM 5265 C CA . ASN F 3 38 ? -17.01800 -20.62900 6.60200 1.000 64.71695 370 ASN F CA 1
ATOM 5266 C C . ASN F 3 38 ? -15.52300 -20.38600 6.47100 1.000 65.20214 370 ASN F C 1
ATOM 5267 O O . ASN F 3 38 ? -14.94100 -19.71000 7.32400 1.000 66.78102 370 ASN F O 1
ATOM 5272 N N . SER F 3 39 ? -14.92900 -20.97500 5.42700 1.000 80.54880 371 SER F N 1
ATOM 5273 C CA . SER F 3 39 ? -13.45300 -20.94600 5.27000 1.000 80.41564 371 SER F CA 1
ATOM 5274 C C . SER F 3 39 ? -12.91700 -19.56500 4.91000 1.000 81.22481 371 SER F C 1
ATOM 5275 O O . SER F 3 39 ? -11.71900 -19.37400 5.11900 1.000 82.35052 371 SER F O 1
ATOM 5278 N N . ALA F 3 40 ? -13.74100 -18.68700 4.34600 1.000 91.39867 372 ALA F N 1
ATOM 5279 C CA . ALA F 3 40 ? -13.30700 -17.30300 4.03600 1.000 92.33781 372 ALA F CA 1
ATOM 5280 C C . ALA F 3 40 ? -12.52400 -17.31000 2.73100 1.000 91.40644 372 ALA F C 1
ATOM 5281 O O . ALA F 3 40 ? -12.84000 -16.50300 1.84300 1.000 90.38088 372 ALA F O 1
ATOM 5283 N N . SER F 3 41 ? -11.48900 -18.13500 2.65800 1.000 100.98825 373 SER F N 1
ATOM 5284 C CA . SER F 3 41 ? -10.81600 -18.30600 1.35500 1.000 99.88574 373 SER F CA 1
ATOM 5285 C C . SER F 3 41 ? -11.70300 -19.27900 0.60100 1.000 98.73043 373 SER F C 1
ATOM 5286 O O . SER F 3 41 ? -11.17300 -20.10100 -0.15500 1.000 98.27247 373 SER F O 1
ATOM 5289 N N . PHE F 3 42 ? -12.99400 -19.24000 0.90000 1.000 86.60244 374 PHE F N 1
ATOM 5290 C CA . PHE F 3 42 ? -13.95200 -20.08200 0.20200 1.000 85.89994 374 PHE F CA 1
ATOM 5291 C C . PHE F 3 42 ? -14.71800 -19.16500 -0.73700 1.000 85.28981 374 PHE F C 1
ATOM 5292 O O . PHE F 3 42 ? -15.29700 -18.16800 -0.29200 1.000 86.09783 374 PHE F O 1
ATOM 5300 N N . SER F 3 43 ? -14.67200 -19.45000 -2.03500 1.000 51.01265 375 SER F N 1
ATOM 5301 C CA . SER F 3 43 ? -15.25800 -18.50500 -2.97000 1.000 50.42197 375 SER F CA 1
ATOM 5302 C C . SER F 3 43 ? -16.42800 -19.09100 -3.75100 1.000 49.56531 375 SER F C 1
ATOM 5303 O O . SER F 3 43 ? -17.54600 -18.58800 -3.61400 1.000 50.00983 375 SER F O 1
ATOM 5306 N N . THR F 3 44 ? -16.24400 -20.15800 -4.53400 1.000 43.41074 376 THR F N 1
ATOM 5307 C CA . THR F 3 44 ? -17.35600 -20.70000 -5.31200 1.000 42.46638 376 THR F CA 1
ATOM 5308 C C . THR F 3 44 ? -17.51700 -22.19000 -5.07100 1.000 43.04120 376 THR F C 1
ATOM 5309 O O . THR F 3 44 ? -16.56500 -22.89800 -4.73800 1.000 43.01949 376 THR F O 1
ATOM 5313 N N . PHE F 3 45 ? -18.74500 -22.65000 -5.27500 1.000 49.02509 377 PHE F N 1
ATOM 5314 C CA . PHE F 3 45 ? -19.17100 -23.99600 -4.91100 1.000 49.23870 377 PHE F CA 1
ATOM 5315 C C . PHE F 3 45 ? -20.35900 -24.28500 -5.81200 1.000 51.01609 377 PHE F C 1
ATOM 5316 O O . PHE F 3 45 ? -21.37500 -23.59500 -5.70900 1.000 51.61717 377 PHE F O 1
ATOM 5324 N N . LYS F 3 46 ? -20.22600 -25.24300 -6.72200 1.000 41.52921 378 LYS F N 1
ATOM 5325 C CA . LYS F 3 46 ? -21.32700 -25.61900 -7.59500 1.000 41.20958 378 LYS F CA 1
ATOM 5326 C C . LYS F 3 46 ? -21.44200 -27.13100 -7.62200 1.000 41.78770 378 LYS F C 1
ATOM 5327 O O . LYS F 3 46 ? -20.45000 -27.82300 -7.88200 1.000 41.46341 378 LYS F O 1
ATOM 5333 N N . CYS F 3 47 ? -22.64000 -27.64200 -7.35000 1.000 34.41624 379 CYS F N 1
ATOM 5334 C CA . CYS F 3 47 ? -22.87800 -29.07600 -7.30500 1.000 34.83143 379 CYS F CA 1
ATOM 5335 C C . CYS F 3 47 ? -23.65200 -29.53200 -8.53000 1.000 36.09423 379 CYS F C 1
ATOM 5336 O O . CYS F 3 47 ? -24.33700 -28.75300 -9.19200 1.000 35.93826 379 CYS F O 1
ATOM 5339 N N . TYR F 3 48 ? -23.53200 -30.82000 -8.81400 1.000 35.30505 380 TYR F N 1
ATOM 5340 C CA . TYR F 3 48 ? -24.18100 -31.45600 -9.94500 1.000 35.99457 380 TYR F CA 1
ATOM 5341 C C . TYR F 3 48 ? -24.76400 -32.76700 -9.45900 1.000 37.33203 380 TYR F C 1
ATOM 5342 O O . TYR F 3 48 ? -24.16300 -33.43700 -8.61700 1.000 36.99862 380 TYR F O 1
ATOM 5351 N N . GLY F 3 49 ? -25.93500 -33.12700 -9.97500 1.000 35.48554 381 GLY F N 1
ATOM 5352 C CA . GLY F 3 49 ? -26.54100 -34.37900 -9.59600 1.000 36.32294 381 GLY F CA 1
ATOM 5353 C C . GLY F 3 49 ? -27.06600 -34.42900 -8.17900 1.000 36.96062 381 GLY F C 1
ATOM 5354 O O . GLY F 3 49 ? -27.65100 -35.44000 -7.79200 1.000 38.13010 381 GLY F O 1
ATOM 5355 N N . VAL F 3 50 ? -26.89500 -33.36100 -7.40300 1.000 40.26242 382 VAL F N 1
ATOM 5356 C CA . VAL F 3 50 ? -27.46500 -33.25300 -6.06600 1.000 40.46356 382 VAL F CA 1
ATOM 5357 C C . VAL F 3 50 ? -27.53100 -31.77100 -5.73200 1.000 39.63074 382 VAL F C 1
ATOM 5358 O O . VAL F 3 50 ? -26.72900 -30.97600 -6.23200 1.000 38.65012 382 VAL F O 1
ATOM 5362 N N . SER F 3 51 ? -28.50900 -31.39300 -4.89800 1.000 40.81761 383 SER F N 1
ATOM 5363 C CA . SER F 3 51 ? -28.55200 -29.99500 -4.46400 1.000 40.04862 383 SER F CA 1
ATOM 5364 C C . SER F 3 51 ? -27.69600 -29.79600 -3.21900 1.000 39.39922 383 SER F C 1
ATOM 5365 O O . SER F 3 51 ? -27.67500 -30.66000 -2.34100 1.000 40.29991 383 SER F O 1
ATOM 5368 N N . PRO F 3 52 ? -26.98800 -28.67000 -3.09300 1.000 38.98522 384 PRO F N 1
ATOM 5369 C CA . PRO F 3 52 ? -26.31000 -28.39100 -1.81700 1.000 38.79760 384 PRO F CA 1
ATOM 5370 C C . PRO F 3 52 ? -27.26900 -28.39000 -0.64000 1.000 38.80376 384 PRO F C 1
ATOM 5371 O O . PRO F 3 52 ? -26.87800 -28.79700 0.46000 1.000 38.82420 384 PRO F O 1
ATOM 5375 N N . THR F 3 53 ? -28.52000 -27.95800 -0.85200 1.000 37.25848 385 THR F N 1
ATOM 5376 C CA . THR F 3 53 ? -29.51600 -27.90600 0.21800 1.000 38.47038 385 THR F CA 1
ATOM 5377 C C . THR F 3 53 ? -29.84100 -29.28400 0.79500 1.000 39.72640 385 THR F C 1
ATOM 5378 O O . THR F 3 53 ? -30.43900 -29.37000 1.87400 1.000 39.50994 385 THR F O 1
ATOM 5382 N N . LYS F 3 54 ? -29.49200 -30.36200 0.09700 1.000 46.15103 386 LYS F N 1
ATOM 5383 C CA . LYS F 3 54 ? -29.81300 -31.70400 0.56200 1.000 47.11276 386 LYS F CA 1
ATOM 5384 C C . LYS F 3 54 ? -28.61400 -32.39600 1.19800 1.000 47.53780 386 LYS F C 1
ATOM 5385 O O . LYS F 3 54 ? -28.78300 -33.44100 1.83800 1.000 48.14424 386 LYS F O 1
ATOM 5391 N N . LEU F 3 55 ? -27.42400 -31.79100 1.10200 1.000 40.64268 387 LEU F N 1
ATOM 5392 C CA . LEU F 3 55 ? -26.18300 -32.47200 1.47000 1.000 41.04182 387 LEU F CA 1
ATOM 5393 C C . LEU F 3 55 ? -26.16000 -32.82500 2.94800 1.000 42.37193 387 LEU F C 1
ATOM 5394 O O . LEU F 3 55 ? -25.72600 -33.92100 3.32300 1.000 42.18776 387 LEU F O 1
ATOM 5399 N N . ASN F 3 56 ? -26.64100 -31.91600 3.80700 1.000 56.85881 388 ASN F N 1
ATOM 5400 C CA . ASN F 3 56 ? -26.63800 -32.19400 5.24900 1.000 57.82119 388 ASN F CA 1
ATOM 5401 C C . ASN F 3 56 ? -27.51100 -33.30900 5.63900 1.000 58.54098 388 ASN F C 1
ATOM 5402 O O . ASN F 3 56 ? -27.78100 -33.59700 6.79000 1.000 59.91957 388 ASN F O 1
ATOM 5407 N N . ASP F 3 57 ? -28.06200 -34.04900 4.70100 1.000 63.20413 389 ASP F N 1
ATOM 5408 C CA . ASP F 3 57 ? -29.13300 -34.94200 5.09600 1.000 65.09543 389 ASP F CA 1
ATOM 5409 C C . ASP F 3 57 ? -29.03800 -36.18400 4.21300 1.000 65.47358 389 ASP F C 1
ATOM 5410 O O . ASP F 3 57 ? -30.02000 -36.91400 4.06400 1.000 66.38339 389 ASP F O 1
ATOM 5415 N N . LEU F 3 58 ? -27.84400 -36.40900 3.63000 1.000 43.88162 390 LEU F N 1
ATOM 5416 C CA . LEU F 3 58 ? -27.48900 -37.52900 2.76800 1.000 44.23718 390 LEU F CA 1
ATOM 5417 C C . LEU F 3 58 ? -26.22700 -38.19600 3.29000 1.000 44.24314 390 LEU F C 1
ATOM 5418 O O . LEU F 3 58 ? -25.39600 -37.56900 3.95600 1.000 43.13537 390 LEU F O 1
ATOM 5423 N N . CYS F 3 59 ? -26.07600 -39.47200 2.93900 1.000 54.21443 391 CYS F N 1
ATOM 5424 C CA . CYS F 3 59 ? -24.91200 -40.26500 3.30400 1.000 54.52194 391 CYS F CA 1
ATOM 5425 C C . CYS F 3 59 ? -24.32700 -40.88500 2.04200 1.000 54.09317 391 CYS F C 1
ATOM 5426 O O . CYS F 3 59 ? -25.05400 -41.18800 1.09400 1.000 54.13705 391 CYS F O 1
ATOM 5429 N N . PHE F 3 60 ? -23.00500 -41.05500 2.02200 1.000 48.43525 392 PHE F N 1
ATOM 5430 C CA . PHE F 3 60 ? -22.30900 -41.58300 0.85600 1.000 48.34416 392 PHE F CA 1
ATOM 5431 C C . PHE F 3 60 ? -21.30600 -42.64700 1.27600 1.000 48.46771 392 PHE F C 1
ATOM 5432 O O . PHE F 3 60 ? -20.77000 -42.61400 2.38500 1.000 48.06733 392 PHE F O 1
ATOM 5440 N N . THR F 3 61 ? -21.06400 -43.59900 0.37100 1.000 61.50673 393 THR F N 1
ATOM 5441 C CA . THR F 3 61 ? -20.08600 -44.64500 0.64000 1.000 61.51239 393 THR F CA 1
ATOM 5442 C C . THR F 3 61 ? -18.70300 -44.05200 0.82900 1.000 60.69551 393 THR F C 1
ATOM 5443 O O . THR F 3 61 ? -18.02400 -44.32200 1.82700 1.000 60.72682 393 THR F O 1
ATOM 5447 N N . ASN F 3 62 ? -18.26800 -43.24100 -0.13300 1.000 54.25021 394 ASN F N 1
ATOM 5448 C CA . ASN F 3 62 ? -16.99600 -42.53700 -0.06200 1.000 53.85294 394 ASN F CA 1
ATOM 5449 C C . ASN F 3 62 ? -17.17400 -41.14300 -0.64000 1.000 51.84200 394 ASN F C 1
ATOM 5450 O O . ASN F 3 62 ? -18.08500 -40.88400 -1.42700 1.000 52.57000 394 ASN F O 1
ATOM 5455 N N . VAL F 3 63 ? -16.29000 -40.24500 -0.23000 1.000 43.89733 395 VAL F N 1
ATOM 5456 C CA . VAL F 3 63 ? -16.12000 -38.95000 -0.87100 1.000 43.14499 395 VAL F CA 1
ATOM 5457 C C . VAL F 3 63 ? -14.67100 -38.85500 -1.33000 1.000 42.39303 395 VAL F C 1
ATOM 5458 O O . VAL F 3 63 ? -13.74700 -39.07700 -0.53700 1.000 41.87273 395 VAL F O 1
ATOM 5462 N N . TYR F 3 64 ? -14.47300 -38.57500 -2.61500 1.000 42.01649 396 TYR F N 1
ATOM 5463 C CA . TYR F 3 64 ? -13.14000 -38.31300 -3.13600 1.000 41.12134 396 TYR F CA 1
ATOM 5464 C C . TYR F 3 64 ? -12.96700 -36.81300 -3.31300 1.000 40.00399 396 TYR F C 1
ATOM 5465 O O . TYR F 3 64 ? -13.88200 -36.11700 -3.76100 1.000 40.17947 396 TYR F O 1
ATOM 5474 N N . ALA F 3 65 ? -11.80400 -36.31700 -2.93100 1.000 36.76720 397 ALA F N 1
ATOM 5475 C CA . ALA F 3 65 ? -11.45900 -34.91400 -3.08200 1.000 35.72507 397 ALA F CA 1
ATOM 5476 C C . ALA F 3 65 ? -10.28600 -34.83100 -4.05400 1.000 34.92669 397 ALA F C 1
ATOM 5477 O O . ALA F 3 65 ? -9.14700 -35.16700 -3.69900 1.000 34.81452 397 ALA F O 1
ATOM 5479 N N . ASP F 3 66 ? -10.56000 -34.38900 -5.27700 1.000 31.68951 398 ASP F N 1
ATOM 5480 C CA . ASP F 3 66 ? -9.51400 -34.17300 -6.27400 1.000 30.37706 398 ASP F CA 1
ATOM 5481 C C . ASP F 3 66 ? -9.14200 -32.69800 -6.29300 1.000 29.88808 398 ASP F C 1
ATOM 5482 O O . ASP F 3 66 ? -10.02400 -31.84100 -6.25700 1.000 30.73500 398 ASP F O 1
ATOM 5487 N N . SER F 3 67 ? -7.84200 -32.39000 -6.28600 1.000 30.91400 399 SER F N 1
ATOM 5488 C CA . SER F 3 67 ? -7.43300 -30.99500 -6.22200 1.000 30.31344 399 SER F CA 1
ATOM 5489 C C . SER F 3 67 ? -6.30900 -30.71700 -7.20600 1.000 30.40977 399 SER F C 1
ATOM 5490 O O . SER F 3 67 ? -5.45600 -31.57900 -7.46300 1.000 29.30338 399 SER F O 1
ATOM 5493 N N . PHE F 3 68 ? -6.31200 -29.49000 -7.73500 1.000 29.88724 400 PHE F N 1
ATOM 5494 C CA . PHE F 3 68 ? -5.34300 -29.05700 -8.73700 1.000 29.32027 400 PHE F CA 1
ATOM 5495 C C . PHE F 3 68 ? -5.52400 -27.56000 -8.96400 1.000 30.25236 400 PHE F C 1
ATOM 5496 O O . PHE F 3 68 ? -6.46900 -26.94600 -8.46600 1.000 30.56130 400 PHE F O 1
ATOM 5504 N N . VAL F 3 69 ? -4.60300 -26.99000 -9.73600 1.000 28.82562 401 VAL F N 1
ATOM 5505 C CA . VAL F 3 69 ? -4.64000 -25.59500 -10.15800 1.000 29.04179 401 VAL F CA 1
ATOM 5506 C C . VAL F 3 69 ? -4.80000 -25.54800 -11.67000 1.000 28.82487 401 VAL F C 1
ATOM 5507 O O . VAL F 3 69 ? -4.14000 -26.30000 -12.39300 1.000 27.37628 401 VAL F O 1
ATOM 5511 N N . ILE F 3 70 ? -5.68900 -24.67100 -12.14000 1.000 26.42575 402 ILE F N 1
ATOM 5512 C CA . ILE F 3 70 ? -5.85300 -24.33400 -13.54300 1.000 25.65987 402 ILE F CA 1
ATOM 5513 C C . ILE F 3 70 ? -5.94800 -22.81800 -13.64100 1.000 26.96505 402 ILE F C 1
ATOM 5514 O O . ILE F 3 70 ? -5.95300 -22.12100 -12.62700 1.000 27.37356 402 ILE F O 1
ATOM 5519 N N . ARG F 3 71 ? -6.04400 -22.30000 -14.86600 1.000 35.40353 403 ARG F N 1
ATOM 5520 C CA . ARG F 3 71 ? -6.26900 -20.86400 -14.96000 1.000 36.60111 403 ARG F CA 1
ATOM 5521 C C . ARG F 3 71 ? -7.77200 -20.54900 -14.94600 1.000 36.06286 403 ARG F C 1
ATOM 5522 O O . ARG F 3 71 ? -8.62900 -21.41900 -15.16300 1.000 35.13735 403 ARG F O 1
ATOM 5530 N N . GLY F 3 72 ? -8.08000 -19.27900 -14.66500 1.000 30.00448 404 GLY F N 1
ATOM 5531 C CA . GLY F 3 72 ? -9.45700 -18.89100 -14.37600 1.000 29.79981 404 GLY F CA 1
ATOM 5532 C C . GLY F 3 72 ? -10.43300 -19.24400 -15.48000 1.000 29.21697 404 GLY F C 1
ATOM 5533 O O . GLY F 3 72 ? -11.50800 -19.79300 -15.22200 1.000 28.65188 404 GLY F O 1
ATOM 5534 N N . ASP F 3 73 ? -10.07100 -18.97100 -16.73500 1.000 40.48877 405 ASP F N 1
ATOM 5535 C CA . ASP F 3 73 ? -11.08400 -19.20300 -17.76100 1.000 39.96518 405 ASP F CA 1
ATOM 5536 C C . ASP F 3 73 ? -11.18700 -20.67100 -18.15200 1.000 39.47978 405 ASP F C 1
ATOM 5537 O O . ASP F 3 73 ? -11.98400 -21.01300 -19.03200 1.000 39.14410 405 ASP F O 1
ATOM 5542 N N . GLU F 3 74 ? -10.42500 -21.54400 -17.49100 1.000 31.69086 406 GLU F N 1
ATOM 5543 C CA . GLU F 3 74 ? -10.55600 -22.98800 -17.63000 1.000 31.11973 406 GLU F CA 1
ATOM 5544 C C . GLU F 3 74 ? -11.46100 -23.62300 -16.57700 1.000 31.43477 406 GLU F C 1
ATOM 5545 O O . GLU F 3 74 ? -11.81000 -24.80000 -16.71800 1.000 31.15045 406 GLU F O 1
ATOM 5551 N N . VAL F 3 75 ? -11.87400 -22.87900 -15.54400 1.000 27.94689 407 VAL F N 1
ATOM 5552 C CA . VAL F 3 75 ? -12.68500 -23.47800 -14.48200 1.000 28.85183 407 VAL F CA 1
ATOM 5553 C C . VAL F 3 75 ? -14.00700 -24.00800 -15.02300 1.000 29.33729 407 VAL F C 1
ATOM 5554 O O . VAL F 3 75 ? -14.52000 -25.02800 -14.54200 1.000 29.26197 407 VAL F O 1
ATOM 5558 N N . ARG F 3 76 ? -14.57700 -23.34600 -16.03800 1.000 36.33670 408 ARG F N 1
ATOM 5559 C CA . ARG F 3 76 ? -15.83500 -23.82000 -16.62000 1.000 36.69966 408 ARG F CA 1
ATOM 5560 C C . ARG F 3 76 ? -15.71500 -25.21800 -17.22500 1.000 36.53783 408 ARG F C 1
ATOM 5561 O O . ARG F 3 76 ? -16.73500 -25.87600 -17.44900 1.000 37.56845 408 ARG F O 1
ATOM 5569 N N . GLN F 3 77 ? -14.50000 -25.68700 -17.51400 1.000 31.40378 409 GLN F N 1
ATOM 5570 C CA . GLN F 3 77 ? -14.31200 -27.04400 -18.01900 1.000 30.57226 409 GLN F CA 1
ATOM 5571 C C . GLN F 3 77 ? -14.44800 -28.10700 -16.93800 1.000 32.13707 409 GLN F C 1
ATOM 5572 O O . GLN F 3 77 ? -14.62100 -29.28400 -17.27000 1.000 32.97968 409 GLN F O 1
ATOM 5578 N N . ILE F 3 78 ? -14.41100 -27.72000 -15.66400 1.000 28.49999 410 ILE F N 1
ATOM 5579 C CA . ILE F 3 78 ? -14.55700 -28.68500 -14.55400 1.000 30.00777 410 ILE F CA 1
ATOM 5580 C C . ILE F 3 78 ? -16.04800 -28.74900 -14.25400 1.000 31.23526 410 ILE F C 1
ATOM 5581 O O . ILE F 3 78 ? -16.55200 -28.22700 -13.25400 1.000 31.35670 410 ILE F O 1
ATOM 5586 N N . ALA F 3 79 ? -16.76200 -29.47900 -15.10600 1.000 33.00622 411 ALA F N 1
ATOM 5587 C CA . ALA F 3 79 ? -18.20800 -29.59200 -15.12700 1.000 34.06888 411 ALA F CA 1
ATOM 5588 C C . ALA F 3 79 ? -18.56100 -30.73000 -16.07100 1.000 35.61404 411 ALA F C 1
ATOM 5589 O O . ALA F 3 79 ? -17.82000 -30.98200 -17.03400 1.000 35.12833 411 ALA F O 1
ATOM 5591 N N . PRO F 3 80 ? -19.68100 -31.41700 -15.84400 1.000 33.13032 412 PRO F N 1
ATOM 5592 C CA . PRO F 3 80 ? -20.12900 -32.44600 -16.78900 1.000 34.01938 412 PRO F CA 1
ATOM 5593 C C . PRO F 3 80 ? -20.35000 -31.86700 -18.17700 1.000 33.25597 412 PRO F C 1
ATOM 5594 O O . PRO F 3 80 ? -20.83000 -30.74100 -18.32400 1.000 32.16521 412 PRO F O 1
ATOM 5598 N N . GLY F 3 81 ? -20.02300 -32.66400 -19.19700 1.000 35.29997 413 GLY F N 1
ATOM 5599 C CA . GLY F 3 81 ? -20.35000 -32.32400 -20.57300 1.000 34.95223 413 GLY F CA 1
ATOM 5600 C C . GLY F 3 81 ? -19.49100 -31.26700 -21.23800 1.000 33.66616 413 GLY F C 1
ATOM 5601 O O . GLY F 3 81 ? -19.89200 -30.72900 -22.28000 1.000 32.90022 413 GLY F O 1
ATOM 5602 N N . GLN F 3 82 ? -18.33100 -30.93100 -20.67700 1.000 34.79354 414 GLN F N 1
ATOM 5603 C CA . GLN F 3 82 ? -17.49500 -29.88100 -21.24900 1.000 33.18337 414 GLN F CA 1
ATOM 5604 C C . GLN F 3 82 ? -16.37400 -30.46200 -22.10700 1.000 33.31459 414 GLN F C 1
ATOM 5605 O O . GLN F 3 82 ? -16.04000 -31.65000 -22.02900 1.000 33.83552 414 GLN F O 1
ATOM 5611 N N . THR F 3 83 ? -15.80200 -29.59800 -22.94400 1.000 32.41252 415 THR F N 1
ATOM 5612 C CA . THR F 3 83 ? -14.66600 -29.93100 -23.79900 1.000 32.51366 415 THR F CA 1
ATOM 5613 C C . THR F 3 83 ? -13.63800 -28.81100 -23.71800 1.000 30.50846 415 THR F C 1
ATOM 5614 O O . THR F 3 83 ? -13.90300 -27.73100 -23.18100 1.000 29.79443 415 THR F O 1
ATOM 5618 N N . GLY F 3 84 ? -12.46200 -29.06700 -24.28200 1.000 29.53208 416 GLY F N 1
ATOM 5619 C CA . GLY F 3 84 ? -11.32400 -28.17800 -24.15900 1.000 28.80918 416 GLY F CA 1
ATOM 5620 C C . GLY F 3 84 ? -10.11400 -28.91000 -23.61900 1.000 28.65150 416 GLY F C 1
ATOM 5621 O O . GLY F 3 84 ? -10.17300 -30.08400 -23.26100 1.000 29.45930 416 GLY F O 1
ATOM 5622 N N . LYS F 3 85 ? -8.99800 -28.17500 -23.54200 1.000 34.46144 417 LYS F N 1
ATOM 5623 C CA . LYS F 3 85 ? -7.71700 -28.79000 -23.19300 1.000 35.02011 417 LYS F CA 1
ATOM 5624 C C . LYS F 3 85 ? -7.76400 -29.47300 -21.83700 1.000 35.05991 417 LYS F C 1
ATOM 5625 O O . LYS F 3 85 ? -7.14600 -30.52800 -21.64700 1.000 34.69107 417 LYS F O 1
ATOM 5631 N N . ILE F 3 86 ? -8.43800 -28.85600 -20.86200 1.000 26.64508 418 ILE F N 1
ATOM 5632 C CA . ILE F 3 86 ? -8.44900 -29.43200 -19.52400 1.000 26.84488 418 ILE F CA 1
ATOM 5633 C C . ILE F 3 86 ? -9.39800 -30.61600 -19.46100 1.000 27.98728 418 ILE F C 1
ATOM 5634 O O . ILE F 3 86 ? -9.03800 -31.69400 -18.97900 1.000 28.95392 418 ILE F O 1
ATOM 5639 N N . ALA F 3 87 ? -10.63100 -30.44600 -19.93700 1.000 30.60575 419 ALA F N 1
ATOM 5640 C CA . ALA F 3 87 ? -11.57300 -31.55600 -19.84300 1.000 32.52815 419 ALA F CA 1
ATOM 5641 C C . ALA F 3 87 ? -11.14100 -32.70900 -20.74400 1.000 33.78497 419 ALA F C 1
ATOM 5642 O O . ALA F 3 87 ? -11.35000 -33.88400 -20.40200 1.000 35.38374 419 ALA F O 1
ATOM 5644 N N . ASP F 3 88 ? -10.57400 -32.39500 -21.91400 1.000 26.99824 420 ASP F N 1
ATOM 5645 C CA . ASP F 3 88 ? -10.22400 -33.46100 -22.85200 1.000 28.70479 420 ASP F CA 1
ATOM 5646 C C . ASP F 3 88 ? -8.96200 -34.19100 -22.44100 1.000 28.82392 420 ASP F C 1
ATOM 5647 O O . ASP F 3 88 ? -8.90700 -35.42100 -22.52800 1.000 30.32752 420 ASP F O 1
ATOM 5652 N N . TYR F 3 89 ? -7.93700 -33.45900 -22.00900 1.000 28.06167 421 TYR F N 1
ATOM 5653 C CA . TYR F 3 89 ? -6.61700 -34.04400 -21.85100 1.000 27.72232 421 TYR F CA 1
ATOM 5654 C C . TYR F 3 89 ? -6.08300 -34.05800 -20.42500 1.000 27.44465 421 TYR F C 1
ATOM 5655 O O . TYR F 3 89 ? -5.02500 -34.66300 -20.19600 1.000 27.35378 421 TYR F O 1
ATOM 5664 N N . ASN F 3 90 ? -6.74300 -33.39800 -19.46900 1.000 31.24331 422 ASN F N 1
ATOM 5665 C CA . ASN F 3 90 ? -6.18300 -33.26700 -18.12900 1.000 30.89036 422 ASN F CA 1
ATOM 5666 C C . ASN F 3 90 ? -7.06400 -33.81200 -17.01700 1.000 32.33373 422 ASN F C 1
ATOM 5667 O O . ASN F 3 90 ? -6.58500 -34.60400 -16.19500 1.000 32.46761 422 ASN F O 1
ATOM 5672 N N . TYR F 3 91 ? -8.33000 -33.39800 -16.93500 1.000 26.23793 423 TYR F N 1
ATOM 5673 C CA . TYR F 3 91 ? -9.20100 -33.86200 -15.85400 1.000 27.06412 423 TYR F CA 1
ATOM 5674 C C . TYR F 3 91 ? -10.63600 -33.86500 -16.34900 1.000 28.04815 423 TYR F C 1
ATOM 5675 O O . TYR F 3 91 ? -11.16300 -32.79600 -16.66200 1.000 27.50274 423 TYR F O 1
ATOM 5684 N N . LYS F 3 92 ? -11.27000 -35.03900 -16.38700 1.000 25.60917 424 LYS F N 1
ATOM 5685 C CA . LYS F 3 92 ? -12.57100 -35.22600 -17.03300 1.000 26.84674 424 LYS F CA 1
ATOM 5686 C C . LYS F 3 92 ? -13.63000 -35.68300 -16.03300 1.000 28.54235 424 LYS F C 1
ATOM 5687 O O . LYS F 3 92 ? -13.48500 -36.73500 -15.40800 1.000 29.46788 424 LYS F O 1
ATOM 5693 N N . LEU F 3 93 ? -14.75900 -34.88400 -15.91300 1.000 28.66510 425 LEU F N 1
ATOM 5694 C CA . LEU F 3 93 ? -15.90100 -35.35000 -15.12600 1.000 30.25785 425 LEU F CA 1
ATOM 5695 C C . LEU F 3 93 ? -16.87500 -36.12600 -16.01100 1.000 31.29756 425 LEU F C 1
ATOM 5696 O O . LEU F 3 93 ? -17.03500 -35.80800 -17.19200 1.000 32.54413 425 LEU F O 1
ATOM 5701 N N . PRO F 3 94 ? -17.54100 -37.14300 -15.47200 1.000 31.18236 426 PRO F N 1
ATOM 5702 C CA . PRO F 3 94 ? -18.57200 -37.85800 -16.23900 1.000 32.77370 426 PRO F CA 1
ATOM 5703 C C . PRO F 3 94 ? -19.82200 -37.00900 -16.45400 1.000 33.17688 426 PRO F C 1
ATOM 5704 O O . PRO F 3 94 ? -20.08700 -36.04500 -15.73100 1.000 31.89689 426 PRO F O 1
ATOM 5708 N N . ASP F 3 95 ? -20.59900 -37.38700 -17.47900 1.000 45.74999 427 ASP F N 1
ATOM 5709 C CA . ASP F 3 95 ? -21.83900 -36.66600 -17.78200 1.000 46.22634 427 ASP F CA 1
ATOM 5710 C C . ASP F 3 95 ? -22.83800 -36.75500 -16.63200 1.000 46.45609 427 ASP F C 1
ATOM 5711 O O . ASP F 3 95 ? -23.60200 -35.81500 -16.40100 1.000 46.45062 427 ASP F O 1
ATOM 5716 N N . ASP F 3 96 ? -22.84100 -37.86800 -15.90600 1.000 42.15411 428 ASP F N 1
ATOM 5717 C CA . ASP F 3 96 ? -23.75000 -38.11700 -14.79400 1.000 44.18735 428 ASP F CA 1
ATOM 5718 C C . ASP F 3 96 ? -23.07500 -37.84800 -13.45400 1.000 43.66613 428 ASP F C 1
ATOM 5719 O O . ASP F 3 96 ? -23.33600 -38.54200 -12.47100 1.000 44.55870 428 ASP F O 1
ATOM 5724 N N . PHE F 3 97 ? -22.19000 -36.84700 -13.40600 1.000 35.57525 429 PHE F N 1
ATOM 5725 C CA . PHE F 3 97 ? -21.43400 -36.52600 -12.20100 1.000 34.88252 429 PHE F CA 1
ATOM 5726 C C . PHE F 3 97 ? -22.35000 -36.18700 -11.02400 1.000 34.30184 429 PHE F C 1
ATOM 5727 O O . PHE F 3 97 ? -23.31500 -35.42600 -11.16800 1.000 33.99406 429 PHE F O 1
ATOM 5735 N N . THR F 3 98 ? -22.02000 -36.73600 -9.85500 1.000 33.95038 430 THR F N 1
ATOM 5736 C CA . THR F 3 98 ? -22.66200 -36.38000 -8.59100 1.000 34.76208 430 THR F CA 1
ATOM 5737 C C . THR F 3 98 ? -21.58900 -35.85300 -7.64800 1.000 34.14881 430 THR F C 1
ATOM 5738 O O . THR F 3 98 ? -20.75200 -36.62200 -7.15700 1.000 34.41803 430 THR F O 1
ATOM 5742 N N . GLY F 3 99 ? -21.61500 -34.55700 -7.38300 1.000 34.23081 431 GLY F N 1
ATOM 5743 C CA . GLY F 3 99 ? -20.59900 -33.95800 -6.54700 1.000 33.73225 431 GLY F CA 1
ATOM 5744 C C . GLY F 3 99 ? -20.55400 -32.45800 -6.75600 1.000 32.74102 431 GLY F C 1
ATOM 5745 O O . GLY F 3 99 ? -21.41800 -31.87200 -7.40200 1.000 33.00272 431 GLY F O 1
ATOM 5746 N N . CYS F 3 100 ? -19.53200 -31.85100 -6.17900 1.000 37.05037 432 CYS F N 1
ATOM 5747 C CA . CYS F 3 100 ? -19.47700 -30.40300 -6.10600 1.000 36.61516 432 CYS F CA 1
ATOM 5748 C C . CYS F 3 100 ? -18.09000 -29.94600 -6.49700 1.000 35.62071 432 CYS F C 1
ATOM 5749 O O . CYS F 3 100 ? -17.10100 -30.60800 -6.18000 1.000 35.84629 432 CYS F O 1
ATOM 5752 N N . VAL F 3 101 ? -18.02300 -28.82800 -7.20800 1.000 31.55581 433 VAL F N 1
ATOM 5753 C CA . VAL F 3 101 ? -16.76000 -28.26500 -7.65500 1.000 30.44656 433 VAL F CA 1
ATOM 5754 C C . VAL F 3 101 ? -16.54000 -26.96600 -6.90700 1.000 31.16917 433 VAL F C 1
ATOM 5755 O O . VAL F 3 101 ? -17.38400 -26.06300 -6.95400 1.000 31.19656 433 VAL F O 1
ATOM 5759 N N . ILE F 3 102 ? -15.38100 -26.86200 -6.26100 1.000 32.03456 434 ILE F N 1
ATOM 5760 C CA . ILE F 3 102 ? -15.04900 -25.76200 -5.37600 1.000 31.62241 434 ILE F CA 1
ATOM 5761 C C . ILE F 3 102 ? -13.84300 -25.07100 -5.99600 1.000 31.40808 434 ILE F C 1
ATOM 5762 O O . ILE F 3 102 ? -12.86800 -25.74100 -6.34100 1.000 31.36083 434 ILE F O 1
ATOM 5767 N N . ALA F 3 103 ? -13.89700 -23.74600 -6.14100 1.000 32.39554 435 ALA F N 1
ATOM 5768 C CA . ALA F 3 103 ? -12.78800 -23.04200 -6.77800 1.000 32.22340 435 ALA F CA 1
ATOM 5769 C C . ALA F 3 103 ? -12.61300 -21.65900 -6.17400 1.000 33.16374 435 ALA F C 1
ATOM 5770 O O . ALA F 3 103 ? -13.58800 -21.00300 -5.79800 1.000 33.51944 435 ALA F O 1
ATOM 5772 N N . TRP F 3 104 ? -11.35900 -21.21000 -6.10100 1.000 31.48841 436 TRP F N 1
ATOM 5773 C CA . TRP F 3 104 ? -11.09700 -19.85200 -5.65300 1.000 32.21811 436 TRP F CA 1
ATOM 5774 C C . TRP F 3 104 ? -9.83500 -19.30800 -6.30500 1.000 31.89774 436 TRP F C 1
ATOM 5775 O O . TRP F 3 104 ? -8.88800 -20.04800 -6.59800 1.000 31.49182 436 TRP F O 1
ATOM 5786 N N . ASN F 3 105 ? -9.84300 -17.99800 -6.52600 1.000 33.39903 437 ASN F N 1
ATOM 5787 C CA . ASN F 3 105 ? -8.68800 -17.31200 -7.07800 1.000 33.82189 437 ASN F CA 1
ATOM 5788 C C . ASN F 3 105 ? -7.50200 -17.43800 -6.13100 1.000 34.33659 437 ASN F C 1
ATOM 5789 O O . ASN F 3 105 ? -7.60100 -17.08800 -4.95200 1.000 35.39679 437 ASN F O 1
ATOM 5794 N N . SER F 3 106 ? -6.36400 -17.91900 -6.64400 1.000 32.83961 438 SER F N 1
ATOM 5795 C CA . SER F 3 106 ? -5.18400 -18.10300 -5.80800 1.000 33.35848 438 SER F CA 1
ATOM 5796 C C . SER F 3 106 ? -4.00800 -17.27300 -6.30600 1.000 34.47072 438 SER F C 1
ATOM 5797 O O . SER F 3 106 ? -2.84600 -17.63000 -6.08200 1.000 34.41136 438 SER F O 1
ATOM 5800 N N . ASN F 3 107 ? -4.31100 -16.13400 -6.94200 1.000 34.33533 439 ASN F N 1
ATOM 5801 C CA . ASN F 3 107 ? -3.27100 -15.25700 -7.47500 1.000 35.06956 439 ASN F CA 1
ATOM 5802 C C . ASN F 3 107 ? -2.26600 -14.83100 -6.40100 1.000 36.86496 439 ASN F C 1
ATOM 5803 O O . ASN F 3 107 ? -1.06200 -14.70600 -6.68400 1.000 36.53187 439 ASN F O 1
ATOM 5808 N N . ASN F 3 108 ? -2.73900 -14.58300 -5.16900 1.000 37.88647 440 ASN F N 1
ATOM 5809 C CA A ASN F 3 108 ? -1.86600 -14.13800 -4.08500 0.570 39.35900 440 ASN F CA 1
ATOM 5810 C CA B ASN F 3 108 ? -1.83300 -14.12600 -4.11800 0.430 39.17068 440 ASN F CA 1
ATOM 5811 C C . ASN F 3 108 ? -0.89600 -15.22200 -3.63200 1.000 39.39840 440 ASN F C 1
ATOM 5812 O O . ASN F 3 108 ? 0.13100 -14.90700 -3.02100 1.000 39.82737 440 ASN F O 1
ATOM 5821 N N . LEU F 3 109 ? -1.20900 -16.48400 -3.89600 1.000 41.10785 441 LEU F N 1
ATOM 5822 C CA . LEU F 3 109 ? -0.38800 -17.62200 -3.49700 1.000 40.99263 441 LEU F CA 1
ATOM 5823 C C . LEU F 3 109 ? 0.38800 -18.24600 -4.64500 1.000 40.34935 441 LEU F C 1
ATOM 5824 O O . LEU F 3 109 ? 1.53200 -18.65500 -4.45900 1.000 39.94071 441 LEU F O 1
ATOM 5829 N N . ASP F 3 110 ? -0.21100 -18.34500 -5.82800 1.000 34.92261 442 ASP F N 1
ATOM 5830 C CA . ASP F 3 110 ? 0.32900 -19.16900 -6.89100 1.000 34.01635 442 ASP F CA 1
ATOM 5831 C C . ASP F 3 110 ? 0.93000 -18.37900 -8.04700 1.000 34.98194 442 ASP F C 1
ATOM 5832 O O . ASP F 3 110 ? 1.39300 -18.99200 -9.00800 1.000 34.42060 442 ASP F O 1
ATOM 5837 N N . SER F 3 111 ? 0.92600 -17.05400 -8.01300 1.000 39.26185 443 SER F N 1
ATOM 5838 C CA . SER F 3 111 ? 1.65400 -16.32100 -9.03900 1.000 40.12385 443 SER F CA 1
ATOM 5839 C C . SER F 3 111 ? 2.91900 -15.73400 -8.43000 1.000 41.21335 443 SER F C 1
ATOM 5840 O O . SER F 3 111 ? 3.05500 -15.62900 -7.21100 1.000 41.08532 443 SER F O 1
ATOM 5843 N N . LYS F 3 112 ? 3.85000 -15.35500 -9.30000 1.000 56.13481 444 LYS F N 1
ATOM 5844 C CA . LYS F 3 112 ? 5.11700 -14.78700 -8.87000 1.000 57.49757 444 LYS F CA 1
ATOM 5845 C C . LYS F 3 112 ? 5.57600 -13.78600 -9.91100 1.000 58.30926 444 LYS F C 1
ATOM 5846 O O . LYS F 3 112 ? 5.34300 -13.96700 -11.11100 1.000 57.38118 444 LYS F O 1
ATOM 5852 N N . VAL F 3 113 ? 6.22600 -12.72000 -9.43700 1.000 56.05451 445 VAL F N 1
ATOM 5853 C CA . VAL F 3 113 ? 6.84100 -11.76500 -10.34800 1.000 56.12805 445 VAL F CA 1
ATOM 5854 C C . VAL F 3 113 ? 7.84600 -12.50400 -11.21700 1.000 56.35780 445 VAL F C 1
ATOM 5855 O O . VAL F 3 113 ? 8.68800 -13.26000 -10.71700 1.000 56.16992 445 VAL F O 1
ATOM 5859 N N . GLY F 3 114 ? 7.73700 -12.31900 -12.53300 1.000 54.81520 446 GLY F N 1
ATOM 5860 C CA . GLY F 3 114 ? 8.52500 -13.10100 -13.46100 1.000 54.65167 446 GLY F CA 1
ATOM 5861 C C . GLY F 3 114 ? 7.97000 -14.47900 -13.75300 1.000 54.29277 446 GLY F C 1
ATOM 5862 O O . GLY F 3 114 ? 8.53600 -15.19300 -14.59300 1.000 54.29304 446 GLY F O 1
ATOM 5863 N N . GLY F 3 115 ? 6.88300 -14.88000 -13.08900 1.000 45.38743 447 GLY F N 1
ATOM 5864 C CA . GLY F 3 115 ? 6.21300 -16.12300 -13.40900 1.000 43.60105 447 GLY F CA 1
ATOM 5865 C C . GLY F 3 115 ? 6.44000 -17.23900 -12.41300 1.000 43.73740 447 GLY F C 1
ATOM 5866 O O . GLY F 3 115 ? 7.56600 -17.48100 -11.96700 1.000 42.90571 447 GLY F O 1
ATOM 5867 N N . ASN F 3 116 ? 5.36200 -17.92000 -12.04200 1.000 50.01083 448 ASN F N 1
ATOM 5868 C CA . ASN F 3 116 ? 5.45300 -19.18500 -11.33400 1.000 48.84709 448 ASN F CA 1
ATOM 5869 C C . ASN F 3 116 ? 5.25600 -20.29200 -12.36400 1.000 48.98494 448 ASN F C 1
ATOM 5870 O O . ASN F 3 116 ? 4.20500 -20.35700 -13.01800 1.000 48.42467 448 ASN F O 1
ATOM 5875 N N . TYR F 3 117 ? 6.27400 -21.14100 -12.52600 1.000 48.13282 449 TYR F N 1
ATOM 5876 C CA . TYR F 3 117 ? 6.24800 -22.20800 -13.51800 1.000 46.59267 449 TYR F CA 1
ATOM 5877 C C . TYR F 3 117 ? 6.05100 -23.57000 -12.88300 1.000 45.05515 449 TYR F C 1
ATOM 5878 O O . TYR F 3 117 ? 6.23600 -24.58700 -13.55300 1.000 44.50616 449 TYR F O 1
ATOM 5887 N N . ASN F 3 118 ? 5.66300 -23.62000 -11.60900 1.000 46.78105 450 ASN F N 1
ATOM 5888 C CA . ASN F 3 118 ? 5.50100 -24.91600 -10.96700 1.000 45.77922 450 ASN F CA 1
ATOM 5889 C C . ASN F 3 118 ? 4.24300 -25.65000 -11.41800 1.000 44.86460 450 ASN F C 1
ATOM 5890 O O . ASN F 3 118 ? 4.17600 -26.86900 -11.24200 1.000 44.37910 450 ASN F O 1
ATOM 5895 N N . TYR F 3 119 ? 3.24100 -24.95800 -11.96900 1.000 32.89649 451 TYR F N 1
ATOM 5896 C CA . TYR F 3 119 ? 1.97600 -25.60300 -12.31500 1.000 31.88651 451 TYR F CA 1
ATOM 5897 C C . TYR F 3 119 ? 1.97300 -25.96300 -13.79400 1.000 30.61393 451 TYR F C 1
ATOM 5898 O O . TYR F 3 119 ? 2.27000 -25.11500 -14.64100 1.000 31.06592 451 TYR F O 1
ATOM 5907 N N . LEU F 3 120 ? 1.63900 -27.22100 -14.09200 1.000 33.20476 452 LEU F N 1
ATOM 5908 C CA . LEU F 3 120 ? 1.75500 -27.79300 -15.42600 1.000 32.85902 452 LEU F CA 1
ATOM 5909 C C . LEU F 3 120 ? 0.42300 -28.35700 -15.88700 1.000 31.95770 452 LEU F C 1
ATOM 5910 O O . LEU F 3 120 ? -0.43100 -28.73500 -15.07800 1.000 31.88128 452 LEU F O 1
ATOM 5915 N N . TYR F 3 121 ? 0.26800 -28.42900 -17.20800 1.000 29.11765 453 TYR F N 1
ATOM 5916 C CA . TYR F 3 121 ? -0.88600 -29.07700 -17.80400 1.000 28.60673 453 TYR F CA 1
ATOM 5917 C C . TYR F 3 121 ? -0.44300 -29.87300 -19.02300 1.000 28.13229 453 TYR F C 1
ATOM 5918 O O . TYR F 3 121 ? 0.56800 -29.56700 -19.65400 1.000 29.06149 453 TYR F O 1
ATOM 5927 N N . ARG F 3 122 ? -1.23000 -30.88200 -19.37500 1.000 28.06518 454 ARG F N 1
ATOM 5928 C CA . ARG F 3 122 ? -0.96300 -31.63200 -20.59200 1.000 28.66909 454 ARG F CA 1
ATOM 5929 C C . ARG F 3 122 ? -1.49600 -30.82600 -21.76900 1.000 28.62039 454 ARG F C 1
ATOM 5930 O O . ARG F 3 122 ? -2.67300 -30.45300 -21.80000 1.000 29.01869 454 ARG F O 1
ATOM 5938 N N . LEU F 3 123 ? -0.63100 -30.54500 -22.72200 1.000 30.55869 455 LEU F N 1
ATOM 5939 C CA . LEU F 3 123 ? -1.00800 -29.80800 -23.91700 1.000 30.88883 455 LEU F CA 1
ATOM 5940 C C . LEU F 3 123 ? -1.28700 -30.71300 -25.11100 1.000 31.81444 455 LEU F C 1
ATOM 5941 O O . LEU F 3 123 ? -2.16400 -30.40300 -25.92900 1.000 31.96023 455 LEU F O 1
ATOM 5946 N N . PHE F 3 124 ? -0.57700 -31.83200 -25.23500 1.000 29.35182 456 PHE F N 1
ATOM 5947 C CA . PHE F 3 124 ? -0.73600 -32.72600 -26.37800 1.000 29.94910 456 PHE F CA 1
ATOM 5948 C C . PHE F 3 124 ? -1.17200 -34.10200 -25.90100 1.000 31.12925 456 PHE F C 1
ATOM 5949 O O . PHE F 3 124 ? -0.52400 -34.69800 -25.03200 1.000 30.04229 456 PHE F O 1
ATOM 5957 N N . ARG F 3 125 ? -2.24000 -34.61900 -26.50100 1.000 28.88463 457 ARG F N 1
ATOM 5958 C CA . ARG F 3 125 ? -2.66800 -35.99100 -26.27700 1.000 30.02332 457 ARG F CA 1
ATOM 5959 C C . ARG F 3 125 ? -3.43900 -36.43600 -27.51000 1.000 31.43824 457 ARG F C 1
ATOM 5960 O O . ARG F 3 125 ? -4.04600 -35.62000 -28.20400 1.000 31.60895 457 ARG F O 1
ATOM 5968 N N . LYS F 3 126 ? -3.39800 -37.73300 -27.78200 1.000 32.82577 458 LYS F N 1
ATOM 5969 C CA . LYS F 3 126 ? -4.00900 -38.25000 -28.99900 1.000 33.17892 458 LYS F CA 1
ATOM 5970 C C . LYS F 3 126 ? -5.50600 -38.49100 -28.84600 1.000 34.82091 458 LYS F C 1
ATOM 5971 O O . LYS F 3 126 ? -6.23700 -38.44600 -29.84300 1.000 35.03141 458 LYS F O 1
ATOM 5974 N N . SER F 3 127 ? -5.98200 -38.73200 -27.62800 1.000 33.02670 459 SER F N 1
ATOM 5975 C CA . SER F 3 127 ? -7.38900 -39.01900 -27.41300 1.000 33.74211 459 SER F CA 1
ATOM 5976 C C . SER F 3 127 ? -7.81200 -38.45000 -26.06700 1.000 33.31190 459 SER F C 1
ATOM 5977 O O . SER F 3 127 ? -6.98300 -38.21400 -25.17800 1.000 32.81281 459 SER F O 1
ATOM 5980 N N . ASN F 3 128 ? -9.12000 -38.25200 -25.92500 1.000 30.86664 460 ASN F N 1
ATOM 5981 C CA . ASN F 3 128 ? -9.68400 -37.70400 -24.69700 1.000 31.08193 460 ASN F CA 1
ATOM 5982 C C . ASN F 3 128 ? -9.60800 -38.69600 -23.54000 1.000 32.30302 460 ASN F C 1
ATOM 5983 O O . ASN F 3 128 ? -9.76800 -39.91200 -23.71000 1.000 32.49107 460 ASN F O 1
ATOM 5988 N N . LEU F 3 129 ? -9.39800 -38.15500 -22.34200 1.000 32.39364 461 LEU F N 1
ATOM 5989 C CA . LEU F 3 129 ? -9.47000 -38.96100 -21.13300 1.000 33.28073 461 LEU F CA 1
ATOM 5990 C C . LEU F 3 129 ? -10.88700 -39.46000 -20.88200 1.000 33.83777 461 LEU F C 1
ATOM 5991 O O . LEU F 3 129 ? -11.87300 -38.76700 -21.16500 1.000 34.70516 461 LEU F O 1
ATOM 5996 N N . LYS F 3 130 ? -10.97800 -40.67500 -20.33200 1.000 34.11657 462 LYS F N 1
ATOM 5997 C CA . LYS F 3 130 ? -12.20700 -41.14900 -19.70300 1.000 35.20389 462 LYS F CA 1
ATOM 5998 C C . LYS F 3 130 ? -12.45300 -40.37700 -18.41500 1.000 33.98188 462 LYS F C 1
ATOM 5999 O O . LYS F 3 130 ? -11.52000 -39.81600 -17.83700 1.000 33.36627 462 LYS F O 1
ATOM 6005 N N . PRO F 3 131 ? -13.69600 -40.34700 -17.93200 1.000 31.25421 463 PRO F N 1
ATOM 6006 C CA . PRO F 3 131 ? -13.96600 -39.64700 -16.67100 1.000 30.82792 463 PRO F CA 1
ATOM 6007 C C . PRO F 3 131 ? -13.08400 -40.20400 -15.56300 1.000 29.67209 463 PRO F C 1
ATOM 6008 O O . PRO F 3 131 ? -12.92200 -41.41800 -15.42500 1.000 30.35049 463 PRO F O 1
ATOM 6012 N N . PHE F 3 132 ? -12.46800 -39.29700 -14.81700 1.000 30.06145 464 PHE F N 1
ATOM 6013 C CA . PHE F 3 132 ? -11.57500 -39.58300 -13.69500 1.000 29.67335 464 PHE F CA 1
ATOM 6014 C C . PHE F 3 132 ? -10.30300 -40.33600 -14.10900 1.000 29.10638 464 PHE F C 1
ATOM 6015 O O . PHE F 3 132 ? -9.59300 -40.86600 -13.24600 1.000 29.04684 464 PHE F O 1
ATOM 6023 N N . GLU F 3 133 ? -9.98400 -40.38500 -15.39900 1.000 34.22937 465 GLU F N 1
ATOM 6024 C CA . GLU F 3 133 ? -8.70900 -40.94800 -15.82900 1.000 33.96033 465 GLU F CA 1
ATOM 6025 C C . GLU F 3 133 ? -7.57300 -39.97400 -15.51800 1.000 32.41564 465 GLU F C 1
ATOM 6026 O O . GLU F 3 133 ? -7.73200 -38.75100 -15.60400 1.000 32.22133 465 GLU F O 1
ATOM 6032 N N . ARG F 3 134 ? -6.43200 -40.51800 -15.11400 1.000 36.28587 466 ARG F N 1
ATOM 6033 C CA . ARG F 3 134 ? -5.23900 -39.73400 -14.81000 1.000 35.54813 466 ARG F CA 1
ATOM 6034 C C . ARG F 3 134 ? -4.11000 -40.20900 -15.71300 1.000 35.33778 466 ARG F C 1
ATOM 6035 O O . ARG F 3 134 ? -3.77300 -41.39800 -15.71600 1.000 35.84411 466 ARG F O 1
ATOM 6043 N N . ASP F 3 135 ? -3.53300 -39.29200 -16.47800 1.000 31.16765 467 ASP F N 1
ATOM 6044 C CA . ASP F 3 135 ? -2.39700 -39.58900 -17.35700 1.000 30.69838 467 ASP F CA 1
ATOM 6045 C C . ASP F 3 135 ? -1.23800 -38.71900 -16.89400 1.000 30.07096 467 ASP F C 1
ATOM 6046 O O . ASP F 3 135 ? -1.30500 -37.49100 -17.00900 1.000 28.64663 467 ASP F O 1
ATOM 6051 N N . ILE F 3 136 ? -0.18100 -39.34200 -16.36600 1.000 29.99453 468 ILE F N 1
ATOM 6052 C CA . ILE F 3 136 ? 0.99600 -38.59300 -15.95200 1.000 29.22527 468 ILE F CA 1
ATOM 6053 C C . ILE F 3 136 ? 2.20000 -38.91200 -16.83500 1.000 29.14163 468 ILE F C 1
ATOM 6054 O O . ILE F 3 136 ? 3.32000 -38.58200 -16.47400 1.000 29.21424 468 ILE F O 1
ATOM 6059 N N . SER F 3 137 ? 1.99100 -39.52200 -18.00300 1.000 30.70267 469 SER F N 1
ATOM 6060 C CA . SER F 3 137 ? 3.12700 -39.84400 -18.85900 1.000 30.82831 469 SER F CA 1
ATOM 6061 C C . SER F 3 137 ? 3.76200 -38.57500 -19.39600 1.000 30.47465 469 SER F C 1
ATOM 6062 O O . SER F 3 137 ? 3.09700 -37.55700 -19.59100 1.000 30.40172 469 SER F O 1
ATOM 6065 N N . THR F 3 138 ? 5.07600 -38.63600 -19.59800 1.000 35.02415 470 THR F N 1
ATOM 6066 C CA . THR F 3 138 ? 5.83600 -37.56900 -20.22600 1.000 35.28097 470 THR F CA 1
ATOM 6067 C C . THR F 3 138 ? 6.41800 -37.99800 -21.56800 1.000 35.13587 470 THR F C 1
ATOM 6068 O O . THR F 3 138 ? 7.39200 -37.40700 -22.01800 1.000 35.38426 470 THR F O 1
ATOM 6072 N N . GLU F 3 139 ? 5.82200 -38.99800 -22.21300 1.000 37.96738 471 GLU F N 1
ATOM 6073 C CA . GLU F 3 139 ? 6.30100 -39.48800 -23.50300 1.000 39.39355 471 GLU F CA 1
ATOM 6074 C C . GLU F 3 139 ? 6.30100 -38.37600 -24.55400 1.000 39.05553 471 GLU F C 1
ATOM 6075 O O . GLU F 3 139 ? 5.36300 -37.57800 -24.63900 1.000 38.64897 471 GLU F O 1
ATOM 6081 N N . ILE F 3 140 ? 7.36700 -38.32600 -25.36100 1.000 34.13051 472 ILE F N 1
ATOM 6082 C CA . ILE F 3 140 ? 7.42500 -37.35200 -26.44500 1.000 34.13612 472 ILE F CA 1
ATOM 6083 C C . ILE F 3 140 ? 6.27100 -37.61500 -27.39600 1.000 34.63943 472 ILE F C 1
ATOM 6084 O O . ILE F 3 140 ? 6.03900 -38.75400 -27.81900 1.000 35.59218 472 ILE F O 1
ATOM 6089 N N . TYR F 3 141 ? 5.52600 -36.56400 -27.71400 1.000 28.53981 473 TYR F N 1
ATOM 6090 C CA . TYR F 3 141 ? 4.29800 -36.69600 -28.48300 1.000 28.72386 473 TYR F CA 1
ATOM 6091 C C . TYR F 3 141 ? 4.62300 -36.76400 -29.97200 1.000 29.07768 473 TYR F C 1
ATOM 6092 O O . TYR F 3 141 ? 5.22800 -35.84100 -30.51900 1.000 29.19004 473 TYR F O 1
ATOM 6101 N N . GLN F 3 142 ? 4.18700 -37.83600 -30.62900 1.000 28.39038 474 GLN F N 1
ATOM 6102 C CA . GLN F 3 142 ? 4.46700 -38.06700 -32.04400 1.000 29.61032 474 GLN F CA 1
ATOM 6103 C C . GLN F 3 142 ? 3.38000 -37.40100 -32.88600 1.000 29.41898 474 GLN F C 1
ATOM 6104 O O . GLN F 3 142 ? 2.27000 -37.92400 -33.01600 1.000 30.11748 474 GLN F O 1
ATOM 6110 N N . ALA F 3 143 ? 3.69700 -36.24300 -33.47000 1.000 29.93971 475 ALA F N 1
ATOM 6111 C CA . ALA F 3 143 ? 2.71200 -35.47500 -34.23000 1.000 30.69002 475 ALA F CA 1
ATOM 6112 C C . ALA F 3 143 ? 2.69100 -35.81000 -35.72000 1.000 31.81390 475 ALA F C 1
ATOM 6113 O O . ALA F 3 143 ? 1.83300 -35.28800 -36.44800 1.000 31.86414 475 ALA F O 1
ATOM 6115 N N . GLY F 3 144 ? 3.61900 -36.63500 -36.18900 1.000 31.43311 476 GLY F N 1
ATOM 6116 C CA . GLY F 3 144 ? 3.60500 -37.13500 -37.55200 1.000 32.51649 476 GLY F CA 1
ATOM 6117 C C . GLY F 3 144 ? 3.80300 -38.64000 -37.56700 1.000 33.52491 476 GLY F C 1
ATOM 6118 O O . GLY F 3 144 ? 3.60900 -39.30400 -36.54200 1.000 33.15506 476 GLY F O 1
ATOM 6119 N N . SER F 3 145 ? 4.21400 -39.19300 -38.70400 1.000 36.60064 477 SER F N 1
ATOM 6120 C CA . SER F 3 145 ? 4.36500 -40.63600 -38.83600 1.000 37.24229 477 SER F CA 1
ATOM 6121 C C . SER F 3 145 ? 5.73700 -41.14400 -38.40600 1.000 38.15686 477 SER F C 1
ATOM 6122 O O . SER F 3 145 ? 5.93300 -42.36200 -38.34900 1.000 39.18217 477 SER F O 1
ATOM 6125 N N . THR F 3 146 ? 6.67800 -40.25000 -38.09300 1.000 39.25107 478 THR F N 1
ATOM 6126 C CA . THR F 3 146 ? 8.04500 -40.63200 -37.76500 1.000 39.34262 478 THR F CA 1
ATOM 6127 C C . THR F 3 146 ? 8.20000 -40.83600 -36.25700 1.000 39.16256 478 THR F C 1
ATOM 6128 O O . THR F 3 146 ? 7.91700 -39.90500 -35.48900 1.000 37.03045 478 THR F O 1
ATOM 6132 N N . PRO F 3 147 ? 8.63900 -42.01000 -35.79700 1.000 37.24360 479 PRO F N 1
ATOM 6133 C CA . PRO F 3 147 ? 8.77800 -42.23200 -34.35300 1.000 35.53250 479 PRO F CA 1
ATOM 6134 C C . PRO F 3 147 ? 9.79000 -41.28000 -33.74500 1.000 34.70928 479 PRO F C 1
AT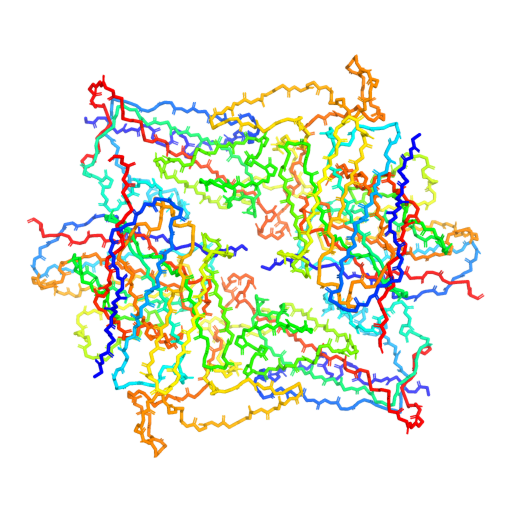OM 6135 O O . PRO F 3 147 ? 10.79400 -40.92300 -34.36200 1.000 34.69172 479 PRO F O 1
ATOM 6139 N N . CYS F 3 148 ? 9.51200 -40.86000 -32.51300 1.000 37.96412 480 CYS F N 1
ATOM 6140 C CA . CYS F 3 148 ? 10.35900 -39.87700 -31.85500 1.000 36.55748 480 CYS F CA 1
ATOM 6141 C C . CYS F 3 148 ? 11.54200 -40.49900 -31.13300 1.000 37.02844 480 CYS F C 1
ATOM 6142 O O . CYS F 3 148 ? 12.58600 -39.84900 -31.00800 1.000 36.72530 480 CYS F O 1
ATOM 6145 N N . ASN F 3 149 ? 11.39800 -41.73000 -30.63800 1.000 36.65644 481 ASN F N 1
ATOM 6146 C CA . ASN F 3 149 ? 12.46900 -42.39000 -29.89500 1.000 37.67054 481 ASN F CA 1
ATOM 6147 C C . ASN F 3 149 ? 12.97400 -41.51800 -28.75100 1.000 36.47144 481 ASN F C 1
ATOM 6148 O O . ASN F 3 149 ? 14.17400 -41.46900 -28.46400 1.000 36.68162 481 ASN F O 1
ATOM 6153 N N . GLY F 3 150 ? 12.05000 -40.80300 -28.10200 1.000 33.38834 482 GLY F N 1
ATOM 6154 C CA . GLY F 3 150 ? 12.39300 -39.99100 -26.94500 1.000 32.67339 482 GLY F CA 1
ATOM 6155 C C . GLY F 3 150 ? 13.09900 -38.68600 -27.23900 1.000 32.67309 482 GLY F C 1
ATOM 6156 O O . GLY F 3 150 ? 13.46200 -37.97300 -26.29100 1.000 32.33418 482 GLY F O 1
ATOM 6157 N N . VAL F 3 151 ? 13.28000 -38.33000 -28.51000 1.000 32.42025 483 VAL F N 1
ATOM 6158 C CA . VAL F 3 151 ? 14.04500 -37.15300 -28.90700 1.000 32.65729 483 VAL F CA 1
ATOM 6159 C C . VAL F 3 151 ? 13.08200 -36.04800 -29.30400 1.000 31.96335 483 VAL F C 1
ATOM 6160 O O . VAL F 3 151 ? 12.25000 -36.23800 -30.19400 1.000 32.56010 483 VAL F O 1
ATOM 6164 N N . GLU F 3 152 ? 13.22700 -34.88100 -28.69000 1.000 38.70350 484 GLU F N 1
ATOM 6165 C CA . GLU F 3 152 ? 12.40000 -33.73400 -29.04000 1.000 38.70332 484 GLU F CA 1
ATOM 6166 C C . GLU F 3 152 ? 12.84500 -33.11900 -30.36400 1.000 39.49804 484 GLU F C 1
ATOM 6167 O O . GLU F 3 152 ? 14.03700 -32.95500 -30.62400 1.000 39.36257 484 GLU F O 1
ATOM 6173 N N . GLY F 3 153 ? 11.87800 -32.75200 -31.19300 1.000 31.50795 485 GLY F N 1
ATOM 6174 C CA . GLY F 3 153 ? 12.20300 -32.07200 -32.43100 1.000 32.28119 485 GLY F CA 1
ATOM 6175 C C . GLY F 3 153 ? 10.93900 -31.75300 -33.18900 1.000 32.62936 485 GLY F C 1
ATOM 6176 O O . GLY F 3 153 ? 9.84400 -31.73300 -32.61600 1.000 31.42416 485 GLY F O 1
ATOM 6177 N N . PHE F 3 154 ? 11.09800 -31.51500 -34.49400 1.000 31.49043 486 PHE F N 1
ATOM 6178 C CA . PHE F 3 154 ? 9.93300 -31.29600 -35.34100 1.000 31.10389 486 PHE F CA 1
ATOM 6179 C C . PHE F 3 154 ? 9.00800 -32.50300 -35.26600 1.000 31.21178 486 PHE F C 1
ATOM 6180 O O . PHE F 3 154 ? 9.45200 -33.64900 -35.38300 1.000 31.17123 486 PHE F O 1
ATOM 6188 N N . ASN F 3 155 ? 7.71800 -32.24000 -35.03100 1.000 28.46043 487 ASN F N 1
ATOM 6189 C CA . ASN F 3 155 ? 6.68400 -33.26800 -34.86400 1.000 29.21905 487 ASN F CA 1
ATOM 6190 C C . ASN F 3 155 ? 6.91100 -34.16700 -33.64600 1.000 27.76695 487 ASN F C 1
ATOM 6191 O O . ASN F 3 155 ? 6.26800 -35.21100 -33.52400 1.000 28.23827 487 ASN F O 1
ATOM 6196 N N . CYS F 3 156 ? 7.78600 -33.78100 -32.72200 1.000 29.29048 488 CYS F N 1
ATOM 6197 C CA . CYS F 3 156 ? 8.13100 -34.62500 -31.57100 1.000 29.21179 488 CYS F CA 1
ATOM 6198 C C . CYS F 3 156 ? 8.18700 -33.71800 -30.34000 1.000 28.10099 488 CYS F C 1
ATOM 6199 O O . CYS F 3 156 ? 9.22500 -33.13100 -30.03800 1.000 27.47950 488 CYS F O 1
ATOM 6202 N N . TYR F 3 157 ? 7.06300 -33.59900 -29.62800 1.000 28.30870 489 TYR F N 1
ATOM 6203 C CA . TYR F 3 157 ? 6.90800 -32.52500 -28.65800 1.000 27.49462 489 TYR F CA 1
ATOM 6204 C C . TYR F 3 157 ? 6.79700 -33.06400 -27.23900 1.000 26.89467 489 TYR F C 1
ATOM 6205 O O . TYR F 3 157 ? 6.12400 -34.06700 -26.99000 1.000 27.01115 489 TYR F O 1
ATOM 6214 N N . PHE F 3 158 ? 7.48400 -32.40700 -26.31400 1.000 30.30341 490 PHE F N 1
ATOM 6215 C CA . PHE F 3 158 ? 7.21200 -32.67100 -24.91400 1.000 29.51681 490 PHE F CA 1
ATOM 6216 C C . PHE F 3 158 ? 5.72300 -32.39800 -24.67300 1.000 29.19939 490 PHE F C 1
ATOM 6217 O O . PHE F 3 158 ? 5.19500 -31.39400 -25.15800 1.000 29.03419 490 PHE F O 1
ATOM 6225 N N . PRO F 3 159 ? 5.00300 -33.29100 -23.99400 1.000 28.18808 491 PRO F N 1
ATOM 6226 C CA . PRO F 3 159 ? 3.53800 -33.19800 -23.97400 1.000 28.04155 491 PRO F CA 1
ATOM 6227 C C . PRO F 3 159 ? 2.96400 -32.21600 -22.95600 1.000 27.93832 491 PRO F C 1
ATOM 6228 O O . PRO F 3 159 ? 1.75300 -31.95100 -23.00400 1.000 26.91226 491 PRO F O 1
ATOM 6232 N N . LEU F 3 160 ? 3.77500 -31.67500 -22.04900 1.000 29.07224 492 LEU F N 1
ATOM 6233 C CA . LEU F 3 160 ? 3.29700 -30.78800 -20.99400 1.000 29.21253 492 LEU F CA 1
ATOM 6234 C C . LEU F 3 160 ? 3.80000 -29.37200 -21.20900 1.000 28.94929 492 LEU F C 1
ATOM 6235 O O . LEU F 3 160 ? 4.78900 -29.13100 -21.89600 1.000 29.70795 492 LEU F O 1
ATOM 6240 N N . GLN F 3 161 ? 3.13600 -28.43000 -20.56200 1.000 33.57918 493 GLN F N 1
ATOM 6241 C CA . GLN F 3 161 ? 3.62000 -27.06500 -20.59200 1.000 34.41751 493 GLN F CA 1
ATOM 6242 C C . GLN F 3 161 ? 3.28700 -26.42100 -19.24900 1.000 35.23333 493 GLN F C 1
ATOM 6243 O O . GLN F 3 161 ? 2.52600 -26.97900 -18.45900 1.000 34.93322 493 GLN F O 1
ATOM 6249 N N . SER F 3 162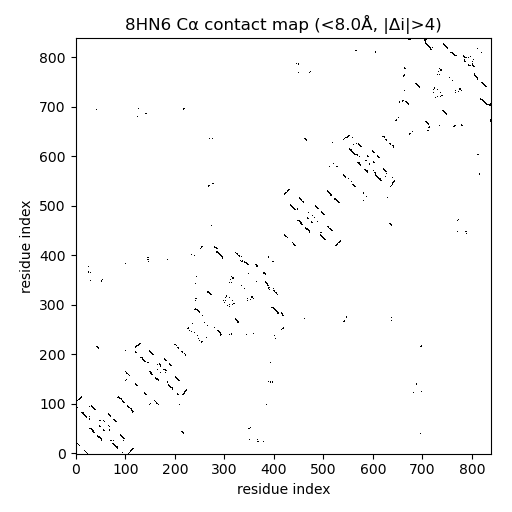 ? 3.92200 -25.28200 -18.95700 1.000 38.84182 494 SER F N 1
ATOM 6250 C CA . SER F 3 162 ? 3.70900 -24.54100 -17.71500 1.000 39.26176 494 SER F CA 1
ATOM 6251 C C . SER F 3 162 ? 2.72700 -23.39500 -17.90600 1.000 40.13650 494 SER F C 1
ATOM 6252 O O . SER F 3 162 ? 2.72500 -22.72600 -18.94100 1.000 39.91669 494 SER F O 1
ATOM 6255 N N . TYR F 3 163 ? 1.93800 -23.12600 -16.85900 1.000 32.10398 495 TYR F N 1
ATOM 6256 C CA . TYR F 3 163 ? 1.10500 -21.92700 -16.86200 1.000 32.58501 495 TYR F CA 1
ATOM 6257 C C . TYR F 3 163 ? 1.93800 -20.65100 -16.77900 1.000 34.99955 495 TYR F C 1
ATOM 6258 O O . TYR F 3 163 ? 1.64700 -19.66500 -17.46400 1.000 35.55277 495 TYR F O 1
ATOM 6267 N N . GLY F 3 164 ? 2.95300 -20.62900 -15.92900 1.000 50.43777 496 GLY F N 1
ATOM 6268 C CA . GLY F 3 164 ? 3.70800 -19.39700 -15.75600 1.000 53.15462 496 GLY F CA 1
ATOM 6269 C C . GLY F 3 164 ? 2.93900 -18.21300 -15.18000 1.000 53.21058 496 GLY F C 1
ATOM 6270 O O . GLY F 3 164 ? 3.08800 -17.09000 -15.67400 1.000 54.06853 496 GLY F O 1
ATOM 6271 N N . PHE F 3 165 ? 2.14200 -18.43400 -14.12800 1.000 34.75393 497 PHE F N 1
ATOM 6272 C CA . PHE F 3 165 ? 1.29600 -17.38100 -13.56400 1.000 34.36174 497 PHE F CA 1
ATOM 6273 C C . PHE F 3 165 ? 2.10500 -16.17700 -13.09000 1.000 35.80526 497 PHE F C 1
ATOM 6274 O O . PHE F 3 165 ? 3.03300 -16.31000 -12.28600 1.000 36.62909 497 PHE F O 1
ATOM 6282 N N . GLN F 3 166 ? 1.71500 -14.99100 -13.55800 1.000 45.73838 498 GLN F N 1
ATOM 6283 C CA . GLN F 3 166 ? 2.24200 -13.69000 -13.17600 1.000 46.80524 498 GLN F CA 1
ATOM 6284 C C . GLN F 3 166 ? 1.14300 -12.85500 -12.53900 1.000 46.54531 498 GLN F C 1
ATOM 6285 O O . GLN F 3 166 ? -0.00400 -12.91400 -12.99000 1.000 45.73411 498 GLN F O 1
ATOM 6291 N N . PRO F 3 167 ? 1.46000 -12.05200 -11.52000 1.000 42.24908 499 PRO F N 1
ATOM 6292 C CA . PRO F 3 167 ? 0.40200 -11.32300 -10.80100 1.000 42.53111 499 PRO F CA 1
ATOM 6293 C C . PRO F 3 167 ? -0.36000 -10.32500 -11.65500 1.000 42.23569 499 PRO F C 1
ATOM 6294 O O . PRO F 3 167 ? -1.51000 -10.00900 -11.32200 1.000 42.09973 499 PRO F O 1
ATOM 6298 N N . THR F 3 168 ? 0.22000 -9.85500 -12.75200 1.000 40.64661 500 THR F N 1
ATOM 6299 C CA . THR F 3 168 ? -0.41600 -8.89900 -13.64800 1.000 40.79174 500 THR F CA 1
ATOM 6300 C C . THR F 3 168 ? -1.36200 -9.55800 -14.64500 1.000 39.80204 500 THR F C 1
ATOM 6301 O O . THR F 3 168 ? -1.99100 -8.84700 -15.43700 1.000 39.25968 500 THR F O 1
ATOM 6305 N N . ASN F 3 169 ? -1.47900 -10.88800 -14.62000 1.000 35.60369 501 ASN F N 1
ATOM 6306 C CA . ASN F 3 169 ? -2.40800 -11.58500 -15.49900 1.000 34.12270 501 ASN F CA 1
ATOM 6307 C C . ASN F 3 169 ? -3.83000 -11.06200 -15.32000 1.000 34.00909 501 ASN F C 1
ATOM 6308 O O . ASN F 3 169 ? -4.27500 -10.78300 -14.20200 1.000 34.05898 501 ASN F O 1
ATOM 6313 N N . GLY F 3 170 ? -4.55200 -10.94300 -16.43200 1.000 36.85174 502 GLY F N 1
ATOM 6314 C CA . GLY F 3 170 ? -5.99300 -10.81600 -16.35100 1.000 36.40111 502 GLY F CA 1
ATOM 6315 C C . GLY F 3 170 ? -6.60800 -12.00700 -15.63900 1.000 36.28188 502 GLY F C 1
ATOM 6316 O O . GLY F 3 170 ? -6.03800 -13.10000 -15.58800 1.000 35.60458 502 GLY F O 1
ATOM 6317 N N . VAL F 3 171 ? -7.80300 -11.78700 -15.07900 1.000 36.69173 503 VAL F N 1
ATOM 6318 C CA . VAL F 3 171 ? -8.34900 -12.74700 -14.12400 1.000 36.29804 503 VAL F CA 1
ATOM 6319 C C . VAL F 3 171 ? -8.56700 -14.11100 -14.77300 1.000 35.48137 503 VAL F C 1
ATOM 6320 O O . VAL F 3 171 ? -8.38800 -15.15200 -14.12500 1.000 35.45989 503 VAL F O 1
ATOM 6324 N N . GLY F 3 172 ? -8.91900 -14.13600 -16.06100 1.000 32.36823 504 GLY F N 1
ATOM 6325 C CA . GLY F 3 172 ? -9.00400 -15.39500 -16.78700 1.000 31.38122 504 GLY F CA 1
ATOM 6326 C C . GLY F 3 172 ? -7.68400 -16.14500 -16.90800 1.000 31.98652 504 GLY F C 1
ATOM 6327 O O . GLY F 3 172 ? -7.69700 -17.35900 -17.14400 1.000 31.07768 504 GLY F O 1
ATOM 6328 N N . TYR F 3 173 ? -6.54500 -15.45900 -16.75200 1.000 39.00426 505 TYR F N 1
ATOM 6329 C CA . TYR F 3 173 ? -5.23300 -16.10500 -16.82300 1.000 39.11355 505 TYR F CA 1
ATOM 6330 C C . TYR F 3 173 ? -4.58500 -16.27600 -15.45900 1.000 40.21883 505 TYR F C 1
ATOM 6331 O O . TYR F 3 173 ? -3.44700 -16.75700 -15.37800 1.000 40.46753 505 TYR F O 1
ATOM 6340 N N . GLN F 3 174 ? -5.27500 -15.88400 -14.39500 1.000 30.27530 506 GLN F N 1
ATOM 6341 C CA . GLN F 3 174 ? -4.78800 -16.04900 -13.04500 1.000 30.68286 506 GLN F CA 1
ATOM 6342 C C . GLN F 3 174 ? -5.04600 -17.47100 -12.56600 1.000 29.79877 506 GLN F C 1
ATOM 6343 O O . GLN F 3 174 ? -5.93300 -18.15600 -13.07800 1.000 29.38380 506 GLN F O 1
ATOM 6349 N N . PRO F 3 175 ? -4.27400 -17.94000 -11.58500 1.000 28.42869 507 PRO F N 1
ATOM 6350 C CA . PRO F 3 175 ? -4.46900 -19.30400 -11.08100 1.000 28.01203 507 PRO F CA 1
ATOM 6351 C C . PRO F 3 175 ? -5.72600 -19.42500 -10.23600 1.000 28.57345 507 PRO F C 1
ATOM 6352 O O . PRO F 3 175 ? -6.05200 -18.53500 -9.44300 1.000 29.10078 507 PRO F O 1
ATOM 6356 N N . TYR F 3 176 ? -6.40100 -20.56300 -10.37300 1.000 29.25916 508 TYR F N 1
ATOM 6357 C CA . TYR F 3 176 ? -7.51100 -20.91800 -9.50200 1.000 30.17614 508 TYR F CA 1
ATOM 6358 C C . TYR F 3 176 ? -7.23000 -22.27400 -8.88700 1.000 30.76244 508 TYR F C 1
ATOM 6359 O O . TYR F 3 176 ? -6.90900 -23.23100 -9.60600 1.000 29.56316 508 TYR F O 1
ATOM 6368 N N . ARG F 3 177 ? -7.35700 -22.35600 -7.56500 1.000 28.83228 509 ARG F N 1
ATOM 6369 C CA . ARG F 3 177 ? -7.33400 -23.64800 -6.90000 1.000 29.78944 509 ARG F CA 1
ATOM 6370 C C . ARG F 3 177 ? -8.70900 -24.29100 -6.98200 1.000 29.82229 509 ARG F C 1
ATOM 6371 O O . ARG F 3 177 ? -9.73800 -23.62700 -6.79900 1.000 29.95743 509 ARG F O 1
ATOM 6379 N N . VAL F 3 178 ? -8.73100 -25.58600 -7.27900 1.000 30.20137 510 VAL F N 1
ATOM 6380 C CA . VAL F 3 178 ? -9.98200 -26.30200 -7.49600 1.000 29.91368 510 VAL F CA 1
ATOM 6381 C C . VAL F 3 178 ? -9.98700 -27.55700 -6.64000 1.000 30.62864 510 VAL F C 1
ATOM 6382 O O . VAL F 3 178 ? -8.98700 -28.27800 -6.58400 1.000 29.89333 510 VAL F O 1
ATOM 6386 N N . VAL F 3 179 ? -11.09800 -27.80900 -5.95800 1.000 30.06086 511 VAL F N 1
ATOM 6387 C CA . VAL F 3 179 ? -11.32100 -29.07800 -5.29300 1.000 30.69456 511 VAL F CA 1
ATOM 6388 C C . VAL F 3 179 ? -12.61900 -29.66700 -5.82300 1.000 31.31010 511 VAL F C 1
ATOM 6389 O O . VAL F 3 179 ? -13.67900 -29.02600 -5.75700 1.000 31.51397 511 VAL F O 1
ATOM 6393 N N . VAL F 3 180 ? -12.54700 -30.89400 -6.31400 1.000 28.72414 512 VAL F N 1
ATOM 6394 C CA . VAL F 3 180 ? -13.71300 -31.60100 -6.82100 1.000 29.24157 512 VAL F CA 1
ATOM 6395 C C . VAL F 3 180 ? -14.07800 -32.66000 -5.80000 1.000 31.15437 512 VAL F C 1
ATOM 6396 O O . VAL F 3 180 ? -13.25000 -33.52000 -5.47300 1.000 31.14793 512 VAL F O 1
ATOM 6400 N N . LEU F 3 181 ? -15.30900 -32.59100 -5.29100 1.000 29.91301 513 LEU F N 1
ATOM 6401 C CA . LEU F 3 181 ? -15.84800 -33.57600 -4.36200 1.000 30.86950 513 LEU F CA 1
ATOM 6402 C C . LEU F 3 181 ? -16.74400 -34.51500 -5.15000 1.000 31.94299 513 LEU F C 1
ATOM 6403 O O . LEU F 3 181 ? -17.75500 -34.08500 -5.70600 1.000 32.32689 513 LEU F O 1
ATOM 6408 N N . SER F 3 182 ? -16.36600 -35.78300 -5.22100 1.000 38.53531 514 SER F N 1
ATOM 6409 C CA . SER F 3 182 ? -17.18400 -36.80400 -5.86100 1.000 40.27845 514 SER F CA 1
ATOM 6410 C C . SER F 3 182 ? -17.88300 -37.58200 -4.76200 1.000 40.73959 514 SER F C 1
ATOM 6411 O O . SER F 3 182 ? -17.22300 -38.09300 -3.85300 1.000 41.33663 514 SER F O 1
ATOM 6414 N N . PHE F 3 183 ? -19.20800 -37.65500 -4.83200 1.000 45.56532 515 PHE F N 1
ATOM 6415 C CA . PHE F 3 183 ? -20.00300 -38.36000 -3.83500 1.000 46.47487 515 PHE F CA 1
ATOM 6416 C C . PHE F 3 183 ? -20.30800 -39.73900 -4.39800 1.000 47.99805 515 PHE F C 1
ATOM 6417 O O . PHE F 3 183 ? -21.07600 -39.87100 -5.35500 1.000 47.78114 515 PHE F O 1
ATOM 6425 N N . GLU F 3 184 ? -19.67600 -40.75500 -3.83100 1.000 60.08212 516 GLU F N 1
ATOM 6426 C CA . GLU F 3 184 ? -19.85100 -42.12200 -4.29100 1.000 61.06989 516 GLU F CA 1
ATOM 6427 C C . GLU F 3 184 ? -20.99300 -42.75800 -3.51100 1.000 62.50418 516 GLU F C 1
ATOM 6428 O O . GLU F 3 184 ? -21.00400 -42.71600 -2.27200 1.000 61.24800 516 GLU F O 1
ATOM 6434 N N . LEU F 3 185 ? -21.97000 -43.30600 -4.22900 1.000 73.26263 517 LEU F N 1
ATOM 6435 C CA . LEU F 3 185 ? -23.01400 -44.12400 -3.61300 1.000 75.25870 517 LEU F CA 1
ATOM 6436 C C . LEU F 3 185 ? -22.95400 -45.51300 -4.24000 1.000 76.18050 517 LEU F C 1
ATOM 6437 O O . LEU F 3 185 ? -23.67500 -45.81500 -5.19500 1.000 77.14433 517 LEU F O 1
ATOM 6442 N N . LEU F 3 186 ? -22.09100 -46.35700 -3.68100 1.000 69.44153 518 LEU F N 1
ATOM 6443 C CA . LEU F 3 186 ? -22.02000 -47.76000 -4.04800 1.000 70.13084 518 LEU F CA 1
ATOM 6444 C C . LEU F 3 186 ? -23.09500 -48.54200 -3.29500 1.000 71.33490 518 LEU F C 1
ATOM 6445 O O . LEU F 3 186 ? -23.82900 -48.00500 -2.45900 1.000 71.06882 518 LEU F O 1
ATOM 6450 N N . HIS F 3 187 ? -23.19600 -49.83500 -3.59900 1.000 84.67756 519 HIS F N 1
ATOM 6451 C CA . HIS F 3 187 ? -24.00000 -50.74800 -2.78900 1.000 85.37634 519 HIS F CA 1
ATOM 6452 C C . HIS F 3 187 ? -23.13200 -51.19000 -1.61300 1.000 84.89257 519 HIS F C 1
ATOM 6453 O O . HIS F 3 187 ? -22.48500 -52.23800 -1.62100 1.000 85.05483 519 HIS F O 1
ATOM 6460 N N . ALA F 3 188 ? -23.09500 -50.34700 -0.58900 1.000 79.04826 520 ALA F N 1
ATOM 6461 C CA . ALA F 3 188 ? -22.21600 -50.56600 0.55000 1.000 79.04046 520 ALA F CA 1
ATOM 6462 C C . ALA F 3 188 ? -22.71500 -49.70700 1.70000 1.000 78.86107 520 ALA F C 1
ATOM 6463 O O . ALA F 3 188 ? -23.56300 -48.83000 1.49300 1.000 78.38295 520 ALA F O 1
ATOM 6465 N N . PRO F 3 189 ? -22.24600 -49.96200 2.92700 1.000 67.78374 521 PRO F N 1
ATOM 6466 C CA . PRO F 3 189 ? -22.58800 -49.05900 4.03500 1.000 67.39015 521 PRO F CA 1
ATOM 6467 C C . PRO F 3 189 ? -22.06900 -47.65800 3.76400 1.000 65.83588 521 PRO F C 1
ATOM 6468 O O . PRO F 3 189 ? -20.97900 -47.46800 3.21800 1.000 65.28162 521 PRO F O 1
ATOM 6472 N N . ALA F 3 190 ? -22.85800 -46.67000 4.15700 1.000 61.07565 522 ALA F N 1
ATOM 6473 C CA . ALA F 3 190 ? -22.43500 -45.28600 4.02600 1.000 60.38797 522 ALA F CA 1
ATOM 6474 C C . ALA F 3 190 ? -21.54700 -44.90300 5.21100 1.000 59.74740 522 ALA F C 1
ATOM 6475 O O . ALA F 3 190 ? -21.90100 -45.14900 6.36800 1.000 61.09460 522 ALA F O 1
ATOM 6477 N N . THR F 3 191 ? -20.38100 -44.32300 4.91900 1.000 63.34708 523 THR F N 1
ATOM 6478 C CA . THR F 3 191 ? -19.42400 -43.91800 5.94200 1.000 62.59252 523 THR F CA 1
ATOM 6479 C C . THR F 3 191 ? -19.29700 -42.40700 6.08100 1.000 62.51141 523 THR F C 1
ATOM 6480 O O . THR F 3 191 ? -18.63500 -41.94200 7.01700 1.000 62.10369 523 THR F O 1
ATOM 6484 N N . VAL F 3 192 ? -19.87600 -41.63000 5.16700 1.000 52.76515 524 VAL F N 1
ATOM 6485 C CA . VAL F 3 192 ? -19.81700 -40.17200 5.21600 1.000 52.02297 524 VAL F CA 1
ATOM 6486 C C . VAL F 3 192 ? -21.24600 -39.66300 5.30600 1.000 52.27449 524 VAL F C 1
ATOM 6487 O O . VAL F 3 192 ? -22.03700 -39.84700 4.37400 1.000 52.57218 524 VAL F O 1
ATOM 6491 N N . CYS F 3 193 ? -21.57900 -39.03100 6.42600 1.000 58.59771 525 CYS F N 1
ATOM 6492 C CA . CYS F 3 193 ? -22.88600 -38.43600 6.65400 1.000 59.26186 525 CYS F CA 1
ATOM 6493 C C . CYS F 3 193 ? -22.66300 -37.03800 7.19700 1.000 59.26555 525 CYS F C 1
ATOM 6494 O O . CYS F 3 193 ? -21.71300 -36.80900 7.94800 1.000 60.12807 525 CYS F O 1
ATOM 6497 N N . GLY F 3 194 ? -23.48200 -36.08800 6.77500 1.000 79.09337 526 GLY F N 1
ATOM 6498 C CA . GLY F 3 194 ? -23.37100 -34.77300 7.35300 1.000 80.25005 526 GLY F CA 1
ATOM 6499 C C . GLY F 3 194 ? -24.54300 -34.41200 8.23700 1.000 81.58517 526 GLY F C 1
ATOM 6500 O O . GLY F 3 194 ? -25.57700 -33.95500 7.76000 1.000 81.99562 526 GLY F O 1
ATOM 6501 N N . PRO F 3 195 ? -24.39800 -34.57200 9.55400 1.000 89.02317 527 PRO F N 1
ATOM 6502 C CA . PRO F 3 195 ? -25.38000 -33.91900 10.42600 1.000 90.23860 527 PRO F CA 1
ATOM 6503 C C . PRO F 3 195 ? -24.68700 -32.87000 11.28700 1.000 90.18778 527 PRO F C 1
ATOM 6504 O O . PRO F 3 195 ? -23.56900 -32.49100 10.92100 1.000 89.12870 527 PRO F O 1
#

Solvent-accessible surface area: 32877 Å² total; per-residue (Å²): 106,105,7,75,16,56,36,31,28,125,7,80,80,54,82,63,37,137,0,24,0,52,12,63,40,4,40,0,5,8,6,5,0,0,0,0,8,23,34,91,67,80,18,12,73,9,0,0,0,11,7,7,21,34,13,50,53,43,16,118,50,1,116,92,26,4,71,5,47,60,42,97,109,137,36,13,0,28,0,57,0,63,57,1,105,64,109,0,58,3,62,0,7,0,0,0,3,8,7,28,43,0,0,27,18,21,0,115,23,16,73,0,50,3,33,152,79,92,10,44,6,4,6,17,22,2,14,55,44,5,43,77,43,55,164,9,60,2,16,0,33,2,26,29,4,0,0,26,6,0,0,0,0,8,19,63,117,90,108,4,5,85,4,1,0,36,14,2,65,60,56,43,107,80,13,53,104,49,5,54,10,61,35,48,5,60,74,0,32,1,17,2,57,42,0,62,85,91,1,32,6,21,0,9,0,3,2,1,13,18,23,76,12,48,22,1,44,1,0,52,4,64,108,167,163,87,93,10,50,10,44,111,11,18,109,40,127,205,14,16,17,0,31,21,8,83,101,69,156,1,32,109,11,33,0,35,4,56,68,12,24,137,70,56,83,6,28,17,12,71,5,46,46,13,10,6,22,100,0,65,102,48,53,14,10,20,0,43,1,0,10,0,0,0,11,2,49,8,27,134,27,2,12,28,54,46,70,4,15,0,1,2,2,1,0,34,1,20,119,122,8,48,0,0,7,0,2,42,54,2,29,126,102,4,8,107,139,61,15,23,89,127,16,45,5,6,0,11,42,96,62,59,6,144,66,60,57,111,26,94,55,67,138,22,25,73,1,6,100,98,90,14,145,58,102,111,40,106,13,12,29,72,2,4,33,12,2,0,0,14,52,95,5,9,45,12,13,18,0,27,9,0,0,0,0,10,14,45,129,95,203,56,111,54,41,1,44,0,119,95,113,6,85,18,60,38,30,29,122,4,85,80,54,83,60,37,129,0,26,0,48,10,68,44,3,39,0,24,18,7,5,0,0,0,0,6,25,28,89,70,78,17,12,71,10,1,0,0,12,5,8,22,33,11,51,55,44,17,99,42,1,114,87,25,6,74,6,48,60,40,89,108,127,39,11,0,21,0,56,0,61,60,2,107,79,94,0,63,3,49,0,0,0,0,0,2,8,4,30,45,0,0,27,19,26,2,95,23,15,73,1,48,7,29,116,147,79,82,10,54,12,18,6,26,46,26,31,49,51,4,40,77,44,52,169,10,63,3,41,0,61,4,37,27,3,0,1,32,12,0,0,0,0,14,9,50,127,51,127,5,3,117,10,8,0,36,15,1,69,59,60,42,105,84,24,61,102,48,6,57,9,65,30,51,5,55,79,0,37,1,16,2,55,46,0,58,84,96,1,31,8,25,0,10,0,3,2,1,9,17,12,84,11,45,22,1,49,1,0,82,4,63,110,163,158,96,92,8,62,4,43,118,10,33,130,37,131,166,10,26,17,0,29,26,8,72,97,79,130,2,22,102,10,33,1,42,4,27,69,5,19,107,50,84,79,5,28,11,5,83,5,47,52,14,7,6,15,98,1,44,94,49,51,15,9,23,0,40,0,0,7,0,0,0,14,1,48,13,24,146,19,3,13,27,52,48,60,3,15,0,1,3,2,1,1,34,2,21,106,123,8,48,0,0,9,0,3,21,55,0,29,133,110,4,15,138,140,58,14,17,109,82,4,46,8,5,0,11,42,78,56,54,8,139,63,62,59,113,26,94,52,70,138,19,24,76,1,5,100,94,93,14,143,60,102,113,40,110,10,12,31,74,2,6,31,18,2,1,1,18,54,92,5,9,33,11,12,27,0,18,4,0,0,0,0,11,11,48,131,94,197,48,115,49,44,1,38,5,125

Nearest PDB structures (foldseek):
  8hn6-assembly1_D  TM=1.002E+00  e=1.577E-21  Homo sapiens
  1dee-assembly2_C  TM=9.880E-01  e=2.149E-18  Homo sapiens
  8pmw-assembly2_H  TM=9.842E-01  e=2.819E-18  Homo sapiens
  7n4i-assembly1_L  TM=9.844E-01  e=4.593E-18  Homo sapiens
  8bbn-assembly1_D  TM=9.818E-01  e=5.707E-18  Homo sapiens

Organism: Severe acute respiratory syndrome coronavirus 2 (NCBI:txid2697049)

Sequence (839 aa):
VQLVESGGGLVQPGESLRLSCAASGLTVSSNYMSWVRQAPGKGLEWVSVIYAGGSTFYADSVKGRFTISRDNSKNTLYLQMNSLRAEDMAIYYCARDLSYYGMDVWGQGTTVTVSSMDIQLTQFPFSLSASVGDRVTITCRASQGISTYLAWYQQKPGRAPKLLIYAASTLQSGVPSRFSGSGSGTEFTLTISSLQPEDFATYYCQLLNSYPVHFGQGTKLEIKTNLCPFGEVFNATRFASVYAWNRKRISNCVADYSVLYNSASFSTFKCYGVSPTKLNDLCFTNVYADSFVIRGDEVRQIAPGQTGKIADYNYKLPDDFTGCVIAWNSNNLDSKVGGNYNYLYRLFRKSNLKPFERDISTEIYQAGSSTPCNGVEGFNCYFPLQSYGFQPTNGVGYQPYRVVVLSFELLHAPATVCGPVQLVESGGGLVQPGESLRLSCAASGLTVSSNYMSWVRQAPGKGLEWVSVIYAGGSTFYADSVKGRFTISRDNSKNTLYLQMNSLRAEDMAIYYCARDLSYYGMDVWGQGTTVTVSSAMDIQLTQFPFSLSASVGDRVTITCRASQGISTYLAWYQQKPGRAPKLLIYAASTLQSGVPSRFSGSGSGTEFTLTISSLQPEDFATYYCQLLNSYPVHFGQGTKLEIKTNLCPFGEVFNATRFASVYAWNRKRISNCVADYSVLYNSASFSTFKCYGVSPTKLNDLCFTNVYADSFVIRGDEVRQIAPGQTGKIADYNYKLPDDFTGCVIAWNSNNNLDSKVGGNYNYLYRLFRKSNLKPFERDISTEIYQAGSTPCNGVEGFNCYFPLQSYGFQPTNGVGYQPYRVVVLSFELLHAPATVCGP

Foldseek 3Di:
DAKAKDWADEDEAQAKTKMKIQDDPDQLLQFWKWKWWAAPPGDIGTAKTAGNVGDIDGDPVQPPAKDWDADRVRSMIMIIGGRDDQVPFTWMKMFTQPPVVGTDHIHPTDGHHYDD/DDKAKAKDDQEEADAFFDKDKIKIFIPWWQFQQKWKWWAFPPDDIDTADGSQFHGDPPHDPLWGKDDGITMIMIMRNGDDPRRQTWMKMWGHDDVVIYIYPTYGYHYD/DAAWPPCCQLVDQDAAAQLAKDKDKTFQHAYACVVVCVPPPQPDKFWDPDDPVCQLVDFFAIKMKIKHKDFQLCLVQPDAPHDDQCCFRGANAHNRFGWMKIKDFPLVRQADAVFDWPHKGFADDDGGDDHPDHDPDFAFAQQDDDDQPRPDDVSTHGGMGTQGAHSPDDRRSHMMMMMIIGGHHDPDDTGYNHD/DAWAKDWADEDEQFAKTKMKIFDDPDQLLQFWKWKWWAAVPGDIGTAKTAGNVGDIDGDPVQPPFWDWDADRVRSMIMIIGGRDDQVPFTWMKMFTAPPVVGTDHIHPTHGHHYDDD/DDKAKAKPDQEEADAFFDKDKIKIFIPWWQFQQKWKWFDAPPDDTDTADGSQFHGDPPHDPQWGKDDGTTMIMIMRRGHDPVRFTWMKMWGHPDVVIYIYPTYGYHHD/DAAKPPCVQVVDLDAAAQLQKDKDKIFQHAYDCCVVVVVVLFDDKAWALDDPVCQQPDFFAIKMKIKHKDFQLCLVLVDAPHDDQCCFRGAHAHNNFGWMKTKGFPQVRQADAQFRFPHKGFADDDTGDDHGDHDPDQAFAQQDDDDQPRPDDVSTHRGMGGLRHHSPDDRRSTMMMMIIIGGHHDPDDTGYHHD

GO terms:
  GO:0044228 host cell surface (C, IDA)
  GO:0005768 endosome (C, IDA)
  GO:0039660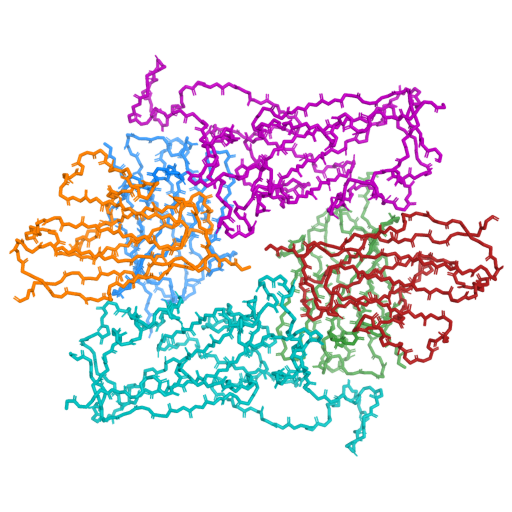 structural constituent of virion (F, IDA)
  GO:0019062 virion attachment to host cell (P, IDA)
  GO:0046718 symbiont entry into host cell (P, IDA)
  GO:0098670 entry receptor-mediated virion attachment to host cell (P, IDA)
  GO:0140522 fusogenic activity (F, IDA)
  GO:0046789 host cell surface receptor binding (F, IDA)
  GO:0048018 receptor ligand activity (F, IDA)
  GO:0043655 host extracellular region (C, IC)
  GO:0044173 host cell endoplasmic reticulum-Golgi intermediate compartment membrane (C, EXP)
  GO:0055036 virion membrane (C, EXP)
  GO:0020002 host cell plasma membrane (C, EXP)
  GO:0005515 protein binding (F, IPI)
  GO:0055036 virion membrane (C, TAS)
  GO:0005886 plasma membrane (C, TAS)
  GO:0042802 identical protein binding (F, IPI)
  GO:0046598 positive regulation of viral entry into host cell (P, IDA)
  GO:0016020 membrane (C, IDA)
  GO:0019031 viral envelope (C, IDA)

Secondary structure (DSSP, 8-state):
-EEEEE---EE-TT--EEEEEEEESS-GGGSEEEEEEE-TTS-EEEEEEE-TTS-EEE-GGGTTTEEEEEETTTTEEEEEE-S--GGG-EEEEEEEE-TTS-EEEE---EEEEE--/----EEEE-SEEEE-TT--EEEEEEESS--TT-EEEEEE-TTS--EEEEETTTEEPTT--TTEEEEEETTEEEEEESS--GGG-SEEEEEE-S-SS--B---EEEEE-/-EEEEE--EEE-TT--EEEEEEEESS-GGGSEEEEEEE-TTS-EEEEEEE-TTS-EEE-GGGTTTEEEEEEGGGTEEEEEE-S--GGG-EEEEEEEE-TTS-EEEE---EEEEE---/----EEEE-SEEEE-TT--EEEEEEESSB-TT-EEEEEE-TTS--EEEEETTTEEPTT--TTEEEEEETTEEEEEESS--GGG-EEEEEEE-S-SS--B---EEEEE-/-PBP-HHHHHT-SSPPBGGG-EEEEE-SBB--THHHHHTTT--EEEEESS-GGGGGG--BSEEEEEEEEEEGGGGGGSSTT--SHHHHHT----TT--EEEEEEE-HHHH--TT-B---EEE---SSPPPTT------PPEE-SSS--TT--BTTEE-SEEE--B-TTS-GGGSEEEEEEEEEE--SS---B---/-PBP--HHHHS-SSPPBSTT-EEEEE-SEE--THHHHTSSS--EEEEESS-HHHHTT-EESEEEEEEEEEEGGGGGGSSTT--SHHHHHT----TT--EEEEEEE-HHHH--TT-B---EEE---SSPPPTT------PPEE-SSS--TT--BTTEE-SEEE--B-TTB-GGGSEEEEEEEEEE--SS---EE--

InterPro domains:
  IPR002552 Spike glycoprotein S2, coronavirus [PF01601] (711-1232)
  IPR018548 Spike (S) protein S1 subunit, receptor-binding domain, betacoronavirus [PF09408] (349-526)
  IPR018548 Spike (S) protein S1 subunit, receptor-binding domain, betacoronavirus [PS51921] (334-527)
  IPR032500 Spike glycoprotein S1, N-terminal domain, betacoronavirus-like [PF16451] (33-337)
  IPR032500 Spike glycoprotein S1, N-terminal domain, betacoronavirus-like [PS51922] (9-303)
  IPR036326 Spike S1 subunit, receptor binding domain superfamily, betacoronavirus [SSF143587] (333-516)
  IPR042578 Spike glycoprotein, betacoronavirus [MF_04099] (2-1273)
  IPR043002 Spike glycoprotein, N-terminal domain superfamily [G3DSA:2.60.120.960] (28-307)
  IPR043473 Spike glycoprotein S2 superfamily, coronavirus [SSF111474] (909-1026)
  IPR043473 Spike glycoprotein S2 superfamily, coronavirus [SSF111474] (1159-1211)
  IPR043607 Coronavirus spike glycoprotein S1, C-terminal [PF19209] (536-591)
  IPR044341 Spike (S) protein S1 subunit, N-terminal domain, SARS-CoV-like [cd21624] (13-304)
  IPR044366 Spike (S) protein S1 subunit, receptor-binding domain, SARS-CoV-2 [cd21480] (319-541)
  IPR044873 Spike glycoprotein S2, coronavirus, heptad repeat 1 [PS51923] (896-1001)
  IPR044874 Spike glycoprotein S2, coronavirus, heptad repeat 2 [PS51924] (1143-1225)

CATH classification: 2.60.40.10

=== Feature glossary ===
The record interleaves many kinds of information about one protein. Here is each kind framed as the question it answers.

Q: What does the local fold look like, residue by residue?
A: The Foldseek 3Di string encodes local tertiary geometry as a 20-letter alphabet — one character per residue — derived from the relative positions of nearby Cα atoms. Unlike the amino-acid sequence, 3Di is a direct function of the 3D structure, so two proteins with the same fold have similar 3Di strings even at low sequence identity.

Q: Which residues are in helices, strands, or loops?
A: The SS8 string is DSSP's per-residue secondary-structure call. α-helix (H) means an i→i+4 H-bond ladder; β-strand (E) means the residue participates in a β-sheet; 3₁₀ (G) and π (I) are tighter and wider helices; T/S are turns/bends; '-' is loop.

Q: How big and how compact is the whole molecule?
A: Radius of gyration (Rg) is the root-mean-square distance of Cα atoms from their centroid — a single number for overall size and compactness. A globular domain of N residues has Rg ≈ 2.2·N^0.38 Å; an extended or disordered chain has a much larger Rg. The Cα contact count is the number of residue pairs whose Cα atoms are within 8 Å and are more than four positions apart in sequence — a standard proxy for tertiary packing density. The bounding box is the smallest axis-aligned box enclosing all Cα atoms.

Q: Where is each backbone atom in 3D?
A: Structure coordinates are given as an mmCIF _atom_site loop: one row per atom with element, residue name, chain id, sequence number, and x/y/z position in Å. Only the four main-chain atoms per residue are included here; side chains are omitted to keep the record compact.

Q: What is the amino-acid chain?
A: Primary structure: the covalent order of the twenty standard amino acids along the backbone. Two proteins with the same sequence will (almost always) fold to the same structure; two with 30% identity often share a fold but not the details.

Q: What if only a Cα trace is available?
A: Three-state secondary structure (P-SEA) collapses the eight DSSP classes into helix (a), strand (b), and coil (c). P-SEA assigns these from Cα geometry alone — distances and angles — without requiring backbone oxygens, so it works on any Cα trace.

Q: What family and function is it annotated with?
A: Database cross-references. InterPro integrates a dozen domain/family signature databases into unified entries with residue-range hits. GO terms attach function/process/location labels with evidence codes. CATH codes position the fold in a four-level structural taxonomy. Organism is the NCBI-taxonomy species name.

Q: How confident is the AlphaFold model at each residue?
A: pLDDT is the predicted lDDT-Cα score: AlphaFold's confidence that the local environment of each residue (all inter-atomic distances within 15 Å) is correctly placed. It is a per-residue number between 0 and 100, with higher meaning more reliable.

Q: How mobile is each atom in the crystal?
A: B-factor (Debye–Waller factor) reflects atomic displacement in the crystal lattice. It is an experimental observable (units Å²), not a prediction; low values mean the atom is pinned down, high values mean it moves or is heterogeneous across the crystal.

Q: Which residues are buried vs exposed?
A: SASA measures how much of the protein is reachable by solvent. It is computed by rolling a water-sized probe over the atomic surface and summing the exposed area (Å²). Per-residue SASA distinguishes core (buried, low SASA) from surface (exposed, high SASA) residues; total SASA is a whole-molecule size measure.

Q: What do the diagnostic plots show?
A: Plot images: a contact map (which residues are close in 3D, as an N×N binary image), a Ramachandran scatter (backbone torsion angles, revealing secondary-structure composition at a glance), and — for AlphaFold structures — a PAE heatmap (pairwise prediction confidence).

Q: What known structures does this most resemble?
A: The Foldseek neighbor list gives the closest experimentally determined structures in the PDB, ranked by structural alignment. TM-score near 1 means near-identical fold; near 0.3 means only rough topology match. This is how one finds what a novel AlphaFold prediction most resembles in the solved-structure universe.

Q: Are the domains correctly placed relative to each other?
A: Predicted aligned error is AlphaFold's pairwise confidence. Unlike pLDDT (per-residue), PAE is per-residue-pair and captures whether two parts of the structure are correctly placed relative to each other. Units are ångströms of expected positional error.

Q: What do the rendered images show?
A: Structure images are PyMOL renders from six orthogonal camera directions. Cartoon representation draws helices as coils and strands as arrows; sticks shows the backbone as bonds; surface shows the solvent-excluded envelope. Rainbow coloring maps sequence position to hue (blue→red, N→C); chain coloring assigns a distinct color per polypeptide.

Q: What are the backbone torsion angles?
A: φ (phi) and ψ (psi) are the two rotatable backbone dihedrals per residue: φ is the C(i-1)–N–Cα–C torsion, ψ is the N–Cα–C–N(i+1) torsion, both in degrees on (−180°, 180°]. α-helical residues cluster near (−60°, −45°); β-strand residues near (−120°, +130°). A Ramachandran plot is simply a scatter of (φ, ψ) for every residue.